Protein AF-A0A6M1ZF54-F1 (afdb_monomer)

Nearest PDB structures (foldseek):
  6al2-assembly2_B  TM=6.534E-01  e=4.448E-23  Escherichia coli
  3wvf-assembly1_A  TM=6.557E-01  e=3.260E-21  Escherichia coli UTI89
  3wvf-assembly2_B  TM=6.591E-01  e=1.312E-19  Escherichia coli UTI89
  8k2y-assembly1_A  TM=3.759E-01  e=4.378E-02  Pseudomonas syringae pv. syringae FF5

pLDDT: mean 79.47, std 16.27, range [23.64, 98.12]

Mean predicted aligned error: 15.21 Å

Sequence (803 aa):
MDKRTLGFIFALIASYFIIHTWFDQPSTTPVTVVDEAKTTFVVDTSLRASHIPTSQERKQFDLVMLYSDVELTDAVTVAIRQDQSFITLAWKDTLPENLFMKGAPGDPKNTLRVNLAIAPEKAGDPVLYTHYPNQKLRLPTIPSTGQYDIALLYFAGNNTDPQIIDGKMVKENEILVGEKPPLNSIIIFEYQNQAWPYAIYNAETDQVSFLDKRDLFADTAVVVFPGGEDKEFFKDEEFYVLENAYQQLVFSTIDGSLAEINLPFESESNQLSVVRPIGFSQLIKTDSPQNATFPQHPYREIEEDGKLSDLKQPMFGGYYPLLRRDIIGTGGRVSTHIPPHYYGLNIIWGPNSPDTFKYKVTNTTKDSITFVSQQKSRRITKTFSFPENVKEAPYVIDLTLTIEGDARGLLLTPGIPEVDLISGSFNPTLKYRSRRGQKSKVEDIKPPKRLVEYTMSIPDWICDGNGFFGIILDPLNQNPPGFSVHPVSGELAPTRLTVVDAEYDRFPAEKYPGYEMHLALNPTPGTYQFRVFAGPFDRTILKTVDATYSDPQTGYNPDYLACQTSHGWLSFISEPFSRFLYLLLSFFHTVTHSWGLSIILLTIALRLMLYPLNNWSIKSTLKMQSIAPKVSAIQEKYKKDPKRSQMEVMNFYRENGVNPFGGCLPLLIQLPFLIGMYDLLKSSFELRGASFIPGWITNLTAPDILFSWKYPFPFFGNSFHLLPILLGIVMYIQQKYSAAKTTGRTPTDQQ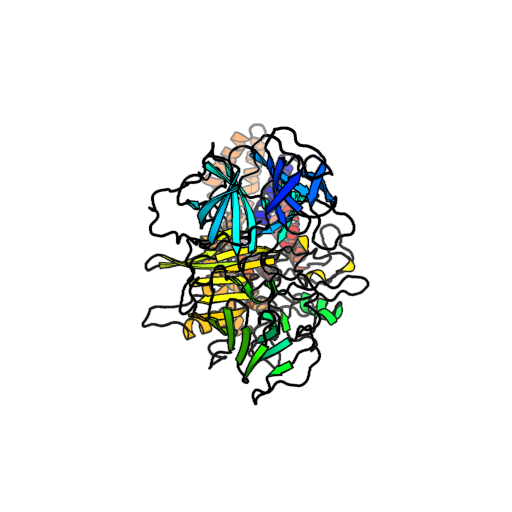KQQKMMGNIMAIVFAVLFYHFPSGLNIYWLSSMLLGILQQWYTGKRLKAQKQ

Radius of gyration: 34.1 Å; Cα contacts (8 Å, |Δi|>4): 1559; chains: 1; bounding box: 88×58×120 Å

Solvent-accessible surface area (backbone atoms only — not comparable to full-atom values): 43640 Å² total; per-residue (Å²): 132,56,74,68,57,52,52,48,51,48,51,46,51,49,47,47,48,50,50,51,52,54,77,70,48,79,45,80,72,89,69,84,71,81,68,92,74,79,84,81,50,55,76,52,68,83,63,64,76,86,79,60,83,82,69,93,76,82,84,63,78,57,67,42,64,32,11,72,36,84,84,68,78,49,76,56,33,50,23,46,55,53,96,65,33,32,41,34,64,29,90,42,55,72,75,73,62,54,37,22,32,76,43,64,98,87,52,95,50,72,53,41,66,30,34,58,75,40,81,43,87,36,57,60,30,72,27,34,32,24,63,50,102,82,67,60,43,76,30,60,68,73,58,66,58,53,80,42,56,31,37,35,41,28,61,51,88,78,37,68,48,78,44,78,43,59,33,35,34,59,34,86,68,33,46,38,36,72,62,84,64,92,49,47,21,44,32,27,40,60,56,96,89,40,72,36,68,41,30,36,38,38,51,90,77,52,40,77,45,49,50,81,80,32,79,91,32,58,89,46,46,41,83,39,60,93,83,59,79,91,71,84,69,78,82,78,64,48,36,38,40,51,68,58,80,50,37,37,38,32,33,30,28,56,53,50,13,29,51,39,41,31,32,38,38,50,41,95,92,35,77,81,22,86,42,56,72,39,74,66,58,55,46,32,47,71,80,36,47,80,70,28,32,47,56,78,55,60,28,25,40,49,36,86,88,23,46,72,49,71,82,40,74,50,37,80,52,64,58,46,63,51,35,44,50,64,43,73,44,63,97,86,47,75,58,47,69,53,61,71,80,52,20,19,62,19,75,38,58,45,101,79,49,85,69,75,47,72,27,43,81,77,49,53,38,55,54,34,44,28,25,42,29,81,54,99,65,28,36,43,36,42,35,42,29,54,55,98,52,46,86,52,34,67,38,40,36,38,38,40,36,38,37,47,53,74,28,65,42,32,26,40,24,68,22,30,46,28,80,43,65,52,34,79,38,84,46,75,36,37,37,36,28,36,66,63,88,94,46,73,46,79,44,79,51,75,91,54,95,48,76,45,76,39,66,89,40,52,42,56,28,44,33,41,24,24,48,42,37,36,35,35,48,30,49,72,78,60,69,31,65,16,37,35,40,38,56,37,56,4,76,62,49,37,41,76,60,39,65,43,63,38,96,72,52,71,39,49,35,78,83,46,56,31,55,30,46,32,38,37,48,57,57,61,52,46,78,45,41,31,45,31,41,58,39,66,45,30,73,67,59,32,48,41,37,27,56,67,61,38,36,84,89,82,67,45,58,75,59,59,57,66,71,33,63,75,67,42,85,57,27,89,56,26,48,64,38,16,55,53,50,47,56,51,30,54,58,36,24,76,74,63,78,28,66,52,61,11,42,48,53,43,37,51,52,51,50,59,73,44,34,70,59,49,50,49,28,51,50,47,43,54,52,51,62,72,48,42,66,61,50,49,52,49,44,62,76,27,68,92,38,65,70,60,27,53,51,52,49,51,50,54,29,56,78,68,72,48,64,86,63,35,67,54,46,62,59,63,66,44,44,54,55,52,47,3,48,50,49,35,46,60,30,38,32,82,41,49,35,34,52,66,43,92,84,35,32,51,29,32,25,23,42,39,44,61,51,72,54,91,70,71,40,87,98,53,46,42,45,44,50,57,62,23,52,54,40,20,51,52,45,43,49,50,51,51,58,64,55,66,71,65,76,95,62,87,77,48,73,68,54,50,49,52,51,52,48,47,52,50,48,20,53,53,50,20,60,62,46,51,54,35,24,32,47,55,46,50,35,51,42,50,42,50,55,51,48,50,51,48,54,50,53,55,52,51,53,57,50,65,72,74,106

Foldseek 3Di:
DDPVVVVVVVVLVVVLVVVVCQVFDFADDDDPPVPPPDDQFDADLPDAPPPFPPPPDDDDQCKWFKAPDQVRPHTQAIFGDDPQKTKDFAQFQFDDQKIKTADDPPDPRRIAIWGWQFHDNGGGDMTMTGSDNQAAAEEEDAPQADKFKKKWWDAPDSNHRIDIWTWIDHGPRYIYTNDQDCAKTFIWTADPSDTGGFWIQGSVRRGIGGPCPDPRRVNRHDHAHVPDDDDDPPPPKAWEWADDLAWIFIFILWQRFTQWIWGFACDPVRPPGLHHDDPVLVLCCVQPFLVQWPPNAFHWYQDQAFDTHDTDDTHTHGTDTFAQAWADDDDPDDTAGAQCCQGAFGKALDPPHSDIFGWDWDGGHSFKTWTWTDDPFKIKIWMKGDDPDCSLQPQKIKIKIFIDGWQPSIWTKRGWTAADQFLNDFDKWKWFWADDPPDIDIDTDDQDPAKDKQQQTQTQWIWTHRLFWIKIKGWDPDGAGMKMKGWAQLVNRPHPVCSRLVVVSLPPSRRHITMMMIGRDDRDGGMIMIMMRGTTLAQVNLVSNQVSPQDPVVRDTPPCNVSLARDHPCCVLQVVLLVVLVVQLVVLCVVPVASLVSLLVSLVVVCVVCVVLLLQLLVLLVLCLVCVVVLLVLCVVQVVPVVVSVVVSVVVCVVSVHDPCSNCVVVVVCVSNLSNQQSNLSRHSSQAQRAHDPQWGRGQSYATFNDFASDQDPLQGGGDGVLLVLQLVLLLVLLVLSLVPNDDDDQRPVSVVVNVVSNVVSVSSSSSCRSGGNSSSSNSSSNSVVSSVSSVVSVVVVVVVVD

Secondary structure (DSSP, 8-state):
--HHHHHHHHHHHHHHHHHHHHHHS----------SS---------S-TTSS---S------EEEEESSTTS-SEEEEEEEETTEEEEE-SSSS--SEEEEEPPTT-SSSEEEEEEEE--SSTTSEEEEESSTTPPEEEEP--SEEEEEEEEEEEETTTTEEEEEEEEEEETTEEEESS--SS-EEEEEEETTEEEEEEEEETTTTEEEESTTSGGGTTTEEEE-TT---S-GGGG--EEEEE-SS-EEEEETBTTEEEEEEEEPP-SS--S--PPP-HHHHHHHHH-GGGGEESSS-EEEB-TTSPBPP-BPPEES-EEESB---B---TTPPPBPPPGGGSBTEEESSTT-----B-EEEEEETTEEEEEEE-SSEEEEEEEE--TTTTTSTTEEEEEEEEEE--TT-EEE---BPP-EETTEE--EEEEEEEETTEEEEEEPP--SS-EE-TT--EEEEEEE-SSEEEEEEESS---S-EEEEEE-TTTS--GGGGTTGGGTSS-GGGS-EEEEEEEPPSS-EEEEEEEEEEE--HHHHHHHHHHT-BTTTTB---GGGGS----TTHHHHHHHHHHHHHHHHHHHHHHS-HHHHHHHHHHHHHHHTHHHHHHHHHHHHHHHHHHHHHHHHHHHTTT-HHHHHHHHHHHHHHTT--GGGGTHHHHHHHHHHHHHHHHHHH-GGGTT--SBTTTBS-TTS---SEEEEEEETTTEEEE-SHHHHHHHHHHHHHHHHHTTS-SSPPPHHHHHHHHHHHHHHHHHHHHGGGS-HHHHHHHHHHHHHHHHHHHHHHHHHHHTT-

Structure (mmCIF, N/CA/C/O backbone):
data_AF-A0A6M1ZF54-F1
#
_entry.id   AF-A0A6M1ZF54-F1
#
loop_
_atom_site.group_PDB
_atom_site.id
_atom_site.type_symbol
_atom_site.label_atom_id
_atom_site.label_alt_id
_atom_site.label_comp_id
_atom_site.label_asym_id
_atom_site.label_entity_id
_atom_site.label_seq_id
_atom_site.pdbx_PDB_ins_code
_atom_site.Cartn_x
_atom_site.Cartn_y
_atom_site.Cartn_z
_atom_site.occupancy
_atom_site.B_iso_or_equiv
_atom_site.auth_seq_id
_atom_site.auth_comp_id
_atom_site.auth_asym_id
_atom_site.auth_atom_id
_atom_site.pdbx_PDB_model_num
ATOM 1 N N . MET A 1 1 ? -44.559 -2.831 15.134 1.00 44.06 1 MET A N 1
ATOM 2 C CA . MET A 1 1 ? -43.424 -1.890 15.262 1.00 44.06 1 MET A CA 1
ATOM 3 C C . MET A 1 1 ? -43.938 -0.504 14.880 1.00 44.06 1 MET A C 1
ATOM 5 O O . MET A 1 1 ? -44.566 -0.406 13.836 1.00 44.06 1 MET A O 1
ATOM 9 N N . ASP A 1 2 ? -43.805 0.522 15.731 1.00 63.56 2 ASP A N 1
ATOM 10 C CA . ASP A 1 2 ? -44.319 1.882 15.441 1.00 63.56 2 ASP A CA 1
ATOM 11 C C . ASP A 1 2 ? -43.574 2.491 14.228 1.00 63.56 2 ASP A C 1
ATOM 13 O O . ASP A 1 2 ? -42.374 2.259 14.062 1.00 63.56 2 ASP A O 1
ATOM 17 N N . LYS A 1 3 ? -44.258 3.292 13.394 1.00 50.09 3 LYS A N 1
ATOM 18 C CA . LYS A 1 3 ? -43.686 4.048 12.261 1.00 50.09 3 LYS A CA 1
ATOM 19 C C . LYS A 1 3 ? -42.454 4.863 12.674 1.00 50.09 3 LYS A C 1
ATOM 21 O O . LYS A 1 3 ? -41.529 5.009 11.883 1.00 50.09 3 LYS A O 1
ATOM 26 N N . ARG A 1 4 ? -42.397 5.340 13.924 1.00 44.84 4 ARG A N 1
ATOM 27 C CA . ARG A 1 4 ? -41.227 6.044 14.487 1.00 44.84 4 ARG A CA 1
ATOM 28 C C . ARG A 1 4 ? -40.021 5.131 14.705 1.00 44.84 4 ARG A C 1
ATOM 30 O O . ARG A 1 4 ? -38.892 5.537 14.455 1.00 44.84 4 ARG A O 1
ATOM 37 N N . THR A 1 5 ? -40.251 3.897 15.148 1.00 41.44 5 THR A N 1
ATOM 38 C CA . THR A 1 5 ? -39.205 2.873 15.281 1.00 41.44 5 THR A CA 1
ATOM 39 C C . THR A 1 5 ? -38.700 2.443 13.908 1.00 41.44 5 THR A C 1
ATOM 41 O O . THR A 1 5 ? -37.498 2.298 13.726 1.00 41.44 5 THR A O 1
ATOM 44 N N . LEU A 1 6 ? -39.600 2.317 12.930 1.00 46.91 6 LEU A N 1
ATOM 45 C CA . LEU A 1 6 ? -39.252 1.985 11.549 1.00 46.91 6 LEU A CA 1
ATOM 46 C C . LEU A 1 6 ? -38.428 3.098 10.886 1.00 46.91 6 LEU A C 1
ATOM 48 O O . LEU A 1 6 ? -37.394 2.810 10.300 1.00 46.91 6 LEU A O 1
ATOM 52 N N . GLY A 1 7 ? -38.821 4.365 11.058 1.00 51.91 7 GLY A N 1
ATOM 53 C CA . GLY A 1 7 ? -38.064 5.519 10.562 1.00 51.91 7 GLY A CA 1
ATOM 54 C C . GLY A 1 7 ? -36.693 5.677 11.222 1.00 51.91 7 GLY A C 1
ATOM 55 O O . GLY A 1 7 ? -35.736 6.051 10.557 1.00 51.91 7 GLY A O 1
ATOM 56 N N . PHE A 1 8 ? -36.560 5.333 12.506 1.00 51.91 8 PHE A N 1
ATOM 57 C CA . PHE A 1 8 ? -35.260 5.317 13.177 1.00 51.91 8 PHE A CA 1
ATOM 58 C C . PHE A 1 8 ? -34.375 4.149 12.726 1.00 51.91 8 PHE A C 1
ATOM 60 O O . PHE A 1 8 ? -33.182 4.343 12.531 1.00 51.91 8 PHE A O 1
ATOM 67 N N . ILE A 1 9 ? -34.941 2.956 12.513 1.00 48.47 9 ILE A N 1
ATOM 68 C CA . ILE A 1 9 ? -34.212 1.831 11.911 1.00 48.47 9 ILE A CA 1
ATOM 69 C C . ILE A 1 9 ? -33.765 2.200 10.494 1.00 48.47 9 ILE A C 1
ATOM 71 O O . ILE A 1 9 ? -32.627 1.938 10.134 1.00 48.47 9 ILE A O 1
ATOM 75 N N . PHE A 1 10 ? -34.600 2.893 9.720 1.00 62.72 10 PHE A N 1
ATOM 76 C CA . PHE A 1 10 ? -34.217 3.404 8.406 1.00 62.72 10 PHE A CA 1
ATOM 77 C C . PHE A 1 10 ? -33.108 4.459 8.500 1.00 62.72 10 PHE A C 1
ATOM 79 O O . PHE A 1 10 ? -32.155 4.406 7.737 1.00 62.72 10 PHE A O 1
ATOM 86 N N . ALA A 1 11 ? -33.177 5.372 9.473 1.00 56.62 11 ALA A N 1
ATOM 87 C CA . ALA A 1 11 ? -32.127 6.355 9.735 1.00 56.62 11 ALA A CA 1
ATOM 88 C C . ALA A 1 11 ? -30.826 5.714 10.238 1.00 56.62 11 ALA A C 1
ATOM 90 O O . ALA A 1 11 ? -29.757 6.239 9.952 1.00 56.62 11 ALA A O 1
ATOM 91 N N . LEU A 1 12 ? -30.892 4.583 10.943 1.00 52.72 12 LEU A N 1
ATOM 92 C CA . LEU A 1 12 ? -29.733 3.777 11.331 1.00 52.72 12 LEU A CA 1
ATOM 93 C C . LEU A 1 12 ? -29.143 3.015 10.165 1.00 52.72 12 LEU A C 1
ATOM 95 O O . LEU A 1 12 ? -27.932 2.953 10.069 1.00 52.72 12 LEU A O 1
ATOM 99 N N . ILE A 1 13 ? -29.978 2.420 9.316 1.00 51.66 13 ILE A N 1
ATOM 100 C CA . ILE A 1 13 ? -29.532 1.741 8.102 1.00 51.66 13 ILE A CA 1
ATOM 101 C C . ILE A 1 13 ? -28.909 2.777 7.172 1.00 51.66 13 ILE A C 1
ATOM 103 O O . ILE A 1 13 ? -27.838 2.527 6.649 1.00 51.66 13 ILE A O 1
ATOM 107 N N . ALA A 1 14 ? -29.501 3.967 7.052 1.00 49.72 14 ALA A N 1
ATOM 108 C CA . ALA A 1 14 ? -28.924 5.091 6.326 1.00 49.72 14 ALA A CA 1
ATOM 109 C C . ALA A 1 14 ? -27.640 5.598 6.993 1.00 49.72 14 ALA A C 1
ATOM 111 O O . ALA A 1 14 ? -26.671 5.836 6.295 1.00 49.72 14 ALA A O 1
ATOM 112 N N . SER A 1 15 ? -27.582 5.710 8.324 1.00 50.34 15 SER A N 1
ATOM 113 C CA . SER A 1 15 ? -26.349 6.060 9.050 1.00 50.34 15 SER A CA 1
ATOM 114 C C . SER A 1 15 ? -25.272 4.990 8.890 1.00 50.34 15 SER A C 1
ATOM 116 O O . SER A 1 15 ? -24.117 5.337 8.729 1.00 50.34 15 SER A O 1
ATOM 118 N N . TYR A 1 16 ? -25.632 3.707 8.899 1.00 51.19 16 TYR A N 1
ATOM 119 C CA . TYR A 1 16 ? -24.742 2.585 8.615 1.00 51.19 16 TYR A CA 1
ATOM 120 C C . TYR A 1 16 ? -24.246 2.666 7.178 1.00 51.19 16 TYR A C 1
ATOM 122 O O . TYR A 1 16 ? -23.049 2.587 6.965 1.00 51.19 16 TYR A O 1
ATOM 130 N N . PHE A 1 17 ? -25.132 2.925 6.215 1.00 48.44 17 PHE A N 1
ATOM 131 C CA . PHE A 1 17 ? -24.762 3.124 4.820 1.00 48.44 17 PHE A CA 1
ATOM 132 C C . PHE A 1 17 ? -23.837 4.327 4.672 1.00 48.44 17 PHE A C 1
ATOM 134 O O . PHE A 1 17 ? -22.820 4.216 4.013 1.00 48.44 17 PHE A O 1
ATOM 141 N N . ILE A 1 18 ? -24.128 5.448 5.335 1.00 50.25 18 ILE A N 1
ATOM 142 C CA . ILE A 1 18 ? -23.299 6.655 5.332 1.00 50.25 18 ILE A CA 1
ATOM 143 C C . ILE A 1 18 ? -21.955 6.383 5.999 1.00 50.25 18 ILE A C 1
ATOM 145 O O . ILE A 1 18 ? -20.953 6.787 5.452 1.00 50.25 18 ILE A O 1
ATOM 149 N N . ILE A 1 19 ? -21.899 5.695 7.139 1.00 48.03 19 ILE A N 1
ATOM 150 C CA . ILE A 1 19 ? -20.656 5.402 7.867 1.00 48.03 19 ILE A CA 1
ATOM 151 C C . ILE A 1 19 ? -19.810 4.369 7.112 1.00 48.03 19 ILE A C 1
ATOM 153 O O . ILE A 1 19 ? -18.605 4.542 7.002 1.00 48.03 19 ILE A O 1
ATOM 157 N N . HIS A 1 20 ? -20.428 3.326 6.562 1.00 46.88 20 HIS A N 1
ATOM 158 C CA . HIS A 1 20 ? -19.768 2.292 5.767 1.00 46.88 20 HIS A CA 1
ATOM 159 C C . HIS A 1 20 ? -19.269 2.853 4.437 1.00 46.88 20 HIS A C 1
ATOM 161 O O . HIS A 1 20 ? -18.103 2.685 4.108 1.00 46.88 20 HIS A O 1
ATOM 167 N N . THR A 1 21 ? -20.106 3.595 3.704 1.00 45.47 21 THR A N 1
ATOM 168 C CA . THR A 1 21 ? -19.644 4.320 2.511 1.00 45.47 21 THR A CA 1
ATOM 169 C C . THR A 1 21 ? -18.599 5.360 2.889 1.00 45.47 21 THR A C 1
ATOM 171 O O . THR A 1 21 ? -17.611 5.488 2.193 1.00 45.47 21 THR A O 1
ATOM 174 N N . TRP A 1 22 ? -18.724 6.049 4.020 1.00 48.09 22 TRP A N 1
ATOM 175 C CA . TRP A 1 22 ? -17.726 7.018 4.466 1.00 48.09 22 TRP A CA 1
ATOM 176 C C . TRP A 1 22 ? -16.363 6.391 4.776 1.00 48.09 22 TRP A C 1
ATOM 178 O O . TRP A 1 22 ? -15.343 6.963 4.403 1.00 48.09 22 TRP A O 1
ATOM 188 N N . PHE A 1 23 ? -16.332 5.230 5.431 1.00 43.28 23 PHE A N 1
ATOM 189 C CA . PHE A 1 23 ? -15.088 4.542 5.775 1.00 43.28 23 PHE A CA 1
ATOM 190 C C . PHE A 1 23 ? -14.451 3.775 4.605 1.00 43.28 23 PHE A C 1
ATOM 192 O O . PHE A 1 23 ? -13.241 3.537 4.657 1.00 43.28 23 PHE A O 1
ATOM 199 N N . ASP A 1 24 ? -15.228 3.440 3.569 1.00 41.44 24 ASP A N 1
ATOM 200 C CA . ASP A 1 24 ? -14.759 2.790 2.333 1.00 41.44 24 ASP A CA 1
ATOM 201 C C . ASP A 1 24 ? -14.502 3.767 1.165 1.00 41.44 24 ASP A C 1
ATOM 203 O O . ASP A 1 24 ? -14.017 3.349 0.115 1.00 41.44 24 ASP A O 1
ATOM 207 N N . GLN A 1 25 ? -14.818 5.063 1.290 1.00 36.50 25 GLN A N 1
ATOM 208 C CA . GLN A 1 25 ? -14.613 6.039 0.208 1.00 36.50 25 GLN A CA 1
ATOM 209 C C . GLN A 1 25 ? -13.257 6.760 0.346 1.00 36.50 25 GLN A C 1
ATOM 211 O O . GLN A 1 25 ? -13.046 7.475 1.331 1.00 36.50 25 GLN A O 1
ATOM 216 N N . PRO A 1 26 ? -12.352 6.674 -0.650 1.00 33.69 26 PRO A N 1
ATOM 217 C CA . PRO A 1 26 ? -11.194 7.567 -0.730 1.00 33.69 26 PRO A CA 1
ATOM 218 C C . PRO A 1 26 ? -11.635 9.034 -0.943 1.00 33.69 26 PRO A C 1
ATOM 220 O O . PRO A 1 26 ? -12.638 9.301 -1.613 1.00 33.69 26 PRO A O 1
ATOM 223 N N . SER A 1 27 ? -10.913 9.996 -0.342 1.00 34.47 27 SER A N 1
ATOM 224 C CA . SER A 1 27 ? -11.287 11.426 -0.253 1.00 34.47 27 SER A CA 1
ATOM 225 C C . SER A 1 27 ? -11.802 12.038 -1.546 1.00 34.47 27 SER A C 1
ATOM 227 O O . SER A 1 27 ? -11.165 11.987 -2.587 1.00 34.47 27 SER A O 1
ATOM 229 N N . THR A 1 28 ? -12.925 12.747 -1.467 1.00 28.19 28 THR A N 1
ATOM 230 C CA . THR A 1 28 ? -13.451 13.562 -2.562 1.00 28.19 28 THR A CA 1
ATOM 231 C C . THR A 1 28 ? -12.958 15.004 -2.480 1.00 28.19 28 THR A C 1
ATOM 233 O O . THR A 1 28 ? -13.581 15.834 -1.823 1.00 28.19 28 THR A O 1
ATOM 236 N N . THR A 1 29 ? -11.896 15.331 -3.209 1.00 27.56 29 THR A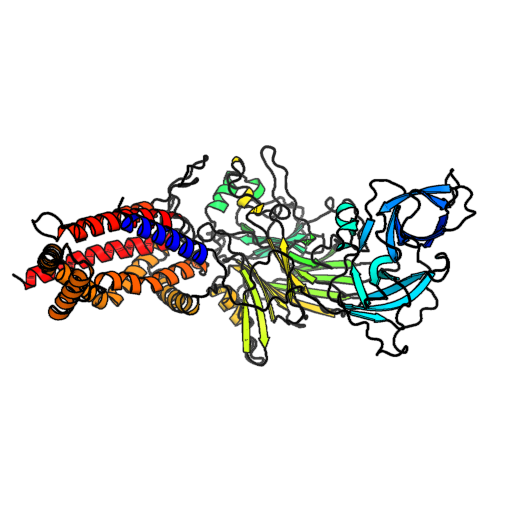 N 1
ATOM 237 C CA . THR A 1 29 ? -11.709 16.676 -3.772 1.00 27.56 29 THR A CA 1
ATOM 238 C C . THR A 1 29 ? -12.139 16.657 -5.242 1.00 27.56 29 THR A C 1
ATOM 240 O O . THR A 1 29 ? -11.835 15.696 -5.956 1.00 27.56 29 THR A O 1
ATOM 243 N N . PRO A 1 30 ? -12.897 17.660 -5.718 1.00 25.09 30 PRO A N 1
ATOM 244 C CA . PRO A 1 30 ? -13.185 17.795 -7.134 1.00 25.09 30 PRO A CA 1
ATOM 245 C C . PRO A 1 30 ? -11.912 18.296 -7.815 1.00 25.09 30 PRO A C 1
ATOM 247 O O . PRO A 1 30 ? -11.601 19.484 -7.784 1.00 25.09 30 PRO A O 1
ATOM 250 N N . VAL A 1 31 ? -11.146 17.380 -8.398 1.00 28.38 31 VAL A N 1
ATOM 251 C CA . VAL A 1 31 ? -10.272 17.744 -9.511 1.00 28.38 31 VAL A CA 1
ATOM 252 C C . VAL A 1 31 ? -11.198 17.863 -10.709 1.00 28.38 31 VAL A C 1
ATOM 254 O O . VAL A 1 31 ? -12.017 16.974 -10.941 1.00 28.38 31 VAL A O 1
ATOM 257 N N . THR A 1 32 ? -11.125 18.984 -11.420 1.00 25.38 32 THR A N 1
ATOM 258 C CA . THR A 1 32 ? -11.730 19.137 -12.743 1.00 25.38 32 THR A CA 1
ATOM 259 C C . THR A 1 32 ? -11.198 18.024 -13.632 1.00 25.38 32 THR A C 1
ATOM 261 O O . THR A 1 32 ? -10.110 18.129 -14.192 1.00 25.38 32 THR A O 1
ATOM 264 N N . VAL A 1 33 ? -11.961 16.936 -13.702 1.00 25.88 33 VAL A N 1
ATOM 265 C CA . VAL A 1 33 ? -11.926 15.998 -14.811 1.00 25.88 33 VAL A CA 1
ATOM 266 C C . VAL A 1 33 ? -12.253 16.857 -16.019 1.00 25.88 33 VAL A C 1
ATOM 268 O O . VAL A 1 33 ? -13.302 17.501 -16.055 1.00 25.88 33 VAL A O 1
ATOM 271 N N . VAL A 1 34 ? -11.309 16.969 -16.945 1.00 27.14 34 VAL A N 1
ATOM 272 C CA . VAL A 1 34 ? -11.637 17.466 -18.274 1.00 27.14 34 VAL A CA 1
ATOM 273 C C . VAL A 1 34 ? -12.595 16.423 -18.832 1.00 27.14 34 VAL A C 1
ATOM 275 O O . VAL A 1 34 ? -12.172 15.333 -19.203 1.00 27.14 34 VAL A O 1
ATOM 278 N N . ASP A 1 35 ? -13.894 16.713 -18.751 1.00 23.64 35 ASP A N 1
ATOM 279 C CA . ASP A 1 35 ? -14.917 15.950 -19.451 1.00 23.64 35 ASP A CA 1
ATOM 280 C C . ASP A 1 35 ? -14.476 15.837 -20.915 1.00 23.64 35 ASP A C 1
ATOM 282 O O . ASP A 1 35 ? -14.160 16.848 -21.546 1.00 23.64 35 ASP A O 1
ATOM 286 N N . GLU A 1 36 ? -14.498 14.625 -21.470 1.00 32.12 36 GLU A N 1
ATOM 287 C CA . GLU A 1 36 ? -14.297 14.310 -22.898 1.00 32.12 36 GLU A CA 1
ATOM 288 C C . GLU A 1 36 ? -15.385 14.930 -23.812 1.00 32.12 36 GLU A C 1
ATOM 290 O O . GLU A 1 36 ? -15.684 14.446 -24.902 1.00 32.12 36 GLU A O 1
ATOM 295 N N . ALA A 1 37 ? -16.018 16.025 -23.396 1.00 28.92 37 ALA A N 1
ATOM 296 C CA . ALA A 1 37 ? -17.018 16.732 -24.167 1.00 28.92 37 ALA A CA 1
ATOM 297 C C . ALA A 1 37 ? -16.360 17.852 -24.990 1.00 28.92 37 ALA A C 1
ATOM 299 O O . ALA A 1 37 ? -16.200 18.979 -24.524 1.00 28.92 37 ALA A O 1
ATOM 300 N N . LYS A 1 38 ? -16.095 17.535 -26.266 1.00 32.97 38 LYS A N 1
ATOM 301 C CA . LYS A 1 38 ? -15.802 18.461 -27.381 1.00 32.97 38 LYS A CA 1
ATOM 302 C C . LYS A 1 38 ? -14.426 19.140 -27.345 1.00 32.97 38 LYS A C 1
ATOM 304 O O . LYS A 1 38 ? -14.320 20.355 -27.198 1.00 32.97 38 LYS A O 1
ATOM 309 N N . THR A 1 39 ? -13.370 18.376 -27.597 1.00 31.12 39 THR A N 1
ATOM 310 C CA . THR A 1 39 ? -12.075 18.922 -28.027 1.00 31.12 39 THR A CA 1
ATOM 311 C C . THR A 1 39 ? -12.135 19.275 -29.514 1.00 31.12 39 THR A C 1
ATOM 313 O O . THR A 1 39 ? -12.224 18.404 -30.374 1.00 31.12 39 THR A O 1
ATOM 316 N N . THR A 1 40 ? -12.128 20.568 -29.830 1.00 30.83 40 THR A N 1
ATOM 317 C CA . THR A 1 40 ? -11.998 21.075 -31.201 1.00 30.83 40 THR A CA 1
ATOM 318 C C . THR A 1 40 ? -10.572 20.809 -31.696 1.00 30.83 40 THR A C 1
ATOM 320 O O . THR A 1 40 ? -9.619 21.295 -31.088 1.00 30.83 40 THR A O 1
ATOM 323 N N . PHE A 1 41 ? -10.422 20.031 -32.769 1.00 44.72 41 PHE A N 1
ATOM 324 C CA . PHE A 1 41 ? -9.139 19.763 -33.426 1.00 44.72 41 PHE A CA 1
ATOM 325 C C . PHE A 1 41 ? -8.694 21.011 -34.201 1.00 44.72 41 PHE A C 1
ATOM 327 O O . PHE A 1 41 ? -9.506 21.635 -34.883 1.00 44.72 41 PHE A O 1
ATOM 334 N N . VAL A 1 42 ? -7.424 21.403 -34.081 1.00 44.31 42 VAL A N 1
ATOM 335 C CA . VAL A 1 42 ? -6.864 22.552 -34.807 1.00 44.31 42 VAL A CA 1
ATOM 336 C C . VAL A 1 42 ? -5.790 22.033 -35.753 1.00 44.31 42 VAL A C 1
ATOM 338 O O . VAL A 1 42 ? -4.730 21.600 -35.311 1.00 44.31 42 VAL A O 1
ATOM 341 N N . VAL A 1 43 ? -6.071 22.070 -37.057 1.00 46.00 43 VAL A N 1
ATOM 342 C CA . VAL A 1 43 ? -5.034 21.969 -38.090 1.00 46.00 43 VAL A CA 1
ATOM 343 C C . VAL A 1 43 ? -4.381 23.344 -38.181 1.00 46.00 43 VAL A C 1
ATOM 345 O O . VAL A 1 43 ? -4.962 24.273 -38.742 1.00 46.00 43 VAL A O 1
ATOM 348 N N . ASP A 1 44 ? -3.210 23.504 -37.569 1.00 47.25 44 ASP A N 1
ATOM 349 C CA . ASP A 1 44 ? -2.479 24.769 -37.610 1.00 47.25 44 ASP A CA 1
ATOM 350 C C . ASP A 1 44 ? -1.543 24.811 -38.829 1.00 47.25 44 ASP A C 1
ATOM 352 O O . ASP A 1 44 ? -0.558 24.077 -38.913 1.00 47.25 44 ASP A O 1
ATOM 356 N N . THR A 1 45 ? -1.852 25.690 -39.786 1.00 50.25 45 THR A N 1
ATOM 357 C CA . THR A 1 45 ? -1.049 25.938 -40.996 1.00 50.25 45 THR A CA 1
ATOM 358 C C . THR A 1 45 ? -0.003 27.049 -40.805 1.00 50.25 45 THR A C 1
ATOM 360 O O . THR A 1 45 ? 0.567 27.541 -41.781 1.00 50.25 45 THR A O 1
ATOM 363 N N . SER A 1 46 ? 0.223 27.529 -39.576 1.00 43.72 46 SER A N 1
ATOM 364 C CA . SER A 1 46 ? 1.079 28.693 -39.291 1.00 43.72 46 SER A CA 1
ATOM 365 C C . SER A 1 46 ? 2.586 28.432 -39.438 1.00 43.72 46 SER A C 1
ATOM 367 O O . SER A 1 46 ? 3.363 29.377 -39.617 1.00 43.72 46 SER A O 1
ATOM 369 N N . LEU A 1 47 ? 3.020 27.168 -39.452 1.00 40.78 47 LEU A N 1
ATOM 370 C CA . LEU A 1 47 ? 4.407 26.782 -39.718 1.00 40.78 47 LEU A CA 1
ATOM 371 C C . LEU A 1 47 ? 4.655 26.693 -41.230 1.00 40.78 47 LEU A C 1
ATOM 373 O O . LEU A 1 47 ? 4.421 25.672 -41.868 1.00 40.78 47 LEU A O 1
ATOM 377 N N . ARG A 1 48 ? 5.166 27.786 -41.815 1.00 37.94 48 ARG A N 1
ATOM 378 C CA . ARG A 1 48 ? 5.678 27.797 -43.198 1.00 37.94 48 ARG A CA 1
ATOM 379 C C . ARG A 1 48 ? 6.679 26.653 -43.414 1.00 37.94 48 ARG A C 1
ATOM 381 O O . ARG A 1 48 ? 7.482 26.370 -42.531 1.00 37.94 48 ARG A O 1
ATOM 388 N N . ALA A 1 49 ? 6.664 26.102 -44.631 1.00 39.50 49 ALA A N 1
ATOM 389 C CA . ALA A 1 49 ? 7.401 24.959 -45.195 1.00 39.50 49 ALA A CA 1
ATOM 390 C C . ALA A 1 49 ? 8.925 24.816 -44.920 1.00 39.50 49 ALA A C 1
ATOM 392 O O . ALA A 1 49 ? 9.569 23.949 -45.498 1.00 39.50 49 ALA A O 1
ATOM 393 N N . SER A 1 50 ? 9.542 25.628 -44.059 1.00 37.81 50 SER A N 1
ATOM 394 C CA . SER A 1 50 ? 10.978 25.607 -43.763 1.00 37.81 50 SER A CA 1
ATOM 395 C C . SER A 1 50 ? 11.421 24.565 -42.725 1.00 37.81 50 SER A C 1
ATOM 397 O O . SER A 1 50 ? 12.622 24.432 -42.511 1.00 37.81 50 SER A O 1
ATOM 399 N N . HIS A 1 51 ? 10.499 23.838 -42.077 1.00 36.78 51 HIS A N 1
ATOM 400 C CA . HIS A 1 51 ? 10.814 22.856 -41.017 1.00 36.78 51 HIS A CA 1
ATOM 401 C C . HIS A 1 51 ? 10.344 21.419 -41.306 1.00 36.78 51 HIS A C 1
ATOM 403 O O . HIS A 1 51 ? 10.525 20.538 -40.465 1.00 36.78 51 HIS A O 1
ATOM 409 N N . ILE A 1 52 ? 9.767 21.163 -42.483 1.00 41.81 52 ILE A N 1
ATOM 410 C CA . ILE A 1 52 ? 9.400 19.812 -42.923 1.00 41.81 52 ILE A CA 1
ATOM 411 C C . ILE A 1 52 ? 10.455 19.391 -43.953 1.00 41.81 52 ILE A C 1
ATOM 413 O O . ILE A 1 52 ? 10.446 19.928 -45.063 1.00 41.81 52 ILE A O 1
ATOM 417 N N . PRO A 1 53 ? 11.418 18.513 -43.615 1.00 37.06 53 PRO A N 1
ATOM 418 C CA . PRO A 1 53 ? 12.372 18.036 -44.602 1.00 37.06 53 PRO A CA 1
ATOM 419 C C . PRO A 1 53 ? 11.606 17.285 -45.691 1.00 37.06 53 PRO A C 1
ATOM 421 O O . PRO A 1 53 ? 10.994 16.252 -45.436 1.00 37.06 53 PRO A O 1
ATOM 424 N N . THR A 1 54 ? 11.631 17.823 -46.908 1.00 40.06 54 THR A N 1
ATOM 425 C CA . THR A 1 54 ? 11.065 17.183 -48.095 1.00 40.06 54 THR A CA 1
ATOM 426 C C . THR A 1 54 ? 11.930 15.967 -48.426 1.00 40.06 54 THR A C 1
ATOM 428 O O . THR A 1 54 ? 12.949 16.079 -49.108 1.00 40.06 54 THR A O 1
ATOM 431 N N . SER A 1 55 ? 11.597 14.797 -47.882 1.00 38.75 55 SER A N 1
ATOM 432 C CA . SER A 1 55 ? 12.345 13.572 -48.157 1.00 38.75 55 SER A CA 1
ATOM 433 C C . SER A 1 55 ? 11.990 13.068 -49.559 1.00 38.75 55 SER A C 1
ATOM 435 O O . SER A 1 55 ? 10.985 12.387 -49.744 1.00 38.75 55 SER A O 1
ATOM 437 N N . GLN A 1 56 ? 12.831 13.378 -50.550 1.00 34.59 56 GLN A N 1
ATOM 438 C CA . GLN A 1 56 ? 12.746 12.861 -51.927 1.00 34.59 56 GLN A CA 1
ATOM 439 C C . GLN A 1 56 ? 12.993 11.338 -52.059 1.00 34.59 56 GLN A C 1
ATOM 441 O O . GLN A 1 56 ? 13.019 10.818 -53.171 1.00 34.59 56 GLN A O 1
ATOM 446 N N . GLU A 1 57 ? 13.112 10.592 -50.958 1.00 39.00 57 GLU A N 1
ATOM 447 C CA . GLU A 1 57 ? 13.249 9.130 -50.959 1.00 39.00 57 GLU A CA 1
ATOM 448 C C . GLU A 1 57 ? 12.250 8.459 -50.000 1.00 39.00 57 GLU A C 1
ATOM 450 O O . GLU A 1 57 ? 12.635 7.817 -49.028 1.00 39.00 57 GLU A O 1
ATOM 455 N N . ARG A 1 58 ? 10.942 8.556 -50.270 1.00 45.94 58 ARG A N 1
ATOM 456 C CA . ARG A 1 58 ? 9.973 7.601 -49.700 1.00 45.94 58 ARG A CA 1
ATOM 457 C C . ARG A 1 58 ? 9.736 6.454 -50.672 1.00 45.94 58 ARG A C 1
ATOM 459 O O . ARG A 1 58 ? 8.908 6.534 -51.573 1.00 45.94 58 ARG A O 1
ATOM 466 N N . LYS A 1 59 ? 10.465 5.358 -50.477 1.00 47.66 59 LYS A N 1
ATOM 467 C CA . LYS A 1 59 ? 10.108 4.033 -50.999 1.00 47.66 59 LYS A CA 1
ATOM 468 C C . LYS A 1 59 ? 9.759 3.139 -49.812 1.00 47.66 59 LYS A C 1
ATOM 470 O O . LYS A 1 59 ? 10.699 2.603 -49.247 1.00 47.66 59 LYS A O 1
ATOM 475 N N . GLN A 1 60 ? 8.472 2.980 -49.461 1.00 55.59 60 GLN A N 1
ATOM 476 C CA . GLN A 1 60 ? 7.912 1.779 -48.783 1.00 55.59 60 GLN A CA 1
ATOM 477 C C . GLN A 1 60 ? 6.449 1.914 -48.289 1.00 55.59 60 GLN A C 1
ATOM 479 O O . GLN A 1 60 ? 6.093 1.356 -47.257 1.00 55.59 60 GLN A O 1
ATOM 484 N N . PHE A 1 61 ? 5.543 2.580 -49.013 1.00 65.56 61 PHE A N 1
ATOM 485 C CA . PHE A 1 61 ? 4.122 2.253 -48.816 1.00 65.56 61 PHE A CA 1
ATOM 486 C C . PHE A 1 61 ? 3.827 0.992 -49.621 1.00 65.56 61 PHE A C 1
ATOM 488 O O . PHE A 1 61 ? 4.038 0.975 -50.835 1.00 65.56 61 PHE A O 1
ATOM 495 N N . ASP A 1 62 ? 3.375 -0.071 -48.958 1.00 71.94 62 ASP A N 1
ATOM 496 C CA . ASP A 1 62 ? 2.966 -1.307 -49.627 1.00 71.94 62 ASP A CA 1
ATOM 497 C C . ASP A 1 62 ? 1.571 -1.123 -50.239 1.00 71.94 62 ASP A C 1
ATOM 499 O O . ASP A 1 62 ? 0.561 -1.640 -49.762 1.00 71.94 62 ASP A O 1
ATOM 503 N N . LEU A 1 63 ? 1.515 -0.258 -51.250 1.00 80.19 63 LEU A N 1
ATOM 504 C CA . LEU A 1 63 ? 0.301 0.092 -51.965 1.00 80.19 63 LEU A CA 1
ATOM 505 C C . LEU A 1 63 ? -0.003 -0.992 -52.991 1.00 80.19 63 LEU A C 1
ATOM 507 O O . LEU A 1 63 ? 0.824 -1.332 -53.839 1.00 80.19 63 LEU A O 1
ATOM 511 N N . VAL A 1 64 ? -1.220 -1.512 -52.926 1.00 84.50 64 VAL A N 1
ATOM 512 C CA . VAL A 1 64 ? -1.707 -2.562 -53.811 1.00 84.50 64 VAL A CA 1
ATOM 513 C C . VAL A 1 64 ? -2.911 -2.039 -54.574 1.00 84.50 64 VAL A C 1
ATOM 515 O O . VAL A 1 64 ? -3.849 -1.497 -53.994 1.00 84.50 64 VAL A O 1
ATOM 518 N N . MET A 1 65 ? -2.884 -2.218 -55.892 1.00 86.12 65 MET A N 1
ATOM 519 C CA . MET A 1 65 ? -4.017 -1.910 -56.756 1.00 86.12 65 MET A CA 1
ATOM 520 C C . MET A 1 65 ? -5.044 -3.044 -56.694 1.00 86.12 65 MET A C 1
ATOM 522 O O . MET A 1 65 ? -4.681 -4.216 -56.837 1.00 86.12 65 MET A O 1
ATOM 526 N N . LEU A 1 66 ? -6.309 -2.685 -56.482 1.00 88.12 66 LEU A N 1
ATOM 527 C CA . LEU A 1 66 ? -7.444 -3.601 -56.441 1.00 88.12 66 LEU A CA 1
ATOM 528 C C . LEU A 1 66 ? -8.304 -3.434 -57.699 1.00 88.12 66 LEU A C 1
ATOM 530 O O . LEU A 1 66 ? -8.581 -2.313 -58.131 1.00 88.12 66 LEU A O 1
ATOM 534 N N . TYR A 1 67 ? -8.742 -4.560 -58.253 1.00 89.69 67 TYR A N 1
ATOM 535 C CA . TYR A 1 67 ? -9.454 -4.672 -59.524 1.00 89.69 67 TYR A CA 1
ATOM 536 C C . TYR A 1 67 ? -10.850 -5.264 -59.318 1.00 89.69 67 TYR A C 1
ATOM 538 O O . TYR A 1 67 ? -11.056 -6.072 -58.406 1.00 89.69 67 TYR A O 1
ATOM 546 N N . S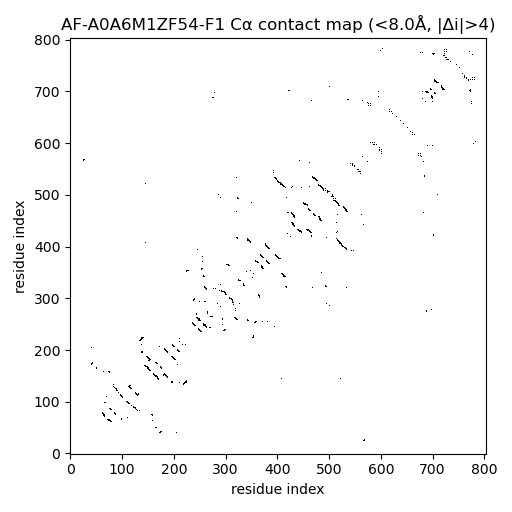ER A 1 68 ? -11.810 -4.872 -60.156 1.00 87.44 68 SER A N 1
ATOM 547 C CA . SER A 1 68 ? -13.174 -5.420 -60.129 1.00 87.44 68 SER A CA 1
ATOM 548 C C . SER A 1 68 ? -13.252 -6.812 -60.770 1.00 87.44 68 SER A C 1
ATOM 550 O O . SER A 1 68 ? -14.167 -7.584 -60.476 1.00 87.44 68 SER A O 1
ATOM 552 N N . ASP A 1 69 ? -12.273 -7.151 -61.611 1.00 85.06 69 ASP A N 1
ATOM 553 C CA . ASP A 1 69 ? -12.235 -8.341 -62.448 1.00 85.06 69 ASP A CA 1
ATOM 554 C C . ASP A 1 69 ? -11.030 -9.251 -62.157 1.00 85.06 69 ASP A C 1
ATOM 556 O O . ASP A 1 69 ? -9.963 -8.826 -61.713 1.00 85.06 69 ASP A O 1
ATOM 560 N N . VAL A 1 70 ? -11.192 -10.545 -62.449 1.00 83.19 70 VAL A N 1
ATOM 561 C CA . VAL A 1 70 ? -10.147 -11.566 -62.243 1.00 83.19 70 VAL A CA 1
ATOM 562 C C . VAL A 1 70 ? -8.978 -11.398 -63.226 1.00 83.19 70 VAL A C 1
ATOM 564 O O . VAL A 1 70 ? -7.864 -11.845 -62.939 1.00 83.19 70 VAL A O 1
ATOM 567 N N . GLU A 1 71 ? -9.228 -10.763 -64.376 1.00 81.94 71 GLU A N 1
ATOM 568 C CA . GLU A 1 71 ? -8.249 -10.531 -65.445 1.00 81.94 71 GLU A CA 1
ATOM 569 C C . GLU A 1 71 ? -7.330 -9.328 -65.155 1.00 81.94 71 GLU A C 1
ATOM 571 O O . GLU A 1 71 ? -6.341 -9.138 -65.863 1.00 81.94 71 GLU A O 1
ATOM 576 N N . LEU A 1 72 ? -7.588 -8.592 -64.062 1.00 83.06 72 LEU A N 1
ATOM 577 C CA . LEU A 1 72 ? -6.821 -7.434 -63.594 1.00 83.06 72 LEU A CA 1
ATOM 578 C C . LEU A 1 72 ? -6.770 -6.300 -64.632 1.00 83.06 72 LEU A C 1
ATOM 580 O O . LEU A 1 72 ? -5.720 -5.691 -64.853 1.00 83.06 72 LEU A O 1
ATOM 584 N N . THR A 1 73 ? -7.898 -6.031 -65.290 1.00 80.56 73 THR A N 1
ATOM 585 C CA . THR A 1 73 ? -8.010 -5.029 -66.361 1.00 80.56 73 THR A CA 1
ATOM 586 C C . THR A 1 73 ? -8.717 -3.748 -65.923 1.00 80.56 73 THR A C 1
ATOM 588 O O . THR A 1 73 ? -8.373 -2.671 -66.411 1.00 80.56 73 THR A O 1
ATOM 591 N N . ASP A 1 74 ? -9.646 -3.836 -64.971 1.00 85.25 74 ASP A N 1
ATOM 592 C CA . ASP A 1 74 ? -10.455 -2.727 -64.470 1.00 85.25 74 ASP A CA 1
ATOM 593 C C . ASP A 1 74 ? -10.042 -2.365 -63.036 1.00 85.25 74 ASP A C 1
ATOM 595 O O . ASP A 1 74 ? -10.535 -2.914 -62.046 1.00 85.25 74 ASP A O 1
ATOM 599 N N . ALA A 1 75 ? -9.063 -1.463 -62.931 1.00 84.44 75 ALA A N 1
ATOM 600 C CA . ALA A 1 75 ? -8.542 -0.974 -61.658 1.00 84.44 75 ALA A CA 1
ATOM 601 C C . ALA A 1 75 ? -9.541 -0.027 -60.982 1.00 84.44 75 ALA A C 1
ATOM 603 O O . ALA A 1 75 ? -9.961 0.973 -61.563 1.00 84.44 75 ALA A O 1
ATOM 604 N N . VAL A 1 76 ? -9.877 -0.315 -59.724 1.00 85.81 76 VAL A N 1
ATOM 605 C CA . VAL A 1 76 ? -10.946 0.381 -58.995 1.00 85.81 76 VAL A CA 1
ATOM 606 C C . VAL A 1 76 ? -10.402 1.309 -57.917 1.00 85.81 76 VAL A C 1
ATOM 608 O O . VAL A 1 76 ? -10.909 2.413 -57.735 1.00 85.81 76 VAL A O 1
ATOM 611 N N . THR A 1 77 ? -9.403 0.849 -57.165 1.00 87.69 77 THR A N 1
ATOM 612 C CA . THR A 1 77 ? -8.833 1.610 -56.050 1.00 87.69 77 THR A CA 1
ATOM 613 C C . THR A 1 77 ? -7.415 1.149 -55.734 1.00 87.69 77 THR A C 1
ATOM 615 O O . THR A 1 77 ? -6.975 0.076 -56.161 1.00 87.69 77 THR A O 1
ATOM 618 N N . VAL A 1 78 ? -6.712 1.940 -54.933 1.00 86.06 78 VAL A N 1
ATOM 619 C CA . VAL A 1 78 ? -5.461 1.556 -54.285 1.00 86.06 78 VAL A CA 1
ATOM 620 C C . VAL A 1 78 ? -5.710 1.386 -52.786 1.00 86.06 78 VAL A C 1
ATOM 622 O O . VAL A 1 78 ? -6.398 2.185 -52.151 1.00 86.06 78 VAL A O 1
ATOM 625 N N . ALA A 1 79 ? -5.150 0.329 -52.211 1.00 86.00 79 ALA A N 1
ATOM 626 C CA . ALA A 1 79 ? -5.234 0.033 -50.790 1.00 86.00 79 ALA A CA 1
ATOM 627 C C . ALA A 1 79 ? -3.841 -0.106 -50.175 1.00 86.00 79 ALA A C 1
ATOM 629 O O . ALA A 1 79 ? -2.896 -0.556 -50.824 1.00 86.00 79 ALA A O 1
ATOM 630 N N . ILE A 1 80 ? -3.725 0.255 -48.901 1.00 84.38 80 ILE A N 1
ATOM 631 C CA . ILE A 1 80 ? -2.543 -0.011 -48.085 1.00 84.38 80 ILE A CA 1
ATOM 632 C C . ILE A 1 80 ? -2.623 -1.472 -47.640 1.00 84.38 80 ILE A C 1
ATOM 634 O O . ILE A 1 80 ? -3.573 -1.854 -46.951 1.00 84.38 80 ILE A O 1
ATOM 638 N N . ARG A 1 81 ? -1.642 -2.292 -48.028 1.00 81.50 81 ARG A N 1
ATOM 639 C CA . ARG A 1 81 ? -1.537 -3.681 -47.572 1.00 81.50 81 ARG A CA 1
ATOM 640 C C . ARG A 1 81 ? -0.875 -3.740 -46.196 1.00 81.50 81 ARG A C 1
ATOM 642 O O . ARG A 1 81 ? 0.220 -3.222 -45.999 1.00 81.50 81 ARG A O 1
ATOM 649 N N . GLN A 1 82 ? -1.522 -4.440 -45.270 1.00 74.94 82 GLN A N 1
ATOM 650 C CA . GLN A 1 82 ? -0.961 -4.873 -43.994 1.00 74.94 82 GLN A CA 1
ATOM 651 C C . GLN A 1 82 ? -1.216 -6.369 -43.817 1.00 74.94 82 GLN A C 1
ATOM 653 O O . GLN A 1 82 ? -2.353 -6.793 -43.617 1.00 74.94 82 GLN A O 1
ATOM 658 N N . ASP A 1 83 ? -0.160 -7.177 -43.901 1.00 73.88 83 ASP A N 1
ATOM 659 C CA . ASP A 1 83 ? -0.248 -8.639 -43.920 1.00 73.88 83 ASP A CA 1
ATOM 660 C C . ASP A 1 83 ? -1.232 -9.144 -45.004 1.00 73.88 83 ASP A C 1
ATOM 662 O O . ASP A 1 83 ? -0.921 -9.115 -46.195 1.00 73.88 83 ASP A O 1
ATOM 666 N N . GLN A 1 84 ? -2.424 -9.601 -44.603 1.00 79.25 84 GLN A N 1
ATOM 667 C CA . GLN A 1 84 ? -3.498 -10.122 -45.472 1.00 79.25 84 GLN A CA 1
ATOM 668 C C . GLN A 1 84 ? -4.749 -9.219 -45.486 1.00 79.25 84 GLN A C 1
ATOM 670 O O . GLN A 1 84 ? -5.827 -9.637 -45.928 1.00 79.25 84 GLN A O 1
ATOM 675 N N . SER A 1 85 ? -4.599 -8.000 -44.972 1.00 83.62 85 SER A N 1
ATOM 676 C CA . SER A 1 85 ? -5.628 -6.976 -44.822 1.00 83.62 85 SER A CA 1
ATOM 677 C C . SER A 1 85 ? -5.291 -5.762 -45.687 1.00 83.62 85 SER A C 1
ATOM 679 O O . SER A 1 85 ? -4.126 -5.397 -45.842 1.00 83.62 85 SER A O 1
ATOM 681 N N . PHE A 1 86 ? -6.313 -5.130 -46.255 1.00 87.12 86 PHE A N 1
ATOM 682 C CA . PHE A 1 86 ? -6.174 -4.049 -47.226 1.00 87.12 86 PHE A CA 1
ATOM 683 C C . PHE A 1 86 ? -7.098 -2.900 -46.834 1.00 87.12 86 PHE A C 1
ATOM 685 O O . PHE A 1 86 ? -8.321 -3.048 -46.890 1.00 87.12 86 PHE A O 1
ATOM 692 N N . ILE A 1 87 ? -6.518 -1.769 -46.429 1.00 87.69 87 ILE A N 1
ATOM 693 C CA . ILE A 1 87 ? -7.278 -0.579 -46.024 1.00 87.69 87 ILE A CA 1
ATOM 694 C C . ILE A 1 87 ? -7.286 0.447 -47.150 1.00 87.69 87 ILE A C 1
ATOM 696 O O . ILE A 1 87 ? -6.245 0.761 -47.727 1.00 87.69 87 ILE A O 1
ATOM 700 N N . THR A 1 88 ? -8.454 1.012 -47.429 1.00 89.12 88 THR A N 1
ATOM 701 C CA . THR A 1 88 ? -8.625 2.133 -48.360 1.00 89.12 88 THR A CA 1
ATOM 702 C C . THR A 1 88 ? -9.773 3.042 -47.904 1.00 89.12 88 THR A C 1
ATOM 704 O O . THR A 1 88 ? -10.376 2.807 -46.855 1.00 89.12 88 THR A O 1
ATOM 707 N N . LEU A 1 89 ? -10.065 4.091 -48.673 1.00 87.88 89 LEU A N 1
ATOM 708 C CA . LEU A 1 89 ? -11.234 4.949 -48.486 1.00 87.88 89 LEU A CA 1
ATOM 709 C C . LEU A 1 89 ? -12.328 4.571 -49.488 1.00 87.88 89 LEU A C 1
ATOM 711 O O . LEU A 1 89 ? -12.048 4.248 -50.643 1.00 87.88 89 LEU A O 1
ATOM 715 N N . ALA A 1 90 ? -13.584 4.625 -49.057 1.00 86.69 90 ALA A N 1
ATOM 716 C CA . ALA A 1 90 ? -14.725 4.342 -49.913 1.00 86.69 90 ALA A CA 1
ATOM 717 C C . ALA A 1 90 ? -14.846 5.365 -51.048 1.00 86.69 90 ALA A C 1
ATOM 719 O O . ALA A 1 90 ? -14.964 6.563 -50.803 1.00 86.69 90 ALA A O 1
ATOM 720 N N . TRP A 1 91 ? -14.897 4.896 -52.293 1.00 86.06 91 TRP A N 1
ATOM 721 C CA . TRP A 1 91 ? -15.122 5.755 -53.464 1.00 86.06 91 TRP A CA 1
ATOM 722 C C . TRP A 1 91 ? -16.600 5.918 -53.839 1.00 86.06 91 TRP A C 1
ATOM 724 O O . TRP A 1 91 ? -16.939 6.754 -54.675 1.00 86.06 91 TRP A O 1
ATOM 734 N N . LYS A 1 92 ? -17.478 5.097 -53.256 1.00 83.88 92 LYS A N 1
ATOM 735 C CA . LYS A 1 92 ? -18.936 5.097 -53.432 1.00 83.88 92 LYS A CA 1
ATOM 736 C C . LYS A 1 92 ? -19.592 4.642 -52.128 1.00 83.88 92 LYS A C 1
ATOM 738 O O . LYS A 1 92 ? -18.965 3.924 -51.355 1.00 83.88 92 LYS A O 1
ATOM 743 N N . ASP A 1 93 ? -20.864 4.986 -51.944 1.00 84.06 93 ASP A N 1
ATOM 744 C CA . ASP A 1 93 ? -21.656 4.566 -50.773 1.00 84.06 93 ASP A CA 1
ATOM 745 C C . ASP A 1 93 ? -21.883 3.047 -50.722 1.00 84.06 93 ASP A C 1
ATOM 747 O O . ASP A 1 93 ? -22.123 2.477 -49.667 1.00 84.06 93 ASP A O 1
ATOM 751 N N . THR A 1 94 ? -21.798 2.374 -51.872 1.00 84.12 94 THR A N 1
ATOM 752 C CA . THR A 1 94 ? -21.878 0.914 -51.973 1.00 84.12 94 THR A CA 1
ATOM 753 C C . THR A 1 94 ? -20.678 0.387 -52.743 1.00 84.12 94 THR A C 1
ATOM 755 O O . THR A 1 94 ? -20.335 0.900 -53.814 1.00 84.12 94 THR A O 1
ATOM 758 N N . LEU A 1 95 ? -20.024 -0.632 -52.184 1.00 88.06 95 LEU A N 1
ATOM 759 C CA . LEU A 1 95 ? -18.795 -1.207 -52.722 1.00 88.06 95 LEU A CA 1
ATOM 760 C C . LEU A 1 95 ? -18.978 -2.684 -53.093 1.00 88.06 95 LEU A C 1
ATOM 762 O O . LEU A 1 95 ? -19.837 -3.355 -52.517 1.00 88.06 95 LEU A O 1
ATOM 766 N N . PRO A 1 96 ? -18.186 -3.209 -54.045 1.00 87.88 96 PRO A N 1
ATOM 767 C CA . PRO A 1 96 ? -18.209 -4.627 -54.383 1.00 87.88 96 PRO A CA 1
ATOM 768 C C . PRO A 1 96 ? -17.818 -5.500 -53.186 1.00 87.88 96 PRO A C 1
ATOM 770 O O . PRO A 1 96 ? -16.831 -5.227 -52.513 1.00 87.88 96 PRO A O 1
ATOM 773 N N . GLU A 1 97 ? -18.534 -6.604 -52.962 1.00 87.06 97 GLU A N 1
ATOM 774 C CA . GLU A 1 97 ? -18.169 -7.566 -51.907 1.00 87.06 97 GLU A CA 1
ATOM 775 C C . GLU A 1 97 ? -16.813 -8.234 -52.161 1.00 87.06 97 GLU A C 1
ATOM 777 O O . GLU A 1 97 ? -16.172 -8.712 -51.231 1.00 87.06 97 GLU A O 1
ATOM 782 N N . ASN A 1 98 ? -16.387 -8.297 -53.425 1.00 89.25 98 ASN A N 1
ATOM 783 C CA . ASN A 1 98 ? -15.197 -9.018 -53.852 1.00 89.25 98 ASN A CA 1
ATOM 784 C C . ASN A 1 98 ? -14.394 -8.167 -54.822 1.00 89.25 98 ASN A C 1
ATOM 786 O O . ASN A 1 98 ? -14.942 -7.674 -55.807 1.00 89.25 98 ASN A O 1
ATOM 790 N N . LEU A 1 99 ? -13.098 -8.060 -54.559 1.00 90.81 99 LEU A N 1
ATOM 791 C CA . LEU A 1 99 ? -12.119 -7.465 -55.458 1.00 90.81 99 LEU A CA 1
ATOM 792 C C . LEU A 1 99 ? -10.965 -8.439 -55.679 1.00 90.81 99 LEU A C 1
ATOM 794 O O . LEU A 1 99 ? -10.834 -9.461 -54.995 1.00 90.81 99 LEU A O 1
ATOM 798 N N . PHE A 1 100 ? -10.118 -8.114 -56.643 1.00 88.50 100 PHE A N 1
ATOM 799 C CA . PHE A 1 100 ? -8.996 -8.943 -57.047 1.00 88.50 100 PHE A CA 1
ATOM 800 C C . PHE A 1 100 ? -7.694 -8.156 -57.011 1.00 88.50 100 PHE A C 1
ATOM 802 O O . PHE A 1 100 ? -7.664 -6.956 -57.270 1.00 88.50 100 PHE A O 1
ATOM 809 N N . MET A 1 101 ? -6.601 -8.835 -56.686 1.00 87.62 101 MET A N 1
ATOM 810 C CA . MET A 1 101 ? -5.258 -8.268 -56.727 1.00 87.62 101 MET A CA 1
ATOM 811 C C . MET A 1 101 ? -4.279 -9.240 -57.373 1.00 87.62 101 MET A C 1
ATOM 813 O O . MET A 1 101 ? -4.496 -10.455 -57.401 1.00 87.62 101 MET A O 1
ATOM 817 N N . LYS A 1 102 ? -3.158 -8.702 -57.850 1.00 81.88 102 LYS A N 1
ATOM 818 C CA . LYS A 1 102 ? -2.063 -9.507 -58.387 1.00 81.88 102 LYS A CA 1
ATOM 819 C C . LYS A 1 102 ? -1.361 -10.281 -57.265 1.00 81.88 102 LYS A C 1
ATOM 821 O O . LYS A 1 102 ? -0.994 -9.690 -56.249 1.00 81.88 102 LYS A O 1
ATOM 826 N N . GLY A 1 103 ? -1.165 -11.586 -57.457 1.00 68.44 103 GLY A N 1
ATOM 827 C CA . GLY A 1 103 ? -0.420 -12.440 -56.523 1.00 68.44 103 GLY A CA 1
ATOM 828 C C . GLY A 1 103 ? 1.071 -12.079 -56.432 1.00 68.44 103 GLY A C 1
ATOM 829 O O . GLY A 1 103 ? 1.624 -11.420 -57.318 1.00 68.44 103 GLY A O 1
ATOM 830 N N . ALA A 1 104 ? 1.735 -12.510 -55.355 1.00 62.81 104 ALA A N 1
ATOM 831 C CA . ALA A 1 104 ? 3.180 -12.334 -55.195 1.00 62.81 104 ALA A CA 1
ATOM 832 C C . ALA A 1 104 ? 3.967 -13.187 -56.221 1.00 62.81 104 ALA A C 1
ATOM 834 O O . ALA A 1 104 ? 3.464 -14.220 -56.673 1.00 62.81 104 ALA A O 1
ATOM 835 N N . PRO A 1 105 ? 5.204 -12.804 -56.601 1.00 47.22 105 PRO A N 1
ATOM 836 C CA . PRO A 1 105 ? 6.002 -13.580 -57.551 1.00 47.22 105 PRO A CA 1
ATOM 837 C C . PRO A 1 105 ? 6.244 -15.011 -57.036 1.00 47.22 105 PRO A C 1
ATOM 839 O O . PRO A 1 105 ? 6.937 -15.191 -56.038 1.00 47.22 105 PRO A O 1
ATOM 842 N N . GLY A 1 106 ? 5.682 -16.021 -57.714 1.00 49.03 106 GLY A N 1
ATOM 843 C CA . GLY A 1 106 ? 5.832 -17.444 -57.364 1.00 49.03 106 GLY A CA 1
ATOM 844 C C . GLY A 1 106 ? 4.564 -18.158 -56.868 1.00 49.03 106 GLY A C 1
ATOM 845 O O . GLY A 1 106 ? 4.623 -19.360 -56.620 1.00 49.03 106 GLY A O 1
ATOM 846 N N . ASP A 1 107 ? 3.426 -17.468 -56.753 1.00 53.66 107 ASP A N 1
ATOM 847 C CA . ASP A 1 107 ? 2.136 -18.085 -56.406 1.00 53.66 107 ASP A CA 1
ATOM 848 C C . ASP A 1 107 ? 1.502 -18.792 -57.636 1.00 53.66 107 ASP A C 1
ATOM 850 O O . ASP A 1 107 ? 1.405 -18.177 -58.703 1.00 53.66 107 ASP A O 1
ATOM 854 N N . PRO A 1 108 ? 1.066 -20.070 -57.551 1.00 48.22 108 PRO A N 1
ATOM 855 C CA . PRO A 1 108 ? 0.434 -20.793 -58.665 1.00 48.22 108 PRO A CA 1
ATOM 856 C C . PRO A 1 108 ? -0.877 -20.171 -59.175 1.00 48.22 108 PRO A C 1
ATOM 858 O O . PRO A 1 108 ? -1.333 -20.534 -60.263 1.00 48.22 108 PRO A O 1
ATOM 861 N N . LYS A 1 109 ? -1.496 -19.245 -58.429 1.00 56.81 109 LYS A N 1
ATOM 862 C CA . LYS A 1 109 ? -2.627 -18.432 -58.899 1.00 56.81 109 LYS A CA 1
ATOM 863 C C . LYS A 1 109 ? -2.169 -16.991 -59.138 1.00 56.81 109 LYS A C 1
ATOM 865 O O . LYS A 1 109 ? -1.826 -16.277 -58.206 1.00 56.81 109 LYS A O 1
ATOM 870 N N . ASN A 1 110 ? -2.240 -16.539 -60.393 1.00 65.19 110 ASN A N 1
ATOM 871 C CA . ASN A 1 110 ? -1.840 -15.180 -60.797 1.00 65.19 110 ASN A CA 1
ATOM 872 C C . ASN A 1 110 ? -2.703 -14.057 -60.170 1.00 65.19 110 ASN A C 1
ATOM 874 O O . ASN A 1 110 ? -2.290 -12.896 -60.160 1.00 65.19 110 ASN A O 1
ATOM 878 N N . THR A 1 111 ? -3.873 -14.412 -59.625 1.00 78.44 111 THR A N 1
ATOM 879 C CA . THR A 1 111 ? -4.869 -13.486 -59.076 1.00 78.44 111 THR A CA 1
ATOM 880 C C . THR A 1 111 ? -5.388 -13.986 -57.724 1.00 78.44 111 THR A C 1
ATOM 882 O O . THR A 1 111 ? -5.808 -15.140 -57.603 1.00 78.44 111 THR A O 1
ATOM 885 N N . LEU A 1 112 ? -5.405 -13.107 -56.718 1.00 82.19 112 LEU A N 1
ATOM 886 C CA . LEU A 1 112 ? -5.956 -13.354 -55.382 1.00 82.19 112 LEU A CA 1
ATOM 887 C C . LEU A 1 112 ? -7.262 -12.575 -55.198 1.00 82.19 112 LEU A C 1
ATOM 889 O O . LEU A 1 112 ? -7.346 -11.406 -55.567 1.00 82.19 112 LEU A O 1
ATOM 893 N N . ARG A 1 113 ? -8.274 -13.220 -54.608 1.00 85.12 113 ARG A N 1
ATOM 894 C CA . ARG A 1 113 ? -9.554 -12.589 -54.248 1.00 85.12 113 ARG A CA 1
ATOM 895 C C . ARG A 1 113 ? -9.471 -12.008 -52.843 1.00 85.12 113 ARG A C 1
ATOM 897 O O . ARG A 1 113 ? -9.085 -12.719 -51.919 1.00 85.12 113 ARG A O 1
ATOM 904 N N . VAL A 1 114 ? -9.897 -10.768 -52.672 1.00 88.38 114 VAL A N 1
ATOM 905 C CA . VAL A 1 114 ? -10.079 -10.118 -51.372 1.00 88.38 114 VAL A CA 1
ATOM 906 C C . VAL A 1 114 ? -11.563 -9.827 -51.178 1.00 88.38 114 VAL A C 1
ATOM 908 O O . VAL A 1 114 ? -12.253 -9.440 -52.121 1.00 88.38 114 VAL A O 1
ATOM 911 N N . ASN A 1 115 ? -12.071 -10.065 -49.975 1.00 87.94 115 ASN A N 1
ATOM 912 C CA . ASN A 1 115 ? -13.485 -9.917 -49.646 1.00 87.94 115 ASN A CA 1
ATOM 913 C C . ASN A 1 115 ? -13.670 -8.708 -48.732 1.00 87.94 115 ASN A C 1
ATOM 915 O O . ASN A 1 115 ? -12.807 -8.419 -47.903 1.00 87.94 115 ASN A O 1
ATOM 919 N N . LEU A 1 116 ? -14.787 -8.010 -48.884 1.00 87.62 116 LEU A N 1
ATOM 920 C CA . LEU A 1 116 ? -15.155 -6.883 -48.042 1.00 87.62 116 LEU A CA 1
ATOM 921 C C . LEU A 1 116 ? -15.396 -7.381 -46.611 1.00 87.62 116 LEU A C 1
ATOM 923 O O . LEU A 1 116 ? -16.300 -8.179 -46.372 1.00 87.62 116 LEU A O 1
ATOM 927 N N . ALA A 1 117 ? -14.572 -6.924 -45.672 1.00 82.88 117 ALA A N 1
ATOM 928 C CA . ALA A 1 117 ? -14.691 -7.252 -44.254 1.00 82.88 117 ALA A CA 1
ATOM 929 C C . ALA A 1 117 ? -15.431 -6.156 -43.479 1.00 82.88 117 ALA A C 1
ATOM 931 O O . ALA A 1 117 ? -16.183 -6.458 -42.558 1.00 82.88 117 ALA A O 1
ATOM 932 N N . ILE A 1 118 ? -15.244 -4.891 -43.871 1.00 81.88 118 ILE A N 1
ATOM 933 C CA . ILE A 1 118 ? -15.934 -3.736 -43.287 1.00 81.88 118 ILE A CA 1
ATOM 934 C C . ILE A 1 118 ? -16.481 -2.875 -44.420 1.00 81.88 118 ILE A C 1
ATOM 936 O O . ILE A 1 118 ? -15.710 -2.334 -45.214 1.00 81.88 118 ILE A O 1
ATOM 940 N N . ALA A 1 119 ? -17.807 -2.758 -44.484 1.00 81.31 119 ALA A N 1
ATOM 941 C CA . ALA A 1 119 ? -18.504 -1.921 -45.454 1.00 81.31 119 ALA A CA 1
ATOM 942 C C . ALA A 1 119 ? -18.560 -0.451 -44.989 1.00 81.31 119 ALA A C 1
ATOM 944 O O . ALA A 1 119 ? -18.687 -0.207 -43.788 1.00 81.31 119 ALA A O 1
ATOM 945 N N . PRO A 1 120 ? -18.485 0.525 -45.912 1.00 83.12 120 PRO A N 1
ATOM 946 C CA . PRO A 1 120 ? -18.643 1.937 -45.571 1.00 83.12 120 PRO A CA 1
ATOM 947 C C . PRO A 1 120 ? -20.113 2.308 -45.346 1.00 83.12 120 PRO A C 1
ATOM 949 O O . PRO A 1 120 ? -21.004 1.694 -45.933 1.00 83.12 120 PRO A O 1
ATOM 952 N N . GLU A 1 121 ? -20.367 3.354 -44.556 1.00 82.06 121 GLU A N 1
ATOM 953 C CA . GLU A 1 121 ? -21.699 3.971 -44.473 1.00 82.06 121 GLU A CA 1
ATOM 954 C C . GLU A 1 121 ? -21.894 5.019 -45.576 1.00 82.06 121 GLU A C 1
ATOM 956 O O . GLU A 1 121 ? -23.003 5.200 -46.083 1.00 82.06 121 GLU A O 1
ATOM 961 N N . LYS A 1 122 ? -20.812 5.700 -45.967 1.00 83.06 122 LYS A N 1
ATOM 962 C CA . LYS A 1 122 ? -20.778 6.698 -47.042 1.00 83.06 122 LYS A CA 1
ATOM 963 C C . LYS A 1 122 ? -19.423 6.738 -47.748 1.00 83.06 122 LYS A C 1
ATOM 965 O O . LYS A 1 122 ? -18.406 6.273 -47.228 1.00 83.06 122 LYS A O 1
ATOM 970 N N . ALA A 1 123 ? -19.385 7.349 -48.930 1.00 81.69 123 ALA A N 1
ATOM 971 C CA . ALA A 1 123 ? -18.128 7.669 -49.599 1.00 81.69 123 ALA A CA 1
ATOM 972 C C . ALA A 1 123 ? -17.185 8.480 -48.678 1.00 81.69 123 ALA A C 1
ATOM 974 O O . ALA A 1 123 ? -17.606 9.391 -47.964 1.00 81.69 123 ALA A O 1
ATOM 975 N N . GLY A 1 124 ? -15.896 8.141 -48.697 1.00 77.38 124 GLY A N 1
ATOM 976 C CA . GLY A 1 124 ? -14.860 8.732 -47.852 1.00 77.38 124 GLY A CA 1
ATOM 977 C C . GLY A 1 124 ? -14.677 8.078 -46.478 1.00 77.38 124 GLY A C 1
ATOM 978 O O . GLY A 1 124 ? -13.786 8.510 -45.745 1.00 77.38 124 GLY A O 1
ATOM 979 N N . ASP A 1 125 ? -15.471 7.062 -46.125 1.00 82.50 125 ASP A N 1
ATOM 980 C CA . ASP A 1 125 ? -15.259 6.251 -44.919 1.00 82.50 125 ASP A CA 1
ATOM 981 C C . ASP A 1 125 ? -14.124 5.227 -45.102 1.00 82.50 125 ASP A C 1
ATOM 983 O O . ASP A 1 125 ? -13.846 4.807 -46.230 1.00 82.50 125 ASP A O 1
ATOM 987 N N . PRO A 1 126 ? -13.457 4.798 -44.012 1.00 84.94 126 PRO A N 1
ATOM 988 C CA . PRO A 1 126 ? -12.466 3.731 -44.070 1.00 84.94 126 PRO A CA 1
ATOM 989 C C . PRO A 1 126 ? -13.118 2.390 -44.413 1.00 84.94 126 PRO A C 1
ATOM 991 O O . PRO A 1 126 ? -14.150 2.020 -43.857 1.00 84.94 126 PRO A O 1
ATOM 994 N N . VAL A 1 127 ? -12.471 1.640 -45.300 1.00 86.62 127 VAL A N 1
ATOM 995 C CA . VAL A 1 127 ? -12.937 0.346 -45.803 1.00 86.62 127 VAL A CA 1
ATOM 996 C C . VAL A 1 127 ? -11.841 -0.686 -45.624 1.00 86.62 127 VAL A C 1
ATOM 998 O O . VAL A 1 127 ? -10.674 -0.412 -45.914 1.00 86.62 127 VAL A O 1
ATOM 1001 N N . LEU A 1 128 ? -12.231 -1.884 -45.190 1.00 86.94 128 LEU A N 1
ATOM 1002 C CA . LEU A 1 128 ? -11.327 -3.014 -45.015 1.00 86.94 128 LEU A CA 1
ATOM 1003 C C . LEU A 1 128 ? -11.728 -4.163 -45.939 1.00 86.94 128 LEU A C 1
ATOM 1005 O O . LEU A 1 128 ? -12.837 -4.690 -45.838 1.00 86.94 128 LEU A O 1
ATOM 1009 N N . TYR A 1 129 ? -10.791 -4.596 -46.778 1.00 88.12 129 TYR A N 1
ATOM 1010 C CA . TYR A 1 129 ? -10.855 -5.877 -47.476 1.00 88.12 129 TYR A CA 1
ATOM 1011 C C . TYR A 1 129 ? -9.867 -6.860 -46.846 1.00 88.12 129 TYR A C 1
ATOM 1013 O O . TYR A 1 129 ? -8.774 -6.471 -46.434 1.00 88.12 129 TYR A O 1
ATOM 1021 N N . THR A 1 130 ? -10.214 -8.143 -46.794 1.00 84.25 130 THR A N 1
ATOM 1022 C CA . THR A 1 130 ? -9.329 -9.200 -46.289 1.00 84.25 130 THR A CA 1
ATOM 1023 C C . THR A 1 130 ? -9.321 -10.407 -47.216 1.00 84.25 130 THR A C 1
ATOM 1025 O O . THR A 1 130 ? -10.309 -10.737 -47.877 1.00 84.25 130 THR A O 1
ATOM 1028 N N . HIS A 1 131 ? -8.189 -11.106 -47.268 1.00 80.19 131 HIS A N 1
ATOM 1029 C CA . HIS A 1 131 ? -8.130 -12.391 -47.963 1.00 80.19 131 HIS A CA 1
ATOM 1030 C C . HIS A 1 131 ? -8.813 -13.514 -47.152 1.00 80.19 131 HIS A C 1
ATOM 1032 O O . HIS A 1 131 ? -9.433 -14.404 -47.733 1.00 80.19 131 HIS A O 1
ATOM 1038 N N . TYR A 1 132 ? -8.771 -13.434 -45.812 1.00 74.44 132 TYR A N 1
ATOM 1039 C CA . TYR A 1 132 ? -9.355 -14.422 -44.897 1.00 74.44 132 TYR A CA 1
ATOM 1040 C C . TYR A 1 132 ? -10.440 -13.811 -43.987 1.00 74.44 132 TYR A C 1
ATOM 1042 O O . TYR A 1 132 ? -10.200 -12.766 -43.377 1.00 74.44 132 TYR A O 1
ATOM 1050 N N . PRO A 1 133 ? -11.594 -14.485 -43.804 1.00 57.88 133 PRO A N 1
ATOM 1051 C CA . PRO A 1 133 ? -12.763 -13.935 -43.103 1.00 57.88 133 PRO A CA 1
ATOM 1052 C C . PRO A 1 133 ? -12.585 -13.695 -41.591 1.00 57.88 133 PRO A C 1
ATOM 1054 O O . PRO A 1 133 ? -13.440 -13.062 -40.990 1.00 57.88 133 PRO A O 1
ATOM 1057 N N . ASN A 1 134 ? -11.475 -14.136 -40.984 1.00 61.78 134 ASN A N 1
ATOM 1058 C CA . ASN A 1 134 ? -11.175 -13.946 -39.554 1.00 61.78 134 ASN A CA 1
ATOM 1059 C C . ASN A 1 134 ? -9.835 -13.226 -39.305 1.00 61.78 134 ASN A C 1
ATOM 1061 O O . ASN A 1 134 ? -9.315 -13.251 -38.187 1.00 61.78 134 ASN A O 1
ATOM 1065 N N . GLN A 1 135 ? -9.230 -12.636 -40.340 1.00 66.44 135 GLN A N 1
ATOM 1066 C CA . GLN A 1 135 ? -7.976 -11.908 -40.175 1.00 66.44 135 GLN A CA 1
ATOM 1067 C C . GLN A 1 135 ? -8.248 -10.593 -39.444 1.00 66.44 135 GLN A C 1
ATOM 1069 O O . GLN A 1 135 ? -8.967 -9.738 -39.958 1.00 66.44 135 GLN A O 1
ATOM 1074 N N . LYS A 1 136 ? -7.650 -10.418 -38.263 1.00 66.81 136 LYS A N 1
ATOM 1075 C CA . LYS A 1 136 ? -7.747 -9.150 -37.543 1.00 66.81 136 LYS A CA 1
ATOM 1076 C C . LYS A 1 136 ? -6.769 -8.123 -38.109 1.00 66.81 136 LYS A C 1
ATOM 1078 O O . LYS A 1 136 ? -5.617 -8.446 -38.405 1.00 66.81 136 LYS A O 1
ATOM 1083 N N . LEU A 1 137 ? -7.232 -6.888 -38.252 1.00 71.06 137 LEU A N 1
ATOM 1084 C CA . LEU A 1 137 ? -6.424 -5.745 -38.640 1.00 71.06 137 LEU A CA 1
ATOM 1085 C C . LEU A 1 137 ? -5.497 -5.340 -37.491 1.00 71.06 137 LEU A C 1
ATOM 1087 O O . LEU A 1 137 ? -5.937 -5.229 -36.354 1.00 71.06 137 LEU A O 1
ATOM 1091 N N . ARG A 1 138 ? -4.219 -5.099 -37.775 1.00 66.94 138 ARG A N 1
ATOM 1092 C CA . ARG A 1 138 ? -3.252 -4.676 -36.757 1.00 66.94 138 ARG A CA 1
ATOM 1093 C C . ARG A 1 138 ? -3.139 -3.155 -36.754 1.00 66.94 138 ARG A C 1
ATOM 1095 O O . ARG A 1 138 ? -2.623 -2.582 -37.711 1.00 66.94 138 ARG A O 1
ATOM 1102 N N . LEU A 1 139 ? -3.622 -2.516 -35.694 1.00 68.19 139 LEU A N 1
ATOM 1103 C CA . LEU A 1 139 ? -3.595 -1.060 -35.541 1.00 68.19 139 LEU A CA 1
ATOM 1104 C C . LEU A 1 139 ? -2.494 -0.646 -34.560 1.00 68.19 139 LEU A C 1
ATOM 1106 O O . LEU A 1 139 ? -2.390 -1.262 -33.501 1.00 68.19 139 LEU A O 1
ATOM 1110 N N . PRO A 1 140 ? -1.680 0.377 -34.873 1.00 60.28 140 PRO A N 1
ATOM 1111 C CA . PRO A 1 140 ? -0.658 0.851 -33.956 1.00 60.28 140 PRO A CA 1
ATOM 1112 C C . PRO A 1 140 ? -1.303 1.559 -32.758 1.00 60.28 140 PRO A C 1
ATOM 1114 O O . PRO A 1 140 ? -2.247 2.330 -32.920 1.00 60.28 140 PRO A O 1
ATOM 1117 N N . THR A 1 141 ? -0.748 1.363 -31.566 1.00 54.75 141 THR A N 1
ATOM 1118 C CA . THR A 1 141 ? -0.979 2.259 -30.421 1.00 54.75 141 THR A CA 1
ATOM 1119 C C . THR A 1 141 ? 0.221 3.174 -30.277 1.00 54.75 141 THR A C 1
ATOM 1121 O O . THR A 1 141 ? 1.356 2.724 -30.114 1.00 54.75 141 THR A O 1
ATOM 1124 N N . ILE A 1 142 ? -0.037 4.472 -30.354 1.00 56.78 142 ILE A N 1
ATOM 1125 C CA . ILE A 1 142 ? 0.977 5.511 -30.230 1.00 56.78 142 ILE A CA 1
ATOM 1126 C C . ILE A 1 142 ? 0.788 6.148 -28.853 1.00 56.78 142 ILE A C 1
ATOM 1128 O O . ILE A 1 142 ? -0.353 6.448 -28.494 1.00 56.78 142 ILE A O 1
ATOM 1132 N N . PRO A 1 143 ? 1.857 6.352 -28.065 1.00 48.09 143 PRO A N 1
ATOM 1133 C CA . PRO A 1 143 ? 1.748 7.077 -26.809 1.00 48.09 143 PRO A CA 1
ATOM 1134 C C . PRO A 1 143 ? 1.156 8.467 -27.053 1.00 48.09 143 PRO A C 1
ATOM 1136 O O . PRO A 1 143 ? 1.512 9.156 -28.008 1.00 48.09 143 PRO A O 1
ATOM 1139 N N . SER A 1 144 ? 0.271 8.907 -26.164 1.00 47.16 144 SER A N 1
ATOM 1140 C CA . SER A 1 144 ? -0.384 10.218 -26.257 1.00 47.16 144 SER A CA 1
ATOM 1141 C C . SER A 1 144 ? 0.583 11.402 -26.105 1.00 47.16 144 SER A C 1
ATOM 1143 O O . SER A 1 144 ? 0.224 12.556 -26.364 1.00 47.16 144 SER A O 1
ATOM 1145 N N . THR A 1 145 ? 1.821 11.117 -25.687 1.00 41.09 145 THR A N 1
ATOM 1146 C CA . THR A 1 145 ? 2.879 12.074 -25.378 1.00 41.09 145 THR A CA 1
ATOM 1147 C C . THR A 1 145 ? 4.104 11.843 -26.267 1.00 41.09 145 THR A C 1
ATOM 1149 O O . THR A 1 145 ? 4.772 10.816 -26.192 1.00 41.09 145 THR A O 1
ATOM 1152 N N . GLY A 1 146 ? 4.433 12.826 -27.109 1.00 47.56 146 GLY A N 1
ATOM 1153 C CA . GLY A 1 146 ? 5.584 12.761 -28.013 1.00 47.56 146 GLY A CA 1
ATOM 1154 C C . GLY A 1 146 ? 5.345 13.508 -29.324 1.00 47.56 146 GLY A C 1
ATOM 1155 O O . GLY A 1 146 ? 4.222 13.890 -29.631 1.00 47.56 146 GLY A O 1
ATOM 1156 N N . GLN A 1 147 ? 6.415 13.736 -30.092 1.00 57.38 147 GLN A N 1
ATOM 1157 C CA . GLN A 1 147 ? 6.323 14.235 -31.467 1.00 57.38 147 GLN A CA 1
ATOM 1158 C C . GLN A 1 147 ? 6.636 13.108 -32.449 1.00 57.38 147 GLN A C 1
ATOM 1160 O O . GLN A 1 147 ? 7.712 12.501 -32.381 1.00 57.38 147 GLN A O 1
ATOM 1165 N N . TYR A 1 148 ? 5.707 12.871 -33.368 1.00 67.00 148 TYR A N 1
ATOM 1166 C CA . TYR A 1 148 ? 5.709 11.748 -34.297 1.00 67.00 148 TYR A CA 1
ATOM 1167 C C . TYR A 1 148 ? 5.599 12.242 -35.737 1.00 67.00 148 TYR A C 1
ATOM 1169 O O . TYR A 1 148 ? 4.780 13.114 -36.026 1.00 67.00 148 TYR A O 1
ATOM 1177 N N . ASP A 1 149 ? 6.402 11.682 -36.637 1.00 73.50 149 ASP A N 1
ATOM 1178 C CA . ASP A 1 149 ? 6.284 11.958 -38.067 1.00 73.50 149 ASP A CA 1
ATOM 1179 C C . ASP A 1 149 ? 5.104 11.152 -38.637 1.00 73.50 149 ASP A C 1
ATOM 1181 O O . ASP A 1 149 ? 4.937 9.964 -38.340 1.00 73.50 149 ASP A O 1
ATOM 1185 N N . ILE A 1 150 ? 4.246 11.821 -39.407 1.00 78.19 150 ILE A N 1
ATOM 1186 C CA . ILE A 1 150 ? 3.043 11.228 -39.996 1.00 78.19 150 ILE A CA 1
ATOM 1187 C C . ILE A 1 150 ? 2.898 11.624 -41.464 1.00 78.19 150 ILE A C 1
ATOM 1189 O O . ILE A 1 150 ? 3.387 12.664 -41.909 1.00 78.19 150 ILE A O 1
ATOM 1193 N N . ALA A 1 151 ? 2.173 10.803 -42.214 1.00 82.50 151 ALA A N 1
ATOM 1194 C CA . ALA A 1 151 ? 1.821 11.054 -43.602 1.00 82.50 151 ALA A CA 1
ATOM 1195 C C . ALA A 1 151 ? 0.302 10.994 -43.767 1.00 82.50 151 ALA A C 1
ATOM 1197 O O . ALA A 1 151 ? -0.346 10.086 -43.255 1.00 82.50 151 ALA A O 1
ATOM 1198 N N . LEU A 1 152 ? -0.282 11.950 -44.479 1.00 83.50 152 LEU A N 1
ATOM 1199 C CA . LEU A 1 152 ? -1.700 11.958 -44.812 1.00 83.50 152 LEU A CA 1
ATOM 1200 C C . LEU A 1 152 ? -1.847 11.499 -46.260 1.00 83.50 152 LEU A C 1
ATOM 1202 O O . LEU A 1 152 ? -1.485 12.226 -47.185 1.00 83.50 152 LEU A O 1
ATOM 1206 N N . LEU A 1 153 ? -2.372 10.290 -46.446 1.00 85.62 153 LEU A N 1
ATOM 1207 C CA . LEU A 1 153 ? -2.631 9.689 -47.750 1.00 85.62 153 LEU A CA 1
ATOM 1208 C C . LEU A 1 153 ? -4.077 9.963 -48.166 1.00 85.62 153 LEU A C 1
ATOM 1210 O O . LEU A 1 153 ? -5.007 9.515 -47.499 1.00 85.62 153 LEU A O 1
ATOM 1214 N N . TYR A 1 154 ? -4.279 10.655 -49.279 1.00 85.50 154 TYR A N 1
ATOM 1215 C CA . TYR A 1 154 ? -5.596 10.833 -49.894 1.00 85.50 154 TYR A CA 1
ATOM 1216 C C . TYR A 1 154 ? -5.557 10.406 -51.358 1.00 85.50 154 TYR A C 1
ATOM 1218 O O . TYR A 1 154 ? -4.492 10.330 -51.964 1.00 85.50 154 TYR A O 1
ATOM 1226 N N . PHE A 1 155 ? -6.716 10.123 -51.942 1.00 79.62 155 PHE A N 1
ATOM 1227 C CA . PHE A 1 155 ? -6.807 9.695 -53.336 1.00 79.62 155 PHE A CA 1
ATOM 1228 C C . PHE A 1 155 ? -7.472 10.791 -54.165 1.00 79.62 155 PHE A C 1
ATOM 1230 O O . PHE A 1 155 ? -8.586 11.212 -53.860 1.00 79.62 155 PHE A O 1
ATOM 1237 N N . ALA A 1 156 ? -6.783 11.275 -55.199 1.00 66.75 156 ALA A N 1
ATOM 1238 C CA . ALA A 1 156 ? -7.313 12.284 -56.112 1.00 66.75 156 ALA A CA 1
ATOM 1239 C C . ALA A 1 156 ? -7.894 11.623 -57.379 1.00 66.75 156 ALA A C 1
ATOM 1241 O O . ALA A 1 156 ? -7.390 10.608 -57.857 1.00 66.75 156 ALA A O 1
ATOM 1242 N N . GLY A 1 157 ? -8.955 12.197 -57.958 1.00 68.81 157 GLY A N 1
ATOM 1243 C CA . GLY A 1 157 ? -9.521 11.718 -59.229 1.00 68.81 157 GLY A CA 1
ATOM 1244 C C . GLY A 1 157 ? -10.214 10.347 -59.136 1.00 68.81 157 GLY A C 1
ATOM 1245 O O . GLY A 1 157 ? -11.083 10.150 -58.294 1.00 68.81 157 GLY A O 1
ATOM 1246 N N . ASN A 1 158 ? -9.853 9.398 -60.014 1.00 65.00 158 ASN A N 1
ATOM 1247 C CA . ASN A 1 158 ? -10.483 8.067 -60.144 1.00 65.00 158 ASN A CA 1
ATOM 1248 C C . ASN A 1 158 ? -10.116 7.062 -59.019 1.00 65.00 158 ASN A C 1
ATOM 1250 O O . ASN A 1 158 ? -10.283 5.863 -59.205 1.00 65.00 158 ASN A O 1
ATOM 1254 N N . ASN A 1 159 ? -9.615 7.515 -57.863 1.00 72.44 159 ASN A N 1
ATOM 1255 C CA . ASN A 1 159 ? -9.194 6.687 -56.712 1.00 72.44 159 ASN A CA 1
ATOM 1256 C C . ASN A 1 159 ? -8.023 5.716 -56.955 1.00 72.44 159 ASN A C 1
ATOM 1258 O O . ASN A 1 159 ? -7.726 4.867 -56.117 1.00 72.44 159 ASN A O 1
ATOM 1262 N N . THR A 1 160 ? -7.321 5.860 -58.077 1.00 74.88 160 THR A N 1
ATOM 1263 C CA . THR A 1 160 ? -6.151 5.041 -58.433 1.00 74.88 160 THR A CA 1
ATOM 1264 C C . THR A 1 160 ? -4.821 5.786 -58.305 1.00 74.88 160 THR A C 1
ATOM 1266 O O . THR A 1 160 ? -3.775 5.167 -58.480 1.00 74.88 160 THR A O 1
ATOM 1269 N N . ASP A 1 161 ? -4.849 7.093 -58.014 1.00 77.38 161 ASP A N 1
ATOM 1270 C CA . ASP A 1 161 ? -3.661 7.947 -57.886 1.00 77.38 161 ASP A CA 1
ATOM 1271 C C . ASP A 1 161 ? -3.546 8.526 -56.457 1.00 77.38 161 ASP A C 1
ATOM 1273 O O . ASP A 1 161 ? -4.238 9.496 -56.117 1.00 77.38 161 ASP A O 1
ATOM 1277 N N . PRO A 1 162 ? -2.748 7.894 -55.573 1.00 79.50 162 PRO A N 1
ATOM 1278 C CA . PRO A 1 162 ? -2.553 8.351 -54.203 1.00 79.50 162 PRO A CA 1
ATOM 1279 C C . PRO A 1 162 ? -1.658 9.592 -54.128 1.00 79.50 162 PRO A C 1
ATOM 1281 O O . PRO A 1 162 ? -0.564 9.626 -54.685 1.00 79.50 162 PRO A O 1
ATOM 1284 N N . GLN A 1 163 ? -2.086 10.576 -53.346 1.00 81.19 163 GLN A N 1
ATOM 1285 C CA . GLN A 1 163 ? -1.347 11.790 -53.017 1.00 81.19 163 GLN A CA 1
ATOM 1286 C C . GLN A 1 163 ? -1.008 11.799 -51.522 1.00 81.19 163 GLN A C 1
ATOM 1288 O O . GLN A 1 163 ? -1.794 11.337 -50.691 1.00 81.19 163 GLN A O 1
ATOM 1293 N N . ILE A 1 164 ? 0.172 12.315 -51.174 1.00 79.25 164 ILE A N 1
ATOM 1294 C CA . ILE A 1 164 ? 0.711 12.264 -49.809 1.00 79.25 164 ILE A CA 1
ATOM 1295 C C . ILE A 1 164 ? 1.058 13.671 -49.342 1.00 79.25 164 ILE A C 1
ATOM 1297 O O . ILE A 1 164 ? 1.742 14.412 -50.047 1.00 79.25 164 ILE A O 1
ATOM 1301 N N . ILE A 1 165 ? 0.601 14.019 -48.142 1.00 81.88 165 ILE A N 1
ATOM 1302 C CA . ILE A 1 165 ? 0.964 15.253 -47.445 1.00 81.88 165 ILE A CA 1
ATOM 1303 C C . ILE A 1 165 ? 1.728 14.899 -46.176 1.00 81.88 165 ILE A C 1
ATOM 1305 O O . ILE A 1 165 ? 1.266 14.104 -45.359 1.00 81.88 165 ILE A O 1
ATOM 1309 N N . ASP A 1 166 ? 2.878 15.534 -45.996 1.00 76.62 166 ASP A N 1
ATOM 1310 C CA . ASP A 1 166 ? 3.709 15.342 -44.815 1.00 76.62 166 ASP A CA 1
ATOM 1311 C C . ASP A 1 166 ? 3.200 16.148 -43.625 1.00 76.62 166 ASP A C 1
ATOM 1313 O O . ASP A 1 166 ? 2.797 17.312 -43.753 1.00 76.62 166 ASP A O 1
ATOM 1317 N N . GLY A 1 167 ? 3.271 15.531 -42.448 1.00 75.50 167 GLY A N 1
ATOM 1318 C CA . GLY A 1 167 ? 2.899 16.172 -41.204 1.00 75.50 167 GLY A CA 1
ATOM 1319 C C . GLY A 1 167 ? 3.641 15.643 -39.986 1.00 75.50 167 GLY A C 1
ATOM 1320 O O . GLY A 1 167 ? 4.433 14.703 -40.038 1.00 75.50 167 GLY A O 1
ATOM 1321 N N . LYS A 1 168 ? 3.362 16.279 -38.854 1.00 71.81 168 LYS A N 1
ATOM 1322 C CA . LYS A 1 168 ? 3.800 15.868 -37.527 1.00 71.81 168 LYS A CA 1
ATOM 1323 C C . LYS A 1 168 ? 2.616 15.838 -36.584 1.00 71.81 168 LYS A C 1
ATOM 1325 O O . LYS A 1 168 ? 1.824 16.775 -36.548 1.00 71.81 168 LYS A O 1
ATOM 1330 N N . MET A 1 169 ? 2.527 14.788 -35.787 1.00 70.00 169 MET A N 1
ATOM 1331 C CA . MET A 1 169 ? 1.598 14.703 -34.671 1.00 70.00 169 MET A CA 1
ATOM 1332 C C . MET A 1 169 ? 2.338 15.119 -33.402 1.00 70.00 169 MET A C 1
ATOM 1334 O O . MET A 1 169 ? 3.369 14.535 -33.069 1.00 70.00 169 MET A O 1
ATOM 1338 N N . VAL A 1 170 ? 1.856 16.162 -32.727 1.00 60.25 170 VAL A N 1
ATOM 1339 C CA . VAL A 1 170 ? 2.493 16.726 -31.517 1.00 60.25 170 VAL A CA 1
ATOM 1340 C C . VAL A 1 170 ? 1.773 16.282 -30.240 1.00 60.25 170 VAL A C 1
ATOM 1342 O O . VAL A 1 170 ? 2.378 16.230 -29.170 1.00 60.25 170 VAL A O 1
ATOM 1345 N N . LYS A 1 171 ? 0.481 15.963 -30.363 1.00 56.75 171 LYS A N 1
ATOM 1346 C CA . LYS A 1 171 ? -0.411 15.361 -29.360 1.00 56.75 171 LYS A CA 1
ATOM 1347 C C . LYS A 1 171 ? -1.450 14.520 -30.102 1.00 56.75 171 LYS A C 1
ATOM 1349 O O . LYS A 1 171 ? -1.675 14.790 -31.280 1.00 56.75 171 LYS A O 1
ATOM 1354 N N . GLU A 1 172 ? -2.153 13.609 -29.418 1.00 52.41 172 GLU A N 1
ATOM 1355 C CA . GLU A 1 172 ? -3.267 12.840 -30.023 1.00 52.41 172 GLU A CA 1
ATOM 1356 C C . GLU A 1 172 ? -4.226 13.735 -30.841 1.00 52.41 172 GLU A C 1
ATOM 1358 O O . GLU A 1 172 ? -4.653 13.357 -31.926 1.00 52.41 172 GLU A O 1
ATOM 1363 N N . ASN A 1 173 ? -4.501 14.964 -30.386 1.00 57.75 173 ASN A N 1
ATOM 1364 C CA . ASN A 1 173 ? -5.483 15.853 -31.023 1.00 57.75 173 ASN A CA 1
ATOM 1365 C C . ASN A 1 173 ? -4.876 17.024 -31.824 1.00 57.75 173 ASN A C 1
ATOM 1367 O O . ASN A 1 173 ? -5.605 17.950 -32.183 1.00 57.75 173 ASN A O 1
ATOM 1371 N N . GLU A 1 174 ? -3.564 17.026 -32.082 1.00 65.25 174 GLU A N 1
ATOM 1372 C CA . GLU A 1 174 ? -2.864 18.142 -32.736 1.00 65.25 174 GLU A CA 1
ATOM 1373 C C . GLU A 1 174 ? -1.934 17.635 -33.848 1.00 65.25 174 GLU A C 1
ATOM 1375 O O . GLU A 1 174 ? -0.886 17.031 -33.587 1.00 65.25 174 GLU A O 1
ATOM 1380 N N . ILE A 1 175 ? -2.337 17.895 -35.096 1.00 69.31 175 ILE A N 1
ATOM 1381 C CA . ILE A 1 175 ? -1.607 17.533 -36.314 1.00 69.31 175 ILE A CA 1
ATOM 1382 C C . ILE A 1 175 ? -1.156 18.808 -37.026 1.00 69.31 175 ILE A C 1
ATOM 1384 O O . ILE A 1 175 ? -1.963 19.668 -37.374 1.00 69.31 175 ILE A O 1
ATOM 1388 N N . LEU A 1 176 ? 0.144 18.890 -37.281 1.00 68.44 176 LEU A N 1
ATOM 1389 C CA . LEU A 1 176 ? 0.786 19.939 -38.058 1.00 68.44 176 LEU A CA 1
ATOM 1390 C C . LEU A 1 176 ? 1.073 19.397 -39.455 1.00 68.44 176 LEU A C 1
ATOM 1392 O O . LEU A 1 176 ? 1.799 18.418 -39.585 1.00 68.44 176 LEU A O 1
ATOM 1396 N N . VAL A 1 177 ? 0.536 20.020 -40.498 1.00 70.81 177 VAL A N 1
ATOM 1397 C CA . VAL A 1 177 ? 0.760 19.618 -41.899 1.00 70.81 177 VAL A CA 1
ATOM 1398 C C . VAL A 1 177 ? 1.215 20.805 -42.730 1.00 70.81 177 VAL A C 1
ATOM 1400 O O . VAL A 1 177 ? 0.851 21.944 -42.444 1.00 70.81 177 VAL A O 1
ATOM 1403 N N . GLY A 1 178 ? 2.013 20.537 -43.767 1.00 61.62 178 GLY A N 1
ATOM 1404 C CA . GLY A 1 178 ? 2.499 21.586 -44.671 1.00 61.62 178 GLY A CA 1
ATOM 1405 C C . GLY A 1 178 ? 1.388 22.252 -45.493 1.00 61.62 178 GLY A C 1
ATOM 1406 O O . GLY A 1 178 ? 1.472 23.442 -45.787 1.00 61.62 178 GLY A O 1
ATOM 1407 N N . GLU A 1 179 ? 0.338 21.499 -45.829 1.00 73.06 179 GLU A N 1
ATOM 1408 C CA . GLU A 1 179 ? -0.853 21.966 -46.540 1.00 73.06 179 GLU A CA 1
ATOM 1409 C C . GLU A 1 179 ? -2.081 21.169 -46.070 1.00 73.06 179 GLU A C 1
ATOM 1411 O O . GLU A 1 179 ? -1.964 20.000 -45.703 1.00 73.06 179 GLU A O 1
ATOM 1416 N N . LYS A 1 180 ? -3.266 21.791 -46.051 1.00 78.69 180 LYS A N 1
ATOM 1417 C CA . LYS A 1 180 ? -4.506 21.104 -45.668 1.00 78.69 180 LYS A CA 1
ATOM 1418 C C . LYS A 1 180 ? -4.927 20.121 -46.780 1.00 78.69 180 LYS A C 1
ATOM 1420 O O . LYS A 1 180 ? -5.065 20.558 -47.923 1.00 78.69 180 LYS A O 1
ATOM 1425 N N . PRO A 1 181 ? -5.196 18.834 -46.476 1.00 79.44 181 PRO A N 1
ATOM 1426 C CA . PRO A 1 181 ? -5.698 17.891 -47.471 1.00 79.44 181 PRO A CA 1
ATOM 1427 C C . PRO A 1 181 ? -7.059 18.336 -48.033 1.00 79.44 181 PRO A C 1
ATOM 1429 O O . PRO A 1 181 ? -7.947 18.693 -47.256 1.00 79.44 181 PRO A O 1
ATOM 1432 N N . PRO A 1 182 ? -7.264 18.288 -49.362 1.00 80.75 182 PRO A N 1
ATOM 1433 C CA . PRO A 1 182 ? -8.521 18.710 -49.983 1.00 80.75 182 PRO A CA 1
ATOM 1434 C C . PRO A 1 182 ? -9.654 17.681 -49.829 1.00 80.75 182 PRO A C 1
ATOM 1436 O O . PRO A 1 182 ? -10.816 18.015 -50.039 1.00 80.75 182 PRO A O 1
ATOM 1439 N N . LEU A 1 183 ? -9.319 16.431 -49.495 1.00 84.94 183 LEU A N 1
ATOM 1440 C CA . LEU A 1 183 ? -10.232 15.297 -49.348 1.00 84.94 183 LEU A CA 1
ATOM 1441 C C . LEU A 1 183 ? -9.920 14.540 -48.054 1.00 84.94 183 LEU A C 1
ATOM 1443 O O . LEU A 1 183 ? -8.856 14.732 -47.459 1.00 84.94 183 LEU A O 1
ATOM 1447 N N . ASN A 1 184 ? -10.837 13.660 -47.639 1.00 87.50 184 ASN A N 1
ATOM 1448 C CA . ASN A 1 184 ? -10.586 12.751 -46.524 1.00 87.50 184 ASN A CA 1
ATOM 1449 C C . ASN A 1 184 ? -9.296 11.966 -46.767 1.00 87.50 184 ASN A C 1
ATOM 1451 O O . ASN A 1 184 ? -9.032 11.514 -47.884 1.00 87.50 184 ASN A O 1
ATOM 1455 N N . SER A 1 185 ? -8.502 11.805 -45.715 1.00 87.12 185 SER A N 1
ATOM 1456 C CA . SER A 1 185 ? -7.191 11.177 -45.813 1.00 87.12 185 SER A CA 1
ATOM 1457 C C . SER A 1 185 ? -6.968 10.171 -44.694 1.00 87.12 185 SER A C 1
ATOM 1459 O O . SER A 1 185 ? -7.473 10.311 -43.578 1.00 87.12 185 SER A O 1
ATOM 1461 N N . ILE A 1 186 ? -6.214 9.124 -45.010 1.00 87.50 186 ILE A N 1
ATOM 1462 C CA . ILE A 1 186 ? -5.725 8.157 -44.037 1.00 87.50 186 ILE A CA 1
ATOM 1463 C C . ILE A 1 186 ? -4.445 8.736 -43.443 1.00 87.50 186 ILE A C 1
ATOM 1465 O O . ILE A 1 186 ? -3.472 8.973 -44.158 1.00 87.50 186 ILE A O 1
ATOM 1469 N N . ILE A 1 187 ? -4.445 8.960 -42.133 1.00 86.06 187 ILE A N 1
ATOM 1470 C CA . ILE A 1 187 ? -3.249 9.308 -41.373 1.00 86.06 187 ILE A CA 1
ATOM 1471 C C . ILE A 1 187 ? -2.464 8.025 -41.133 1.00 86.06 187 ILE A C 1
ATOM 1473 O O . ILE A 1 187 ? -2.942 7.077 -40.502 1.00 86.06 187 ILE A O 1
ATOM 1477 N N . ILE A 1 188 ? -1.243 8.030 -41.640 1.00 82.75 188 ILE A N 1
ATOM 1478 C CA . ILE A 1 188 ? -0.271 6.959 -41.543 1.00 82.75 188 ILE A CA 1
ATOM 1479 C C . ILE A 1 188 ? 0.812 7.398 -40.563 1.00 82.75 188 ILE A C 1
ATOM 1481 O O . ILE A 1 188 ? 1.408 8.464 -40.708 1.00 82.75 188 ILE A O 1
ATOM 1485 N N . PHE A 1 189 ? 1.061 6.558 -39.571 1.00 76.00 189 PHE A N 1
ATOM 1486 C CA . PHE A 1 189 ? 2.172 6.683 -38.647 1.00 76.00 189 PHE A CA 1
ATOM 1487 C C . PHE A 1 189 ? 3.397 5.947 -39.190 1.00 76.00 189 PHE A C 1
ATOM 1489 O O . PHE A 1 189 ? 3.297 4.790 -39.610 1.00 76.00 189 PHE A O 1
ATOM 1496 N N . GLU A 1 190 ? 4.550 6.614 -39.176 1.00 68.44 190 GLU A N 1
ATOM 1497 C CA . GLU A 1 190 ? 5.817 6.050 -39.639 1.00 68.44 190 GLU A CA 1
ATOM 1498 C C . GLU A 1 190 ? 6.729 5.736 -38.441 1.00 68.44 190 GLU A C 1
ATOM 1500 O O . GLU A 1 190 ? 7.104 6.617 -37.667 1.00 68.44 190 GLU A O 1
ATOM 1505 N N . TYR A 1 191 ? 7.116 4.466 -38.287 1.00 59.84 191 TYR A N 1
ATOM 1506 C CA . TYR A 1 191 ? 8.050 4.024 -37.246 1.00 59.84 191 TYR A CA 1
ATOM 1507 C C . TYR A 1 191 ? 8.966 2.915 -37.771 1.00 59.84 191 TYR A C 1
ATOM 1509 O O . TYR A 1 191 ? 8.496 1.957 -38.378 1.00 59.84 191 TYR A O 1
ATOM 1517 N N . GLN A 1 192 ? 10.283 3.050 -37.563 1.00 55.00 192 GLN A N 1
ATOM 1518 C CA . GLN A 1 192 ? 11.310 2.101 -38.037 1.00 55.00 192 GLN A CA 1
ATOM 1519 C C . GLN A 1 192 ? 11.171 1.701 -39.529 1.00 55.00 192 GLN A C 1
ATOM 1521 O O . GLN 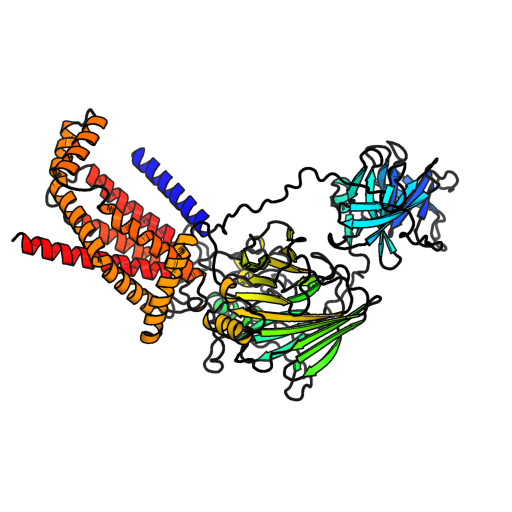A 1 192 ? 11.301 0.527 -39.869 1.00 55.00 192 GLN A O 1
ATOM 1526 N N . ASN A 1 193 ? 10.918 2.664 -40.427 1.00 53.06 193 ASN A N 1
ATOM 1527 C CA . ASN A 1 193 ? 10.656 2.438 -41.864 1.00 53.06 193 ASN A CA 1
ATOM 1528 C C . ASN A 1 193 ? 9.401 1.595 -42.183 1.00 53.06 193 ASN A C 1
ATOM 1530 O O . ASN A 1 193 ? 9.257 1.106 -43.303 1.00 53.06 193 ASN A O 1
ATOM 1534 N N . GLN A 1 194 ? 8.472 1.441 -41.239 1.00 58.06 194 GLN A N 1
ATOM 1535 C CA . GLN A 1 194 ? 7.190 0.782 -41.465 1.00 58.06 194 GLN A CA 1
ATOM 1536 C C . GLN A 1 194 ? 6.037 1.786 -41.343 1.00 58.06 194 GLN A C 1
ATOM 1538 O O . GLN A 1 194 ? 5.995 2.598 -40.418 1.00 58.06 194 GLN A O 1
ATOM 1543 N N . ALA A 1 195 ? 5.108 1.714 -42.295 1.00 70.31 195 ALA A N 1
ATOM 1544 C CA . ALA A 1 195 ? 3.934 2.573 -42.388 1.00 70.31 195 ALA A CA 1
ATOM 1545 C C . ALA A 1 195 ? 2.704 1.875 -41.792 1.00 70.31 195 ALA A C 1
ATOM 1547 O O . ALA A 1 195 ? 2.358 0.763 -42.198 1.00 70.31 195 ALA A O 1
ATOM 1548 N N . TRP A 1 196 ? 2.029 2.539 -40.855 1.00 73.25 196 TRP A N 1
ATOM 1549 C CA . TRP A 1 196 ? 0.864 2.002 -40.156 1.00 73.25 196 TRP A CA 1
ATOM 1550 C C . TRP A 1 196 ? -0.334 2.955 -40.267 1.00 73.25 196 TRP A C 1
ATOM 1552 O O . TRP A 1 196 ? -0.226 4.105 -39.847 1.00 73.25 196 TRP A O 1
ATOM 1562 N N . PRO A 1 197 ? -1.488 2.520 -40.797 1.00 80.81 197 PRO A N 1
ATOM 1563 C CA . PRO A 1 197 ? -2.706 3.313 -40.785 1.00 80.81 197 PRO A CA 1
ATOM 1564 C C . PRO A 1 197 ? -3.183 3.462 -39.339 1.00 80.81 197 PRO A C 1
ATOM 1566 O O . PRO A 1 197 ? -3.308 2.478 -38.610 1.00 80.81 197 PRO A O 1
ATOM 1569 N N . TYR A 1 198 ? -3.428 4.699 -38.921 1.00 77.44 198 TYR A N 1
ATOM 1570 C CA . TYR A 1 198 ? -3.695 5.024 -37.521 1.00 77.44 198 TYR A CA 1
ATOM 1571 C C . TYR A 1 198 ? -5.030 5.746 -37.331 1.00 77.44 198 TYR A C 1
ATOM 1573 O O . TYR A 1 198 ? -5.830 5.379 -36.471 1.00 77.44 198 TYR A O 1
ATOM 1581 N N . ALA A 1 199 ? -5.311 6.749 -38.161 1.00 81.38 199 ALA A N 1
ATOM 1582 C CA . ALA A 1 199 ? -6.518 7.558 -38.044 1.00 81.38 199 ALA A CA 1
ATOM 1583 C C . ALA A 1 199 ? -7.030 8.015 -39.413 1.00 81.38 199 ALA A C 1
ATOM 1585 O O . ALA A 1 199 ? -6.332 7.916 -40.417 1.00 81.38 199 ALA A O 1
ATOM 1586 N N . ILE A 1 200 ? -8.254 8.534 -39.450 1.00 85.50 200 ILE A N 1
ATOM 1587 C CA . ILE A 1 200 ? -8.858 9.176 -40.618 1.00 85.50 200 ILE A CA 1
ATOM 1588 C C . ILE A 1 200 ? -9.039 10.657 -40.326 1.00 85.50 200 ILE A C 1
ATOM 1590 O O . ILE A 1 200 ? -9.651 11.022 -39.319 1.00 85.50 200 ILE A O 1
ATOM 1594 N N . TYR A 1 201 ? -8.546 11.492 -41.230 1.00 85.12 201 TYR A N 1
ATOM 1595 C CA . TYR A 1 201 ? -8.804 12.921 -41.256 1.00 85.12 201 TYR A CA 1
ATOM 1596 C C . TYR A 1 201 ? -10.004 13.220 -42.160 1.00 85.12 201 TYR A C 1
ATOM 1598 O O . TYR A 1 201 ? -10.057 12.781 -43.311 1.00 85.12 201 TYR A O 1
ATOM 1606 N N . ASN A 1 202 ? -10.967 13.971 -41.629 1.00 84.00 202 ASN A N 1
ATOM 1607 C CA . ASN A 1 202 ? -12.133 14.454 -42.354 1.00 84.00 202 ASN A CA 1
ATOM 1608 C C . ASN A 1 202 ? -11.902 15.904 -42.805 1.00 84.00 202 ASN A C 1
ATOM 1610 O O . ASN A 1 202 ? -11.784 16.801 -41.967 1.00 84.00 202 ASN A O 1
ATOM 1614 N N . ALA A 1 203 ? -11.875 16.126 -44.121 1.00 81.75 203 ALA A N 1
ATOM 1615 C CA . ALA A 1 203 ? -11.576 17.435 -44.705 1.00 81.75 203 ALA A CA 1
ATOM 1616 C C . ALA A 1 203 ? -12.721 18.458 -44.563 1.00 81.75 203 ALA A C 1
ATOM 1618 O O . ALA A 1 203 ? -12.464 19.665 -44.546 1.00 81.75 203 ALA A O 1
ATOM 1619 N N . GLU A 1 204 ? -13.972 17.996 -44.436 1.00 80.19 204 GLU A N 1
ATOM 1620 C CA . GLU A 1 204 ? -15.149 18.858 -44.248 1.00 80.19 204 GLU A CA 1
ATOM 1621 C C . GLU A 1 204 ? -15.225 19.407 -42.822 1.00 80.19 204 GLU A C 1
ATOM 1623 O O . GLU A 1 204 ? -15.560 20.574 -42.620 1.00 80.19 204 GLU A O 1
ATOM 1628 N N . THR A 1 205 ? -14.928 18.564 -41.830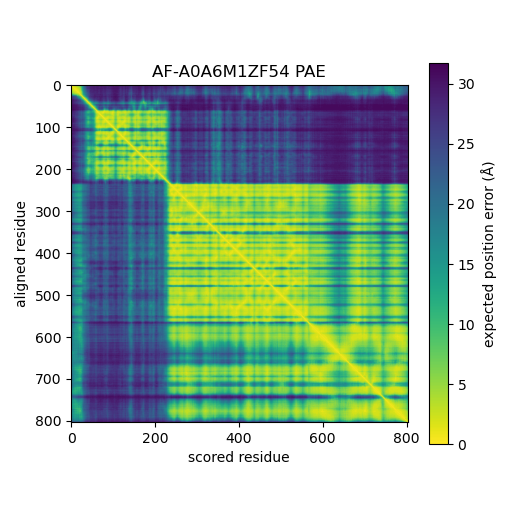 1.00 77.81 205 THR A N 1
ATOM 1629 C CA . THR A 1 205 ? -15.078 18.912 -40.410 1.00 77.81 205 THR A CA 1
ATOM 1630 C C . THR A 1 205 ? -13.772 19.309 -39.733 1.00 77.81 205 THR A C 1
ATOM 1632 O O . THR A 1 205 ? -13.816 19.742 -38.585 1.00 77.81 205 THR A O 1
ATOM 1635 N N . ASP A 1 206 ? -12.626 19.127 -40.394 1.00 74.00 206 ASP A N 1
ATOM 1636 C CA . ASP A 1 206 ? -11.288 19.283 -39.807 1.00 74.00 206 ASP A CA 1
ATOM 1637 C C . ASP A 1 206 ? -11.069 18.417 -38.558 1.00 74.00 206 ASP A C 1
ATOM 1639 O O . ASP A 1 206 ? -10.410 18.820 -37.603 1.00 74.00 206 ASP A O 1
ATOM 1643 N N . GLN A 1 207 ? -11.639 17.208 -38.547 1.00 76.00 207 GLN A N 1
ATOM 1644 C CA . GLN A 1 207 ? -11.555 16.301 -37.398 1.00 76.00 207 GLN A CA 1
ATOM 1645 C C . GLN A 1 207 ? -10.763 15.046 -37.724 1.00 76.00 207 GLN A C 1
ATOM 1647 O O . GLN A 1 207 ? -10.819 14.526 -38.838 1.00 76.00 207 GLN A O 1
ATOM 1652 N N . VAL A 1 208 ? -10.065 14.539 -36.711 1.00 75.38 208 VAL A N 1
ATOM 1653 C CA . VAL A 1 208 ? -9.338 13.273 -36.759 1.00 75.38 208 VAL A CA 1
ATOM 1654 C C . VAL A 1 208 ? -10.126 12.232 -35.979 1.00 75.38 208 VAL A C 1
ATOM 1656 O O . VAL A 1 208 ? -10.601 12.487 -34.875 1.00 75.38 208 VAL A O 1
ATOM 1659 N N . SER A 1 209 ? -10.269 11.048 -36.557 1.00 76.31 209 SER A N 1
ATOM 1660 C CA . SER A 1 209 ? -10.937 9.913 -35.926 1.00 76.31 209 SER A CA 1
ATOM 1661 C C . SER A 1 209 ? -10.032 8.691 -35.975 1.00 76.31 209 SER A C 1
ATOM 1663 O O . SER A 1 209 ? -9.670 8.233 -37.057 1.00 76.31 209 SER A O 1
ATOM 1665 N N . PHE A 1 210 ? -9.638 8.181 -34.810 1.00 75.00 210 PHE A N 1
ATOM 1666 C CA . PHE A 1 210 ? -8.726 7.043 -34.717 1.00 75.00 210 PHE A CA 1
ATOM 1667 C C . PHE A 1 210 ? -9.415 5.741 -35.114 1.00 75.00 210 PHE A C 1
ATOM 1669 O O . PHE A 1 210 ? -10.596 5.543 -34.819 1.00 75.00 210 PHE A O 1
ATOM 1676 N N . LEU A 1 211 ? -8.684 4.864 -35.801 1.00 73.38 211 LEU A N 1
ATOM 1677 C CA . LEU A 1 211 ? -9.230 3.595 -36.276 1.00 73.38 211 LEU A CA 1
ATOM 1678 C C . LEU A 1 211 ? -9.527 2.629 -35.118 1.00 73.38 211 LEU A C 1
ATOM 1680 O O . LEU A 1 211 ? -10.501 1.893 -35.196 1.00 73.38 211 LEU A O 1
ATOM 1684 N N . ASP A 1 212 ? -8.744 2.664 -34.037 1.00 61.88 212 ASP A N 1
ATOM 1685 C CA . ASP A 1 212 ? -8.881 1.800 -32.852 1.00 61.88 212 ASP A CA 1
ATOM 1686 C C . ASP A 1 212 ? -10.045 2.203 -31.931 1.00 61.88 212 ASP A C 1
ATOM 1688 O O . ASP A 1 212 ? -10.620 1.361 -31.247 1.00 61.88 212 ASP A O 1
ATOM 1692 N N . LYS A 1 213 ? -10.422 3.487 -31.937 1.00 60.94 213 LYS A N 1
ATOM 1693 C CA . LYS A 1 213 ? -11.520 4.051 -31.131 1.00 60.94 213 LYS A CA 1
ATOM 1694 C C . LYS A 1 213 ? -12.871 4.061 -31.863 1.00 60.94 213 LYS A C 1
ATOM 1696 O O . LYS A 1 213 ? -13.845 4.591 -31.333 1.00 60.94 213 LYS A O 1
ATOM 1701 N N . ARG A 1 214 ? -12.952 3.516 -33.083 1.00 64.00 214 ARG A N 1
ATOM 1702 C CA . ARG A 1 214 ? -14.212 3.383 -33.833 1.00 64.00 214 ARG A CA 1
ATOM 1703 C C . ARG A 1 214 ? -14.876 2.045 -33.524 1.00 64.00 214 ARG A C 1
ATOM 1705 O O . ARG A 1 214 ? -14.272 1.000 -33.748 1.00 64.00 214 ARG A O 1
ATOM 1712 N N . ASP A 1 215 ? -16.158 2.087 -33.156 1.00 60.50 215 ASP A N 1
ATOM 1713 C CA . ASP A 1 215 ? -16.996 0.890 -32.957 1.00 60.50 215 ASP A CA 1
ATOM 1714 C C . ASP A 1 215 ? -16.915 -0.079 -34.150 1.00 60.50 215 ASP A C 1
ATOM 1716 O O . ASP A 1 215 ? -16.893 -1.294 -33.977 1.00 60.50 215 ASP A O 1
ATOM 1720 N N . LEU A 1 216 ? -16.777 0.473 -35.361 1.00 63.25 216 LEU A N 1
ATOM 1721 C CA . LEU A 1 216 ? -16.646 -0.261 -36.620 1.00 63.25 216 LEU A CA 1
ATOM 1722 C C . LEU A 1 216 ? -15.468 -1.260 -36.647 1.00 63.25 216 LEU A C 1
ATOM 1724 O O . LEU A 1 216 ? -15.541 -2.256 -37.359 1.00 63.25 216 LEU A O 1
ATOM 1728 N N . PHE A 1 217 ? -14.390 -1.003 -35.898 1.00 65.31 217 PHE A N 1
ATOM 1729 C CA . PHE A 1 217 ? -13.180 -1.836 -35.875 1.00 65.31 217 PHE A CA 1
ATOM 1730 C C . PHE A 1 217 ? -13.008 -2.641 -34.578 1.00 65.31 217 PHE A C 1
ATOM 1732 O O . PHE A 1 217 ? -12.064 -3.430 -34.492 1.00 65.31 217 PHE A O 1
ATOM 1739 N N . ALA A 1 218 ? -13.902 -2.487 -33.594 1.00 59.34 218 ALA A N 1
ATOM 1740 C CA . ALA A 1 218 ? -13.730 -3.016 -32.238 1.00 59.34 218 ALA A CA 1
ATOM 1741 C C . ALA A 1 218 ? -13.521 -4.545 -32.185 1.00 59.34 218 ALA A C 1
ATOM 1743 O O . ALA A 1 218 ? -12.679 -5.026 -31.429 1.00 59.34 218 ALA A O 1
ATOM 1744 N N . ASP A 1 219 ? -14.224 -5.304 -33.032 1.00 57.94 219 ASP A N 1
ATOM 1745 C CA . ASP A 1 219 ? -14.144 -6.774 -33.061 1.00 57.94 219 ASP A CA 1
ATOM 1746 C C . ASP A 1 219 ? -13.141 -7.317 -34.097 1.00 57.94 219 ASP A C 1
ATOM 1748 O O . ASP A 1 219 ? -12.708 -8.475 -34.035 1.00 57.94 219 ASP A O 1
ATOM 1752 N N . THR A 1 220 ? -12.744 -6.475 -35.054 1.00 58.22 220 THR A N 1
ATOM 1753 C CA . THR A 1 220 ? -11.922 -6.845 -36.215 1.00 58.22 220 THR A CA 1
ATOM 1754 C C . THR A 1 220 ? -10.489 -6.338 -36.135 1.00 58.22 220 THR A C 1
ATOM 1756 O O . THR A 1 220 ? -9.692 -6.700 -36.994 1.00 58.22 220 THR A O 1
ATOM 1759 N N . ALA A 1 221 ? -10.135 -5.522 -35.141 1.00 57.81 221 ALA A N 1
ATOM 1760 C CA . ALA A 1 221 ? -8.782 -5.018 -34.947 1.00 57.81 221 ALA A CA 1
ATOM 1761 C C . ALA A 1 221 ? -8.097 -5.624 -33.709 1.00 57.81 221 ALA A C 1
ATOM 1763 O O . ALA A 1 221 ? -8.730 -5.990 -32.722 1.00 57.81 221 ALA A O 1
ATOM 1764 N N . VAL A 1 222 ? -6.773 -5.741 -33.771 1.00 54.16 222 VAL A N 1
ATOM 1765 C CA . VAL A 1 222 ? -5.887 -5.943 -32.623 1.00 54.16 222 VAL A CA 1
ATOM 1766 C C . VAL A 1 222 ? -4.971 -4.738 -32.571 1.00 54.16 222 VAL A C 1
ATOM 1768 O O . VAL A 1 222 ? -4.354 -4.377 -33.573 1.00 54.16 222 VAL A O 1
ATOM 1771 N N . VAL A 1 223 ? -4.887 -4.122 -31.402 1.00 53.62 223 VAL A N 1
ATOM 1772 C CA . VAL A 1 223 ? -3.933 -3.050 -31.150 1.00 53.62 223 VAL A CA 1
ATOM 1773 C C . VAL A 1 223 ? -2.555 -3.689 -30.954 1.00 53.62 223 VAL A C 1
ATOM 1775 O O . VAL A 1 223 ? -2.380 -4.530 -30.075 1.00 53.62 223 VAL A O 1
ATOM 1778 N N . VAL A 1 224 ? -1.600 -3.347 -31.814 1.00 49.00 224 VAL A N 1
ATOM 1779 C CA . VAL A 1 224 ? -0.247 -3.919 -31.865 1.00 49.00 224 VAL A CA 1
ATOM 1780 C C . VAL A 1 224 ? 0.766 -2.783 -31.803 1.00 49.00 224 VAL A C 1
ATOM 1782 O O . VAL A 1 224 ? 0.526 -1.708 -32.341 1.00 49.00 224 VAL A O 1
ATOM 1785 N N . PHE A 1 225 ? 1.912 -2.996 -31.166 1.00 48.78 225 PHE A N 1
ATOM 1786 C CA . PHE A 1 225 ? 3.000 -2.023 -31.204 1.00 48.78 225 PHE A CA 1
ATOM 1787 C C . PHE A 1 225 ? 3.884 -2.267 -32.435 1.00 48.78 225 PHE A C 1
ATOM 1789 O O . PHE A 1 225 ? 4.231 -3.415 -32.729 1.00 48.78 225 PHE A O 1
ATOM 1796 N N . PRO A 1 226 ? 4.243 -1.220 -33.194 1.00 40.53 226 PRO A N 1
ATOM 1797 C CA . PRO A 1 226 ? 5.087 -1.373 -34.368 1.00 40.53 226 PRO A CA 1
ATOM 1798 C C . PRO A 1 226 ? 6.519 -1.733 -33.943 1.00 40.53 226 PRO A C 1
ATOM 1800 O O . PRO A 1 226 ? 7.313 -0.861 -33.613 1.00 40.53 226 PRO A O 1
ATOM 1803 N N . GLY A 1 227 ? 6.848 -3.028 -33.940 1.00 42.34 227 GLY A N 1
ATOM 1804 C CA . GLY A 1 227 ? 8.175 -3.530 -33.560 1.00 42.34 227 GLY A CA 1
ATOM 1805 C C . GLY A 1 227 ? 8.188 -4.856 -32.792 1.00 42.34 227 GLY A C 1
ATOM 1806 O O . GLY A 1 227 ? 9.248 -5.480 -32.728 1.00 42.34 227 GLY A O 1
ATOM 1807 N N . GLY A 1 228 ? 7.045 -5.305 -32.266 1.00 39.53 228 GLY A N 1
ATOM 1808 C CA . GLY A 1 228 ? 6.939 -6.549 -31.504 1.00 39.53 228 GLY A CA 1
ATOM 1809 C C . GLY A 1 228 ? 6.889 -7.799 -32.382 1.00 39.53 228 GLY A C 1
ATOM 1810 O O . GLY A 1 228 ? 5.979 -7.967 -33.196 1.00 39.53 228 GLY A O 1
ATOM 1811 N N . GLU A 1 229 ? 7.852 -8.707 -32.212 1.00 35.56 229 GLU A N 1
ATOM 1812 C CA . GLU A 1 229 ? 7.692 -10.094 -32.650 1.00 35.56 229 GLU A CA 1
ATOM 1813 C C . GLU A 1 229 ? 6.911 -10.860 -31.573 1.00 35.56 229 GLU A C 1
ATOM 1815 O O . GLU A 1 229 ? 7.424 -11.141 -30.494 1.00 35.56 229 GLU A O 1
ATOM 1820 N N . ASP A 1 230 ? 5.666 -11.231 -31.871 1.00 38.09 230 ASP A N 1
ATOM 1821 C CA . ASP A 1 230 ? 4.931 -12.226 -31.088 1.00 38.09 230 ASP A CA 1
ATOM 1822 C C . ASP A 1 230 ? 5.626 -13.590 -31.250 1.00 38.09 230 ASP A C 1
ATOM 1824 O O . ASP A 1 230 ? 5.448 -14.209 -32.305 1.00 38.09 230 ASP A O 1
ATOM 1828 N N . LYS A 1 231 ? 6.403 -14.067 -30.255 1.00 36.91 231 LYS A N 1
ATOM 1829 C CA . LYS A 1 231 ? 6.639 -15.510 -29.969 1.00 36.91 231 LYS A CA 1
ATOM 1830 C C . LYS A 1 231 ? 7.569 -15.807 -28.774 1.00 36.91 231 LYS A C 1
ATOM 1832 O O . LYS A 1 231 ? 8.697 -15.350 -28.723 1.00 36.91 231 LYS A O 1
ATOM 1837 N N . GLU A 1 232 ? 7.109 -16.708 -27.895 1.00 40.66 232 GLU A N 1
ATOM 1838 C CA . GLU A 1 232 ? 7.902 -17.654 -27.068 1.00 40.66 232 GLU A CA 1
ATOM 1839 C C . GLU A 1 232 ? 9.023 -17.123 -26.129 1.00 40.66 232 GLU A C 1
ATOM 1841 O O . GLU A 1 232 ? 9.990 -17.835 -25.865 1.00 40.66 232 GLU A O 1
ATOM 1846 N N . PHE A 1 233 ? 8.902 -15.931 -25.533 1.00 43.97 233 PHE A N 1
ATOM 1847 C CA . PHE A 1 233 ? 9.994 -15.348 -24.722 1.00 43.97 233 PHE A CA 1
ATOM 1848 C C . PHE A 1 233 ? 10.173 -15.886 -23.286 1.00 43.97 233 PHE A C 1
ATOM 1850 O O . PHE A 1 233 ? 11.245 -15.712 -22.710 1.00 43.97 233 PHE A O 1
ATOM 1857 N N . PHE A 1 234 ? 9.195 -16.594 -22.712 1.00 47.59 234 PHE A N 1
ATOM 1858 C CA . PHE A 1 234 ? 9.255 -17.036 -21.303 1.00 47.59 234 PHE A CA 1
ATOM 1859 C C . PHE A 1 234 ? 10.238 -18.181 -21.017 1.00 47.59 234 PHE A C 1
ATOM 1861 O O . PHE A 1 234 ? 10.495 -18.504 -19.861 1.00 47.59 234 PHE A O 1
ATOM 1868 N N . LYS A 1 235 ? 10.772 -18.854 -22.043 1.00 51.75 235 LYS A N 1
ATOM 1869 C CA . LYS A 1 235 ? 11.542 -20.093 -21.833 1.00 51.75 235 LYS A CA 1
ATOM 1870 C C . LYS A 1 235 ? 12.985 -19.864 -21.364 1.00 51.75 235 LYS A C 1
ATOM 1872 O O . LYS A 1 235 ? 13.568 -20.780 -20.793 1.00 51.75 235 LYS A O 1
ATOM 1877 N N . ASP A 1 236 ? 13.517 -18.656 -21.568 1.00 67.75 236 ASP A N 1
ATOM 1878 C CA . ASP A 1 236 ? 14.916 -18.298 -21.287 1.00 67.75 236 ASP A CA 1
ATOM 1879 C C . ASP A 1 236 ? 15.055 -17.105 -20.316 1.00 67.75 236 ASP A C 1
ATOM 1881 O O . ASP A 1 236 ? 16.061 -16.380 -20.363 1.00 67.75 236 ASP A O 1
ATOM 1885 N N . GLU A 1 237 ? 14.028 -16.849 -19.504 1.00 85.19 237 GLU A N 1
ATOM 1886 C CA . GLU A 1 237 ? 14.078 -15.867 -18.421 1.00 85.19 237 GLU A CA 1
ATOM 1887 C C . GLU A 1 237 ? 14.978 -16.389 -17.294 1.00 85.19 237 GLU A C 1
ATOM 1889 O O . GLU A 1 237 ? 14.853 -17.530 -16.850 1.00 85.19 237 GLU A O 1
ATOM 1894 N N . GLU A 1 238 ? 15.915 -15.558 -16.844 1.00 91.56 238 GLU A N 1
ATOM 1895 C CA . GLU A 1 238 ? 16.818 -15.887 -15.740 1.00 91.56 238 GLU A CA 1
ATOM 1896 C C . GLU A 1 238 ? 16.635 -14.871 -14.619 1.00 91.56 238 GLU A C 1
ATOM 1898 O O . GLU A 1 238 ? 16.451 -13.680 -14.887 1.00 91.56 238 GLU A O 1
ATOM 1903 N N . PHE A 1 239 ? 16.740 -15.347 -13.377 1.00 94.06 239 PHE A N 1
ATOM 1904 C CA . PHE A 1 239 ? 16.557 -14.523 -12.191 1.00 94.06 239 PHE A CA 1
ATOM 1905 C C . PHE A 1 239 ? 17.863 -14.328 -11.424 1.00 94.06 239 PHE A C 1
ATOM 1907 O O . PHE A 1 239 ? 18.602 -15.285 -11.167 1.00 94.06 239 PHE A O 1
ATOM 1914 N N . TYR A 1 240 ? 18.123 -13.088 -11.018 1.00 96.25 240 TYR A N 1
ATOM 1915 C CA . TYR A 1 240 ? 19.274 -12.710 -10.202 1.00 96.25 240 TYR A CA 1
ATOM 1916 C C . TYR A 1 240 ? 18.823 -12.071 -8.901 1.00 96.25 240 TYR A C 1
ATOM 1918 O O . TYR A 1 240 ? 17.866 -11.302 -8.892 1.00 96.25 240 TYR A O 1
ATOM 1926 N N . VAL A 1 241 ? 19.529 -12.356 -7.814 1.00 96.25 241 VAL A N 1
ATOM 1927 C CA . VAL A 1 241 ? 19.206 -11.822 -6.492 1.00 96.25 241 VAL A CA 1
ATOM 1928 C C . VAL A 1 241 ? 20.312 -10.917 -5.979 1.00 96.25 241 VAL A C 1
ATOM 1930 O O . VAL A 1 241 ? 21.485 -11.294 -5.969 1.00 96.25 241 VAL A O 1
ATOM 1933 N N . LEU A 1 242 ? 19.893 -9.743 -5.510 1.00 95.00 242 LEU A N 1
ATOM 1934 C CA . LEU A 1 242 ? 20.683 -8.833 -4.691 1.00 95.00 242 LEU A CA 1
ATOM 1935 C C . LEU A 1 242 ? 19.954 -8.646 -3.356 1.00 95.00 242 LEU A C 1
ATOM 1937 O O . LEU A 1 242 ? 18.786 -8.257 -3.337 1.00 95.00 242 LEU A O 1
ATOM 1941 N N . GLU A 1 243 ? 20.617 -8.925 -2.238 1.00 93.50 243 GLU A N 1
ATOM 1942 C CA . GLU A 1 243 ? 19.964 -8.963 -0.928 1.00 93.50 243 GLU A CA 1
ATOM 1943 C C . GLU A 1 243 ? 20.770 -8.229 0.145 1.00 93.50 243 GLU A C 1
ATOM 1945 O O . GLU A 1 243 ? 21.997 -8.278 0.188 1.00 93.50 243 GLU A O 1
ATOM 1950 N N . ASN A 1 244 ? 20.057 -7.550 1.040 1.00 93.38 244 ASN A N 1
ATOM 1951 C CA . ASN A 1 244 ? 20.592 -7.004 2.279 1.00 93.38 244 ASN A CA 1
ATOM 1952 C C . ASN A 1 244 ? 19.623 -7.287 3.443 1.00 93.38 244 ASN A C 1
ATOM 1954 O O . ASN A 1 244 ? 18.597 -7.941 3.281 1.00 93.38 244 ASN A O 1
ATOM 1958 N N . ALA A 1 245 ? 19.917 -6.768 4.638 1.00 92.25 245 ALA A N 1
ATOM 1959 C CA . ALA A 1 245 ? 19.100 -7.031 5.827 1.00 92.25 245 ALA A CA 1
ATOM 1960 C C . ALA A 1 245 ? 17.647 -6.504 5.761 1.00 92.25 245 ALA A C 1
ATOM 1962 O O . ALA A 1 245 ? 16.817 -6.926 6.569 1.00 92.25 245 ALA A O 1
ATOM 1963 N N . TYR A 1 246 ? 17.334 -5.585 4.845 1.00 95.44 246 TYR A N 1
ATOM 1964 C CA . TYR A 1 246 ? 16.022 -4.945 4.713 1.00 95.44 246 TYR A CA 1
ATOM 1965 C C . TYR A 1 246 ? 15.224 -5.425 3.502 1.00 95.44 246 TYR A C 1
ATOM 1967 O O . TYR A 1 246 ? 14.006 -5.298 3.518 1.00 95.44 246 TYR A O 1
ATOM 1975 N N . GLN A 1 247 ? 15.865 -5.935 2.450 1.00 95.50 247 GLN A N 1
ATOM 1976 C CA . GLN A 1 247 ? 15.173 -6.338 1.226 1.00 95.50 247 GLN A CA 1
ATOM 1977 C C . GLN A 1 247 ? 15.989 -7.326 0.391 1.00 95.50 247 GLN A C 1
ATOM 1979 O O . GLN A 1 247 ? 17.212 -7.219 0.293 1.00 95.50 247 GLN A O 1
ATOM 1984 N N . GLN A 1 248 ? 15.274 -8.238 -0.259 1.00 96.50 248 GLN A N 1
ATOM 1985 C CA . GLN A 1 248 ? 15.757 -9.113 -1.315 1.00 96.50 248 GLN A CA 1
ATOM 1986 C C . GLN A 1 248 ? 15.133 -8.654 -2.638 1.00 96.50 248 GLN A C 1
ATOM 1988 O O . GLN A 1 248 ? 13.911 -8.648 -2.796 1.00 96.50 248 GLN A O 1
ATOM 1993 N N . LEU A 1 249 ? 15.980 -8.248 -3.578 1.00 97.56 249 LEU A N 1
ATOM 1994 C CA . LEU A 1 249 ? 15.601 -7.782 -4.906 1.00 97.56 249 LEU A CA 1
ATOM 1995 C C . LEU A 1 249 ? 15.807 -8.908 -5.911 1.00 97.56 249 LEU A C 1
ATOM 1997 O O . LEU A 1 249 ? 16.916 -9.432 -6.020 1.00 97.56 249 LEU A O 1
ATOM 2001 N N . VAL A 1 250 ? 14.753 -9.268 -6.639 1.00 97.31 250 VAL A N 1
ATOM 2002 C CA . VAL A 1 250 ? 14.781 -10.346 -7.631 1.00 97.31 250 VAL A CA 1
ATOM 2003 C C . VAL A 1 250 ? 14.632 -9.737 -9.015 1.00 97.31 250 VAL A C 1
ATOM 2005 O O . VAL A 1 250 ? 13.564 -9.254 -9.390 1.00 97.31 250 VAL A O 1
ATOM 2008 N N . PHE A 1 251 ? 15.718 -9.756 -9.775 1.00 96.75 251 PHE A N 1
ATOM 2009 C CA . PHE A 1 251 ? 15.787 -9.197 -11.115 1.00 96.75 251 PHE A CA 1
ATOM 2010 C C . PHE A 1 251 ? 15.523 -10.258 -12.172 1.00 96.75 251 PHE A C 1
ATOM 2012 O O . PHE A 1 251 ? 16.059 -11.357 -12.073 1.00 96.75 251 PHE A O 1
ATOM 2019 N N . SER A 1 252 ? 14.786 -9.892 -13.213 1.00 94.12 252 SER A N 1
ATOM 2020 C CA . SER A 1 252 ? 14.600 -10.678 -14.427 1.00 94.12 252 SER A CA 1
ATOM 2021 C C . SER A 1 252 ? 15.517 -10.186 -15.550 1.00 94.12 252 SER A C 1
ATOM 2023 O O . SER A 1 252 ? 15.753 -8.984 -15.709 1.00 94.12 252 SER A O 1
ATOM 2025 N N . THR A 1 253 ? 16.017 -11.107 -16.381 1.00 91.75 253 THR A N 1
ATOM 2026 C CA . THR A 1 253 ? 16.669 -10.756 -17.657 1.00 91.75 253 THR A CA 1
ATOM 2027 C C . THR A 1 253 ? 15.709 -10.175 -18.685 1.00 91.75 253 THR A C 1
ATOM 2029 O O . THR A 1 253 ? 16.170 -9.552 -19.647 1.00 91.75 253 THR A O 1
ATOM 2032 N N . ILE A 1 254 ? 14.399 -10.340 -18.501 1.00 87.62 254 ILE A N 1
ATOM 2033 C CA . ILE A 1 254 ? 13.390 -9.659 -19.302 1.00 87.62 254 ILE A CA 1
ATOM 2034 C C . ILE A 1 254 ? 13.278 -8.218 -18.805 1.00 87.62 254 ILE A C 1
ATOM 2036 O O . ILE A 1 254 ? 13.054 -7.925 -17.631 1.00 87.62 254 ILE A O 1
ATOM 2040 N N . ASP A 1 255 ? 13.554 -7.307 -19.724 1.00 87.12 255 ASP A N 1
ATOM 2041 C CA . ASP A 1 255 ? 13.663 -5.870 -19.530 1.00 87.12 255 ASP A CA 1
ATOM 2042 C C . ASP A 1 255 ? 14.654 -5.381 -18.458 1.00 87.12 255 ASP A C 1
ATOM 2044 O O . ASP A 1 255 ? 14.730 -4.177 -18.193 1.00 87.12 255 ASP A O 1
ATOM 2048 N N . GLY A 1 256 ? 15.445 -6.266 -17.839 1.00 90.88 256 GLY A N 1
ATOM 2049 C CA . GLY A 1 256 ? 16.322 -5.893 -16.724 1.00 90.88 256 GLY A CA 1
ATOM 2050 C C . GLY A 1 256 ? 15.519 -5.238 -15.597 1.00 90.88 256 GLY A C 1
ATOM 2051 O O . GLY A 1 256 ? 15.841 -4.125 -15.176 1.00 90.88 256 GLY A O 1
ATOM 2052 N N . SER A 1 257 ? 14.408 -5.868 -15.219 1.00 94.38 257 SER A N 1
ATOM 2053 C CA . SER A 1 257 ? 13.375 -5.341 -14.318 1.00 94.38 257 SER A CA 1
ATOM 2054 C C . SER A 1 257 ? 13.268 -6.176 -13.033 1.00 94.38 257 SER A C 1
ATOM 2056 O O . SER A 1 257 ? 13.876 -7.240 -12.928 1.00 94.38 257 SER A O 1
ATOM 2058 N N . LEU A 1 258 ? 12.544 -5.686 -12.025 1.00 96.44 258 LEU A N 1
ATOM 2059 C CA . LEU A 1 258 ? 12.324 -6.362 -10.743 1.00 96.44 258 LEU A CA 1
ATOM 2060 C C . LEU A 1 258 ? 11.054 -7.212 -10.786 1.00 96.44 258 LEU A C 1
ATOM 2062 O O . LEU A 1 258 ? 9.946 -6.690 -10.661 1.00 96.44 258 LEU A O 1
ATOM 2066 N N . ALA A 1 259 ? 11.222 -8.526 -10.901 1.00 94.88 259 ALA A N 1
ATOM 2067 C CA . ALA A 1 259 ? 10.118 -9.477 -10.824 1.00 94.88 259 ALA A CA 1
ATOM 2068 C C . ALA A 1 259 ? 9.551 -9.577 -9.398 1.00 94.88 259 ALA A C 1
ATOM 2070 O O . ALA A 1 259 ? 8.346 -9.717 -9.211 1.00 94.88 259 ALA A O 1
ATOM 2071 N N . GLU A 1 260 ? 10.409 -9.472 -8.375 1.00 96.69 260 GLU A N 1
ATOM 2072 C CA . GLU A 1 260 ? 9.984 -9.478 -6.973 1.00 96.69 260 GLU A CA 1
ATOM 2073 C C . GLU A 1 260 ? 10.800 -8.488 -6.132 1.00 96.69 260 GLU A C 1
ATOM 2075 O O . GLU A 1 260 ? 12.004 -8.300 -6.324 1.00 96.69 260 GLU A O 1
ATOM 2080 N N . ILE A 1 261 ? 10.133 -7.900 -5.137 1.00 97.69 261 ILE A N 1
ATOM 2081 C CA . ILE A 1 261 ? 10.766 -7.182 -4.028 1.00 97.69 261 ILE A CA 1
ATOM 2082 C C . ILE A 1 261 ? 10.269 -7.844 -2.749 1.00 97.69 261 ILE A C 1
ATOM 2084 O O . ILE A 1 261 ? 9.093 -7.735 -2.397 1.00 97.69 261 ILE A O 1
ATOM 2088 N N . ASN A 1 262 ? 11.157 -8.557 -2.070 1.00 97.56 262 ASN A N 1
ATOM 2089 C CA . ASN A 1 262 ? 10.831 -9.401 -0.931 1.00 97.56 262 ASN A CA 1
ATOM 2090 C C . ASN A 1 262 ? 11.375 -8.765 0.351 1.00 97.56 262 ASN A C 1
ATOM 2092 O O . ASN A 1 262 ? 12.580 -8.595 0.522 1.00 97.56 262 ASN A O 1
ATOM 2096 N N . LEU A 1 263 ? 10.480 -8.410 1.271 1.00 97.06 263 LEU A N 1
ATOM 2097 C CA . LEU A 1 263 ? 10.824 -7.768 2.538 1.00 97.06 263 LEU A CA 1
ATOM 2098 C C . LEU A 1 263 ? 10.946 -8.839 3.635 1.00 97.06 263 LEU A C 1
ATOM 2100 O O . LEU A 1 263 ? 9.930 -9.459 3.966 1.00 97.06 263 LEU A O 1
ATOM 2104 N N . PRO A 1 264 ? 12.142 -9.093 4.197 1.00 95.69 264 PRO A N 1
ATOM 2105 C CA . PRO A 1 264 ? 12.347 -10.120 5.209 1.00 95.69 264 PRO A CA 1
ATOM 2106 C C . PRO A 1 264 ? 11.514 -9.812 6.450 1.00 95.69 264 PRO A C 1
ATOM 2108 O O . PRO A 1 264 ? 11.326 -8.652 6.804 1.00 95.69 264 PRO A O 1
ATOM 2111 N N . PHE A 1 265 ? 11.016 -10.833 7.136 1.00 94.19 265 PHE A N 1
ATOM 2112 C CA . PHE A 1 265 ? 10.294 -10.656 8.389 1.00 94.19 265 PHE A CA 1
ATOM 2113 C C . PHE A 1 265 ? 11.240 -10.379 9.565 1.00 94.19 265 PHE A C 1
ATOM 2115 O O . PHE A 1 265 ? 12.345 -10.921 9.643 1.00 94.19 265 PHE A O 1
ATOM 2122 N N . GLU A 1 266 ? 10.755 -9.584 10.517 1.00 91.38 266 GLU A N 1
ATOM 2123 C CA . GLU A 1 266 ? 11.345 -9.427 11.846 1.00 91.38 266 GLU A CA 1
ATOM 2124 C C . GLU A 1 266 ? 11.505 -10.814 12.497 1.00 91.38 266 GLU A C 1
ATOM 2126 O O . GLU A 1 266 ? 10.549 -11.592 12.594 1.00 91.38 266 GLU A O 1
ATOM 2131 N N . SER A 1 267 ? 12.728 -11.149 12.910 1.00 88.44 267 SER A N 1
ATOM 2132 C CA . SER A 1 267 ? 13.073 -12.443 13.511 1.00 88.44 267 SER A CA 1
ATOM 2133 C C . SER A 1 267 ? 14.229 -12.307 14.502 1.00 88.44 267 SER A C 1
ATOM 2135 O O . SER A 1 267 ? 14.921 -11.292 14.525 1.00 88.44 267 SER A O 1
ATOM 2137 N N . GLU A 1 268 ? 14.486 -13.347 15.302 1.00 85.56 268 GLU A N 1
ATOM 2138 C CA . GLU A 1 268 ? 15.640 -13.361 16.217 1.00 85.56 268 GLU A CA 1
ATOM 2139 C C . GLU A 1 268 ? 16.973 -13.157 15.477 1.00 85.56 268 GLU A C 1
ATOM 2141 O O . GLU A 1 268 ? 17.867 -12.488 15.991 1.00 85.56 268 GLU A O 1
ATOM 2146 N N . SER A 1 269 ? 17.080 -13.685 14.253 1.00 85.69 269 SER A N 1
ATOM 2147 C CA . SER A 1 269 ? 18.247 -13.543 13.377 1.00 85.69 269 SER A CA 1
ATOM 2148 C C . SER A 1 269 ? 18.310 -12.210 12.625 1.00 85.69 269 SER A C 1
ATOM 2150 O O . SER A 1 269 ? 19.397 -11.799 12.229 1.00 85.69 269 SER A O 1
ATOM 2152 N N . ASN A 1 270 ? 17.177 -11.533 12.414 1.00 87.00 270 ASN A N 1
ATOM 2153 C CA . ASN A 1 270 ? 17.107 -10.254 11.709 1.00 87.00 270 ASN A CA 1
ATOM 2154 C C . ASN A 1 270 ? 16.205 -9.264 12.460 1.00 87.00 270 ASN A C 1
ATOM 2156 O O . ASN A 1 270 ? 15.003 -9.175 12.208 1.00 87.00 270 ASN A O 1
ATOM 2160 N N . GLN A 1 271 ? 16.823 -8.503 13.366 1.00 87.06 271 GLN A N 1
ATOM 2161 C CA . GLN A 1 271 ? 16.173 -7.443 14.146 1.00 87.06 271 GLN A CA 1
ATOM 2162 C C . GLN A 1 271 ? 16.133 -6.087 13.418 1.00 87.06 271 GLN A C 1
ATOM 2164 O O . GLN A 1 271 ? 15.615 -5.116 13.962 1.00 87.06 271 GLN A O 1
ATOM 2169 N N . LEU A 1 272 ? 16.721 -5.989 12.217 1.00 89.19 272 LEU A N 1
ATOM 2170 C CA . LEU A 1 272 ? 16.715 -4.758 11.419 1.00 89.19 272 LEU A CA 1
ATOM 2171 C C . LEU A 1 272 ? 15.416 -4.606 10.622 1.00 89.19 272 LEU A C 1
ATOM 2173 O O . LEU A 1 272 ? 14.983 -3.483 10.358 1.00 89.19 272 LEU A O 1
ATOM 2177 N N . SER A 1 273 ? 14.778 -5.720 10.262 1.00 91.75 273 SER A N 1
ATOM 2178 C CA . SER A 1 273 ? 13.447 -5.675 9.672 1.00 91.75 273 SER A CA 1
ATOM 2179 C C . SER A 1 273 ? 12.386 -5.320 10.711 1.00 91.75 273 SER A C 1
ATOM 2181 O O . SER A 1 273 ? 12.371 -5.842 11.821 1.00 91.75 273 SER A O 1
ATOM 2183 N N . VAL A 1 274 ? 11.448 -4.469 10.300 1.00 92.62 274 VAL A N 1
ATOM 2184 C CA . VAL A 1 274 ? 10.245 -4.107 11.065 1.00 92.62 274 VAL A CA 1
ATOM 2185 C C . VAL A 1 274 ? 8.996 -4.833 10.552 1.00 92.62 274 VAL A C 1
ATOM 2187 O O . VAL A 1 274 ? 7.886 -4.614 11.044 1.00 92.62 274 VAL A O 1
ATOM 2190 N N . VAL A 1 275 ? 9.138 -5.658 9.510 1.00 94.12 275 VAL A N 1
ATOM 2191 C CA . VAL A 1 275 ? 8.009 -6.279 8.818 1.00 94.12 275 VAL A CA 1
ATOM 2192 C C . VAL A 1 275 ? 7.547 -7.507 9.582 1.00 94.12 275 VAL A C 1
ATOM 2194 O O . VAL A 1 275 ? 8.281 -8.477 9.736 1.00 94.12 275 VAL A O 1
ATOM 2197 N N . ARG A 1 276 ? 6.289 -7.503 10.025 1.00 91.69 276 ARG A N 1
ATOM 2198 C CA . ARG A 1 276 ? 5.709 -8.632 10.762 1.00 91.69 276 ARG A CA 1
ATOM 2199 C C . ARG A 1 276 ? 4.850 -9.523 9.865 1.00 91.69 276 ARG A C 1
ATOM 2201 O O . ARG A 1 276 ? 4.100 -9.000 9.025 1.00 91.69 276 ARG A O 1
ATOM 2208 N N . PRO A 1 277 ? 4.898 -10.855 10.056 1.00 88.44 277 PRO A N 1
ATOM 2209 C CA . PRO A 1 277 ? 3.978 -11.759 9.388 1.00 88.44 277 PRO A CA 1
ATOM 2210 C C . PRO A 1 277 ? 2.554 -11.534 9.908 1.00 88.44 277 PRO A C 1
ATOM 2212 O O . PRO A 1 277 ? 2.332 -11.309 11.096 1.00 88.44 277 PRO A O 1
ATOM 2215 N N . ILE A 1 278 ? 1.575 -11.632 9.013 1.00 85.44 278 ILE A N 1
ATOM 2216 C CA . ILE A 1 278 ? 0.148 -11.531 9.346 1.00 85.44 278 ILE A CA 1
ATOM 2217 C C . ILE A 1 278 ? -0.543 -12.887 9.169 1.00 85.44 278 ILE A C 1
ATOM 2219 O O . ILE A 1 278 ? 0.023 -13.807 8.576 1.00 85.44 278 ILE A O 1
ATOM 2223 N N . GLY A 1 279 ? -1.787 -13.013 9.646 1.00 79.31 279 GLY A N 1
ATOM 2224 C CA . GLY A 1 279 ? -2.556 -14.264 9.572 1.00 79.31 279 GLY A CA 1
ATOM 2225 C C . GLY A 1 279 ? -2.605 -14.879 8.167 1.00 79.31 279 GLY A C 1
ATOM 2226 O O . GLY A 1 279 ? -2.373 -16.074 8.020 1.00 79.31 279 GLY A O 1
ATOM 2227 N N . PHE A 1 280 ? -2.787 -14.063 7.122 1.00 80.31 280 PHE A N 1
ATOM 2228 C CA . PHE A 1 280 ? -2.773 -14.544 5.734 1.00 80.31 280 PHE A CA 1
ATOM 2229 C C . PHE A 1 280 ? -1.431 -15.141 5.313 1.00 80.31 280 PHE A C 1
ATOM 2231 O O . PHE A 1 280 ? -1.412 -16.142 4.611 1.00 80.31 280 PHE A O 1
ATOM 2238 N N . SER A 1 281 ? -0.307 -14.576 5.760 1.00 83.00 281 SER A N 1
ATOM 2239 C CA . SER A 1 281 ? 1.017 -15.136 5.464 1.00 83.00 281 SER A CA 1
ATOM 2240 C C . SER A 1 281 ? 1.166 -16.547 6.039 1.00 83.00 281 SER A C 1
ATOM 2242 O O . SER A 1 281 ? 1.752 -17.411 5.395 1.00 83.00 281 SER A O 1
ATOM 2244 N N . GLN A 1 282 ? 0.589 -16.803 7.218 1.00 81.12 282 GLN A N 1
ATOM 2245 C CA . GLN A 1 282 ? 0.592 -18.136 7.829 1.00 81.12 282 GLN A CA 1
ATOM 2246 C C . GLN A 1 282 ? -0.363 -19.108 7.123 1.00 81.12 282 GLN A C 1
ATOM 2248 O O . GLN A 1 282 ? -0.015 -20.274 6.942 1.00 81.12 282 GLN A O 1
ATOM 2253 N N . LEU A 1 283 ? -1.533 -18.630 6.681 1.00 82.69 283 LEU A N 1
ATOM 2254 C CA . LEU A 1 283 ? -2.475 -19.433 5.894 1.00 82.69 283 LEU A CA 1
ATOM 2255 C C . LEU A 1 283 ? -1.857 -19.862 4.563 1.00 82.69 283 LEU A C 1
ATOM 2257 O O . LEU A 1 283 ? -1.820 -21.049 4.276 1.00 82.69 283 LEU A O 1
ATOM 2261 N N . ILE A 1 284 ? -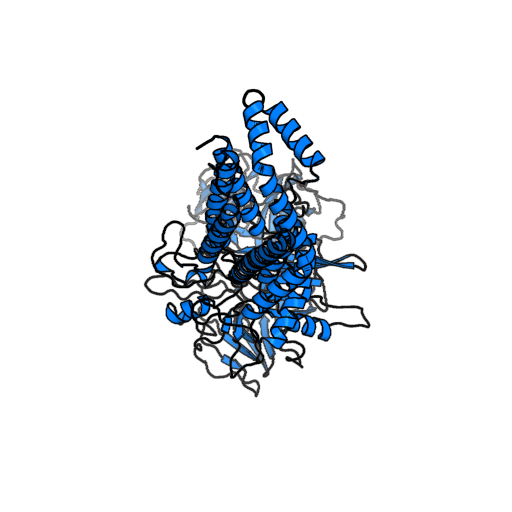1.261 -18.939 3.801 1.00 86.88 284 ILE A N 1
ATOM 2262 C CA . ILE A 1 284 ? -0.590 -19.271 2.531 1.00 86.88 284 ILE A CA 1
ATOM 2263 C C . ILE A 1 284 ? 0.537 -20.280 2.762 1.00 86.88 284 ILE A C 1
ATOM 2265 O O . ILE A 1 284 ? 0.646 -21.256 2.029 1.00 86.88 284 ILE A O 1
ATOM 2269 N N . LYS A 1 285 ? 1.336 -20.095 3.819 1.00 85.94 285 LYS A N 1
ATOM 2270 C CA . LYS A 1 285 ? 2.404 -21.031 4.187 1.00 85.94 285 LYS A CA 1
ATOM 2271 C C . LYS A 1 285 ? 1.888 -22.453 4.452 1.00 85.94 285 LYS A C 1
ATOM 2273 O O . LYS A 1 285 ? 2.606 -23.410 4.182 1.00 85.94 285 LYS A O 1
ATOM 2278 N N . THR A 1 286 ? 0.676 -22.580 4.989 1.00 84.31 286 THR A N 1
ATOM 2279 C CA . THR A 1 286 ? 0.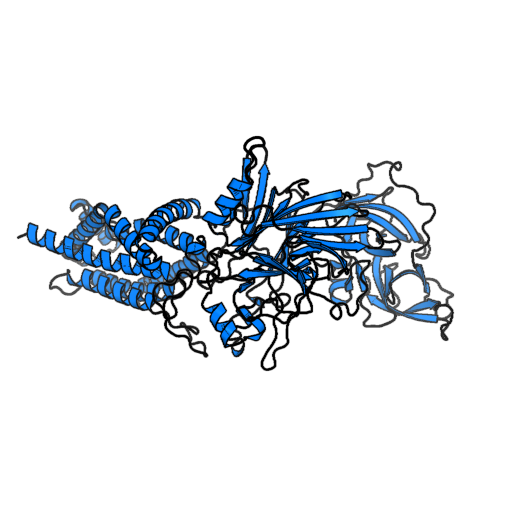067 -23.865 5.366 1.00 84.31 286 THR A CA 1
ATOM 2280 C C . THR A 1 286 ? -0.692 -24.499 4.199 1.00 84.31 286 THR A C 1
ATOM 2282 O O . THR A 1 286 ? -0.497 -25.676 3.907 1.00 84.31 286 THR A O 1
ATOM 2285 N N . ASP A 1 287 ? -1.516 -23.714 3.507 1.00 82.31 287 ASP A N 1
ATOM 2286 C CA . ASP A 1 287 ? -2.485 -24.192 2.515 1.00 82.31 287 ASP A CA 1
ATOM 2287 C C . ASP A 1 287 ? -1.942 -24.150 1.076 1.00 82.31 287 ASP A C 1
ATOM 2289 O O . ASP A 1 287 ? -2.455 -24.827 0.186 1.00 82.31 287 ASP A O 1
ATOM 2293 N N . SER A 1 288 ? -0.924 -23.329 0.809 1.00 85.38 288 SER A N 1
ATOM 2294 C CA . SER A 1 288 ? -0.319 -23.134 -0.517 1.00 85.38 288 SER A CA 1
ATOM 2295 C C . SER A 1 288 ? 1.191 -22.867 -0.415 1.00 85.38 288 SER A C 1
ATOM 2297 O O . SER A 1 288 ? 1.661 -21.802 -0.826 1.00 85.38 288 SER A O 1
ATOM 2299 N N . PRO A 1 289 ? 1.974 -23.819 0.127 1.00 87.25 289 PRO A N 1
ATOM 2300 C CA . PRO A 1 289 ? 3.387 -23.621 0.459 1.00 87.25 289 PRO A CA 1
ATOM 2301 C C . PRO A 1 289 ? 4.263 -23.212 -0.736 1.00 87.25 289 PRO A C 1
ATOM 2303 O O . PRO A 1 289 ? 5.218 -22.462 -0.559 1.00 87.25 289 PRO A O 1
ATOM 2306 N N . GLN A 1 290 ? 3.917 -23.631 -1.953 1.00 86.44 290 GLN A N 1
ATOM 2307 C CA . GLN A 1 290 ? 4.587 -23.222 -3.193 1.00 86.44 290 GLN A CA 1
ATOM 2308 C C . GLN A 1 290 ? 4.459 -21.718 -3.492 1.00 86.44 290 GLN A C 1
ATOM 2310 O O . GLN A 1 290 ? 5.332 -21.144 -4.123 1.00 86.44 290 GLN A O 1
ATOM 2315 N N . ASN A 1 291 ? 3.404 -21.059 -3.002 1.00 88.00 291 ASN A N 1
ATOM 2316 C CA . ASN A 1 291 ? 3.239 -19.602 -3.088 1.00 88.00 291 ASN A CA 1
ATOM 2317 C C . ASN A 1 291 ? 3.844 -18.874 -1.876 1.00 88.00 291 ASN A C 1
ATOM 2319 O O . ASN A 1 291 ? 3.683 -17.660 -1.735 1.00 88.00 291 ASN A O 1
ATOM 2323 N N . ALA A 1 292 ? 4.531 -19.605 -0.994 1.00 90.94 292 ALA A N 1
ATOM 2324 C CA . ALA A 1 292 ? 5.268 -19.083 0.149 1.00 90.94 292 ALA A CA 1
ATOM 2325 C C . ALA A 1 292 ? 6.788 -19.247 -0.015 1.00 90.94 292 ALA A C 1
ATOM 2327 O O . ALA A 1 292 ? 7.505 -19.167 0.981 1.00 90.94 292 ALA A O 1
ATOM 2328 N N . THR A 1 293 ? 7.288 -19.486 -1.232 1.00 91.75 293 THR A N 1
ATOM 2329 C CA . THR A 1 293 ? 8.727 -19.517 -1.523 1.00 91.75 293 THR A CA 1
ATOM 2330 C C . THR A 1 293 ? 9.238 -18.167 -2.030 1.00 91.75 293 THR A C 1
ATOM 2332 O O . THR A 1 293 ? 8.464 -17.406 -2.614 1.00 91.75 293 THR A O 1
ATOM 2335 N N . PHE A 1 294 ? 10.511 -17.861 -1.775 1.00 92.62 294 PHE A N 1
ATOM 2336 C CA . PHE A 1 294 ? 11.184 -16.602 -2.098 1.00 92.62 294 PHE A CA 1
ATOM 2337 C C . PHE A 1 294 ? 12.649 -16.849 -2.507 1.00 92.62 294 PHE A C 1
ATOM 2339 O O . PHE A 1 294 ? 13.381 -17.515 -1.767 1.00 92.62 294 PHE A O 1
ATOM 2346 N N . PRO A 1 295 ? 13.086 -16.332 -3.666 1.00 93.50 295 PRO A N 1
ATOM 2347 C CA . PRO A 1 295 ? 12.251 -15.961 -4.813 1.00 93.50 295 PRO A CA 1
ATOM 2348 C C . PRO A 1 295 ? 11.312 -17.099 -5.233 1.00 93.50 295 PRO A C 1
ATOM 2350 O O . PRO A 1 295 ? 11.467 -18.243 -4.803 1.00 93.50 295 PRO A O 1
ATOM 2353 N N . GLN A 1 296 ? 10.316 -16.808 -6.055 1.00 88.38 296 GLN A N 1
ATOM 2354 C CA . GLN A 1 296 ? 9.378 -17.809 -6.554 1.00 88.38 296 GLN A CA 1
ATOM 2355 C C . GLN A 1 296 ? 10.011 -18.750 -7.583 1.00 88.38 296 GLN A C 1
ATOM 2357 O O . GLN A 1 296 ? 9.629 -19.918 -7.670 1.00 88.38 296 GLN A O 1
ATOM 2362 N N . HIS A 1 297 ? 11.012 -18.253 -8.307 1.00 88.44 297 HIS A N 1
ATOM 2363 C CA . HIS A 1 297 ? 11.718 -18.964 -9.367 1.00 88.44 297 HIS A CA 1
ATOM 2364 C C . HIS A 1 297 ? 13.163 -19.304 -8.972 1.00 88.44 297 HIS A C 1
ATOM 2366 O O . HIS A 1 297 ? 13.738 -18.646 -8.101 1.00 88.44 297 HIS A O 1
ATOM 2372 N N . PRO A 1 298 ? 13.781 -20.328 -9.592 1.00 90.69 298 PRO A N 1
ATOM 2373 C CA . PRO A 1 298 ? 15.211 -20.584 -9.443 1.00 90.69 298 PRO A CA 1
ATOM 2374 C C . PRO A 1 298 ? 16.047 -19.366 -9.849 1.00 90.69 298 PRO A C 1
ATOM 2376 O O . PRO A 1 298 ? 15.757 -18.716 -10.852 1.00 90.69 298 PRO A O 1
ATOM 2379 N N . TYR A 1 299 ? 17.100 -19.077 -9.089 1.00 94.31 299 TYR A N 1
ATOM 2380 C CA . TYR A 1 299 ? 17.832 -17.815 -9.199 1.00 94.31 299 TYR A CA 1
ATOM 2381 C C . TYR A 1 299 ? 19.339 -17.987 -8.999 1.00 94.31 299 TYR A C 1
ATOM 2383 O O . TYR A 1 299 ? 19.803 -18.998 -8.470 1.00 94.31 299 TYR A O 1
ATOM 2391 N N . ARG A 1 300 ? 20.117 -16.984 -9.404 1.00 94.81 300 ARG A N 1
ATOM 2392 C CA . ARG A 1 300 ? 21.546 -16.854 -9.082 1.00 94.81 300 ARG A CA 1
ATOM 2393 C C . ARG A 1 300 ? 21.749 -15.680 -8.137 1.00 94.81 300 ARG A C 1
ATOM 2395 O O . ARG A 1 300 ? 21.168 -14.620 -8.335 1.00 94.81 300 ARG A O 1
ATOM 2402 N N . GLU A 1 301 ? 22.569 -15.856 -7.118 1.00 92.56 301 GLU A N 1
ATOM 2403 C CA . GLU A 1 301 ? 22.908 -14.793 -6.172 1.00 92.56 301 GLU A CA 1
ATOM 2404 C C . GLU A 1 301 ? 24.250 -14.165 -6.549 1.00 92.56 301 GLU A C 1
ATOM 2406 O O . GLU A 1 301 ? 25.089 -14.819 -7.174 1.00 92.56 301 GLU A O 1
ATOM 2411 N N . ILE A 1 302 ? 24.451 -12.903 -6.177 1.00 90.81 302 ILE A N 1
ATOM 2412 C CA . ILE A 1 302 ? 25.754 -12.253 -6.296 1.00 90.81 302 ILE A CA 1
ATOM 2413 C C . ILE A 1 302 ? 26.549 -12.511 -5.013 1.00 90.81 302 ILE A C 1
ATOM 2415 O O . ILE A 1 302 ? 26.162 -12.082 -3.929 1.00 90.81 302 ILE A O 1
ATOM 2419 N N . GLU A 1 303 ? 27.655 -13.238 -5.138 1.00 87.56 303 GLU A N 1
ATOM 2420 C CA . GLU A 1 303 ? 28.552 -13.576 -4.033 1.00 87.56 303 GLU A CA 1
ATOM 2421 C C . GLU A 1 303 ? 29.391 -12.363 -3.589 1.00 87.56 303 GLU A C 1
ATOM 2423 O O . GLU A 1 303 ? 29.475 -11.345 -4.279 1.00 87.56 303 GLU A O 1
ATOM 2428 N N . GLU A 1 304 ? 30.049 -12.457 -2.425 1.00 83.56 304 GLU A N 1
ATOM 2429 C CA . GLU A 1 304 ? 30.829 -11.337 -1.870 1.00 83.56 304 GLU A CA 1
ATOM 2430 C C . GLU A 1 304 ? 31.974 -10.866 -2.778 1.00 83.56 304 GLU A C 1
ATOM 2432 O O . GLU A 1 304 ? 32.358 -9.698 -2.724 1.00 83.56 304 GLU A O 1
ATOM 2437 N N . ASP A 1 305 ? 32.515 -11.752 -3.617 1.00 83.88 305 ASP A N 1
ATOM 2438 C CA . ASP A 1 305 ? 33.557 -11.425 -4.594 1.00 83.88 305 ASP A CA 1
ATOM 2439 C C . ASP A 1 305 ? 32.998 -10.853 -5.914 1.00 83.88 305 ASP A C 1
ATOM 2441 O O . ASP A 1 305 ? 33.760 -10.587 -6.846 1.00 83.88 305 ASP A O 1
ATOM 2445 N N . GLY A 1 306 ? 31.678 -10.649 -5.991 1.00 82.62 306 GLY A N 1
ATOM 2446 C CA . GLY A 1 306 ? 30.956 -10.144 -7.155 1.00 82.62 306 GLY A CA 1
ATOM 2447 C C . GLY A 1 306 ? 30.640 -11.202 -8.211 1.00 82.62 306 GLY A C 1
ATOM 2448 O O . GLY A 1 306 ? 30.050 -10.856 -9.237 1.00 82.62 306 GLY A O 1
ATOM 2449 N N . LYS A 1 307 ? 31.005 -12.477 -8.011 1.00 88.88 307 LYS A N 1
ATOM 2450 C CA . LYS A 1 307 ? 30.652 -13.554 -8.945 1.00 88.88 307 LYS A CA 1
ATOM 2451 C C . LYS A 1 307 ? 29.212 -14.010 -8.762 1.00 88.88 307 LYS A C 1
ATOM 2453 O O . LYS A 1 307 ? 28.623 -13.895 -7.695 1.00 88.88 307 LYS A O 1
ATOM 2458 N N . LEU A 1 308 ? 28.655 -14.559 -9.835 1.00 89.94 308 LEU A N 1
ATOM 2459 C CA . LEU A 1 308 ? 27.340 -15.181 -9.814 1.00 89.94 308 LEU A CA 1
ATOM 2460 C C . LEU A 1 308 ? 27.448 -16.615 -9.302 1.00 89.94 308 LEU A C 1
ATOM 2462 O O . LEU A 1 308 ? 28.254 -17.392 -9.817 1.00 89.94 308 LEU A O 1
ATOM 2466 N N . SER A 1 309 ? 26.593 -16.968 -8.348 1.00 91.00 309 SER A N 1
ATOM 2467 C CA . SER A 1 309 ? 26.506 -18.325 -7.824 1.00 91.00 309 SER A CA 1
ATOM 2468 C C . SER A 1 309 ? 25.982 -19.322 -8.868 1.00 91.00 309 SER A C 1
ATOM 2470 O O . SER A 1 309 ? 25.404 -18.968 -9.910 1.00 91.00 309 SER A O 1
ATOM 2472 N N . ASP A 1 310 ? 26.094 -20.607 -8.534 1.00 91.50 310 ASP A N 1
ATOM 2473 C CA . ASP A 1 310 ? 25.292 -21.650 -9.173 1.00 91.50 310 ASP A CA 1
ATOM 2474 C C . ASP A 1 310 ? 23.790 -21.396 -8.970 1.00 91.50 310 ASP A C 1
ATOM 2476 O O . ASP A 1 310 ? 23.379 -20.643 -8.081 1.00 91.50 310 ASP A O 1
ATOM 2480 N N . LEU A 1 311 ? 22.966 -22.020 -9.817 1.00 92.75 311 LEU A N 1
ATOM 2481 C CA . LEU A 1 311 ? 21.514 -21.871 -9.770 1.00 92.75 311 LEU A CA 1
ATOM 2482 C C . LEU A 1 311 ? 20.961 -22.436 -8.449 1.00 92.75 311 LEU A C 1
ATOM 2484 O O . LEU A 1 311 ? 21.018 -23.644 -8.202 1.00 92.75 311 LEU A O 1
ATOM 2488 N N . LYS A 1 312 ? 20.406 -21.560 -7.613 1.00 92.69 312 LYS A N 1
ATOM 2489 C CA . LYS A 1 312 ? 19.768 -21.877 -6.334 1.00 92.69 312 LYS A CA 1
ATOM 2490 C C . LYS A 1 312 ? 18.272 -22.120 -6.519 1.00 92.69 312 LYS A C 1
ATOM 2492 O O . LYS A 1 312 ? 17.638 -21.595 -7.433 1.00 92.69 312 LYS A O 1
ATOM 2497 N N . GLN A 1 313 ? 17.716 -22.945 -5.638 1.00 91.50 313 GLN A N 1
ATOM 2498 C CA . GLN A 1 313 ? 16.283 -23.234 -5.600 1.00 91.50 313 GLN A CA 1
ATOM 2499 C C . GLN A 1 313 ? 15.549 -22.241 -4.682 1.00 91.50 313 GLN A C 1
ATOM 2501 O O . GLN A 1 313 ? 16.156 -21.764 -3.721 1.00 91.50 313 GLN A O 1
ATOM 2506 N N . PRO A 1 314 ? 14.254 -21.971 -4.935 1.00 88.69 314 PRO A N 1
ATOM 2507 C CA . PRO A 1 314 ? 13.403 -21.153 -4.071 1.00 88.69 314 PRO A CA 1
ATOM 2508 C C . PRO A 1 314 ? 13.505 -21.517 -2.580 1.00 88.69 314 PRO A C 1
ATOM 2510 O O . PRO A 1 314 ? 13.385 -22.690 -2.212 1.00 88.69 314 PRO A O 1
ATOM 2513 N N . MET A 1 315 ? 13.682 -20.522 -1.705 1.00 89.12 315 MET A N 1
ATOM 2514 C CA . MET A 1 315 ? 13.708 -20.726 -0.251 1.00 89.12 315 MET A CA 1
ATOM 2515 C C . MET A 1 315 ? 12.306 -20.609 0.344 1.00 89.12 315 MET A C 1
ATOM 2517 O O . MET A 1 315 ? 11.478 -19.854 -0.144 1.00 89.12 315 MET A O 1
ATOM 2521 N N . PHE A 1 316 ? 12.008 -21.346 1.413 1.00 88.44 316 PHE A N 1
ATOM 2522 C CA . PHE A 1 316 ? 10.662 -21.364 1.989 1.00 88.44 316 PHE A CA 1
ATOM 2523 C C . PHE A 1 316 ? 10.457 -20.313 3.090 1.00 88.44 316 PHE A C 1
ATOM 2525 O O . PHE A 1 316 ? 11.079 -20.371 4.151 1.00 88.44 316 PHE A O 1
ATOM 2532 N N . GLY A 1 317 ? 9.473 -19.436 2.893 1.00 86.94 317 GLY A N 1
ATOM 2533 C CA . GLY A 1 317 ? 9.009 -18.446 3.860 1.00 86.94 317 GLY A CA 1
ATOM 2534 C C . GLY A 1 317 ? 10.015 -17.330 4.141 1.00 86.94 317 GLY A C 1
ATOM 2535 O O . GLY A 1 317 ? 11.006 -17.171 3.446 1.00 86.94 317 GLY A O 1
ATOM 2536 N N . GLY A 1 318 ? 9.733 -16.539 5.180 1.00 88.88 318 GLY A N 1
ATOM 2537 C CA . GLY A 1 318 ? 10.658 -15.517 5.681 1.00 88.88 318 GLY A CA 1
ATOM 2538 C C . GLY A 1 318 ? 10.463 -14.111 5.118 1.00 88.88 318 GLY A C 1
ATOM 2539 O O . GLY A 1 318 ? 11.058 -13.196 5.671 1.00 88.88 318 GLY A O 1
ATOM 2540 N N . TYR A 1 319 ? 9.599 -13.918 4.114 1.00 94.31 319 TYR A N 1
ATOM 2541 C CA . TYR A 1 319 ? 9.424 -12.622 3.453 1.00 94.31 319 TYR A CA 1
ATOM 2542 C C . TYR A 1 319 ? 7.956 -12.236 3.226 1.00 94.31 319 TYR A C 1
ATOM 2544 O O . TYR A 1 319 ? 7.047 -13.073 3.173 1.00 94.31 319 TYR A O 1
ATOM 2552 N N . TYR A 1 320 ? 7.742 -10.934 3.057 1.00 94.56 320 TYR A N 1
ATOM 2553 C CA . TYR A 1 320 ? 6.552 -10.320 2.487 1.00 94.56 320 TYR A CA 1
ATOM 2554 C C . TYR A 1 320 ? 6.860 -9.836 1.059 1.00 94.56 320 TYR A C 1
ATOM 2556 O O . TYR A 1 320 ? 7.769 -9.021 0.908 1.00 94.56 320 TYR A O 1
ATOM 2564 N N . PRO A 1 321 ? 6.116 -10.273 0.028 1.00 95.44 321 PRO A N 1
ATOM 2565 C CA . PRO A 1 321 ? 6.274 -9.737 -1.320 1.00 95.44 321 PRO A CA 1
ATOM 2566 C C . PRO A 1 321 ? 5.609 -8.359 -1.413 1.00 95.44 321 PRO A C 1
ATOM 2568 O O . PRO A 1 321 ? 4.424 -8.217 -1.100 1.00 95.44 321 PRO A O 1
ATOM 2571 N N . LEU A 1 322 ? 6.373 -7.348 -1.821 1.00 96.69 322 LEU A N 1
ATOM 2572 C CA . LEU A 1 322 ? 5.895 -5.978 -2.007 1.00 96.69 322 LEU A CA 1
ATOM 2573 C C . LEU A 1 322 ? 5.198 -5.783 -3.358 1.00 96.69 322 LEU A C 1
ATOM 2575 O O . LEU A 1 322 ? 4.241 -5.016 -3.434 1.00 96.69 322 LEU A O 1
ATOM 2579 N N . LEU A 1 323 ? 5.657 -6.482 -4.396 1.00 96.62 323 LEU A N 1
ATOM 2580 C CA . LEU A 1 323 ? 5.048 -6.500 -5.726 1.00 96.62 323 LEU A CA 1
ATOM 2581 C C . LEU A 1 323 ? 4.114 -7.702 -5.879 1.00 96.62 323 LEU A C 1
ATOM 2583 O O . LEU A 1 323 ? 4.308 -8.739 -5.236 1.00 96.62 323 LEU A O 1
ATOM 2587 N N . ARG A 1 324 ? 3.120 -7.578 -6.763 1.00 94.12 324 ARG A N 1
ATOM 2588 C CA . ARG A 1 324 ? 2.423 -8.753 -7.290 1.00 94.12 324 ARG A CA 1
ATOM 2589 C C . ARG A 1 324 ? 3.436 -9.621 -8.026 1.00 94.12 324 ARG A C 1
ATOM 2591 O O . ARG A 1 324 ? 4.325 -9.112 -8.700 1.00 94.12 324 ARG A O 1
ATOM 2598 N N . ARG A 1 325 ? 3.267 -10.930 -7.889 1.00 90.62 325 ARG A N 1
ATOM 2599 C CA . ARG A 1 325 ? 4.110 -11.954 -8.507 1.00 90.62 325 ARG A CA 1
ATOM 2600 C C . ARG A 1 325 ? 3.253 -13.116 -8.985 1.00 90.62 325 ARG A C 1
ATOM 2602 O O . ARG A 1 325 ? 2.048 -13.144 -8.724 1.00 90.62 325 ARG A O 1
ATOM 2609 N N . ASP A 1 326 ? 3.881 -14.074 -9.646 1.00 82.50 326 ASP A N 1
ATOM 2610 C CA . ASP A 1 326 ? 3.200 -15.256 -10.155 1.00 82.50 326 ASP A CA 1
ATOM 2611 C C . ASP A 1 326 ? 2.391 -15.979 -9.073 1.00 82.50 326 ASP A C 1
ATOM 2613 O O . ASP A 1 326 ? 2.706 -15.979 -7.880 1.00 82.50 326 ASP A O 1
ATOM 2617 N N . ILE A 1 327 ? 1.333 -16.658 -9.499 1.00 82.06 327 ILE A N 1
ATOM 2618 C CA . ILE A 1 327 ? 0.555 -17.536 -8.634 1.00 82.06 327 ILE A CA 1
ATOM 2619 C C . ILE A 1 327 ? 0.654 -18.947 -9.181 1.00 82.06 327 ILE A C 1
ATOM 2621 O O . ILE A 1 327 ? 0.140 -19.259 -10.252 1.00 82.06 327 ILE A O 1
ATOM 2625 N N . ILE A 1 328 ? 1.292 -19.826 -8.415 1.00 79.44 328 ILE A N 1
ATOM 2626 C CA . ILE A 1 328 ? 1.408 -21.242 -8.744 1.00 79.44 328 ILE A CA 1
ATOM 2627 C C . ILE A 1 328 ? 0.118 -21.937 -8.300 1.00 79.44 328 ILE A C 1
ATOM 2629 O O . ILE A 1 328 ? -0.175 -22.040 -7.101 1.00 79.44 328 ILE A O 1
ATOM 2633 N N . GLY A 1 329 ? -0.663 -22.407 -9.271 1.00 68.06 329 GLY A N 1
ATOM 2634 C CA . GLY A 1 329 ? -1.927 -23.094 -9.037 1.00 68.06 329 GLY A CA 1
ATOM 2635 C C . GLY A 1 329 ? -1.736 -24.477 -8.408 1.00 68.06 329 GLY A C 1
ATOM 2636 O O . GLY A 1 329 ? -0.780 -25.194 -8.703 1.00 68.06 329 GLY A O 1
ATOM 2637 N N . THR A 1 330 ? -2.669 -24.879 -7.542 1.00 66.50 330 THR A N 1
ATOM 2638 C CA . THR A 1 330 ? -2.745 -26.234 -6.967 1.00 66.50 330 THR A CA 1
ATOM 2639 C C . THR A 1 330 ? -4.145 -26.819 -7.095 1.00 66.50 330 THR A C 1
ATOM 2641 O O . THR A 1 330 ? -5.133 -26.099 -7.233 1.00 66.50 330 THR A O 1
ATOM 2644 N N . GLY A 1 331 ? -4.241 -28.154 -7.064 1.00 59.94 331 GLY A N 1
ATOM 2645 C CA . GLY A 1 331 ? -5.530 -28.854 -7.007 1.00 59.94 331 GLY A CA 1
ATOM 2646 C C . GLY A 1 331 ? -6.423 -28.654 -8.238 1.00 59.94 331 GLY A C 1
ATOM 2647 O O . GLY A 1 331 ? -7.637 -28.576 -8.092 1.00 59.94 331 GLY A O 1
ATOM 2648 N N . GLY A 1 332 ? -5.837 -28.544 -9.437 1.00 50.62 332 GLY A N 1
ATOM 2649 C CA . GLY A 1 332 ? -6.573 -28.340 -10.695 1.00 50.62 332 GLY A CA 1
ATOM 2650 C C . GLY A 1 332 ? -6.765 -26.875 -11.102 1.00 50.62 332 GLY A C 1
ATOM 2651 O O . GLY A 1 332 ? -7.373 -26.613 -12.137 1.00 50.62 332 GLY A O 1
ATOM 2652 N N . ARG A 1 333 ? -6.233 -25.920 -10.328 1.00 61.09 333 ARG A N 1
ATOM 2653 C CA . ARG A 1 333 ? -6.159 -24.506 -10.722 1.00 61.09 333 ARG A CA 1
ATOM 2654 C C . ARG A 1 333 ? -4.986 -24.234 -11.656 1.00 61.09 333 ARG A C 1
ATOM 2656 O O . ARG A 1 333 ? -3.913 -24.806 -11.486 1.00 61.09 333 ARG A O 1
ATOM 2663 N N . VAL A 1 334 ? -5.206 -23.330 -12.605 1.00 56.69 334 VAL A N 1
ATOM 2664 C CA . VAL A 1 334 ? -4.189 -22.859 -13.549 1.00 56.69 334 VAL A CA 1
ATOM 2665 C C . VAL A 1 334 ? -3.246 -21.897 -12.827 1.00 56.69 334 VAL A C 1
ATOM 2667 O O . VAL A 1 334 ? -3.702 -21.060 -12.051 1.00 56.69 334 VAL A O 1
ATOM 2670 N N . SER A 1 335 ? -1.940 -22.041 -13.055 1.00 65.69 335 SER A N 1
ATOM 2671 C CA . SER A 1 335 ? -0.960 -21.052 -12.605 1.00 65.69 335 SER A CA 1
ATOM 2672 C C . SER A 1 335 ? -1.092 -19.776 -13.429 1.00 65.69 335 SER A C 1
ATOM 2674 O O . SER A 1 335 ? -1.182 -19.848 -14.654 1.00 65.69 335 SER A O 1
ATOM 2676 N N . THR A 1 336 ? -1.053 -18.624 -12.771 1.00 68.50 336 THR A N 1
ATOM 2677 C CA . THR A 1 336 ? -1.071 -17.321 -13.438 1.00 68.50 336 THR A CA 1
ATOM 2678 C C . THR A 1 336 ? 0.326 -16.733 -13.406 1.00 68.50 336 THR A C 1
ATOM 2680 O O . THR A 1 336 ? 0.894 -16.557 -12.329 1.00 68.50 336 THR A O 1
ATOM 2683 N N . HIS A 1 337 ? 0.866 -16.439 -14.584 1.00 74.38 337 HIS A N 1
ATOM 2684 C CA . HIS A 1 337 ? 2.128 -15.729 -14.732 1.00 74.38 337 HIS A CA 1
ATOM 2685 C C . HIS A 1 337 ? 1.850 -14.240 -14.930 1.00 74.38 337 HIS A C 1
ATOM 2687 O O . HIS A 1 337 ? 0.953 -13.884 -15.700 1.00 74.38 337 HIS A O 1
ATOM 2693 N N . ILE A 1 338 ? 2.589 -13.386 -14.231 1.00 80.44 338 ILE A N 1
ATOM 2694 C CA . ILE A 1 338 ? 2.513 -11.941 -14.393 1.00 80.44 338 ILE A CA 1
ATOM 2695 C C . ILE A 1 338 ? 3.339 -11.546 -15.615 1.00 80.44 338 ILE A C 1
ATOM 2697 O O . ILE A 1 338 ? 4.535 -11.820 -15.657 1.00 80.44 338 ILE A O 1
ATOM 2701 N N . PRO A 1 339 ? 2.730 -10.865 -16.599 1.00 78.12 339 PRO A N 1
ATOM 2702 C CA . PRO A 1 339 ? 3.473 -10.332 -17.728 1.00 78.12 339 PRO A CA 1
ATOM 2703 C C . PRO A 1 339 ? 4.647 -9.427 -17.288 1.00 78.12 339 PRO A C 1
ATOM 2705 O O . PRO A 1 339 ? 4.423 -8.512 -16.490 1.00 78.12 339 PRO A O 1
ATOM 2708 N N . PRO A 1 340 ? 5.866 -9.605 -17.835 1.00 83.00 340 PRO A N 1
ATOM 2709 C CA . PRO A 1 340 ? 7.055 -8.844 -17.439 1.00 83.00 340 PRO A CA 1
ATOM 2710 C C . PRO A 1 340 ? 6.943 -7.324 -17.583 1.00 83.00 340 PRO A C 1
ATOM 2712 O O . PRO A 1 340 ? 7.626 -6.579 -16.882 1.00 83.00 340 PRO A O 1
ATOM 2715 N N . HIS A 1 341 ? 6.051 -6.821 -18.441 1.00 81.12 341 HIS A N 1
ATOM 2716 C CA . HIS A 1 341 ? 5.799 -5.380 -18.541 1.00 81.12 341 HIS A CA 1
ATOM 2717 C C . HIS A 1 341 ? 5.192 -4.773 -17.262 1.00 81.12 341 HIS A C 1
ATOM 2719 O O . HIS A 1 341 ? 5.246 -3.558 -17.113 1.00 81.12 341 HIS A O 1
ATOM 2725 N N . TYR A 1 342 ? 4.680 -5.593 -16.331 1.00 86.94 342 TYR A N 1
ATOM 2726 C CA . TYR A 1 342 ? 4.217 -5.178 -14.995 1.00 86.94 342 TYR A CA 1
ATOM 2727 C C . TYR A 1 342 ? 5.262 -5.332 -13.881 1.00 86.94 342 TYR A C 1
ATOM 2729 O O . TYR A 1 342 ? 4.976 -5.033 -12.715 1.00 86.94 342 TYR A O 1
ATOM 2737 N N . TYR A 1 343 ? 6.458 -5.832 -14.200 1.00 92.75 343 TYR A N 1
ATOM 2738 C CA . TYR A 1 343 ? 7.552 -5.913 -13.238 1.00 92.75 343 TYR A CA 1
ATOM 2739 C C . TYR A 1 343 ? 8.007 -4.517 -12.801 1.00 92.75 343 TYR A C 1
ATOM 2741 O O . TYR A 1 343 ? 7.914 -3.534 -13.537 1.00 92.75 343 TYR A O 1
ATOM 2749 N N . GLY A 1 344 ? 8.524 -4.427 -11.578 1.00 94.81 344 GLY A N 1
ATOM 2750 C CA . GLY A 1 344 ? 8.964 -3.167 -10.998 1.00 94.81 344 GLY A CA 1
ATOM 2751 C C . GLY A 1 344 ? 10.206 -2.605 -11.683 1.00 94.81 344 GLY A C 1
ATOM 2752 O O . GLY A 1 344 ? 11.071 -3.335 -12.163 1.00 94.81 344 GLY A O 1
ATOM 2753 N N . LEU A 1 345 ? 10.315 -1.280 -11.720 1.00 95.56 345 LEU A N 1
ATOM 2754 C CA . LEU A 1 345 ? 11.417 -0.546 -12.355 1.00 95.56 345 LEU A CA 1
ATOM 2755 C C . LEU A 1 345 ? 11.645 -0.949 -13.826 1.00 95.56 345 LEU A C 1
ATOM 2757 O O . LEU A 1 345 ? 12.765 -0.891 -14.356 1.00 95.56 345 LEU A O 1
ATOM 2761 N N . ASN A 1 346 ? 10.566 -1.355 -14.500 1.00 92.62 346 ASN A N 1
ATOM 2762 C CA . ASN A 1 346 ? 10.584 -1.652 -15.920 1.00 92.62 346 ASN A CA 1
ATOM 2763 C C . ASN A 1 346 ? 10.493 -0.357 -16.755 1.00 92.62 346 ASN A C 1
ATOM 2765 O O . ASN A 1 346 ? 9.901 0.636 -16.338 1.00 92.62 346 ASN A O 1
ATOM 2769 N N . ILE A 1 347 ? 11.121 -0.360 -17.930 1.00 89.25 347 ILE A N 1
ATOM 2770 C CA . ILE A 1 347 ? 10.999 0.697 -18.924 1.00 89.25 347 ILE A CA 1
ATOM 2771 C C . ILE A 1 347 ? 10.075 0.189 -20.017 1.00 89.25 347 ILE A C 1
ATOM 2773 O O . ILE A 1 347 ? 10.439 -0.715 -20.763 1.00 89.25 347 ILE A O 1
ATOM 2777 N N . ILE A 1 348 ? 8.916 0.816 -20.129 1.00 83.88 348 ILE A N 1
ATOM 2778 C CA . ILE A 1 348 ? 7.890 0.480 -21.112 1.00 83.88 348 ILE A CA 1
ATOM 2779 C C . ILE A 1 348 ? 7.778 1.606 -22.140 1.00 83.88 348 ILE A C 1
ATOM 2781 O O . ILE A 1 348 ? 8.214 2.732 -21.899 1.00 83.88 348 ILE A O 1
ATOM 2785 N N . TRP A 1 349 ? 7.204 1.316 -23.304 1.00 70.06 349 TRP A N 1
ATOM 2786 C CA . TRP A 1 349 ? 6.948 2.338 -24.330 1.00 70.06 349 TRP A CA 1
ATOM 2787 C C . TRP A 1 349 ? 5.508 2.872 -24.272 1.00 70.06 349 TRP A C 1
ATOM 2789 O O . TRP A 1 349 ? 5.166 3.832 -24.950 1.00 70.06 349 TRP A O 1
ATOM 2799 N N . GLY A 1 350 ? 4.657 2.259 -23.446 1.00 63.34 350 GLY A N 1
ATOM 2800 C CA . GLY A 1 350 ? 3.309 2.715 -23.134 1.00 63.34 350 GLY A CA 1
ATOM 2801 C C . GLY A 1 350 ? 2.593 1.738 -22.190 1.00 63.34 350 GLY A C 1
ATOM 2802 O O . GLY A 1 350 ? 3.057 0.610 -22.032 1.00 63.34 350 GLY A O 1
ATOM 2803 N N . PRO A 1 351 ? 1.441 2.114 -21.607 1.00 49.75 351 PRO A N 1
ATOM 2804 C CA . PRO A 1 351 ? 0.736 1.322 -20.585 1.00 49.75 351 PRO A CA 1
ATOM 2805 C C . PRO A 1 351 ? 0.312 -0.095 -21.007 1.00 49.75 351 PRO A C 1
ATOM 2807 O O . PRO A 1 351 ? -0.017 -0.914 -20.153 1.00 49.75 351 PRO A O 1
ATOM 2810 N N . ASN A 1 352 ? 0.308 -0.371 -22.316 1.00 51.47 352 ASN A N 1
ATOM 2811 C CA . ASN A 1 352 ? -0.099 -1.643 -22.914 1.00 51.47 352 ASN A CA 1
ATOM 2812 C C . ASN A 1 352 ? 0.982 -2.253 -23.829 1.00 51.47 352 ASN A C 1
ATOM 2814 O O . ASN A 1 352 ? 0.646 -3.119 -24.633 1.00 51.47 352 ASN A O 1
ATOM 2818 N N . SER A 1 353 ? 2.242 -1.792 -23.777 1.00 51.09 353 SER A N 1
ATOM 2819 C CA . SER A 1 353 ? 3.292 -2.275 -24.691 1.00 51.09 353 SER A CA 1
ATOM 2820 C C . SER A 1 353 ? 3.681 -3.729 -24.405 1.00 51.09 353 SER A C 1
ATOM 2822 O O . SER A 1 353 ? 4.239 -3.975 -23.338 1.00 51.09 353 SER A O 1
ATOM 2824 N N . PRO A 1 354 ? 3.448 -4.678 -25.338 1.00 49.06 354 PRO A N 1
ATOM 2825 C CA . PRO A 1 354 ? 3.877 -6.065 -25.195 1.00 49.06 354 PRO A CA 1
ATOM 2826 C C . PRO A 1 354 ? 5.369 -6.245 -25.523 1.00 49.06 354 PRO A C 1
ATOM 2828 O O . PRO A 1 354 ? 5.904 -7.338 -25.351 1.00 49.06 354 PRO A O 1
ATOM 2831 N N . ASP A 1 355 ? 6.032 -5.193 -26.019 1.00 57.31 355 ASP A N 1
ATOM 2832 C CA . ASP A 1 355 ? 7.437 -5.226 -26.409 1.00 57.31 355 ASP A CA 1
ATOM 2833 C C . ASP A 1 355 ? 8.317 -5.389 -25.170 1.00 57.31 355 ASP A C 1
ATOM 2835 O O . ASP A 1 355 ? 8.532 -4.445 -24.409 1.00 57.31 355 ASP A O 1
ATOM 2839 N N . THR A 1 356 ? 8.841 -6.598 -25.004 1.00 67.19 356 THR A N 1
ATOM 2840 C CA . THR A 1 356 ? 9.836 -6.939 -23.990 1.00 67.19 356 THR A CA 1
ATOM 2841 C C . THR A 1 356 ? 11.180 -7.169 -24.671 1.00 67.19 356 THR A C 1
ATOM 2843 O O . THR A 1 356 ? 11.277 -7.727 -25.767 1.00 67.19 356 THR A O 1
ATOM 2846 N N . PHE A 1 357 ? 12.252 -6.720 -24.038 1.00 78.19 357 PHE A N 1
ATOM 2847 C CA . PHE A 1 357 ? 13.610 -6.836 -24.539 1.00 78.19 357 PHE A CA 1
ATOM 2848 C C . PHE A 1 357 ? 14.433 -7.702 -23.603 1.00 78.19 357 PHE A C 1
ATOM 2850 O O . PHE A 1 357 ? 14.387 -7.563 -22.384 1.00 78.19 357 PHE A O 1
ATOM 2857 N N . LYS A 1 358 ? 15.277 -8.565 -24.167 1.00 83.69 358 LYS A N 1
ATOM 2858 C CA . LYS A 1 358 ? 16.241 -9.309 -23.359 1.00 83.69 358 LYS A CA 1
ATOM 2859 C C . LYS A 1 358 ? 17.408 -8.401 -22.975 1.00 83.69 358 LYS A C 1
ATOM 2861 O O . LYS A 1 358 ? 18.028 -7.760 -23.831 1.00 83.69 358 LYS A O 1
ATOM 2866 N N . TYR A 1 359 ? 17.725 -8.373 -21.689 1.00 90.62 359 TYR A N 1
ATOM 2867 C CA . TYR A 1 359 ? 18.899 -7.715 -21.137 1.00 90.62 359 TYR A CA 1
ATOM 2868 C C . TYR A 1 359 ? 19.948 -8.759 -20.765 1.00 90.62 359 TYR A C 1
ATOM 2870 O O . TYR A 1 359 ? 19.639 -9.891 -20.393 1.00 90.62 359 TYR A O 1
ATOM 2878 N N . LYS A 1 360 ? 21.216 -8.368 -20.871 1.00 91.69 360 LYS A N 1
ATOM 2879 C CA . LYS A 1 360 ? 22.347 -9.161 -20.388 1.00 91.69 360 LYS A CA 1
ATOM 2880 C C . LYS A 1 360 ? 22.925 -8.505 -19.147 1.00 91.69 360 LYS A C 1
ATOM 2882 O O . LYS A 1 360 ? 23.127 -7.291 -19.141 1.00 91.69 360 LYS A O 1
ATOM 2887 N N . VAL A 1 361 ? 23.233 -9.309 -18.137 1.00 93.19 361 VAL A N 1
ATOM 2888 C CA . VAL A 1 361 ? 24.023 -8.859 -16.989 1.00 93.19 361 VAL A CA 1
ATOM 2889 C C . VAL A 1 361 ? 25.469 -8.680 -17.444 1.00 93.19 361 VAL A C 1
ATOM 2891 O O . VAL A 1 361 ? 26.063 -9.603 -18.001 1.00 93.19 361 VAL A O 1
ATOM 2894 N N . THR A 1 362 ? 26.029 -7.486 -17.260 1.00 92.12 362 THR A N 1
ATOM 2895 C CA . THR A 1 362 ? 27.398 -7.162 -17.708 1.00 92.12 362 THR A CA 1
ATOM 2896 C C . THR A 1 362 ? 28.372 -6.935 -16.566 1.00 92.12 362 THR A C 1
ATOM 2898 O O . THR A 1 362 ? 29.565 -7.165 -16.739 1.00 92.12 362 THR A O 1
ATOM 2901 N N . ASN A 1 363 ? 27.885 -6.438 -15.430 1.00 91.94 363 ASN A N 1
ATOM 2902 C CA . ASN A 1 363 ? 28.703 -6.153 -14.260 1.00 91.94 363 ASN A CA 1
ATOM 2903 C C . ASN A 1 363 ? 27.903 -6.455 -12.992 1.00 91.94 363 ASN A C 1
ATOM 2905 O O . ASN A 1 363 ? 26.706 -6.161 -12.935 1.00 91.94 363 ASN A O 1
ATOM 2909 N N . THR A 1 364 ? 28.572 -7.030 -12.003 1.00 93.69 364 THR A N 1
ATOM 2910 C CA . THR A 1 364 ? 28.008 -7.406 -10.709 1.00 93.69 364 THR A CA 1
ATOM 2911 C C . THR A 1 364 ? 29.026 -7.116 -9.620 1.00 93.69 364 THR A C 1
ATOM 2913 O O . THR A 1 364 ? 30.213 -7.415 -9.747 1.00 93.69 364 THR A O 1
ATOM 2916 N N . THR A 1 365 ? 28.551 -6.531 -8.533 1.00 93.06 365 THR A N 1
ATOM 2917 C CA . THR A 1 365 ? 29.281 -6.393 -7.274 1.00 93.06 365 THR A CA 1
ATOM 2918 C C . THR A 1 365 ? 28.360 -6.835 -6.144 1.00 93.06 365 THR A C 1
ATOM 2920 O O . THR A 1 365 ? 27.155 -6.957 -6.355 1.00 93.06 365 THR A O 1
ATOM 2923 N N . LYS A 1 366 ? 28.894 -7.022 -4.933 1.00 89.25 366 LYS A N 1
ATOM 2924 C CA . LYS A 1 366 ? 28.090 -7.382 -3.755 1.00 89.25 366 LYS A CA 1
ATOM 2925 C C . LYS A 1 366 ? 26.860 -6.481 -3.545 1.00 89.25 366 LYS A C 1
ATOM 2927 O O . LYS A 1 366 ? 25.853 -6.961 -3.042 1.00 89.25 366 LYS A O 1
ATOM 2932 N N . ASP A 1 367 ? 26.938 -5.213 -3.954 1.00 92.81 367 ASP A N 1
ATOM 2933 C CA . ASP A 1 367 ? 25.892 -4.210 -3.731 1.00 92.81 367 ASP A CA 1
ATOM 2934 C C . ASP A 1 367 ? 25.280 -3.664 -5.031 1.00 92.81 367 ASP A C 1
ATOM 2936 O O . ASP A 1 367 ? 24.478 -2.731 -4.974 1.00 92.81 367 ASP A O 1
ATOM 2940 N N . SER A 1 368 ? 25.647 -4.187 -6.210 1.00 96.06 368 SER A N 1
ATOM 2941 C CA . SER A 1 368 ? 25.133 -3.671 -7.484 1.00 96.06 368 SER A CA 1
ATOM 2942 C C . SER A 1 368 ? 25.061 -4.690 -8.617 1.00 96.06 368 SER A C 1
ATOM 2944 O O . SER A 1 368 ? 25.849 -5.631 -8.705 1.00 96.06 368 SER A O 1
ATOM 2946 N N . ILE A 1 369 ? 24.130 -4.455 -9.539 1.00 96.81 369 ILE A N 1
ATOM 2947 C CA . ILE A 1 369 ? 23.944 -5.243 -10.756 1.00 96.81 369 ILE A CA 1
ATOM 2948 C C . ILE A 1 369 ? 23.645 -4.327 -11.945 1.00 96.81 369 ILE A C 1
ATOM 2950 O O . ILE A 1 369 ? 22.828 -3.407 -11.856 1.00 96.81 369 ILE A O 1
ATOM 2954 N N . THR A 1 370 ? 24.306 -4.582 -13.075 1.00 97.62 370 THR A N 1
ATOM 2955 C CA . THR A 1 370 ? 24.128 -3.819 -14.316 1.00 97.62 370 THR A CA 1
ATOM 2956 C C . THR A 1 370 ? 23.583 -4.695 -15.435 1.00 97.62 370 THR A C 1
ATOM 2958 O O . THR A 1 370 ? 24.198 -5.691 -15.824 1.00 97.62 370 THR A O 1
ATOM 2961 N N . PHE A 1 371 ? 22.472 -4.249 -16.009 1.00 96.69 371 PHE A N 1
ATOM 2962 C CA . PHE A 1 371 ? 21.801 -4.822 -17.164 1.00 96.69 371 PHE A CA 1
ATOM 2963 C C . PHE A 1 371 ? 22.006 -3.936 -18.392 1.00 96.69 371 PHE A C 1
ATOM 2965 O O . PHE A 1 371 ? 21.802 -2.724 -18.338 1.00 96.69 371 PHE A O 1
ATOM 2972 N N . VAL A 1 372 ? 22.347 -4.541 -19.529 1.00 95.38 372 VAL A N 1
ATOM 2973 C CA . VAL A 1 372 ? 22.481 -3.842 -20.814 1.00 95.38 372 VAL A CA 1
ATOM 2974 C C . VAL A 1 372 ? 21.627 -4.530 -21.870 1.00 95.38 372 VAL A C 1
ATOM 2976 O O . VAL A 1 372 ? 21.719 -5.744 -22.062 1.00 95.38 372 VAL A O 1
ATOM 2979 N N . SER A 1 373 ? 20.841 -3.740 -22.599 1.00 91.12 373 SER A N 1
ATOM 2980 C CA . SER A 1 373 ? 20.149 -4.170 -23.812 1.00 91.12 373 SER A CA 1
ATOM 2981 C C . SER A 1 373 ? 20.543 -3.285 -24.987 1.00 91.12 373 SER A C 1
ATOM 2983 O O . SER A 1 373 ? 20.555 -2.055 -24.890 1.00 91.12 373 SER A O 1
ATOM 2985 N N . GLN A 1 374 ? 20.883 -3.929 -26.102 1.00 86.88 374 GLN A N 1
ATOM 2986 C CA . GLN A 1 374 ? 21.159 -3.278 -27.375 1.00 86.88 374 GLN A CA 1
ATOM 2987 C C . GLN A 1 374 ? 19.977 -3.540 -28.307 1.00 86.88 374 GLN A C 1
ATOM 2989 O O . GLN A 1 374 ? 19.777 -4.664 -28.763 1.00 86.88 374 GLN A O 1
ATOM 2994 N N . GLN A 1 375 ? 19.210 -2.496 -28.595 1.00 82.69 375 GLN A N 1
ATOM 2995 C CA . GLN A 1 375 ? 18.086 -2.516 -29.525 1.00 82.69 375 GLN A CA 1
ATOM 2996 C C . GLN A 1 375 ? 18.511 -1.893 -30.864 1.00 82.69 375 GLN A C 1
ATOM 2998 O O . GLN A 1 375 ? 19.600 -1.324 -30.985 1.00 82.69 375 GLN A O 1
ATOM 3003 N N . LYS A 1 376 ? 17.648 -1.984 -31.887 1.00 76.88 376 LYS A N 1
ATOM 3004 C CA . LYS A 1 376 ? 17.944 -1.469 -33.238 1.00 76.88 376 LYS A CA 1
ATOM 3005 C C . LYS A 1 376 ? 18.260 0.034 -33.252 1.00 76.88 376 LYS A C 1
ATOM 3007 O O . LYS A 1 376 ? 19.166 0.449 -33.962 1.00 76.88 376 LYS A O 1
ATOM 3012 N N . SER A 1 377 ? 17.527 0.834 -32.475 1.00 78.12 377 SER A N 1
ATOM 3013 C CA . SER A 1 377 ? 17.615 2.306 -32.464 1.00 78.12 377 SER A CA 1
ATOM 3014 C C . SER A 1 377 ? 18.182 2.900 -31.170 1.00 78.12 377 SER A C 1
ATOM 3016 O O . SER A 1 377 ? 18.330 4.120 -31.072 1.00 78.12 377 SER A O 1
ATOM 3018 N N . ARG A 1 378 ? 18.471 2.066 -30.163 1.00 86.88 378 ARG A N 1
ATOM 3019 C CA . ARG A 1 378 ? 18.938 2.524 -28.852 1.00 86.88 378 ARG A CA 1
ATOM 3020 C C . ARG A 1 378 ? 19.692 1.460 -28.075 1.00 86.88 378 ARG A C 1
ATOM 3022 O O . ARG A 1 378 ? 19.480 0.265 -28.265 1.00 86.88 378 ARG A O 1
ATOM 3029 N N . ARG A 1 379 ? 20.523 1.905 -27.144 1.00 92.25 379 ARG A N 1
ATOM 3030 C CA . ARG A 1 379 ? 21.128 1.088 -26.099 1.00 92.25 379 ARG A CA 1
ATOM 3031 C C . ARG A 1 379 ? 20.638 1.589 -24.751 1.00 92.25 379 ARG A C 1
ATOM 3033 O O . ARG A 1 379 ? 20.690 2.786 -24.480 1.00 92.25 379 ARG A O 1
ATOM 3040 N N . ILE A 1 380 ? 20.174 0.671 -23.913 1.00 93.62 380 ILE A N 1
ATOM 3041 C CA . ILE A 1 380 ? 19.693 0.980 -22.569 1.00 93.62 380 ILE A CA 1
ATOM 3042 C C . ILE A 1 380 ? 20.556 0.226 -21.565 1.00 93.62 380 ILE A C 1
ATOM 3044 O O . ILE A 1 380 ? 20.673 -0.999 -21.635 1.00 93.62 380 ILE A O 1
ATOM 3048 N N . THR A 1 381 ? 21.140 0.963 -20.627 1.00 97.12 381 THR A N 1
ATOM 3049 C CA . THR A 1 381 ? 21.899 0.422 -19.497 1.00 97.12 381 THR A CA 1
ATOM 3050 C C . THR A 1 381 ? 21.175 0.772 -18.205 1.00 97.12 381 THR A C 1
ATOM 3052 O O . THR A 1 381 ? 20.927 1.948 -17.947 1.00 97.12 381 THR A O 1
ATOM 3055 N N . LYS A 1 382 ? 20.842 -0.235 -17.400 1.00 97.50 382 LYS A N 1
ATOM 3056 C CA . LYS A 1 382 ? 20.243 -0.090 -16.070 1.00 97.50 382 LYS A CA 1
ATOM 3057 C C . LYS A 1 382 ? 21.236 -0.596 -15.037 1.00 97.50 382 LYS A C 1
ATOM 3059 O O . LYS A 1 382 ? 21.644 -1.751 -15.108 1.00 97.50 382 LYS A O 1
ATOM 3064 N N . THR A 1 383 ? 21.606 0.239 -14.082 1.00 97.94 383 THR A N 1
ATOM 3065 C CA . THR A 1 383 ? 22.424 -0.159 -12.936 1.00 97.94 383 THR A CA 1
ATOM 3066 C C . THR A 1 383 ? 21.613 0.047 -11.676 1.00 97.94 383 THR A C 1
ATOM 3068 O O . THR A 1 383 ? 21.200 1.170 -11.392 1.00 97.94 383 THR A O 1
ATOM 3071 N N . PHE A 1 384 ? 21.408 -1.035 -10.937 1.00 98.00 384 PHE A N 1
ATOM 3072 C CA . PHE A 1 384 ? 20.774 -1.025 -9.629 1.00 98.00 384 PHE A CA 1
ATOM 3073 C C . PHE A 1 384 ? 21.852 -1.183 -8.569 1.00 98.00 384 PHE A C 1
ATOM 3075 O O . PHE A 1 384 ? 22.731 -2.035 -8.716 1.00 98.00 384 PHE A O 1
ATOM 3082 N N . SER A 1 385 ? 21.787 -0.386 -7.510 1.00 97.06 385 SER A N 1
ATOM 3083 C CA . SER A 1 385 ? 22.714 -0.492 -6.388 1.00 97.06 385 SER A CA 1
ATOM 3084 C C . SER A 1 385 ? 22.053 -0.181 -5.056 1.00 97.06 385 SER A C 1
ATOM 3086 O O . SER A 1 385 ? 21.096 0.590 -4.986 1.00 97.06 385 SER A O 1
ATOM 3088 N N . PHE A 1 386 ? 22.587 -0.756 -3.984 1.00 96.38 386 PHE A N 1
ATOM 3089 C CA . PHE A 1 386 ? 22.293 -0.282 -2.638 1.00 96.38 386 PHE A CA 1
ATOM 3090 C C . PHE A 1 386 ? 23.106 0.980 -2.310 1.00 96.38 386 PHE A C 1
ATOM 3092 O O . PHE A 1 386 ? 24.220 1.139 -2.816 1.00 96.38 386 PHE A O 1
ATOM 3099 N N . PRO A 1 387 ? 22.573 1.872 -1.457 1.00 93.19 387 PRO A N 1
ATOM 3100 C CA . PRO A 1 387 ? 23.311 3.040 -0.995 1.00 93.19 387 PRO A CA 1
ATOM 3101 C C . PRO A 1 387 ? 24.502 2.620 -0.123 1.00 93.19 387 PRO A C 1
ATOM 3103 O O . PRO A 1 387 ? 24.442 1.605 0.572 1.00 93.19 387 PRO A O 1
ATOM 3106 N N . GLU A 1 388 ? 25.555 3.446 -0.086 1.00 87.44 388 GLU A N 1
ATOM 3107 C CA . GLU A 1 388 ? 26.783 3.165 0.683 1.00 87.44 388 GLU A CA 1
ATOM 3108 C C . GLU A 1 388 ? 26.507 2.830 2.159 1.00 87.44 388 GLU A C 1
ATOM 3110 O O . GLU A 1 388 ? 27.153 1.958 2.740 1.00 87.44 388 GLU A O 1
ATOM 3115 N N . ASN A 1 389 ? 25.518 3.498 2.769 1.00 89.38 389 ASN A N 1
ATOM 3116 C CA . ASN A 1 389 ? 25.072 3.219 4.129 1.00 89.38 389 ASN A CA 1
ATOM 3117 C C . ASN A 1 389 ? 23.598 2.802 4.170 1.00 89.38 389 ASN A C 1
ATOM 3119 O O . ASN A 1 389 ? 22.695 3.592 4.452 1.00 89.38 389 ASN A O 1
ATOM 3123 N N . VAL A 1 390 ? 23.363 1.507 3.973 1.00 88.12 390 VAL A N 1
ATOM 3124 C CA . VAL A 1 390 ? 22.027 0.892 4.013 1.00 88.12 390 VAL A CA 1
ATOM 3125 C C . VAL A 1 390 ? 21.301 1.116 5.353 1.00 88.12 390 VAL A C 1
ATOM 3127 O O . VAL A 1 390 ? 20.075 1.102 5.401 1.00 88.12 390 VAL A O 1
ATOM 3130 N N . LYS A 1 391 ? 22.009 1.353 6.469 1.00 88.56 391 LYS A N 1
ATOM 3131 C CA . LYS A 1 391 ? 21.355 1.644 7.763 1.00 88.56 391 LYS A CA 1
ATOM 3132 C C . LYS A 1 391 ? 20.780 3.057 7.839 1.00 88.56 391 LYS A C 1
ATOM 3134 O O . LYS A 1 391 ? 19.791 3.260 8.537 1.00 88.56 391 LYS A O 1
ATOM 3139 N N . GLU A 1 392 ? 21.393 4.013 7.151 1.00 90.81 392 GLU A N 1
ATOM 3140 C CA . GLU A 1 392 ? 20.906 5.396 7.052 1.00 90.81 392 GLU A CA 1
ATOM 3141 C C . GLU A 1 392 ? 19.873 5.559 5.930 1.00 90.81 392 GLU A C 1
ATOM 3143 O O . GLU A 1 392 ? 19.070 6.490 5.955 1.00 90.81 392 GLU A O 1
ATOM 3148 N N . ALA A 1 393 ? 19.837 4.623 4.982 1.00 92.31 393 ALA A N 1
ATOM 3149 C CA . ALA A 1 393 ? 18.868 4.579 3.893 1.00 92.31 393 ALA A CA 1
ATOM 3150 C C . ALA A 1 393 ? 18.231 3.176 3.754 1.00 92.31 393 ALA A C 1
ATOM 3152 O O . ALA A 1 393 ? 18.416 2.499 2.739 1.00 92.31 393 ALA A O 1
ATOM 3153 N N . PRO A 1 394 ? 17.493 2.697 4.775 1.00 95.81 394 PRO A N 1
ATOM 3154 C CA . PRO A 1 394 ? 16.864 1.379 4.731 1.00 95.81 394 PRO A CA 1
ATOM 3155 C C . PRO A 1 394 ? 15.768 1.331 3.657 1.00 95.81 394 PRO A C 1
ATOM 3157 O O . PRO A 1 394 ? 15.027 2.298 3.484 1.00 95.81 394 PRO A O 1
ATOM 3160 N N . TYR A 1 395 ? 15.640 0.187 2.973 1.00 97.25 395 TYR A N 1
ATOM 3161 C CA . TYR A 1 395 ? 14.695 -0.036 1.860 1.00 97.25 395 TYR A CA 1
ATOM 3162 C C . TYR A 1 395 ? 14.895 0.884 0.640 1.00 97.25 395 TYR A C 1
ATOM 3164 O O . TYR A 1 395 ? 13.998 1.013 -0.192 1.00 97.25 395 TYR A O 1
ATOM 3172 N N . VAL A 1 396 ? 16.054 1.540 0.524 1.00 97.69 396 VAL A N 1
ATOM 3173 C CA . VAL A 1 396 ? 16.381 2.402 -0.618 1.00 97.69 396 VAL A CA 1
ATOM 3174 C C . VAL A 1 396 ? 17.217 1.640 -1.645 1.00 97.69 396 VAL A C 1
ATOM 3176 O O . VAL A 1 396 ? 18.079 0.831 -1.297 1.00 97.69 396 VAL A O 1
ATOM 3179 N N . ILE A 1 397 ? 16.932 1.897 -2.917 1.00 97.31 397 ILE A N 1
ATOM 3180 C CA . ILE A 1 397 ? 17.616 1.370 -4.094 1.00 97.31 397 ILE A CA 1
ATOM 3181 C C . ILE A 1 397 ? 17.949 2.566 -4.982 1.00 97.31 397 ILE A C 1
ATOM 3183 O O . ILE A 1 397 ? 17.072 3.377 -5.284 1.00 97.31 397 ILE A O 1
ATOM 3187 N N . ASP A 1 398 ? 19.191 2.658 -5.429 1.00 97.50 398 ASP A N 1
ATOM 3188 C CA . ASP A 1 398 ? 19.593 3.628 -6.437 1.00 97.50 398 ASP A CA 1
ATOM 3189 C C . ASP A 1 398 ? 19.498 2.974 -7.820 1.00 97.50 398 ASP A C 1
ATOM 3191 O O . ASP A 1 398 ? 20.043 1.892 -8.057 1.00 97.50 398 ASP A O 1
ATOM 3195 N N . LEU A 1 399 ? 18.796 3.630 -8.742 1.00 97.56 399 LEU A N 1
ATOM 3196 C CA . LEU A 1 399 ? 18.687 3.224 -10.139 1.00 97.56 399 LEU A CA 1
ATOM 3197 C C . LEU A 1 399 ? 19.338 4.290 -11.019 1.00 97.56 399 LEU A C 1
ATOM 3199 O O . LEU A 1 399 ? 18.863 5.421 -11.121 1.00 97.56 399 LEU A O 1
ATOM 3203 N N . THR A 1 400 ? 20.409 3.905 -11.705 1.00 97.50 400 THR A N 1
ATOM 3204 C CA . THR A 1 400 ? 21.008 4.703 -12.776 1.00 97.50 400 THR A CA 1
ATOM 3205 C C . THR A 1 400 ? 20.623 4.114 -14.124 1.00 97.50 400 THR A C 1
ATOM 3207 O O . THR A 1 400 ? 20.930 2.962 -14.427 1.00 97.50 400 THR A O 1
ATOM 3210 N N . LEU A 1 401 ? 19.971 4.923 -14.948 1.00 95.56 401 LEU A N 1
ATOM 3211 C CA . LEU A 1 401 ? 19.506 4.567 -16.276 1.00 95.56 401 LEU A CA 1
ATOM 3212 C C . LEU A 1 401 ? 20.237 5.408 -17.321 1.00 95.56 401 LEU A C 1
ATOM 3214 O O . LEU A 1 401 ? 20.079 6.622 -17.357 1.00 95.56 401 LEU A O 1
ATOM 3218 N N . THR A 1 402 ? 20.991 4.776 -18.212 1.00 96.00 402 THR A N 1
ATOM 3219 C CA . THR A 1 402 ? 21.635 5.445 -19.349 1.00 96.00 402 THR A CA 1
ATOM 3220 C C . THR A 1 402 ? 20.982 4.992 -20.647 1.00 96.00 402 THR A C 1
ATOM 3222 O O . THR A 1 402 ? 20.978 3.800 -20.960 1.00 96.00 402 THR A O 1
ATOM 3225 N N . ILE A 1 403 ? 20.437 5.948 -21.401 1.00 93.56 403 ILE A N 1
ATOM 3226 C CA . ILE A 1 403 ? 19.803 5.722 -22.703 1.00 93.56 403 ILE A CA 1
ATOM 3227 C C . ILE A 1 403 ? 20.638 6.412 -23.779 1.00 93.56 403 ILE A C 1
ATOM 3229 O O . ILE A 1 403 ? 20.784 7.634 -23.779 1.00 93.56 403 ILE A O 1
ATOM 3233 N N . GLU A 1 404 ? 21.154 5.627 -24.718 1.00 93.31 404 GLU A N 1
ATOM 3234 C CA . GLU A 1 404 ? 21.859 6.095 -25.912 1.00 93.31 404 GLU A CA 1
ATOM 3235 C C . GLU A 1 404 ? 20.964 5.832 -27.132 1.00 93.31 404 GLU A C 1
ATOM 3237 O O . GLU A 1 404 ? 20.554 4.695 -27.346 1.00 93.31 404 GLU A O 1
ATOM 3242 N N . GLY A 1 405 ? 20.651 6.847 -27.942 1.00 88.06 405 GLY A N 1
ATOM 3243 C CA . GLY A 1 405 ? 19.722 6.720 -29.079 1.00 88.06 405 GLY A CA 1
ATOM 3244 C C . GLY A 1 405 ? 18.309 7.230 -28.772 1.00 88.06 405 GLY A C 1
ATOM 3245 O O . GLY A 1 405 ? 18.154 8.208 -28.044 1.00 88.06 405 GLY A O 1
ATOM 3246 N N . ASP A 1 406 ? 17.276 6.615 -29.358 1.00 80.88 406 ASP A N 1
ATOM 3247 C CA . ASP A 1 406 ? 15.889 7.102 -29.244 1.00 80.88 406 ASP A CA 1
ATOM 3248 C C . ASP A 1 406 ? 15.281 6.871 -27.844 1.00 80.88 406 ASP A C 1
ATOM 3250 O O . ASP A 1 406 ? 15.009 5.736 -27.445 1.00 80.88 406 ASP A O 1
ATOM 3254 N N . ALA A 1 407 ? 15.030 7.954 -27.106 1.00 82.62 407 ALA A N 1
ATOM 3255 C CA . ALA A 1 407 ? 14.423 7.920 -25.772 1.00 82.62 407 ALA A CA 1
ATOM 3256 C C . ALA A 1 407 ? 12.934 8.329 -25.760 1.00 82.62 407 ALA A C 1
ATOM 3258 O O . ALA A 1 407 ? 12.325 8.414 -24.694 1.00 82.62 407 ALA A O 1
ATOM 3259 N N . ARG A 1 408 ? 12.320 8.590 -26.922 1.00 79.81 408 ARG A N 1
ATOM 3260 C CA . ARG A 1 408 ? 10.931 9.074 -27.001 1.00 79.81 408 ARG A CA 1
ATOM 3261 C C . ARG A 1 408 ? 9.923 8.009 -26.570 1.00 79.81 408 ARG A C 1
ATOM 3263 O O . ARG A 1 408 ? 10.052 6.841 -26.940 1.00 79.81 408 ARG A O 1
ATOM 3270 N N . GLY A 1 409 ? 8.893 8.446 -25.844 1.00 77.31 409 GLY A N 1
ATOM 3271 C CA . GLY A 1 409 ? 7.769 7.609 -25.408 1.00 77.31 409 GLY A CA 1
ATOM 3272 C C . GLY A 1 409 ? 8.112 6.603 -24.308 1.00 77.31 409 GLY A C 1
ATOM 3273 O O . GLY A 1 409 ? 7.291 5.756 -23.989 1.00 77.31 409 GLY A O 1
ATOM 3274 N N . LEU A 1 410 ? 9.320 6.659 -23.738 1.00 86.56 410 LEU A N 1
ATOM 3275 C CA . LEU A 1 410 ? 9.701 5.760 -22.658 1.00 86.56 410 LEU A CA 1
ATOM 3276 C C . LEU A 1 410 ? 9.071 6.191 -21.335 1.00 86.56 410 LEU A C 1
ATOM 3278 O O . LEU A 1 410 ? 9.119 7.365 -20.970 1.00 86.56 410 LEU A O 1
ATOM 3282 N N . LEU A 1 411 ? 8.535 5.221 -20.607 1.00 89.44 411 LEU A N 1
ATOM 3283 C CA . LEU A 1 411 ? 7.977 5.380 -19.273 1.00 89.44 411 LEU A CA 1
ATOM 3284 C C . LEU A 1 411 ? 8.689 4.426 -18.310 1.00 89.44 411 LEU A C 1
ATOM 3286 O O . LEU A 1 411 ? 9.081 3.330 -18.702 1.00 89.44 411 LEU A O 1
ATOM 3290 N N . LEU A 1 412 ? 8.831 4.826 -17.051 1.00 93.38 412 LEU A N 1
ATOM 3291 C CA . LEU A 1 412 ? 9.356 4.007 -15.963 1.00 93.38 412 LEU A CA 1
ATOM 3292 C C . LEU A 1 412 ? 8.223 3.674 -14.987 1.00 93.38 412 LEU A C 1
ATOM 3294 O O . LEU A 1 412 ? 7.546 4.576 -14.492 1.00 93.38 412 LEU A O 1
ATOM 3298 N N . THR A 1 413 ? 8.026 2.388 -14.708 1.00 93.56 413 THR A N 1
ATOM 3299 C CA . THR A 1 413 ? 7.000 1.899 -13.774 1.00 93.56 413 THR A CA 1
ATOM 3300 C C . THR A 1 413 ? 7.623 1.468 -12.440 1.00 93.56 413 THR A C 1
ATOM 3302 O O . THR A 1 413 ? 8.642 0.778 -12.456 1.00 93.56 413 THR A O 1
ATOM 3305 N N . PRO A 1 414 ? 7.056 1.818 -11.270 1.00 94.38 414 PRO A N 1
ATOM 3306 C CA . PRO A 1 414 ? 7.392 1.183 -9.993 1.00 94.38 414 PRO A CA 1
ATOM 3307 C C . PRO A 1 414 ? 6.955 -0.291 -9.916 1.00 94.38 414 PRO A C 1
ATOM 3309 O O . PRO A 1 414 ? 7.468 -1.027 -9.072 1.00 94.38 414 PRO A O 1
ATOM 3312 N N . GLY A 1 415 ? 6.067 -0.731 -10.814 1.00 93.81 415 GLY A N 1
ATOM 3313 C CA . GLY A 1 415 ? 5.410 -2.038 -10.817 1.00 93.81 415 GLY A CA 1
ATOM 3314 C C . GLY A 1 415 ? 4.085 -2.014 -10.056 1.00 93.81 415 GLY A C 1
ATOM 3315 O O . GLY A 1 415 ? 3.644 -0.973 -9.576 1.00 93.81 415 GLY A O 1
ATOM 3316 N N . ILE A 1 416 ? 3.437 -3.174 -9.928 1.00 95.19 416 ILE A N 1
ATOM 3317 C CA . ILE A 1 416 ? 2.137 -3.288 -9.249 1.00 95.19 416 ILE A CA 1
ATOM 3318 C C . ILE A 1 416 ? 2.333 -3.747 -7.797 1.00 95.19 416 ILE A C 1
ATOM 3320 O O . ILE A 1 416 ? 2.706 -4.906 -7.584 1.00 95.19 416 ILE A O 1
ATOM 3324 N N . PRO A 1 417 ? 2.014 -2.926 -6.779 1.00 95.81 417 PRO A N 1
ATOM 3325 C CA . PRO A 1 417 ? 2.082 -3.366 -5.392 1.00 95.81 417 PRO A CA 1
ATOM 3326 C C . PRO A 1 417 ? 1.109 -4.510 -5.073 1.00 95.81 417 PRO A C 1
ATOM 3328 O O . PRO A 1 417 ? -0.024 -4.581 -5.569 1.00 95.81 417 PRO A O 1
ATOM 3331 N N . GLU A 1 418 ? 1.536 -5.395 -4.177 1.00 94.81 418 GLU A N 1
ATOM 3332 C CA . GLU A 1 418 ? 0.698 -6.446 -3.608 1.00 94.81 418 GLU A CA 1
ATOM 3333 C C . GLU A 1 418 ? -0.404 -5.849 -2.719 1.00 94.81 418 GLU A C 1
ATOM 3335 O O . GLU A 1 418 ? -0.261 -4.769 -2.145 1.00 94.81 418 GLU A O 1
ATOM 3340 N N . VAL A 1 419 ? -1.524 -6.552 -2.573 1.00 92.06 419 VAL A N 1
ATOM 3341 C CA . VAL A 1 419 ? -2.636 -6.120 -1.723 1.00 92.06 419 VAL A CA 1
ATOM 3342 C C . VAL A 1 419 ? -2.366 -6.439 -0.254 1.00 92.06 419 VAL A C 1
ATOM 3344 O O . VAL A 1 419 ? -1.994 -7.556 0.115 1.00 92.06 419 VAL A O 1
ATOM 3347 N N . ASP A 1 420 ? -2.657 -5.463 0.605 1.00 88.00 420 ASP A N 1
ATOM 3348 C CA . ASP A 1 420 ? -2.840 -5.677 2.036 1.00 88.00 420 ASP A CA 1
ATOM 3349 C C . ASP A 1 420 ? -4.250 -5.259 2.468 1.00 88.00 420 ASP A C 1
ATOM 3351 O O . ASP A 1 420 ? -4.845 -4.331 1.911 1.00 88.00 420 ASP A O 1
ATOM 3355 N N . LEU A 1 421 ? -4.812 -5.974 3.443 1.00 82.94 421 LEU A N 1
ATOM 3356 C CA . LEU A 1 421 ? -6.170 -5.724 3.920 1.00 82.94 421 LEU A CA 1
ATOM 3357 C C . LEU A 1 421 ? -6.134 -4.894 5.197 1.00 82.94 421 LEU A C 1
ATOM 3359 O O . LEU A 1 421 ? -5.627 -5.329 6.232 1.00 82.94 421 LEU A O 1
ATOM 3363 N N . ILE A 1 422 ? -6.772 -3.729 5.141 1.00 78.38 422 ILE A N 1
ATOM 3364 C CA . ILE A 1 422 ? -6.918 -2.822 6.278 1.00 78.38 422 ILE A CA 1
ATOM 3365 C C . ILE A 1 422 ? -8.385 -2.837 6.684 1.00 78.38 422 ILE A C 1
ATOM 3367 O O . ILE A 1 422 ? -9.243 -2.394 5.924 1.00 78.38 422 ILE A O 1
ATOM 3371 N N . SER A 1 423 ? -8.701 -3.367 7.869 1.00 72.62 423 SER A N 1
ATOM 3372 C CA . SER A 1 423 ? -10.097 -3.620 8.283 1.00 72.62 423 SER A CA 1
ATOM 3373 C C . SER A 1 423 ? -10.886 -4.516 7.311 1.00 72.62 423 SER A C 1
ATOM 3375 O O . SER A 1 423 ? -12.095 -4.377 7.181 1.00 72.62 423 SER A O 1
ATOM 3377 N N . GLY A 1 424 ? -10.212 -5.416 6.586 1.00 72.25 424 GLY A N 1
ATOM 3378 C CA . GLY A 1 424 ? -10.853 -6.258 5.566 1.00 72.25 424 GLY A CA 1
ATOM 3379 C C . GLY A 1 424 ? -11.111 -5.571 4.218 1.00 72.25 424 GLY A C 1
ATOM 3380 O O . GLY A 1 424 ? -11.568 -6.244 3.297 1.00 72.25 424 GLY A O 1
ATOM 3381 N N . SER A 1 425 ? -10.768 -4.286 4.072 1.00 77.94 425 SER A N 1
ATOM 3382 C CA . SER A 1 425 ? -10.918 -3.527 2.824 1.00 77.94 425 SER A CA 1
ATOM 3383 C C . SER A 1 425 ? -9.582 -3.357 2.090 1.00 77.94 425 SER A C 1
ATOM 3385 O O . SER A 1 425 ? -8.527 -3.172 2.707 1.00 77.94 425 SER A O 1
ATOM 3387 N N . PHE A 1 426 ? -9.646 -3.369 0.758 1.00 81.88 426 PHE A N 1
ATOM 3388 C CA . PHE A 1 426 ? -8.548 -3.006 -0.140 1.00 81.88 426 PHE A CA 1
ATOM 3389 C C . PHE A 1 426 ? -8.430 -1.477 -0.230 1.00 81.88 426 PHE A C 1
ATOM 3391 O O . PHE A 1 426 ? -9.401 -0.804 -0.568 1.00 81.88 426 PHE A O 1
ATOM 3398 N N . ASN A 1 427 ? -7.258 -0.929 0.102 1.00 80.75 427 ASN A N 1
ATOM 3399 C CA . ASN A 1 427 ? -7.011 0.516 0.136 1.00 80.75 427 ASN A CA 1
ATOM 3400 C C . ASN A 1 427 ? -5.680 0.842 -0.576 1.00 80.75 427 ASN A C 1
ATOM 3402 O O . ASN A 1 427 ? -4.664 0.995 0.101 1.00 80.75 427 ASN A O 1
ATOM 3406 N N . PRO A 1 428 ? -5.649 0.913 -1.918 1.00 88.75 428 PRO A N 1
ATOM 3407 C CA . PRO A 1 428 ? -4.446 1.324 -2.638 1.00 88.75 428 PRO A CA 1
ATOM 3408 C C . PRO A 1 428 ? -4.097 2.786 -2.319 1.00 88.75 428 PRO A C 1
ATOM 3410 O O . PRO A 1 428 ? -4.983 3.636 -2.192 1.00 88.75 428 PRO A O 1
ATOM 3413 N N . THR A 1 429 ? -2.803 3.073 -2.217 1.00 89.12 429 THR A N 1
ATOM 3414 C CA . THR A 1 429 ? -2.254 4.414 -2.005 1.00 89.12 429 THR A CA 1
ATOM 3415 C C . THR A 1 429 ? -1.579 4.857 -3.290 1.00 89.12 429 THR A C 1
ATOM 3417 O O . THR A 1 429 ? -0.595 4.254 -3.692 1.00 89.12 429 THR A O 1
ATOM 3420 N N . LEU A 1 430 ? -2.093 5.914 -3.911 1.00 93.12 430 LEU A N 1
ATOM 3421 C CA . LEU A 1 430 ? -1.499 6.524 -5.097 1.00 93.12 430 LEU A CA 1
ATOM 3422 C C . LEU A 1 430 ? -1.254 7.989 -4.778 1.00 93.12 430 LEU A C 1
ATOM 3424 O O . LEU A 1 430 ? -2.196 8.719 -4.459 1.00 93.12 430 LEU A O 1
ATOM 3428 N N . LYS A 1 431 ? 0.003 8.418 -4.794 1.00 93.31 431 LYS A N 1
ATOM 3429 C CA . LYS A 1 431 ? 0.384 9.780 -4.413 1.00 93.31 431 LYS A CA 1
ATOM 3430 C C . LYS A 1 431 ? 1.462 10.301 -5.340 1.00 93.31 431 LYS A C 1
ATOM 3432 O O . LYS A 1 431 ? 2.285 9.551 -5.847 1.00 93.31 431 LYS A O 1
ATOM 3437 N N . TYR A 1 432 ? 1.500 11.611 -5.501 1.00 93.44 432 TYR A N 1
ATOM 3438 C CA . TYR A 1 432 ? 2.642 12.282 -6.098 1.00 93.44 432 TYR A CA 1
ATOM 3439 C C . TYR A 1 432 ? 2.922 13.569 -5.346 1.00 93.44 432 TYR A C 1
ATOM 3441 O O . TYR A 1 432 ? 2.032 14.181 -4.745 1.00 93.44 432 TYR A O 1
ATOM 3449 N N . ARG A 1 433 ? 4.172 14.002 -5.392 1.00 91.44 433 ARG A N 1
ATOM 3450 C CA . ARG A 1 433 ? 4.565 15.308 -4.885 1.00 91.44 433 ARG A CA 1
ATOM 3451 C C . ARG A 1 433 ? 4.810 16.233 -6.044 1.00 91.44 433 ARG A C 1
ATOM 3453 O O . ARG A 1 433 ? 5.476 15.858 -6.996 1.00 91.44 433 ARG A O 1
ATOM 3460 N N . SER A 1 434 ? 4.309 17.455 -5.953 1.00 86.38 434 SER A N 1
ATOM 3461 C CA . SER A 1 434 ? 4.640 18.499 -6.914 1.00 86.38 434 SER A CA 1
ATOM 3462 C C . SER A 1 434 ? 5.056 19.779 -6.206 1.00 86.38 434 SER A C 1
ATOM 3464 O O . SER A 1 434 ? 4.666 20.058 -5.064 1.00 86.38 434 SER A O 1
ATOM 3466 N N . ARG A 1 435 ? 5.858 20.582 -6.903 1.00 77.31 435 ARG A N 1
ATOM 3467 C CA . ARG A 1 435 ? 6.293 21.895 -6.440 1.00 77.31 435 ARG A CA 1
ATOM 3468 C C . ARG A 1 435 ? 5.662 22.979 -7.304 1.00 77.31 435 ARG A C 1
ATOM 3470 O O . ARG A 1 435 ? 5.909 23.056 -8.503 1.00 77.31 435 ARG A O 1
ATOM 3477 N N . ARG A 1 436 ? 4.866 23.861 -6.692 1.00 68.56 436 ARG A N 1
ATOM 3478 C CA . ARG A 1 436 ? 4.362 25.086 -7.338 1.00 68.56 436 ARG A CA 1
ATOM 3479 C C . ARG A 1 436 ? 4.971 26.306 -6.650 1.00 68.56 436 ARG A C 1
ATOM 3481 O O . ARG A 1 436 ? 4.579 26.677 -5.542 1.00 68.56 436 ARG A O 1
ATOM 3488 N N . GLY A 1 437 ? 5.943 26.938 -7.308 1.00 69.19 437 GLY A N 1
ATOM 3489 C CA . GLY A 1 437 ? 6.719 28.035 -6.724 1.00 69.19 437 GLY A CA 1
ATOM 3490 C C . GLY A 1 437 ? 7.591 27.543 -5.563 1.00 69.19 437 GLY A C 1
ATOM 3491 O O . GLY A 1 437 ? 8.357 26.602 -5.727 1.00 69.19 437 GLY A O 1
ATOM 3492 N N . GLN A 1 438 ? 7.465 28.159 -4.382 1.00 62.22 438 GLN A N 1
ATOM 3493 C CA . GLN A 1 438 ? 8.203 27.756 -3.170 1.00 62.22 438 GLN A CA 1
ATOM 3494 C C . GLN A 1 438 ? 7.464 26.742 -2.280 1.00 62.22 438 GLN A C 1
ATOM 3496 O O . GLN A 1 438 ? 7.985 26.351 -1.240 1.00 62.22 438 GLN A O 1
ATOM 3501 N N . LYS A 1 439 ? 6.243 26.330 -2.641 1.00 68.69 439 LYS A N 1
ATOM 3502 C CA . LYS A 1 439 ? 5.458 25.379 -1.844 1.00 68.69 439 LYS A CA 1
ATOM 3503 C C . LYS A 1 439 ? 5.477 24.009 -2.513 1.00 68.69 439 LYS A C 1
ATOM 3505 O O . LYS A 1 439 ? 4.994 23.867 -3.637 1.00 68.69 439 LYS A O 1
ATOM 3510 N N . SER A 1 440 ? 6.025 23.019 -1.817 1.00 78.75 440 SER A N 1
ATOM 3511 C CA . SER A 1 440 ? 5.831 21.609 -2.141 1.00 78.75 440 SER A CA 1
ATOM 3512 C C . SER A 1 440 ? 4.525 21.119 -1.520 1.00 78.75 440 SER A C 1
ATOM 3514 O O . SER A 1 440 ? 4.123 21.560 -0.438 1.00 78.75 440 SER A O 1
ATOM 3516 N N . LYS A 1 441 ? 3.821 20.247 -2.237 1.00 85.12 441 LYS A N 1
ATOM 3517 C CA . LYS A 1 441 ? 2.592 19.621 -1.762 1.00 85.12 441 LYS A CA 1
ATOM 3518 C C . LYS A 1 441 ? 2.536 18.181 -2.256 1.00 85.12 441 LYS A C 1
ATOM 3520 O O . LYS A 1 441 ? 2.793 17.921 -3.429 1.00 85.12 441 LYS A O 1
ATOM 3525 N N . VAL A 1 442 ? 2.178 17.275 -1.354 1.00 88.69 442 VAL A N 1
ATOM 3526 C CA . VAL A 1 442 ? 1.818 15.897 -1.692 1.00 88.69 442 VAL A CA 1
ATOM 3527 C C . VAL A 1 442 ? 0.321 15.837 -1.965 1.00 88.69 442 VAL A C 1
ATOM 3529 O O . VAL A 1 442 ? -0.483 16.391 -1.210 1.00 88.69 442 VAL A O 1
ATOM 3532 N N . GLU A 1 443 ? -0.045 15.213 -3.075 1.00 87.62 443 GLU A N 1
ATOM 3533 C CA . GLU A 1 443 ? -1.416 15.075 -3.549 1.00 87.62 443 GLU A CA 1
ATOM 3534 C C . GLU A 1 443 ? -1.760 13.593 -3.703 1.00 87.62 443 GLU A C 1
ATOM 3536 O O . GLU A 1 443 ? -0.958 12.811 -4.213 1.00 87.62 443 GLU A O 1
ATOM 3541 N N . ASP A 1 444 ? -2.955 13.209 -3.251 1.00 86.69 444 ASP A N 1
ATOM 3542 C CA . ASP A 1 444 ? -3.471 11.857 -3.454 1.00 86.69 444 ASP A CA 1
ATOM 3543 C C . ASP A 1 444 ? -4.195 11.756 -4.791 1.00 86.69 444 ASP A C 1
ATOM 3545 O O . ASP A 1 444 ? -4.969 12.636 -5.185 1.00 86.69 444 ASP A O 1
ATOM 3549 N N . ILE A 1 445 ? -3.992 10.628 -5.452 1.00 88.31 445 ILE A N 1
ATOM 3550 C CA . ILE A 1 445 ? -4.692 10.242 -6.662 1.00 88.31 445 ILE A CA 1
ATOM 3551 C C . ILE A 1 445 ? -5.757 9.229 -6.270 1.00 88.31 445 ILE A C 1
ATOM 3553 O O . ILE A 1 445 ? -5.507 8.244 -5.574 1.00 88.31 445 ILE A O 1
ATOM 3557 N N . LYS A 1 446 ? -6.980 9.464 -6.737 1.00 85.38 446 LYS A N 1
ATOM 3558 C CA . LYS A 1 446 ? -8.033 8.466 -6.597 1.00 85.38 446 LYS A CA 1
ATOM 3559 C C . LYS A 1 446 ? -7.755 7.304 -7.540 1.00 85.38 446 LYS A C 1
ATOM 3561 O O . LYS A 1 446 ? -7.496 7.575 -8.711 1.00 85.38 446 LYS A O 1
ATOM 3566 N N . PRO A 1 447 ? -7.920 6.052 -7.087 1.00 88.69 447 PRO A N 1
ATOM 3567 C CA . PRO A 1 447 ? -7.791 4.893 -7.959 1.00 88.69 447 PRO A CA 1
ATOM 3568 C C . PRO A 1 447 ? -8.756 5.019 -9.152 1.00 88.69 447 PRO A C 1
ATOM 3570 O O . PRO A 1 447 ? -9.978 5.074 -8.943 1.00 88.69 447 PRO A O 1
ATOM 3573 N N . PRO A 1 448 ? -8.248 5.163 -10.388 1.00 86.56 448 PRO A N 1
ATOM 3574 C CA . PRO A 1 448 ? -9.092 5.439 -11.538 1.00 86.56 448 PRO A CA 1
ATOM 3575 C C . PRO A 1 448 ? -9.681 4.144 -12.114 1.00 86.56 448 PRO A C 1
ATOM 3577 O O . PRO A 1 448 ? -9.132 3.063 -11.951 1.00 86.56 448 PRO A O 1
ATOM 3580 N N . LYS A 1 449 ? -10.813 4.236 -12.819 1.00 80.88 449 LYS A N 1
ATOM 3581 C CA . LYS A 1 449 ? -11.422 3.067 -13.495 1.00 80.88 449 LYS A CA 1
ATOM 3582 C C . LYS A 1 449 ? -10.837 2.781 -14.878 1.00 80.88 449 LYS A C 1
ATOM 3584 O O . LYS A 1 449 ? -11.109 1.732 -15.449 1.00 80.88 449 LYS A O 1
ATOM 3589 N N . ARG A 1 450 ? -10.116 3.747 -15.440 1.00 80.56 450 ARG A N 1
ATOM 3590 C CA . ARG A 1 450 ? -9.454 3.702 -16.747 1.00 80.56 450 ARG A CA 1
ATOM 3591 C C . ARG A 1 450 ? -8.096 4.384 -16.615 1.00 80.56 450 ARG A C 1
ATOM 3593 O O . ARG A 1 450 ? -7.843 5.005 -15.586 1.00 80.56 450 ARG A O 1
ATOM 3600 N N . LEU A 1 451 ? -7.252 4.272 -17.634 1.00 81.62 451 LEU A N 1
ATOM 3601 C CA . LEU A 1 451 ? -6.003 5.026 -17.708 1.00 81.62 451 LEU A CA 1
ATOM 3602 C C . LEU A 1 451 ? -6.272 6.530 -17.517 1.00 81.62 451 LEU A C 1
ATOM 3604 O O . LEU A 1 451 ? -7.183 7.079 -18.137 1.00 81.62 451 LEU A O 1
ATOM 3608 N N . VAL A 1 452 ? -5.496 7.182 -16.650 1.00 85.06 452 VAL A N 1
ATOM 3609 C CA . VAL A 1 452 ? -5.535 8.637 -16.431 1.00 85.06 452 VAL A CA 1
ATOM 3610 C C . VAL A 1 452 ? -4.129 9.197 -16.555 1.00 85.06 452 VAL A C 1
ATOM 3612 O O . VAL A 1 452 ? -3.196 8.659 -15.967 1.00 85.06 452 VAL A O 1
ATOM 3615 N N . GLU A 1 453 ? -3.984 10.302 -17.279 1.00 84.62 453 GLU A N 1
ATOM 3616 C CA . GLU A 1 453 ? -2.695 10.934 -17.553 1.00 84.62 453 GLU A CA 1
ATOM 3617 C C . GLU A 1 453 ? -2.637 12.357 -16.989 1.00 84.62 453 GLU A C 1
ATOM 3619 O O . GLU A 1 453 ? -3.592 13.130 -17.070 1.00 84.62 453 GLU A O 1
ATOM 3624 N N . TYR A 1 454 ? -1.482 12.722 -16.440 1.00 86.69 454 TYR A N 1
ATOM 3625 C CA . TYR A 1 454 ? -1.215 14.002 -15.789 1.00 86.69 454 TYR A CA 1
ATOM 3626 C C . TYR A 1 454 ? -0.116 14.767 -16.531 1.00 86.69 454 TYR A C 1
ATOM 3628 O O . TYR A 1 454 ? 0.910 15.122 -15.959 1.00 86.69 454 TYR A O 1
ATOM 3636 N N . THR A 1 455 ? -0.325 15.043 -17.818 1.00 78.31 455 THR A N 1
ATOM 3637 C CA . THR A 1 455 ? 0.704 15.568 -18.743 1.00 78.31 455 THR A CA 1
ATOM 3638 C C . THR A 1 455 ? 1.307 16.926 -18.355 1.00 78.31 455 THR A C 1
ATOM 3640 O O . THR A 1 455 ? 2.438 17.223 -18.725 1.00 78.31 455 THR A O 1
ATOM 3643 N N . MET A 1 456 ? 0.578 17.758 -17.603 1.00 76.38 456 MET A N 1
ATOM 3644 C CA . MET A 1 456 ? 1.029 19.091 -17.160 1.00 76.38 456 MET A CA 1
ATOM 3645 C C . MET A 1 456 ? 1.657 19.098 -15.761 1.00 76.38 456 MET A C 1
ATOM 3647 O O . MET A 1 456 ? 2.065 20.152 -15.268 1.00 76.38 456 MET A O 1
ATOM 3651 N N . SER A 1 457 ? 1.710 17.943 -15.100 1.00 81.81 457 SER A N 1
ATOM 3652 C CA . SER A 1 457 ? 2.310 17.799 -13.778 1.00 81.81 457 SER A CA 1
ATOM 3653 C C . SER A 1 457 ? 3.774 17.404 -13.910 1.00 81.81 457 SER A C 1
ATOM 3655 O O . SER A 1 457 ? 4.107 16.485 -14.647 1.00 81.81 457 SER A O 1
ATOM 3657 N N . ILE A 1 458 ? 4.644 18.074 -13.159 1.00 86.81 458 ILE A N 1
ATOM 3658 C CA . ILE A 1 458 ? 6.058 17.709 -13.032 1.00 86.81 458 ILE A CA 1
ATOM 3659 C C . ILE A 1 458 ? 6.235 17.213 -11.596 1.00 86.81 458 ILE A C 1
ATOM 3661 O O . ILE A 1 458 ? 6.339 18.045 -10.685 1.00 86.81 458 ILE A O 1
ATOM 3665 N N . PRO A 1 459 ? 6.125 15.897 -11.352 1.00 90.50 459 PRO A N 1
ATOM 3666 C CA . PRO A 1 459 ? 6.256 15.370 -10.008 1.00 90.50 459 PRO A CA 1
ATOM 3667 C C . PRO A 1 459 ? 7.721 15.431 -9.549 1.00 90.50 459 PRO A C 1
ATOM 3669 O O . PRO A 1 459 ? 8.630 15.134 -10.318 1.00 90.50 459 PRO A O 1
ATOM 3672 N N . ASP A 1 460 ? 7.935 15.803 -8.285 1.00 91.50 460 ASP A N 1
ATOM 3673 C CA . ASP A 1 460 ? 9.209 15.577 -7.592 1.00 91.50 460 ASP A CA 1
ATOM 3674 C C . ASP A 1 460 ? 9.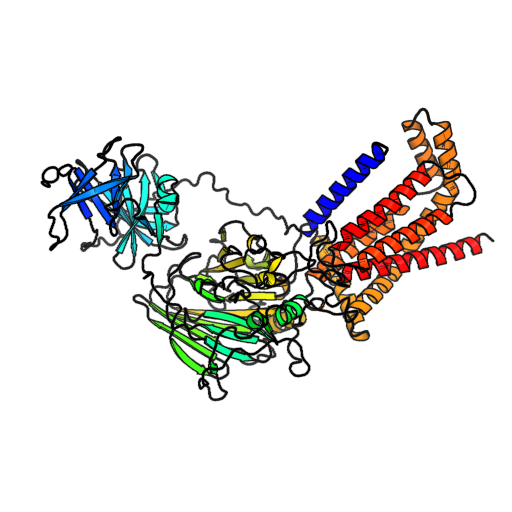395 14.068 -7.360 1.00 91.50 460 ASP A C 1
ATOM 3676 O O . ASP A 1 460 ? 10.494 13.560 -7.490 1.00 91.50 460 ASP A O 1
ATOM 3680 N N . TRP A 1 461 ? 8.309 13.348 -7.058 1.00 94.12 461 TRP A N 1
ATOM 3681 C CA . TRP A 1 461 ? 8.260 11.887 -7.004 1.00 94.12 461 TRP A CA 1
ATOM 3682 C C . TRP A 1 461 ? 6.822 11.384 -7.152 1.00 94.12 461 TRP A C 1
ATOM 3684 O O . TRP A 1 461 ? 5.861 12.129 -6.915 1.00 94.12 461 TRP A O 1
ATOM 3694 N N . ILE A 1 462 ? 6.680 10.108 -7.508 1.00 95.56 462 ILE A N 1
ATOM 3695 C CA . ILE A 1 462 ? 5.411 9.362 -7.520 1.00 95.56 462 ILE A CA 1
ATOM 3696 C C . ILE A 1 462 ? 5.483 8.178 -6.549 1.00 95.56 462 ILE A C 1
ATOM 3698 O O . ILE A 1 462 ? 6.574 7.728 -6.207 1.00 95.56 462 ILE A O 1
ATOM 3702 N N . CYS A 1 463 ? 4.338 7.699 -6.071 1.00 95.62 463 CYS A N 1
ATOM 3703 C CA . CYS A 1 463 ? 4.251 6.660 -5.052 1.00 95.62 463 CYS A CA 1
ATOM 3704 C C . CYS A 1 463 ? 3.067 5.724 -5.309 1.00 95.62 463 CYS A C 1
ATOM 3706 O O . CYS A 1 463 ? 1.913 6.166 -5.292 1.00 95.62 463 CYS A O 1
ATOM 3708 N N . ASP A 1 464 ? 3.389 4.439 -5.459 1.00 94.06 464 ASP A N 1
ATOM 3709 C CA . ASP A 1 464 ? 2.460 3.315 -5.551 1.00 94.06 464 ASP A CA 1
ATOM 3710 C C . ASP A 1 464 ? 2.498 2.508 -4.252 1.00 94.06 464 ASP A C 1
ATOM 3712 O O . ASP A 1 464 ? 3.554 2.053 -3.821 1.00 94.06 464 ASP A O 1
ATOM 3716 N N . GLY A 1 465 ? 1.360 2.281 -3.602 1.00 92.62 465 GLY A N 1
ATOM 3717 C CA . GLY A 1 465 ? 1.324 1.548 -2.339 1.00 92.62 465 GLY A CA 1
ATOM 3718 C C . GLY A 1 465 ? 0.002 0.861 -2.037 1.00 92.62 465 GLY A C 1
ATOM 3719 O O . GLY A 1 465 ? -0.987 0.975 -2.758 1.00 92.62 465 GLY A O 1
ATOM 3720 N N . ASN A 1 466 ? -0.024 0.147 -0.916 1.00 90.00 466 ASN A N 1
ATOM 3721 C CA . ASN A 1 466 ? -1.162 -0.657 -0.455 1.00 90.00 466 ASN A CA 1
ATOM 3722 C C . ASN A 1 466 ? -1.673 -0.239 0.936 1.00 90.00 466 ASN A C 1
ATOM 3724 O O . ASN A 1 466 ? -2.285 -1.029 1.657 1.00 90.00 466 ASN A O 1
ATOM 3728 N N . GLY A 1 467 ? -1.370 1.000 1.326 1.00 86.56 467 GLY A N 1
ATOM 3729 C CA . GLY A 1 467 ? -1.701 1.590 2.620 1.00 86.56 467 GLY A CA 1
ATOM 3730 C C . GLY A 1 467 ? -0.598 1.446 3.669 1.00 86.56 467 GLY A C 1
ATOM 3731 O O . GLY A 1 467 ? -0.303 2.420 4.354 1.00 86.56 467 GLY A O 1
ATOM 3732 N N . PHE A 1 468 ? 0.056 0.284 3.763 1.00 91.00 468 PHE A N 1
ATOM 3733 C CA . PHE A 1 468 ? 1.130 0.045 4.742 1.00 91.00 468 PHE A CA 1
ATOM 3734 C C . PHE A 1 468 ? 2.528 -0.018 4.135 1.00 91.00 468 PHE A C 1
ATOM 3736 O O . PHE A 1 468 ? 3.501 0.285 4.822 1.00 91.00 468 PHE A O 1
ATOM 3743 N N . PHE A 1 469 ? 2.630 -0.411 2.873 1.00 94.62 469 PHE A N 1
ATOM 3744 C CA . PHE A 1 469 ? 3.870 -0.440 2.116 1.00 94.62 469 PHE A CA 1
ATOM 3745 C C . PHE A 1 469 ? 3.689 0.308 0.805 1.00 94.62 469 PHE A C 1
ATOM 3747 O O . PHE A 1 469 ? 2.561 0.502 0.335 1.00 94.62 469 PHE A O 1
ATOM 3754 N N . GLY A 1 470 ? 4.804 0.663 0.185 1.00 95.31 470 GLY A N 1
ATOM 3755 C CA . GLY A 1 470 ? 4.791 1.156 -1.176 1.00 95.31 470 GLY A CA 1
ATOM 3756 C C . GLY A 1 470 ? 6.175 1.352 -1.759 1.00 95.31 470 GLY A C 1
ATOM 3757 O O . GLY A 1 470 ? 7.195 1.085 -1.118 1.00 95.31 470 GLY A O 1
ATOM 3758 N N . ILE A 1 471 ? 6.160 1.811 -3.000 1.00 97.81 471 ILE A N 1
ATOM 3759 C CA . ILE A 1 471 ? 7.313 2.095 -3.827 1.00 97.81 471 ILE A CA 1
ATOM 3760 C C . ILE A 1 471 ? 7.230 3.568 -4.219 1.00 97.81 471 ILE A C 1
ATOM 3762 O O . ILE A 1 471 ? 6.265 3.994 -4.850 1.00 97.81 471 ILE A O 1
ATOM 3766 N N . ILE A 1 472 ? 8.225 4.351 -3.812 1.00 97.44 472 ILE A N 1
ATOM 3767 C CA . ILE A 1 472 ? 8.360 5.768 -4.155 1.00 97.44 472 ILE A CA 1
ATOM 3768 C C . ILE A 1 472 ? 9.464 5.881 -5.195 1.00 97.44 472 ILE A C 1
ATOM 3770 O O . ILE A 1 472 ? 10.592 5.466 -4.933 1.00 97.44 472 ILE A O 1
ATOM 3774 N N . LEU A 1 473 ? 9.143 6.454 -6.350 1.00 96.50 473 LEU A N 1
ATOM 3775 C CA . LEU A 1 473 ? 10.079 6.713 -7.437 1.00 96.50 473 LEU A CA 1
ATOM 3776 C C . LEU A 1 473 ? 10.420 8.209 -7.465 1.00 96.50 473 LEU A C 1
ATOM 3778 O O . LEU A 1 473 ? 9.573 9.033 -7.820 1.00 96.50 473 LEU A O 1
ATOM 3782 N N . ASP A 1 474 ? 11.651 8.542 -7.072 1.00 94.88 474 ASP A N 1
ATOM 3783 C CA . ASP A 1 474 ? 12.167 9.905 -6.878 1.00 94.88 474 ASP A CA 1
ATOM 3784 C C . ASP A 1 474 ? 13.278 10.227 -7.903 1.00 94.88 474 ASP A C 1
ATOM 3786 O O . ASP A 1 474 ? 14.427 9.805 -7.721 1.00 94.88 474 ASP A O 1
ATOM 3790 N N . PRO A 1 475 ? 12.958 10.905 -9.024 1.00 93.81 475 PRO A N 1
ATOM 3791 C CA . PRO A 1 475 ? 13.954 11.396 -9.978 1.00 93.81 475 PRO A CA 1
ATOM 3792 C C . PRO A 1 475 ? 14.875 12.468 -9.367 1.00 93.81 475 PRO A C 1
ATOM 3794 O O . PRO A 1 475 ? 14.424 13.495 -8.875 1.00 93.81 475 PRO A O 1
ATOM 3797 N N . LEU A 1 476 ? 16.195 12.274 -9.467 1.00 90.94 476 LEU A N 1
ATOM 3798 C CA . LEU A 1 476 ? 17.184 13.131 -8.796 1.00 90.94 476 LEU A CA 1
ATOM 3799 C C . LEU A 1 476 ? 17.788 14.224 -9.684 1.00 90.94 476 LEU A C 1
ATOM 3801 O O . LEU A 1 476 ? 18.134 15.298 -9.194 1.00 90.94 476 LEU A O 1
ATOM 3805 N N . ASN A 1 477 ? 17.985 13.950 -10.975 1.00 85.75 477 ASN A N 1
ATOM 3806 C CA . ASN A 1 477 ? 18.734 14.841 -11.869 1.00 85.75 477 ASN A CA 1
ATOM 3807 C C . ASN A 1 477 ? 17.893 15.455 -12.997 1.00 85.75 477 ASN A C 1
ATOM 3809 O O . ASN A 1 477 ? 18.287 16.473 -13.566 1.00 85.75 477 ASN A O 1
ATOM 3813 N N . GLN A 1 478 ? 16.752 14.855 -13.330 1.00 76.62 478 GLN A N 1
ATOM 3814 C CA . GLN A 1 478 ? 15.831 15.342 -14.350 1.00 76.62 478 GLN A CA 1
ATOM 3815 C C . GLN A 1 478 ? 14.402 15.034 -13.911 1.00 76.62 478 GLN A C 1
ATOM 3817 O O . GLN A 1 478 ? 14.085 13.866 -13.723 1.00 76.62 478 GLN A O 1
ATOM 3822 N N . ASN A 1 479 ? 13.542 16.052 -13.799 1.00 75.06 479 ASN A N 1
ATOM 3823 C CA . ASN A 1 479 ? 12.129 15.846 -13.472 1.00 75.06 479 ASN A CA 1
ATOM 3824 C C . ASN A 1 479 ? 11.331 15.768 -14.776 1.00 75.06 479 ASN A C 1
ATOM 3826 O O . ASN A 1 479 ? 11.128 16.805 -15.421 1.00 75.06 479 ASN A O 1
ATOM 3830 N N . PRO A 1 480 ? 10.916 14.569 -15.200 1.00 73.31 480 PRO A N 1
ATOM 3831 C CA . PRO A 1 480 ? 10.193 14.420 -16.446 1.00 73.31 480 PRO A CA 1
ATOM 3832 C C . PRO A 1 480 ? 8.784 15.021 -16.328 1.00 73.31 480 PRO A C 1
ATOM 3834 O O . PRO A 1 480 ? 8.142 14.910 -15.276 1.00 73.31 480 PRO A O 1
ATOM 3837 N N . PRO A 1 481 ? 8.280 15.686 -17.381 1.00 78.88 481 PRO A N 1
ATOM 3838 C CA . PRO A 1 481 ? 6.912 16.166 -17.395 1.00 78.88 481 PRO A CA 1
ATOM 3839 C C . PRO A 1 481 ? 5.959 15.000 -17.652 1.00 78.88 481 PRO A C 1
ATOM 3841 O O . PRO A 1 481 ? 6.058 14.306 -18.661 1.00 78.88 481 PRO A O 1
ATOM 3844 N N . GLY A 1 482 ? 4.985 14.843 -16.768 1.00 85.75 482 GLY A N 1
ATOM 3845 C CA . GLY A 1 482 ? 3.907 13.889 -16.932 1.00 85.75 482 GLY A CA 1
ATOM 3846 C C . GLY A 1 482 ? 4.140 12.549 -16.247 1.00 85.75 482 GLY A C 1
ATOM 3847 O O . GLY A 1 482 ? 5.235 11.993 -16.199 1.00 85.75 482 GLY A O 1
ATOM 3848 N N . PHE A 1 483 ? 3.043 12.022 -15.726 1.00 91.56 483 PHE A N 1
ATOM 3849 C CA . PHE A 1 483 ? 2.923 10.648 -15.272 1.00 91.56 483 PHE A CA 1
ATOM 3850 C C . PHE A 1 483 ? 1.507 10.159 -15.588 1.00 91.56 483 PHE A C 1
ATOM 3852 O O . PHE A 1 483 ? 0.606 10.970 -15.833 1.00 91.56 483 PHE A O 1
ATOM 3859 N N . SER A 1 484 ? 1.286 8.855 -15.574 1.00 90.19 484 SER A N 1
ATOM 3860 C CA . SER A 1 484 ? -0.037 8.258 -15.737 1.00 90.19 484 SER A CA 1
ATOM 3861 C C . SER A 1 484 ? -0.316 7.235 -14.645 1.00 90.19 484 SER A C 1
ATOM 3863 O O . SER A 1 484 ? 0.580 6.830 -13.909 1.00 90.19 484 SER A O 1
ATOM 3865 N N . VAL A 1 485 ? -1.587 6.870 -14.501 1.00 92.19 485 VAL A N 1
ATOM 3866 C CA . VAL A 1 485 ? -2.054 5.823 -13.594 1.00 92.19 485 VAL A CA 1
ATOM 3867 C C . VAL A 1 485 ? -2.914 4.852 -14.386 1.00 92.19 485 VAL A C 1
ATOM 3869 O O . VAL A 1 485 ? -3.954 5.236 -14.932 1.00 92.19 485 VAL A O 1
ATOM 3872 N N . HIS A 1 486 ? -2.495 3.594 -14.420 1.00 86.75 486 HIS A N 1
ATOM 3873 C CA . HIS A 1 486 ? -3.141 2.519 -15.152 1.00 86.75 486 HIS A CA 1
ATOM 3874 C C . HIS A 1 486 ? -3.782 1.513 -14.180 1.00 86.75 486 HIS A C 1
ATOM 3876 O O . HIS A 1 486 ? -3.079 0.902 -13.370 1.00 86.75 486 HIS A O 1
ATOM 3882 N N . PRO A 1 487 ? -5.115 1.326 -14.208 1.00 87.38 487 PRO A N 1
ATOM 3883 C CA . PRO A 1 487 ? -5.747 0.230 -13.487 1.00 87.38 487 PRO A CA 1
ATOM 3884 C C . PRO A 1 487 ? -5.518 -1.091 -14.226 1.00 87.38 487 PRO A C 1
ATOM 3886 O O . PRO A 1 487 ? -5.853 -1.222 -15.401 1.00 87.38 487 PRO A O 1
ATOM 3889 N N . VAL A 1 488 ? -5.011 -2.089 -13.512 1.00 83.81 488 VAL A N 1
ATOM 3890 C CA . VAL A 1 488 ? -4.723 -3.427 -14.036 1.00 83.81 488 VAL A CA 1
ATOM 3891 C C . VAL A 1 488 ? -5.754 -4.409 -13.490 1.00 83.81 488 VAL A C 1
ATOM 3893 O O . VAL A 1 488 ? -6.023 -4.439 -12.286 1.00 83.81 488 VAL A O 1
ATOM 3896 N N . SER A 1 489 ? -6.349 -5.227 -14.363 1.00 78.88 489 SER A N 1
ATOM 3897 C CA . SER A 1 489 ? -7.299 -6.255 -13.924 1.00 78.88 489 SER A CA 1
ATOM 3898 C C . SER A 1 489 ? -6.635 -7.201 -12.926 1.00 78.88 489 SER A C 1
ATOM 3900 O O . SER A 1 489 ? -5.533 -7.701 -13.163 1.00 78.88 489 SER A O 1
ATOM 3902 N N . GLY A 1 490 ? -7.329 -7.487 -11.824 1.00 73.88 490 GLY A N 1
ATOM 3903 C CA . GLY A 1 490 ? -6.867 -8.484 -10.865 1.00 73.88 490 GLY A CA 1
ATOM 3904 C C . GLY A 1 490 ? -6.806 -9.891 -11.460 1.00 73.88 490 GLY A C 1
ATOM 3905 O O . GLY A 1 490 ? -6.089 -10.724 -10.937 1.00 73.88 490 GLY A O 1
ATOM 3906 N N . GLU A 1 491 ? -7.488 -10.178 -12.567 1.00 72.44 491 GLU A N 1
ATOM 3907 C CA . GLU A 1 491 ? -7.348 -11.469 -13.259 1.00 72.44 491 GLU A CA 1
ATOM 3908 C C . GLU A 1 491 ? -6.022 -11.587 -14.021 1.00 72.44 491 GLU A C 1
ATOM 3910 O O . GLU A 1 491 ? -5.475 -12.681 -14.141 1.00 72.44 491 GLU A O 1
ATOM 3915 N N . LEU A 1 492 ? -5.505 -10.457 -14.515 1.00 70.62 492 LEU A N 1
ATOM 3916 C CA . LEU A 1 492 ? -4.269 -10.392 -15.293 1.00 70.62 492 LEU A CA 1
ATOM 3917 C C . LEU A 1 492 ? -3.034 -10.400 -14.390 1.00 70.62 492 LEU A C 1
ATOM 3919 O O . LEU A 1 492 ? -2.062 -11.093 -14.668 1.00 70.62 492 LEU A O 1
ATOM 3923 N N . ALA A 1 493 ? -3.092 -9.645 -13.295 1.00 78.75 493 ALA A N 1
ATOM 3924 C CA . ALA A 1 493 ? -2.057 -9.616 -12.272 1.00 78.75 493 ALA A CA 1
ATOM 3925 C C . ALA A 1 493 ? -2.704 -9.917 -10.914 1.00 78.75 493 ALA A C 1
ATOM 3927 O O . ALA A 1 493 ? -3.004 -8.979 -10.182 1.00 78.75 493 ALA A O 1
ATOM 3928 N N . PRO A 1 494 ? -3.007 -11.176 -10.567 1.00 80.00 494 PRO A N 1
ATOM 3929 C CA . PRO A 1 494 ? -3.727 -11.495 -9.338 1.00 80.00 494 PRO A CA 1
ATOM 3930 C C . PRO A 1 494 ? -2.916 -11.236 -8.074 1.00 80.00 494 PRO A C 1
ATOM 3932 O O . PRO A 1 494 ? -1.699 -11.367 -8.035 1.00 80.00 494 PRO A O 1
ATOM 3935 N N . THR A 1 495 ? -3.627 -10.876 -7.005 1.00 91.81 495 THR A N 1
ATOM 3936 C CA . THR A 1 495 ? -3.051 -10.807 -5.657 1.00 91.81 495 THR A CA 1
ATOM 3937 C C . THR A 1 495 ? -2.879 -12.207 -5.080 1.00 91.81 495 THR A C 1
ATOM 3939 O O . THR A 1 495 ? -3.741 -13.075 -5.262 1.00 91.81 495 THR A O 1
ATOM 3942 N N . ARG A 1 496 ? -1.843 -12.423 -4.263 1.00 91.62 496 ARG A N 1
ATOM 3943 C CA . ARG A 1 496 ? -1.697 -13.670 -3.495 1.00 91.62 496 ARG A CA 1
ATOM 3944 C C . ARG A 1 496 ? -2.865 -13.955 -2.547 1.00 91.62 496 ARG A C 1
ATOM 3946 O O . ARG A 1 496 ? -3.004 -15.083 -2.094 1.00 91.62 496 ARG A O 1
ATOM 3953 N N . LEU A 1 497 ? -3.716 -12.976 -2.219 1.00 89.44 497 LEU A N 1
ATOM 3954 C CA . LEU A 1 497 ? -4.925 -13.240 -1.427 1.00 89.44 497 LEU A CA 1
ATOM 3955 C C . LEU A 1 497 ? -5.850 -14.255 -2.109 1.00 89.44 497 LEU A C 1
ATOM 3957 O O . LEU A 1 497 ? -6.506 -15.018 -1.408 1.00 89.44 497 LEU A O 1
ATOM 3961 N N . THR A 1 498 ? -5.847 -14.323 -3.444 1.00 86.75 498 THR A N 1
ATOM 3962 C CA . THR A 1 498 ? -6.654 -15.284 -4.216 1.00 86.75 498 THR A CA 1
ATOM 3963 C C . THR A 1 498 ? -6.331 -16.748 -3.890 1.00 86.75 498 THR A C 1
ATOM 3965 O O . THR A 1 498 ? -7.180 -17.617 -4.083 1.00 86.75 498 THR A O 1
ATOM 3968 N N . VAL A 1 499 ? -5.139 -17.041 -3.347 1.00 85.62 499 VAL A N 1
ATOM 3969 C CA . VAL A 1 499 ? -4.762 -18.406 -2.941 1.00 85.62 499 VAL A CA 1
ATOM 3970 C C . VAL A 1 499 ? -5.312 -18.796 -1.566 1.00 85.62 499 VAL A C 1
ATOM 3972 O O . VAL A 1 499 ? -5.373 -19.979 -1.239 1.00 85.62 499 VAL A O 1
ATOM 3975 N N . VAL A 1 500 ? -5.733 -17.823 -0.752 1.00 84.25 500 VAL A N 1
ATOM 3976 C CA . VAL A 1 500 ? -6.276 -18.072 0.588 1.00 84.25 500 VAL A CA 1
ATOM 3977 C C . VAL A 1 500 ? -7.718 -18.546 0.468 1.00 84.25 500 VAL A C 1
ATOM 3979 O O . VAL A 1 500 ? -8.564 -17.830 -0.063 1.00 84.25 500 VAL A O 1
ATOM 3982 N N . ASP A 1 501 ? -8.006 -19.739 0.999 1.00 77.44 501 ASP A N 1
ATOM 3983 C CA . ASP A 1 501 ? -9.320 -20.388 0.886 1.00 77.44 501 ASP A CA 1
ATOM 3984 C C . ASP A 1 501 ? -9.829 -20.422 -0.565 1.00 77.44 501 ASP A C 1
ATOM 3986 O O . ASP A 1 501 ? -11.025 -20.266 -0.829 1.00 77.44 501 ASP A O 1
ATOM 3990 N N . ALA A 1 502 ? -8.908 -20.611 -1.517 1.00 73.38 502 ALA A N 1
ATOM 3991 C CA . ALA A 1 502 ? -9.201 -20.475 -2.935 1.00 73.38 502 ALA A CA 1
ATOM 3992 C C . ALA A 1 502 ? -10.391 -21.354 -3.352 1.00 73.38 502 ALA A C 1
ATOM 3994 O O . ALA A 1 502 ? -11.193 -20.936 -4.174 1.00 73.38 502 ALA A O 1
ATOM 3995 N N . GLU A 1 503 ? -10.563 -22.557 -2.778 1.00 72.62 503 GLU A N 1
ATOM 3996 C CA . GLU A 1 503 ? -11.704 -23.463 -3.036 1.00 72.62 503 GLU A CA 1
ATOM 3997 C C . GLU A 1 503 ? -13.092 -22.794 -2.931 1.00 72.62 503 GLU A C 1
ATOM 3999 O O . GLU A 1 503 ? -14.009 -23.219 -3.629 1.00 72.62 503 GLU A O 1
ATOM 4004 N N . TYR A 1 504 ? -13.229 -21.715 -2.151 1.00 72.75 504 TYR A N 1
ATOM 4005 C CA . TYR A 1 504 ? -14.470 -20.944 -1.996 1.00 72.75 504 TYR A CA 1
ATOM 4006 C C . TYR A 1 504 ? -14.447 -19.572 -2.668 1.00 72.75 504 TYR A C 1
ATOM 4008 O O . TYR A 1 504 ? -15.367 -18.787 -2.446 1.00 72.75 504 TYR A O 1
ATOM 4016 N N . ASP A 1 505 ? -13.397 -19.266 -3.429 1.00 71.94 505 ASP A N 1
ATOM 4017 C CA . ASP A 1 505 ? -13.198 -17.965 -4.069 1.00 71.94 505 ASP A CA 1
ATOM 4018 C C . ASP A 1 505 ? -13.373 -16.802 -3.073 1.00 71.94 505 ASP A C 1
ATOM 4020 O O . ASP A 1 505 ? -14.081 -15.822 -3.304 1.00 71.94 505 ASP A O 1
ATOM 4024 N N . ARG A 1 506 ? -12.769 -16.954 -1.882 1.00 77.62 506 ARG A N 1
ATOM 4025 C CA . ARG A 1 506 ? -12.919 -16.003 -0.767 1.00 77.62 506 ARG A CA 1
ATOM 4026 C C . ARG A 1 506 ? -12.477 -14.594 -1.156 1.00 77.62 506 ARG A C 1
ATOM 4028 O O . ARG A 1 506 ? -13.081 -13.611 -0.723 1.00 77.62 506 ARG A O 1
ATOM 4035 N N . PHE A 1 507 ? -11.417 -14.517 -1.950 1.00 83.81 507 PHE A N 1
ATOM 4036 C CA . PHE A 1 507 ? -10.833 -13.286 -2.452 1.00 83.81 507 PHE A CA 1
ATOM 4037 C C . PHE A 1 507 ? -10.842 -13.325 -3.984 1.00 83.81 507 PHE A C 1
ATOM 4039 O O . PHE A 1 507 ? -9.812 -13.637 -4.577 1.00 83.81 507 PHE A O 1
ATOM 4046 N N . PRO A 1 508 ? -11.985 -13.034 -4.632 1.00 77.69 508 PRO A N 1
ATOM 4047 C CA . PRO A 1 508 ? -12.086 -13.098 -6.085 1.00 77.69 508 PRO A CA 1
ATOM 4048 C C . PRO A 1 508 ? -11.201 -12.029 -6.719 1.00 77.69 508 PRO A C 1
ATOM 4050 O O . PRO A 1 508 ? -11.265 -10.859 -6.331 1.00 77.69 508 PRO A O 1
ATOM 4053 N N . ALA A 1 509 ? -10.398 -12.427 -7.705 1.00 77.62 509 ALA A N 1
ATOM 4054 C CA . ALA A 1 509 ? -9.399 -11.580 -8.355 1.00 77.62 509 ALA A CA 1
ATOM 4055 C C . ALA A 1 509 ? -9.984 -10.245 -8.865 1.00 77.62 509 ALA A C 1
ATOM 4057 O O . ALA A 1 509 ? -9.393 -9.186 -8.655 1.00 77.62 509 ALA A O 1
ATOM 4058 N N . GLU A 1 510 ? -11.197 -10.276 -9.425 1.00 76.00 510 GLU A N 1
ATOM 4059 C CA . GLU A 1 510 ? -11.936 -9.108 -9.928 1.00 76.00 510 GLU A CA 1
ATOM 4060 C C . GLU A 1 510 ? -12.120 -7.982 -8.891 1.00 76.00 510 GLU A C 1
ATOM 4062 O O . GLU A 1 510 ? -12.159 -6.803 -9.244 1.00 76.00 510 GLU A O 1
ATOM 4067 N N . LYS A 1 511 ? -12.224 -8.316 -7.595 1.00 83.88 511 LYS A N 1
ATOM 4068 C CA . LYS A 1 511 ? -12.417 -7.324 -6.518 1.00 83.88 511 LYS A CA 1
ATOM 4069 C C . LYS A 1 511 ? -11.123 -6.640 -6.081 1.00 83.88 511 LYS A C 1
ATOM 4071 O O . LYS A 1 511 ? -11.178 -5.703 -5.285 1.00 83.88 511 LYS A O 1
ATOM 4076 N N . TYR A 1 512 ? -9.980 -7.091 -6.593 1.00 89.00 512 TYR A N 1
ATOM 4077 C CA . TYR A 1 512 ? -8.651 -6.631 -6.199 1.00 89.00 512 TYR A CA 1
ATOM 4078 C C . TYR A 1 512 ? -7.824 -6.196 -7.423 1.00 89.00 512 TYR A C 1
ATOM 4080 O O . TYR A 1 512 ? -6.769 -6.781 -7.695 1.00 89.00 512 TYR A O 1
ATOM 4088 N N . PRO A 1 513 ? -8.258 -5.160 -8.172 1.00 88.25 513 PRO A N 1
ATOM 4089 C CA . PRO A 1 513 ? -7.469 -4.629 -9.282 1.00 88.25 513 PRO A CA 1
ATOM 4090 C C . PRO A 1 513 ? -6.120 -4.093 -8.791 1.00 88.25 513 PRO A C 1
ATOM 4092 O O . PRO A 1 513 ? -5.987 -3.662 -7.643 1.00 88.25 513 PRO A O 1
ATOM 4095 N N . GLY A 1 514 ? -5.105 -4.182 -9.643 1.00 90.38 514 GLY A N 1
ATOM 4096 C CA . GLY A 1 514 ? -3.819 -3.521 -9.455 1.00 90.38 514 GLY A CA 1
ATOM 4097 C C . GLY A 1 514 ? -3.889 -2.074 -9.925 1.00 90.38 514 GLY A C 1
ATOM 4098 O O . GLY A 1 514 ? -4.743 -1.721 -10.735 1.00 90.38 514 GLY A O 1
ATOM 4099 N N . TYR A 1 515 ? -2.989 -1.242 -9.421 1.00 92.88 515 TYR A N 1
ATOM 4100 C CA . TYR A 1 515 ? -2.772 0.100 -9.943 1.00 92.88 515 TYR A CA 1
ATOM 4101 C C . TYR A 1 515 ? -1.284 0.272 -10.150 1.00 92.88 515 TYR A C 1
ATOM 4103 O O . TYR A 1 515 ? -0.498 -0.120 -9.290 1.00 92.88 515 TYR A O 1
ATOM 4111 N N . GLU A 1 516 ? -0.938 0.815 -11.302 1.00 92.19 516 GLU A N 1
ATOM 4112 C CA . GLU A 1 516 ? 0.434 1.019 -11.720 1.00 92.19 516 GLU A CA 1
ATOM 4113 C C . GLU A 1 516 ? 0.589 2.475 -12.142 1.00 92.19 516 GLU A C 1
ATOM 4115 O O . GLU A 1 516 ? -0.164 2.948 -13.003 1.00 92.19 516 GLU A O 1
ATOM 4120 N N . MET A 1 517 ? 1.522 3.205 -11.535 1.00 94.25 517 MET A N 1
ATOM 4121 C CA . MET A 1 517 ? 1.886 4.526 -12.025 1.00 94.25 517 MET A CA 1
ATOM 4122 C C . MET A 1 517 ? 3.029 4.427 -13.031 1.00 94.25 517 MET A C 1
ATOM 4124 O O . MET A 1 517 ? 3.956 3.639 -12.885 1.00 94.25 517 MET A O 1
ATOM 4128 N N . HIS A 1 518 ? 3.000 5.276 -14.053 1.00 92.50 518 HIS A N 1
ATOM 4129 C CA . HIS A 1 518 ? 4.088 5.387 -15.019 1.00 92.50 518 HIS A CA 1
ATOM 4130 C C . HIS A 1 518 ? 4.650 6.798 -14.986 1.00 92.50 518 HIS A C 1
ATOM 4132 O O . HIS A 1 518 ? 3.921 7.764 -15.200 1.00 92.50 518 HIS A O 1
ATOM 4138 N N . LEU A 1 519 ? 5.947 6.929 -14.732 1.00 92.75 519 LEU A N 1
ATOM 4139 C CA . LEU A 1 519 ? 6.662 8.195 -14.827 1.00 92.75 519 LEU A CA 1
ATOM 4140 C C . LEU A 1 519 ? 7.222 8.337 -16.242 1.00 92.75 519 LEU A C 1
ATOM 4142 O O . LEU A 1 519 ? 7.944 7.451 -16.698 1.00 92.75 519 LEU A O 1
ATOM 4146 N N . ALA A 1 520 ? 6.919 9.429 -16.945 1.00 89.62 520 ALA A N 1
ATOM 4147 C CA . ALA A 1 520 ? 7.524 9.659 -18.255 1.00 89.62 520 ALA A CA 1
ATOM 4148 C C . ALA A 1 520 ? 9.050 9.778 -18.130 1.00 89.62 520 ALA A C 1
ATOM 4150 O O . ALA A 1 520 ? 9.552 10.195 -17.098 1.00 89.62 520 ALA A O 1
ATOM 4151 N N . LEU A 1 521 ? 9.813 9.423 -19.158 1.00 88.69 521 LEU A N 1
ATOM 4152 C CA . LEU A 1 521 ? 11.233 9.767 -19.257 1.00 88.69 521 LEU A CA 1
ATOM 4153 C C . LEU A 1 521 ? 11.409 10.910 -20.255 1.00 88.69 521 LEU A C 1
ATOM 4155 O O . LEU A 1 521 ? 10.586 11.101 -21.154 1.00 88.69 521 LEU A O 1
ATOM 4159 N N . ASN A 1 522 ? 12.487 11.688 -20.120 1.00 85.31 522 ASN A N 1
ATOM 4160 C CA . ASN A 1 522 ? 12.738 12.744 -21.095 1.00 85.31 522 ASN A CA 1
ATOM 4161 C C . ASN A 1 522 ? 13.057 12.134 -22.473 1.00 85.31 522 ASN A C 1
ATOM 4163 O O . ASN A 1 522 ? 13.750 11.121 -22.571 1.00 85.31 522 ASN A O 1
ATOM 4167 N N . PRO A 1 523 ? 12.604 12.773 -23.566 1.00 80.88 523 PRO A N 1
ATOM 4168 C CA . PRO A 1 523 ? 12.772 12.246 -24.921 1.00 80.88 523 PRO A CA 1
ATOM 4169 C C . PRO A 1 523 ? 14.219 12.326 -25.431 1.00 80.88 523 PRO A C 1
ATOM 4171 O O . PRO A 1 523 ? 14.513 11.870 -26.536 1.00 80.88 523 PRO A O 1
ATOM 4174 N N . THR A 1 524 ? 15.120 12.936 -24.663 1.00 84.19 524 THR A N 1
ATOM 4175 C CA . THR A 1 524 ? 16.532 13.099 -25.006 1.00 84.19 524 THR A CA 1
ATOM 4176 C C . THR A 1 524 ? 17.369 11.933 -24.476 1.00 84.19 524 THR A C 1
ATOM 4178 O O . THR A 1 524 ? 17.189 11.536 -23.326 1.00 84.19 524 THR A O 1
ATOM 4181 N N . PRO A 1 525 ? 18.334 11.405 -25.245 1.00 88.50 525 PRO A N 1
ATOM 4182 C CA . PRO A 1 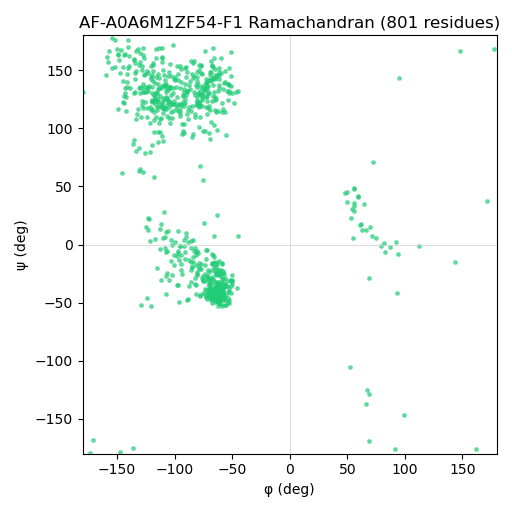525 ? 19.305 10.465 -24.700 1.00 88.50 525 PRO A CA 1
ATOM 4183 C C . PRO A 1 525 ? 20.099 11.096 -23.546 1.00 88.50 525 PRO A C 1
ATOM 4185 O O . PRO A 1 525 ? 20.354 12.303 -23.534 1.00 88.50 525 PRO A O 1
ATOM 4188 N N . GLY A 1 526 ? 20.494 10.282 -22.570 1.00 91.75 526 GLY A N 1
ATOM 4189 C CA . GLY A 1 526 ? 21.201 10.749 -21.383 1.00 91.75 526 GLY A CA 1
ATOM 4190 C C . GLY A 1 526 ? 21.177 9.759 -20.225 1.00 91.75 526 GLY A C 1
ATOM 4191 O O . GLY A 1 526 ? 20.665 8.644 -20.342 1.00 91.75 526 GLY A O 1
ATOM 4192 N N . THR A 1 527 ? 21.746 10.196 -19.101 1.00 94.69 527 THR A N 1
ATOM 4193 C CA . THR A 1 527 ? 21.738 9.449 -17.841 1.00 94.69 527 THR A CA 1
ATOM 4194 C C . THR A 1 527 ? 20.707 10.039 -16.888 1.00 94.69 527 THR A C 1
ATOM 4196 O O . THR A 1 527 ? 20.713 11.239 -16.609 1.00 94.69 527 THR A O 1
ATOM 4199 N N . TYR A 1 528 ? 19.857 9.173 -16.359 1.00 93.38 528 TYR A N 1
ATOM 4200 C CA . TYR A 1 528 ? 18.789 9.443 -15.412 1.00 93.38 528 TYR A CA 1
ATOM 4201 C C . TYR A 1 528 ? 19.115 8.738 -14.104 1.00 93.38 528 TYR A C 1
ATOM 4203 O O . TYR A 1 528 ? 19.511 7.572 -14.110 1.00 93.38 528 TYR A O 1
ATOM 4211 N N . GLN A 1 529 ? 18.972 9.445 -12.993 1.00 95.81 529 GLN A N 1
ATOM 4212 C CA . GLN A 1 529 ? 19.208 8.895 -11.665 1.00 95.81 529 GLN A CA 1
ATOM 4213 C C . GLN A 1 529 ? 17.915 8.942 -10.874 1.00 95.81 529 GLN A C 1
ATOM 4215 O O . GLN A 1 529 ? 17.286 9.996 -10.773 1.00 95.81 529 GLN A O 1
ATOM 4220 N N . PHE A 1 530 ? 17.547 7.802 -10.310 1.00 96.12 530 PHE A N 1
ATOM 4221 C CA . PHE A 1 530 ? 16.371 7.644 -9.479 1.00 96.12 530 PHE A CA 1
ATOM 4222 C C . PHE A 1 530 ? 16.790 7.100 -8.128 1.00 96.12 530 PHE A C 1
ATOM 4224 O O . PHE A 1 530 ? 17.558 6.139 -8.046 1.00 96.12 530 PHE A O 1
ATOM 4231 N N . ARG A 1 531 ? 16.222 7.680 -7.079 1.00 96.81 531 ARG A N 1
ATOM 4232 C CA . ARG A 1 531 ? 16.126 7.028 -5.784 1.00 96.81 531 ARG A CA 1
ATOM 4233 C C . ARG A 1 531 ? 14.793 6.301 -5.726 1.00 96.81 531 ARG A C 1
ATOM 4235 O O . ARG A 1 531 ? 13.752 6.875 -6.037 1.00 96.81 531 ARG A O 1
ATOM 4242 N N . VAL A 1 532 ? 14.822 5.044 -5.315 1.00 97.81 532 VAL A N 1
ATOM 4243 C CA . VAL A 1 532 ? 13.625 4.226 -5.149 1.00 97.81 532 VAL A CA 1
ATOM 4244 C C . VAL A 1 532 ? 13.542 3.789 -3.698 1.00 97.81 532 VAL A C 1
ATOM 4246 O O . VAL A 1 532 ? 14.414 3.073 -3.220 1.00 97.81 532 VAL A O 1
ATOM 4249 N N . PHE A 1 533 ? 12.502 4.207 -2.984 1.00 98.12 533 PHE A N 1
ATOM 4250 C CA . PHE A 1 533 ? 12.169 3.620 -1.685 1.00 98.12 533 PHE A CA 1
ATOM 4251 C C . PHE A 1 533 ? 11.161 2.498 -1.915 1.00 98.12 533 PHE A C 1
ATOM 4253 O O . PHE A 1 533 ? 10.103 2.777 -2.460 1.00 98.12 533 PHE A O 1
ATOM 4260 N N . ALA A 1 534 ? 11.450 1.265 -1.506 1.00 97.81 534 ALA A N 1
ATOM 4261 C CA . ALA A 1 534 ? 10.582 0.106 -1.719 1.00 97.81 534 ALA A CA 1
ATOM 4262 C C . ALA A 1 534 ? 10.394 -0.667 -0.406 1.00 97.81 534 ALA A C 1
ATOM 4264 O O . ALA A 1 534 ? 11.095 -1.635 -0.117 1.00 97.81 534 ALA A O 1
ATOM 4265 N N . GLY A 1 535 ? 9.461 -0.220 0.433 1.00 96.50 535 GLY A N 1
ATOM 4266 C CA . GLY A 1 535 ? 9.410 -0.701 1.809 1.00 96.50 535 GLY A CA 1
ATOM 4267 C C . GLY A 1 535 ? 8.181 -0.281 2.610 1.00 96.50 535 GLY A C 1
ATOM 4268 O O . GLY A 1 535 ? 7.186 0.201 2.061 1.00 96.50 535 GLY A O 1
ATOM 4269 N N . PRO A 1 536 ? 8.217 -0.505 3.934 1.00 96.00 536 PRO A N 1
ATOM 4270 C CA . PRO A 1 536 ? 7.120 -0.157 4.821 1.00 96.00 536 PRO A CA 1
ATOM 4271 C C . PRO A 1 536 ? 7.027 1.354 5.006 1.00 96.00 536 PRO A C 1
ATOM 4273 O O . PRO A 1 536 ? 8.029 2.029 5.239 1.00 96.00 536 PRO A O 1
ATOM 4276 N N . PHE A 1 537 ? 5.808 1.885 5.030 1.00 94.19 537 PHE A N 1
ATOM 4277 C CA . PHE A 1 537 ? 5.547 3.248 5.477 1.00 94.19 537 PHE A CA 1
ATOM 4278 C C . PHE A 1 537 ? 5.620 3.335 7.007 1.00 94.19 537 PHE A C 1
ATOM 4280 O O . PHE A 1 537 ? 4.674 3.759 7.666 1.00 94.19 537 PHE A O 1
ATOM 4287 N N . ASP A 1 538 ? 6.746 2.924 7.588 1.00 93.75 538 ASP A N 1
ATOM 4288 C CA . ASP A 1 538 ? 7.078 3.075 9.004 1.00 93.75 538 ASP A CA 1
ATOM 4289 C C . ASP A 1 538 ? 7.614 4.480 9.283 1.00 93.75 538 ASP A C 1
ATOM 4291 O O . ASP A 1 538 ? 8.412 5.035 8.523 1.00 93.75 538 ASP A O 1
ATOM 4295 N N . ARG A 1 539 ? 7.176 5.090 10.389 1.00 90.44 539 ARG A N 1
ATOM 4296 C CA . ARG A 1 539 ? 7.468 6.504 10.638 1.00 90.44 539 ARG A CA 1
ATOM 4297 C C . ARG A 1 539 ? 8.931 6.753 10.957 1.00 90.44 539 ARG A C 1
ATOM 4299 O O . ARG A 1 539 ? 9.439 7.833 10.657 1.00 90.44 539 ARG A O 1
ATOM 4306 N N . THR A 1 540 ? 9.579 5.807 11.622 1.00 91.88 540 THR A N 1
ATOM 4307 C CA . THR A 1 540 ? 10.986 5.922 12.000 1.00 91.88 540 THR A CA 1
ATOM 4308 C C . THR A 1 540 ? 11.846 5.782 10.756 1.00 91.88 540 THR A C 1
ATOM 4310 O O . THR A 1 540 ? 12.683 6.644 10.511 1.00 91.88 540 THR A O 1
ATOM 4313 N N . ILE A 1 541 ? 11.570 4.773 9.929 1.00 94.88 541 ILE A N 1
ATOM 4314 C CA . ILE A 1 541 ? 12.270 4.529 8.662 1.00 94.88 541 ILE A CA 1
ATOM 4315 C C . ILE A 1 541 ? 12.143 5.718 7.714 1.00 94.88 541 ILE A C 1
ATOM 4317 O O . ILE A 1 541 ? 13.164 6.250 7.286 1.00 94.88 541 ILE A O 1
ATOM 4321 N N . LEU A 1 542 ? 10.923 6.189 7.441 1.00 94.69 542 LEU A N 1
ATOM 4322 C CA . LEU A 1 542 ? 10.721 7.301 6.510 1.00 94.69 542 LEU A CA 1
ATOM 4323 C C . LEU A 1 542 ? 11.396 8.585 6.998 1.00 94.69 542 LEU A C 1
ATOM 4325 O O . LEU A 1 542 ? 12.014 9.282 6.205 1.00 94.69 542 LEU A O 1
ATOM 4329 N N . LYS A 1 543 ? 11.361 8.872 8.307 1.00 93.94 543 LYS A N 1
ATOM 4330 C CA . LYS A 1 543 ? 12.092 10.014 8.877 1.00 93.94 543 LYS A CA 1
ATOM 4331 C C . LYS A 1 543 ? 13.602 9.879 8.746 1.00 93.94 543 LYS A C 1
ATOM 4333 O O . LYS A 1 543 ? 14.262 10.889 8.529 1.00 93.94 543 LYS A O 1
ATOM 4338 N N . THR A 1 544 ? 14.137 8.675 8.936 1.00 95.00 544 THR A N 1
ATOM 4339 C CA . THR A 1 544 ? 15.565 8.410 8.756 1.00 95.00 544 THR A CA 1
ATOM 4340 C C . THR A 1 544 ? 15.954 8.665 7.303 1.00 95.00 544 THR A C 1
ATOM 4342 O O . THR A 1 544 ? 16.852 9.461 7.066 1.00 95.00 544 THR A O 1
ATOM 4345 N N . VAL A 1 545 ? 15.214 8.108 6.339 1.00 95.62 545 VAL A N 1
ATOM 4346 C CA . VAL A 1 545 ? 15.452 8.323 4.901 1.00 95.62 545 VAL A CA 1
ATOM 4347 C C . VAL A 1 545 ? 15.315 9.805 4.524 1.00 95.62 545 VAL A C 1
ATOM 4349 O O . VAL A 1 545 ? 16.209 10.363 3.888 1.00 95.62 545 VAL A O 1
ATOM 4352 N N . ASP A 1 546 ? 14.246 10.472 4.967 1.00 94.81 546 ASP A N 1
ATOM 4353 C CA . ASP A 1 546 ? 14.028 11.903 4.729 1.00 94.81 546 ASP A CA 1
ATOM 4354 C C . ASP A 1 546 ? 15.168 12.751 5.307 1.00 94.81 546 ASP A C 1
ATOM 4356 O O . ASP A 1 546 ? 15.586 13.717 4.674 1.00 94.81 546 ASP A O 1
ATOM 4360 N N . ALA A 1 547 ? 15.687 12.409 6.492 1.00 94.50 547 ALA A N 1
ATOM 4361 C CA . ALA A 1 547 ? 16.802 13.117 7.118 1.00 94.50 547 ALA A CA 1
ATOM 4362 C C . ALA A 1 547 ? 18.125 12.890 6.373 1.00 94.50 547 ALA A C 1
ATOM 4364 O O . ALA A 1 547 ? 18.847 13.857 6.140 1.00 94.50 547 ALA A O 1
ATOM 4365 N N . THR A 1 548 ? 18.411 11.650 5.966 1.00 94.31 548 THR A N 1
ATOM 4366 C CA . THR A 1 548 ? 19.619 11.267 5.216 1.00 94.31 548 THR A CA 1
ATOM 4367 C C . THR A 1 548 ? 19.734 12.020 3.895 1.00 94.31 548 THR A C 1
ATOM 4369 O O . THR A 1 548 ? 20.825 12.431 3.510 1.00 94.31 548 THR A O 1
ATOM 4372 N N . TYR A 1 549 ? 18.608 12.247 3.217 1.00 93.25 549 TYR A N 1
ATOM 4373 C CA . TYR A 1 549 ? 18.580 12.893 1.904 1.00 93.25 549 TYR A CA 1
ATOM 4374 C C . TYR A 1 549 ? 18.032 14.323 1.911 1.00 93.25 549 TYR A C 1
ATOM 4376 O O . TYR A 1 549 ? 17.783 14.897 0.847 1.00 93.25 549 TYR A O 1
ATOM 4384 N N . SER A 1 550 ? 17.843 14.912 3.092 1.00 91.44 550 SER A N 1
ATOM 4385 C CA . SER A 1 550 ? 17.583 16.343 3.207 1.00 91.44 550 SER A CA 1
ATOM 4386 C C . SER A 1 550 ? 18.873 17.116 2.979 1.00 91.44 550 SER A C 1
ATOM 4388 O O . SER A 1 550 ? 19.879 16.862 3.636 1.00 91.44 550 SER A O 1
ATOM 4390 N N . ASP A 1 551 ? 18.827 18.114 2.107 1.00 85.62 551 ASP A N 1
ATOM 4391 C CA . ASP A 1 551 ? 19.944 19.015 1.865 1.00 85.62 551 ASP A CA 1
ATOM 4392 C C . ASP A 1 551 ? 19.590 20.433 2.349 1.00 85.62 551 ASP A C 1
ATOM 4394 O O . ASP A 1 551 ? 18.790 21.134 1.719 1.00 85.62 551 ASP A O 1
ATOM 4398 N N . PRO A 1 552 ? 20.192 20.894 3.463 1.00 82.00 552 PRO A N 1
ATOM 4399 C CA . PRO A 1 552 ? 19.983 22.241 3.983 1.00 82.00 552 PRO A CA 1
ATOM 4400 C C . PRO A 1 552 ? 20.426 23.360 3.031 1.00 82.00 552 PRO A C 1
ATOM 4402 O O . PRO A 1 552 ? 19.931 24.478 3.165 1.00 82.00 552 PRO A O 1
ATOM 4405 N N . GLN A 1 553 ? 21.356 23.100 2.103 1.00 78.44 553 GLN A N 1
ATOM 4406 C CA . GLN A 1 553 ? 21.882 24.114 1.183 1.00 78.44 553 GLN A CA 1
ATOM 4407 C C . GLN A 1 553 ? 20.913 24.396 0.035 1.00 78.44 553 GLN A C 1
ATOM 4409 O O . GLN A 1 553 ? 20.676 25.555 -0.302 1.00 78.44 553 GLN A O 1
ATOM 4414 N N . THR A 1 554 ? 20.321 23.350 -0.543 1.00 77.69 554 THR A N 1
ATOM 4415 C CA . THR A 1 554 ? 19.282 23.481 -1.578 1.00 77.69 554 THR A CA 1
ATOM 4416 C C . THR A 1 554 ? 17.877 23.649 -0.992 1.00 77.69 554 THR A C 1
ATOM 4418 O O . THR A 1 554 ? 16.952 24.043 -1.705 1.00 77.69 554 THR A O 1
ATOM 4421 N N . GLY A 1 555 ? 17.701 23.363 0.303 1.00 77.88 555 GLY A N 1
ATOM 4422 C CA . GLY A 1 555 ? 16.396 23.298 0.963 1.00 77.88 555 GLY A CA 1
ATOM 4423 C C . GLY A 1 555 ? 15.559 22.099 0.506 1.00 77.88 555 GLY A C 1
ATOM 4424 O O . GLY A 1 555 ? 14.345 22.084 0.721 1.00 77.88 555 GLY A O 1
ATOM 4425 N N . TYR A 1 556 ? 16.177 21.121 -0.163 1.00 83.44 556 TYR A N 1
ATOM 4426 C CA . TYR A 1 556 ? 15.511 19.902 -0.598 1.00 83.44 556 TYR A CA 1
ATOM 4427 C C . TYR A 1 556 ? 15.249 18.987 0.600 1.00 83.44 556 TYR A C 1
ATOM 4429 O O . TYR A 1 556 ? 16.124 18.743 1.424 1.00 83.44 556 TYR A O 1
ATOM 4437 N N . ASN A 1 557 ? 14.033 18.465 0.682 1.00 88.44 557 ASN A N 1
ATOM 4438 C CA . ASN A 1 557 ? 13.643 17.413 1.612 1.00 88.44 557 ASN A CA 1
ATOM 4439 C C . ASN A 1 557 ? 12.680 16.500 0.845 1.00 88.44 557 ASN A C 1
ATOM 4441 O O . ASN A 1 557 ? 11.732 17.058 0.281 1.00 88.44 557 ASN A O 1
ATOM 4445 N N . PRO A 1 558 ? 12.889 15.173 0.784 1.00 90.38 558 PRO A N 1
ATOM 4446 C CA . PRO A 1 558 ? 12.020 14.274 0.020 1.00 90.38 558 PRO A CA 1
ATOM 4447 C C . PRO A 1 558 ? 10.566 14.251 0.519 1.00 90.38 558 PRO A C 1
ATOM 4449 O O . PRO A 1 558 ? 9.649 14.251 -0.298 1.00 90.38 558 PRO A O 1
ATOM 4452 N N . ASP A 1 559 ? 10.341 14.357 1.830 1.00 92.25 559 ASP A N 1
ATOM 4453 C CA . ASP A 1 559 ? 9.027 14.340 2.493 1.00 92.25 559 ASP A CA 1
ATOM 4454 C C . ASP A 1 559 ? 8.241 13.044 2.226 1.00 92.25 559 ASP A C 1
ATOM 4456 O O . ASP A 1 559 ? 7.027 13.056 2.006 1.00 92.25 559 ASP A O 1
ATOM 4460 N N . TYR A 1 560 ? 8.929 11.898 2.237 1.00 94.00 560 TYR A N 1
ATOM 4461 C CA . TYR A 1 560 ? 8.300 10.587 2.075 1.00 94.00 560 TYR A CA 1
ATOM 4462 C C . TYR A 1 560 ? 7.348 10.264 3.225 1.00 94.00 560 TYR A C 1
ATOM 4464 O O . TYR A 1 560 ? 6.376 9.533 3.028 1.00 94.00 560 TYR A O 1
ATOM 4472 N N . LEU A 1 561 ? 7.557 10.850 4.410 1.00 90.31 561 LEU A N 1
ATOM 4473 C CA . LEU A 1 561 ? 6.648 10.723 5.550 1.00 90.31 561 LEU A CA 1
ATOM 4474 C C . LEU A 1 561 ? 5.185 11.070 5.203 1.00 90.31 561 LEU A C 1
ATOM 4476 O O . LEU A 1 561 ? 4.260 10.479 5.767 1.00 90.31 561 LEU A O 1
ATOM 4480 N N . ALA A 1 562 ? 4.952 11.976 4.251 1.00 88.19 562 ALA A N 1
ATOM 4481 C CA . ALA A 1 562 ? 3.617 12.336 3.768 1.00 88.19 562 ALA A CA 1
ATOM 4482 C C . ALA A 1 562 ? 2.886 11.198 3.014 1.00 88.19 562 ALA A C 1
ATOM 4484 O O . ALA A 1 562 ? 1.683 11.295 2.747 1.00 88.19 562 ALA A O 1
ATOM 4485 N N . CYS A 1 563 ? 3.565 10.088 2.703 1.00 87.44 563 CYS A N 1
ATOM 4486 C CA . CYS A 1 563 ? 2.934 8.888 2.149 1.00 87.44 563 CYS A CA 1
ATOM 4487 C C . CYS A 1 563 ? 2.073 8.131 3.174 1.00 87.44 563 CYS A C 1
ATOM 4489 O O . CYS A 1 563 ? 1.138 7.442 2.776 1.00 87.44 563 CYS A O 1
ATOM 4491 N N . GLN A 1 564 ? 2.313 8.308 4.481 1.00 81.12 564 GLN A N 1
ATOM 4492 C CA . GLN A 1 564 ? 1.531 7.662 5.549 1.00 81.12 564 GLN A CA 1
ATOM 4493 C C . GLN A 1 564 ? 0.116 8.226 5.715 1.00 81.12 564 GLN A C 1
ATOM 4495 O O . GLN A 1 564 ? -0.768 7.555 6.247 1.00 81.12 564 GLN A O 1
ATOM 4500 N N . THR A 1 565 ? -0.106 9.491 5.354 1.00 66.25 565 THR A N 1
ATOM 4501 C CA . THR A 1 565 ? -1.340 10.189 5.722 1.00 66.25 565 THR A CA 1
ATOM 4502 C C . THR A 1 565 ? -2.480 9.821 4.782 1.00 66.25 565 THR A C 1
ATOM 4504 O O . THR A 1 565 ? -2.391 10.008 3.570 1.00 66.25 565 THR A O 1
ATOM 4507 N N . SER A 1 566 ? -3.586 9.318 5.331 1.00 57.41 566 SER A N 1
ATOM 4508 C CA . SER A 1 566 ? -4.805 9.109 4.554 1.00 57.41 566 SER A CA 1
ATOM 4509 C C . SER A 1 566 ? -5.609 10.413 4.536 1.00 57.41 566 SER A C 1
ATOM 4511 O O . SER A 1 566 ? -6.045 10.913 5.574 1.00 57.41 566 SER A O 1
ATOM 4513 N N . HIS A 1 567 ? -5.774 11.035 3.366 1.00 55.06 567 HIS A N 1
ATOM 4514 C CA . HIS A 1 567 ? -6.651 12.196 3.258 1.00 55.06 567 HIS A CA 1
ATOM 4515 C C . HIS A 1 567 ? -8.073 11.688 2.983 1.00 55.06 567 HIS A C 1
ATOM 4517 O O . HIS A 1 567 ? -8.326 11.015 1.987 1.00 55.06 567 HIS A O 1
ATOM 4523 N N . GLY A 1 568 ? -8.999 11.986 3.898 1.00 57.62 568 GLY A N 1
ATOM 4524 C CA . GLY A 1 568 ? -10.460 11.908 3.764 1.00 57.62 568 GLY A CA 1
ATOM 4525 C C . GLY A 1 568 ? -11.069 13.319 3.826 1.00 57.62 568 GLY A C 1
ATOM 4526 O O . GLY A 1 568 ? -10.390 14.255 4.227 1.00 57.62 568 GLY A O 1
ATOM 4527 N N . TRP A 1 569 ? -12.356 13.522 3.514 1.00 58.47 569 TRP A N 1
ATOM 4528 C CA . TRP A 1 569 ? -12.977 14.860 3.676 1.00 58.47 569 TRP A CA 1
ATOM 4529 C C . TRP A 1 569 ? -13.013 15.348 5.142 1.00 58.47 569 TRP A C 1
ATOM 4531 O O . TRP A 1 569 ? -13.090 16.547 5.398 1.00 58.47 569 TRP A O 1
ATOM 4541 N N . LEU A 1 570 ? -12.929 14.418 6.104 1.00 66.25 570 LEU A N 1
ATOM 4542 C CA . LEU A 1 570 ? -12.779 14.691 7.538 1.00 66.25 570 LEU A CA 1
ATOM 4543 C C . LEU A 1 570 ? -11.323 14.616 8.022 1.00 66.25 570 LEU A C 1
ATOM 4545 O O . LEU A 1 570 ? -11.113 14.638 9.234 1.00 66.25 570 LEU A O 1
ATOM 4549 N N . SER A 1 571 ? -10.325 14.561 7.131 1.00 71.06 571 SER A N 1
ATOM 4550 C CA . SER A 1 571 ? -8.906 14.532 7.531 1.00 71.06 571 SER A CA 1
ATOM 4551 C C . SER A 1 571 ? -8.536 15.717 8.414 1.00 71.06 571 SER A C 1
ATOM 4553 O O . SER A 1 571 ? -7.801 15.557 9.381 1.00 71.06 571 SER A O 1
ATOM 4555 N N . PHE A 1 572 ? -9.148 16.882 8.177 1.00 77.31 572 PHE A N 1
ATOM 4556 C CA . PHE A 1 572 ? -8.952 18.068 9.011 1.00 77.31 572 PHE A CA 1
ATOM 4557 C C . PHE A 1 572 ? -9.296 17.836 10.496 1.00 77.31 572 PHE A C 1
ATOM 4559 O O . PHE A 1 572 ? -8.767 18.532 11.361 1.00 77.31 572 PHE A O 1
ATOM 4566 N N . ILE A 1 573 ? -10.181 16.873 10.795 1.00 77.62 573 ILE A N 1
ATOM 4567 C CA . ILE A 1 573 ? -10.482 16.414 12.156 1.00 77.62 573 ILE A CA 1
ATOM 4568 C C . ILE A 1 573 ? -9.670 15.164 12.490 1.00 77.62 573 ILE A C 1
ATOM 4570 O O . ILE A 1 573 ? -9.083 15.112 13.562 1.00 77.62 573 ILE A O 1
ATOM 4574 N N . SER A 1 574 ? -9.643 14.138 11.635 1.00 80.88 574 SER A N 1
ATOM 4575 C CA . SER A 1 574 ? -9.030 12.851 11.994 1.00 80.88 574 SER A CA 1
ATOM 4576 C C . SER A 1 574 ? -7.530 12.970 12.226 1.00 80.88 574 SER A C 1
ATOM 4578 O O . SER A 1 574 ? -7.036 12.436 13.213 1.00 80.88 574 SER A O 1
ATOM 4580 N N . GLU A 1 575 ? -6.823 13.735 11.399 1.00 81.81 575 GLU A N 1
ATOM 4581 C CA . GLU A 1 575 ? -5.369 13.845 11.412 1.00 81.81 575 GLU A CA 1
ATOM 4582 C C . GLU A 1 575 ? -4.805 14.418 12.724 1.00 81.81 575 GLU A C 1
ATOM 4584 O O . GLU A 1 575 ? -3.946 13.767 13.328 1.00 81.81 575 GLU A O 1
ATOM 4589 N N . PRO A 1 576 ? -5.251 15.587 13.238 1.00 87.00 576 PRO A N 1
ATOM 4590 C CA . PRO A 1 576 ? -4.718 16.108 14.496 1.00 87.00 576 PRO A CA 1
ATOM 4591 C C . PRO A 1 576 ? -5.002 15.171 15.675 1.00 87.00 576 PRO A C 1
ATOM 4593 O O . PRO A 1 576 ? -4.145 15.004 16.545 1.00 87.00 576 PRO A O 1
ATOM 4596 N N . PHE A 1 577 ? -6.170 14.519 15.693 1.00 88.06 577 PHE A N 1
ATOM 4597 C CA . PHE A 1 577 ? -6.505 13.545 16.729 1.00 88.06 577 PHE A CA 1
ATOM 4598 C C . PHE A 1 577 ? -5.683 12.261 16.583 1.00 88.06 577 PHE A C 1
ATOM 4600 O O . PHE A 1 577 ? -5.150 11.794 17.580 1.00 88.06 577 PHE A O 1
ATOM 4607 N N . SER A 1 578 ? -5.511 11.726 15.375 1.00 88.38 578 SER A N 1
ATOM 4608 C CA . SER A 1 578 ? -4.672 10.555 15.087 1.00 88.38 578 SER A CA 1
ATOM 4609 C C . SER A 1 578 ? -3.226 10.800 15.522 1.00 88.38 578 SER A C 1
ATOM 4611 O O . SER A 1 578 ? -2.675 10.025 16.300 1.00 88.38 578 SER A O 1
ATOM 4613 N N . ARG A 1 579 ? -2.638 11.951 15.160 1.00 88.00 579 ARG A N 1
ATOM 4614 C CA . ARG A 1 579 ? -1.287 12.352 15.595 1.00 88.00 579 ARG A CA 1
ATOM 4615 C C . ARG A 1 579 ? -1.171 12.460 17.117 1.00 88.00 579 ARG A C 1
ATOM 4617 O O . ARG A 1 579 ? -0.179 12.009 17.688 1.00 88.00 579 ARG A O 1
ATOM 4624 N N . PHE A 1 580 ? -2.171 13.049 17.773 1.00 91.88 580 PHE A N 1
ATOM 4625 C CA . PHE A 1 580 ? -2.221 13.146 19.233 1.00 91.88 580 PHE A CA 1
ATOM 4626 C C . PHE A 1 580 ? -2.321 11.767 19.900 1.00 91.88 580 PHE A C 1
ATOM 4628 O O . PHE A 1 580 ? -1.590 11.480 20.849 1.00 91.88 580 PHE A O 1
ATOM 4635 N N . LEU A 1 581 ? -3.195 10.898 19.388 1.00 92.94 581 LEU A N 1
ATOM 4636 C CA . LEU A 1 581 ? -3.371 9.535 19.880 1.00 92.94 581 LEU A CA 1
ATOM 4637 C C . LEU A 1 581 ? -2.111 8.702 19.664 1.00 92.94 581 LEU A C 1
ATOM 4639 O O . LEU A 1 581 ? -1.705 8.016 20.594 1.00 92.94 581 LEU A O 1
ATOM 4643 N N . TYR A 1 582 ? -1.462 8.811 18.500 1.00 91.56 582 TYR A N 1
ATOM 4644 C CA . TYR A 1 582 ? -0.185 8.157 18.215 1.00 91.56 582 TYR A CA 1
ATOM 4645 C C . TYR A 1 582 ? 0.874 8.548 19.241 1.00 91.56 582 TYR A C 1
ATOM 4647 O O . TYR A 1 582 ? 1.526 7.672 19.789 1.00 91.56 582 TYR A O 1
ATOM 4655 N N . LEU A 1 583 ? 1.018 9.843 19.549 1.00 92.75 583 LEU A N 1
ATOM 4656 C CA . LEU A 1 583 ? 2.008 10.329 20.517 1.00 92.75 583 LEU A CA 1
ATOM 4657 C C . LEU A 1 583 ? 1.813 9.692 21.899 1.00 92.75 583 LEU A C 1
ATOM 4659 O O . LEU A 1 583 ? 2.770 9.223 22.518 1.00 92.75 583 LEU A O 1
ATOM 4663 N N . LEU A 1 584 ? 0.569 9.654 22.380 1.00 94.44 584 LEU A N 1
ATOM 4664 C CA . LEU A 1 584 ? 0.246 9.002 23.648 1.00 94.44 584 LEU A CA 1
ATOM 4665 C C . LEU A 1 584 ? 0.441 7.484 23.568 1.00 94.44 584 LEU A C 1
ATOM 4667 O O . LEU A 1 584 ? 0.972 6.881 24.499 1.00 94.44 584 LEU A O 1
ATOM 4671 N N . LEU A 1 585 ? 0.034 6.865 22.461 1.00 94.75 585 LEU A N 1
ATOM 4672 C CA . LEU A 1 585 ? 0.147 5.429 22.248 1.00 94.75 585 LEU A CA 1
ATOM 4673 C C . LEU A 1 585 ? 1.612 4.987 22.211 1.00 94.75 585 LEU A C 1
ATOM 4675 O O . LEU A 1 585 ? 1.964 4.037 22.903 1.00 94.75 585 LEU A O 1
ATOM 4679 N N . SER A 1 586 ? 2.474 5.707 21.487 1.00 91.88 586 SER A N 1
ATOM 4680 C CA . SER A 1 586 ? 3.912 5.444 21.429 1.00 91.88 586 SER A CA 1
ATOM 4681 C C . SER A 1 586 ? 4.560 5.597 22.801 1.00 91.88 586 SER A C 1
ATOM 4683 O O . SER A 1 586 ? 5.385 4.772 23.174 1.00 91.88 586 SER A O 1
ATOM 4685 N N . PHE A 1 587 ? 4.143 6.592 23.595 1.00 94.75 587 PHE A N 1
ATOM 4686 C CA . PHE A 1 587 ? 4.621 6.755 24.971 1.00 94.75 587 PHE A CA 1
ATOM 4687 C C . PHE A 1 587 ? 4.226 5.574 25.871 1.00 94.75 587 PHE A C 1
ATOM 4689 O O . PHE A 1 587 ? 5.037 5.092 26.653 1.00 94.75 587 PHE A O 1
ATOM 4696 N N . PHE A 1 588 ? 2.998 5.064 25.767 1.00 95.88 588 PHE A N 1
ATOM 4697 C CA . PHE A 1 588 ? 2.615 3.867 26.522 1.00 95.88 588 PHE A CA 1
ATOM 4698 C C . PHE A 1 588 ? 3.291 2.598 25.997 1.00 95.88 588 PHE A C 1
ATOM 4700 O O . PHE A 1 588 ? 3.550 1.677 26.776 1.00 95.88 588 PHE A O 1
ATOM 4707 N N . HIS A 1 589 ? 3.625 2.559 24.708 1.00 94.56 589 HIS A N 1
ATOM 4708 C CA . HIS A 1 589 ? 4.327 1.436 24.105 1.00 94.56 589 HIS A CA 1
ATOM 4709 C C . HIS A 1 589 ? 5.764 1.311 24.612 1.00 94.56 589 HIS A C 1
ATOM 4711 O O . HIS A 1 589 ? 6.187 0.198 24.906 1.00 94.56 589 HIS A O 1
ATOM 4717 N N . THR A 1 590 ? 6.486 2.419 24.823 1.00 92.75 590 THR A N 1
ATOM 4718 C CA . THR A 1 590 ? 7.848 2.361 25.394 1.00 92.75 590 THR A CA 1
ATOM 4719 C C . THR A 1 590 ? 7.885 1.764 26.802 1.00 92.75 590 THR A C 1
ATOM 4721 O O . THR A 1 590 ? 8.901 1.210 27.206 1.00 92.75 590 THR A O 1
ATOM 4724 N N . VAL A 1 591 ? 6.782 1.848 27.553 1.00 93.81 591 VAL A N 1
ATOM 4725 C CA . VAL A 1 591 ? 6.673 1.260 28.896 1.00 93.81 591 VAL A CA 1
ATOM 4726 C C . VAL A 1 591 ? 6.161 -0.179 28.830 1.00 93.81 591 VAL A C 1
ATOM 4728 O O . VAL A 1 591 ? 6.720 -1.075 29.458 1.00 93.81 591 VAL A O 1
ATOM 4731 N N . THR A 1 592 ? 5.086 -0.422 28.079 1.00 93.88 592 THR A N 1
ATOM 4732 C CA . THR A 1 592 ? 4.389 -1.721 28.085 1.00 93.88 592 THR A CA 1
ATOM 4733 C C . THR A 1 592 ? 4.971 -2.750 27.126 1.00 93.88 592 THR A C 1
ATOM 4735 O O . THR A 1 592 ? 4.708 -3.935 27.316 1.00 93.88 592 THR A O 1
ATOM 4738 N N . HIS A 1 593 ? 5.705 -2.317 26.096 1.00 91.31 593 HIS A N 1
ATOM 4739 C CA . HIS A 1 593 ? 6.199 -3.153 24.994 1.00 91.31 593 HIS A CA 1
ATOM 4740 C C . HIS A 1 593 ? 5.081 -3.966 24.302 1.00 91.31 593 HIS A C 1
ATOM 4742 O O . HIS A 1 593 ? 5.325 -5.007 23.699 1.00 91.31 593 HIS A O 1
ATOM 4748 N N . SER A 1 594 ? 3.826 -3.511 24.421 1.00 93.12 594 SER A N 1
ATOM 4749 C CA . SER A 1 594 ? 2.639 -4.166 23.871 1.00 93.12 594 SER A CA 1
ATOM 4750 C C . SER A 1 594 ? 1.661 -3.119 23.356 1.00 93.12 594 SER A C 1
ATOM 4752 O O . SER A 1 594 ? 1.086 -2.338 24.125 1.00 93.12 594 SER A O 1
ATOM 4754 N N . TRP A 1 595 ? 1.427 -3.113 22.043 1.00 93.62 595 TRP A N 1
ATOM 4755 C CA . TRP A 1 595 ? 0.497 -2.176 21.411 1.00 93.62 595 TRP A CA 1
ATOM 4756 C C . TRP A 1 595 ? -0.931 -2.318 21.951 1.00 93.62 595 TRP A C 1
ATOM 4758 O O . TRP A 1 595 ? -1.590 -1.314 22.209 1.00 93.62 595 TRP A O 1
ATOM 4768 N N . GLY A 1 596 ? -1.396 -3.540 22.227 1.00 93.50 596 GLY A N 1
ATOM 4769 C CA . GLY A 1 596 ? -2.734 -3.762 22.787 1.00 93.50 596 GLY A CA 1
ATOM 4770 C C . GLY A 1 596 ? -2.899 -3.206 24.208 1.00 93.50 596 GLY A C 1
ATOM 4771 O O . GLY A 1 596 ? -3.884 -2.521 24.486 1.00 93.50 596 GLY A O 1
ATOM 4772 N N . LEU A 1 597 ? -1.914 -3.404 25.096 1.00 95.12 597 LEU A N 1
ATOM 4773 C CA . LEU A 1 597 ? -1.926 -2.782 26.431 1.00 95.12 597 LEU A CA 1
ATOM 4774 C C . LEU A 1 597 ? -1.820 -1.257 26.348 1.00 95.12 597 LEU A C 1
ATOM 4776 O O . LEU A 1 597 ? -2.481 -0.546 27.109 1.00 95.12 597 LEU A O 1
ATOM 4780 N N . SER A 1 598 ? -1.042 -0.754 25.390 1.00 96.62 598 SER A N 1
ATOM 4781 C CA . SER A 1 598 ? -0.909 0.679 25.131 1.00 96.62 598 SER A CA 1
ATOM 4782 C C . SER A 1 598 ? -2.248 1.313 24.758 1.00 96.62 598 SER A C 1
ATOM 4784 O O . SER A 1 598 ? -2.570 2.384 25.267 1.00 96.62 598 SER A O 1
ATOM 4786 N N . ILE A 1 599 ? -3.080 0.634 23.956 1.00 95.81 599 ILE A N 1
ATOM 4787 C CA . ILE A 1 599 ? -4.442 1.092 23.625 1.00 95.81 599 ILE A CA 1
ATOM 4788 C C . ILE A 1 599 ? -5.315 1.185 24.887 1.00 95.81 599 ILE A C 1
ATOM 4790 O O . ILE A 1 599 ? -6.073 2.147 25.058 1.00 95.81 599 ILE A O 1
ATOM 4794 N N . ILE A 1 600 ? -5.207 0.226 25.809 1.00 96.38 600 ILE A N 1
ATOM 4795 C CA . ILE A 1 600 ? -5.966 0.243 27.069 1.00 96.38 600 ILE A CA 1
ATOM 4796 C C . ILE A 1 600 ? -5.523 1.421 27.952 1.00 96.38 600 ILE A C 1
ATOM 4798 O O . ILE A 1 600 ? -6.372 2.165 28.451 1.00 96.38 600 ILE A O 1
ATOM 4802 N N . LEU A 1 601 ? -4.213 1.640 28.109 1.00 96.75 601 LEU A N 1
ATOM 4803 C CA . LEU A 1 601 ? -3.667 2.767 28.878 1.00 96.75 601 LEU A CA 1
ATOM 4804 C C . LEU A 1 601 ? -4.020 4.121 28.257 1.00 96.75 601 LEU A C 1
ATOM 4806 O O . LEU A 1 601 ? -4.452 5.027 28.971 1.00 96.75 601 LEU A O 1
ATOM 4810 N N . LEU A 1 602 ? -3.934 4.232 26.930 1.00 96.19 602 LEU A N 1
ATOM 4811 C CA . LEU A 1 602 ? -4.410 5.386 26.171 1.00 96.19 602 LEU A CA 1
ATOM 4812 C C . LEU A 1 602 ? -5.874 5.685 26.499 1.00 96.19 602 LEU A C 1
ATOM 4814 O O . LEU A 1 602 ? -6.240 6.824 26.791 1.00 96.19 602 LEU A O 1
ATOM 4818 N N . THR A 1 603 ? -6.713 4.651 26.517 1.00 95.19 603 THR A N 1
ATOM 4819 C CA . THR A 1 603 ? -8.136 4.788 26.837 1.00 95.19 603 THR A CA 1
ATOM 4820 C C . THR A 1 603 ? -8.354 5.292 28.266 1.00 95.19 603 THR A C 1
ATOM 4822 O O . THR A 1 603 ? -9.207 6.155 28.493 1.00 95.19 603 THR A O 1
ATOM 4825 N N . ILE A 1 604 ? -7.573 4.802 29.233 1.00 95.75 604 ILE A N 1
ATOM 4826 C CA . ILE A 1 604 ? -7.598 5.283 30.622 1.00 95.75 604 ILE A CA 1
ATOM 4827 C C . ILE A 1 604 ? -7.197 6.761 30.682 1.00 95.75 604 ILE A C 1
ATOM 4829 O O . ILE A 1 604 ? -7.915 7.559 31.286 1.00 95.75 604 ILE A O 1
ATOM 4833 N N . ALA A 1 605 ? -6.107 7.148 30.017 1.00 95.31 605 ALA A N 1
ATOM 4834 C CA . ALA A 1 605 ? -5.623 8.527 29.987 1.00 95.31 605 ALA A CA 1
ATOM 4835 C C . ALA A 1 605 ? -6.666 9.491 29.402 1.00 95.31 605 ALA A C 1
ATOM 4837 O O . ALA A 1 605 ? -6.984 10.513 30.015 1.00 95.31 605 ALA A O 1
ATOM 4838 N N . LEU A 1 606 ? -7.286 9.129 28.275 1.00 93.56 606 LEU A N 1
ATOM 4839 C CA . LEU A 1 606 ? -8.367 9.914 27.675 1.00 93.56 606 LEU A CA 1
ATOM 4840 C C . LEU A 1 606 ? -9.582 10.027 28.601 1.00 93.56 606 LEU A C 1
ATOM 4842 O O . LEU A 1 606 ? -10.170 11.100 28.738 1.00 93.56 606 LEU A O 1
ATOM 4846 N N . ARG A 1 607 ? -9.960 8.939 29.282 1.00 90.38 607 ARG A N 1
ATOM 4847 C CA . ARG A 1 607 ? -11.069 8.953 30.247 1.00 90.38 607 ARG A CA 1
ATOM 4848 C C . ARG A 1 607 ? -10.786 9.854 31.445 1.00 90.38 607 ARG A C 1
ATOM 4850 O O . ARG A 1 607 ? -11.719 10.504 31.918 1.00 90.38 607 ARG A O 1
ATOM 4857 N N . LEU A 1 608 ? -9.540 9.914 31.912 1.00 92.88 608 LEU A N 1
ATOM 4858 C CA . LEU A 1 608 ? -9.107 10.824 32.974 1.00 92.88 608 LEU A CA 1
ATOM 4859 C C . LEU A 1 608 ? -9.127 12.281 32.504 1.00 92.88 608 LEU A C 1
ATOM 4861 O O . LEU A 1 608 ? -9.690 13.129 33.194 1.00 92.88 608 LEU A O 1
ATOM 4865 N N . MET A 1 609 ? -8.613 12.563 31.305 1.00 92.12 609 MET A N 1
ATOM 4866 C CA . MET A 1 609 ? -8.652 13.899 30.700 1.00 92.12 609 MET A CA 1
ATOM 4867 C C . MET A 1 609 ? -10.094 14.406 30.535 1.00 92.12 609 MET A C 1
ATOM 4869 O O . MET A 1 609 ? -10.411 15.542 30.881 1.00 92.12 609 MET A O 1
ATOM 4873 N N . LEU A 1 610 ? -10.999 13.541 30.072 1.00 90.69 610 LEU A N 1
ATOM 4874 C CA . LEU A 1 610 ? -12.417 13.854 29.873 1.00 90.69 610 LEU A CA 1
ATOM 4875 C C . LEU A 1 610 ? -13.267 13.658 31.140 1.00 90.69 610 LEU A C 1
ATOM 4877 O O . LEU A 1 610 ? -14.488 13.842 31.105 1.00 90.69 610 LEU A O 1
ATOM 4881 N N . TYR A 1 611 ? -12.664 13.296 32.277 1.00 90.38 611 TYR A N 1
ATOM 4882 C CA . TYR A 1 611 ? -13.372 13.019 33.525 1.00 90.38 611 TYR A CA 1
ATOM 4883 C C . TYR A 1 611 ? -14.314 14.144 33.984 1.00 90.38 611 TYR A C 1
ATOM 4885 O O . TYR A 1 611 ? -15.472 13.824 34.281 1.00 90.38 611 TYR A O 1
ATOM 4893 N N . PRO A 1 612 ? -13.907 15.434 34.053 1.00 88.69 612 PRO A N 1
ATOM 4894 C CA . PRO A 1 612 ? -14.795 16.494 34.542 1.00 88.69 612 PRO A CA 1
ATOM 4895 C C . PRO A 1 612 ? -16.052 16.631 33.678 1.00 88.69 612 PRO A C 1
ATOM 4897 O O . PRO A 1 612 ? -17.163 16.778 34.195 1.00 88.69 612 PRO A O 1
ATOM 4900 N N . LEU A 1 613 ? -15.883 16.495 32.367 1.00 86.94 613 LEU A N 1
ATOM 4901 C CA . LEU A 1 613 ? -16.941 16.619 31.378 1.00 86.94 613 LEU A CA 1
ATOM 4902 C C . LEU A 1 613 ? -17.889 15.415 31.387 1.00 86.94 613 LEU A C 1
ATOM 4904 O O . LEU A 1 613 ? -19.110 15.575 31.444 1.00 86.94 613 LEU A O 1
ATOM 4908 N N . ASN A 1 614 ? -17.333 14.203 31.447 1.00 85.75 614 ASN A N 1
ATOM 4909 C CA . ASN A 1 614 ? -18.101 12.972 31.625 1.00 85.75 614 ASN A CA 1
ATOM 4910 C C . ASN A 1 614 ? -18.900 13.004 32.935 1.00 85.75 614 ASN A C 1
ATOM 4912 O O . ASN A 1 614 ? -20.080 12.656 32.961 1.00 85.75 614 ASN A O 1
ATOM 4916 N N . ASN A 1 615 ? -18.298 13.491 34.022 1.00 86.56 615 ASN A N 1
ATOM 4917 C CA . ASN A 1 615 ? -18.971 13.635 35.309 1.00 86.56 615 ASN A CA 1
ATOM 4918 C C . ASN A 1 615 ? -20.123 14.652 35.247 1.00 86.56 615 ASN A C 1
ATOM 4920 O O . ASN A 1 615 ? -21.180 14.414 35.834 1.00 86.56 615 ASN A O 1
ATOM 4924 N N . TRP A 1 616 ? -19.955 15.760 34.518 1.00 85.19 616 TRP A N 1
ATOM 4925 C CA . TRP A 1 616 ? -21.029 16.725 34.265 1.00 85.19 616 TRP A CA 1
ATOM 4926 C C . TRP A 1 616 ? -22.202 16.084 33.511 1.00 85.19 616 TRP A C 1
ATOM 4928 O O . TRP A 1 616 ? -23.350 16.200 33.948 1.00 85.19 616 TRP A O 1
ATOM 4938 N N . SER A 1 617 ? -21.926 15.327 32.447 1.00 83.69 617 SER A N 1
ATOM 4939 C CA . SER A 1 617 ? -22.969 14.623 31.691 1.00 83.69 617 SER A CA 1
ATOM 4940 C C . SER A 1 617 ? -23.684 13.554 32.530 1.00 83.69 617 SER A C 1
ATOM 4942 O O . SER A 1 617 ? -24.918 13.477 32.522 1.00 83.69 617 SER A O 1
ATOM 4944 N N . ILE A 1 618 ? -22.946 12.779 33.334 1.00 82.31 618 ILE A N 1
ATOM 4945 C CA . ILE A 1 618 ? -23.525 11.784 34.251 1.00 82.31 618 ILE A CA 1
ATOM 4946 C C . ILE A 1 618 ? -24.450 12.468 35.266 1.00 82.31 618 ILE A C 1
ATOM 4948 O O . ILE A 1 618 ? -25.573 12.008 35.479 1.00 82.31 618 ILE A O 1
ATOM 4952 N N . LYS A 1 619 ? -24.025 13.588 35.867 1.00 83.81 619 LYS A N 1
ATOM 4953 C CA . LYS A 1 619 ? -24.862 14.379 36.786 1.00 83.81 619 LYS A CA 1
ATOM 4954 C C . LYS A 1 619 ? -26.130 14.895 36.102 1.00 83.81 619 LYS A C 1
ATOM 4956 O O . LYS A 1 619 ? -27.209 14.773 36.681 1.00 83.81 619 LYS A O 1
ATOM 4961 N N . SER A 1 620 ? -26.017 15.419 34.880 1.00 82.94 620 SER A N 1
ATOM 4962 C CA . SER A 1 620 ? -27.163 15.883 34.084 1.00 82.94 620 SER A CA 1
ATOM 4963 C C . SER A 1 620 ? -28.162 14.749 33.823 1.00 82.94 620 SER A C 1
ATOM 4965 O O . SER A 1 620 ? -29.357 14.890 34.083 1.00 82.94 620 SER A O 1
ATOM 4967 N N . THR A 1 621 ? -27.661 13.574 33.434 1.00 80.88 621 THR A N 1
ATOM 4968 C CA . THR A 1 621 ? -28.480 12.379 33.188 1.00 80.88 621 THR A CA 1
ATOM 4969 C C . THR A 1 621 ? -29.201 11.913 34.455 1.00 80.88 621 THR A C 1
ATOM 4971 O O . THR A 1 621 ? -30.397 11.633 34.417 1.00 80.88 621 THR A O 1
ATOM 4974 N N . LEU A 1 622 ? -28.517 11.885 35.604 1.00 80.12 622 LEU A N 1
ATOM 4975 C CA . LEU A 1 622 ? -29.133 11.529 36.889 1.00 80.12 622 LEU A CA 1
ATOM 4976 C C . LEU A 1 622 ? -30.200 12.547 37.326 1.00 80.12 622 LEU A C 1
ATOM 4978 O O . LEU A 1 622 ? -31.241 12.159 37.859 1.00 80.12 622 LEU A O 1
ATOM 4982 N N . LYS A 1 623 ? -29.984 13.845 37.076 1.00 81.62 623 LYS A N 1
ATOM 4983 C CA . LYS A 1 623 ? -30.985 14.894 37.330 1.00 81.62 623 LYS A CA 1
ATOM 4984 C C . LYS A 1 623 ? -32.210 14.711 36.431 1.00 81.62 623 LYS A C 1
ATOM 4986 O O . LYS A 1 623 ? -33.331 14.751 36.931 1.00 81.62 623 LYS A O 1
ATOM 4991 N N . MET A 1 624 ? -32.010 14.403 35.150 1.00 80.00 624 MET A N 1
ATOM 4992 C CA . MET A 1 624 ? -33.091 14.097 34.209 1.00 80.00 624 MET A CA 1
ATOM 4993 C C . MET A 1 624 ? -33.910 12.872 34.647 1.00 80.00 624 MET A C 1
ATOM 4995 O O . MET A 1 624 ? -35.138 12.916 34.644 1.00 80.00 624 MET A O 1
ATOM 4999 N N . GLN A 1 625 ? -33.246 11.811 35.119 1.00 78.38 625 GLN A N 1
ATOM 5000 C CA . GLN A 1 625 ? -33.922 10.638 35.687 1.00 78.38 625 GLN A CA 1
ATOM 5001 C C . GLN A 1 625 ? -34.783 10.996 36.908 1.00 78.38 625 GLN A C 1
ATOM 5003 O O . GLN A 1 625 ? -35.881 10.465 37.053 1.00 78.38 625 GLN A O 1
ATOM 5008 N N . SER A 1 626 ? -34.330 11.926 37.758 1.00 79.81 626 SER A N 1
ATOM 5009 C CA . SER A 1 626 ? -35.090 12.343 38.946 1.00 79.81 626 SER A CA 1
ATOM 5010 C C . SER A 1 626 ? -36.373 13.125 38.627 1.00 79.81 626 SER A C 1
ATOM 5012 O O . SER A 1 626 ? -37.345 13.025 39.373 1.00 79.81 626 SER A O 1
ATOM 5014 N N . ILE A 1 627 ? -36.409 13.861 37.509 1.00 82.75 627 ILE A N 1
ATOM 5015 C CA . ILE A 1 627 ? -37.577 14.656 37.089 1.00 82.75 627 ILE A CA 1
ATOM 5016 C C . ILE A 1 627 ? -38.504 13.922 36.106 1.00 82.75 627 ILE A C 1
ATOM 5018 O O . ILE A 1 627 ? -39.618 14.384 35.852 1.00 82.75 627 ILE A O 1
ATOM 5022 N N . ALA A 1 628 ? -38.089 12.759 35.593 1.00 80.38 628 ALA A N 1
ATOM 5023 C CA . ALA A 1 628 ? -38.847 11.945 34.638 1.00 80.38 628 ALA A CA 1
ATOM 5024 C C . ALA A 1 628 ? -40.315 11.644 35.036 1.00 80.38 628 ALA A C 1
ATOM 5026 O O . ALA A 1 628 ? -41.174 11.650 34.147 1.00 80.38 628 ALA A O 1
ATOM 5027 N N . PRO A 1 629 ? -40.672 11.436 36.324 1.00 80.81 629 PRO A N 1
ATOM 5028 C CA . PRO A 1 629 ? -42.069 11.230 36.716 1.00 80.81 629 PRO A CA 1
ATOM 5029 C C . PRO A 1 629 ? -42.959 12.446 36.429 1.00 80.81 629 PRO A C 1
ATOM 5031 O O . PRO A 1 629 ? -44.085 12.295 35.961 1.00 80.81 629 PRO A O 1
ATOM 5034 N N . LYS A 1 630 ? -42.442 13.661 36.655 1.00 83.19 630 LYS A N 1
ATOM 5035 C CA . LYS A 1 630 ? -43.175 14.909 36.388 1.00 83.19 630 LYS A CA 1
ATOM 5036 C C . LYS A 1 630 ? -43.326 15.154 34.887 1.00 83.19 630 LYS A C 1
ATOM 5038 O O . LYS A 1 630 ? -44.404 15.529 34.441 1.00 83.19 630 LYS A O 1
ATOM 5043 N N . VAL A 1 631 ? -42.284 14.854 34.109 1.00 83.75 631 VAL A N 1
ATOM 5044 C CA . VAL A 1 631 ? -42.339 14.884 32.635 1.00 83.75 631 VAL A CA 1
ATOM 5045 C C . VAL A 1 631 ? -43.433 13.951 32.112 1.00 83.75 631 VAL A C 1
ATOM 5047 O O . VAL A 1 631 ? -44.204 14.330 31.234 1.00 83.75 631 VAL A O 1
ATOM 5050 N N . SER A 1 632 ? -43.553 12.761 32.700 1.00 81.69 632 SER A N 1
ATOM 5051 C CA . SER A 1 632 ? -44.582 11.791 32.317 1.00 81.69 632 SER A CA 1
ATOM 5052 C C . SER A 1 632 ? -45.989 12.298 32.641 1.00 81.69 632 SER A C 1
ATOM 5054 O O . SER A 1 632 ? -46.873 12.207 31.799 1.00 81.69 632 SER A O 1
ATOM 5056 N N . ALA A 1 633 ? -46.189 12.934 33.800 1.00 85.06 633 ALA A N 1
ATOM 5057 C CA . ALA A 1 633 ? -47.471 13.551 34.149 1.00 85.06 633 ALA A CA 1
ATOM 5058 C C . ALA A 1 633 ? -47.879 14.679 33.175 1.00 85.06 633 ALA A C 1
ATOM 5060 O O . ALA A 1 633 ? -49.052 14.790 32.816 1.00 85.06 633 ALA A O 1
ATOM 5061 N N . ILE A 1 634 ? -46.923 15.487 32.694 1.00 84.50 634 ILE A N 1
ATOM 5062 C CA . ILE A 1 634 ? -47.169 16.514 31.662 1.00 84.50 634 ILE A CA 1
ATOM 5063 C C . ILE A 1 634 ? -47.600 15.858 30.342 1.00 84.50 634 ILE A C 1
ATOM 5065 O O . ILE A 1 634 ? -48.561 16.300 29.710 1.00 84.50 634 ILE A O 1
ATOM 5069 N N . GLN A 1 635 ? -46.922 14.784 29.931 1.00 82.69 635 GLN A N 1
ATOM 5070 C CA . GLN A 1 635 ? -47.279 14.028 28.727 1.00 82.69 635 GLN A CA 1
ATOM 5071 C C . GLN A 1 635 ? -48.663 13.387 28.838 1.00 82.69 635 GLN A C 1
ATOM 5073 O O . GLN A 1 635 ? -49.417 13.399 27.866 1.00 82.69 635 GLN A O 1
ATOM 5078 N N . GLU A 1 636 ? -49.034 12.886 30.019 1.00 84.81 636 GLU A N 1
ATOM 5079 C CA . GLU A 1 636 ? -50.368 12.338 30.251 1.00 84.81 636 GLU A CA 1
ATOM 5080 C C . GLU A 1 636 ? -51.463 13.406 30.206 1.00 84.81 636 GLU A C 1
ATOM 5082 O O . GLU A 1 636 ? -52.505 13.186 29.584 1.00 84.81 636 GLU A O 1
ATOM 5087 N N . LYS A 1 637 ? -51.205 14.585 30.786 1.00 87.75 637 LYS A N 1
ATOM 5088 C CA . LYS A 1 637 ? -52.133 15.725 30.778 1.00 87.75 637 LYS A CA 1
ATOM 5089 C C . LYS A 1 637 ? -52.445 16.217 29.362 1.00 87.75 637 LYS A C 1
ATOM 5091 O O . LYS A 1 637 ? -53.583 16.581 29.080 1.00 87.75 637 LYS A O 1
ATOM 5096 N N . TYR A 1 638 ? -51.458 16.202 28.467 1.00 88.25 638 TYR A N 1
ATOM 5097 C CA . TYR A 1 638 ? -51.581 16.714 27.098 1.00 88.25 638 TYR A CA 1
ATOM 5098 C C . TYR A 1 638 ? -51.585 15.611 26.020 1.00 88.25 638 TYR A C 1
ATOM 5100 O O . TYR A 1 638 ? -51.224 15.882 24.878 1.00 88.25 638 TYR A O 1
ATOM 5108 N N . LYS A 1 639 ? -52.043 14.379 26.321 1.00 81.94 639 LYS A N 1
ATOM 5109 C CA . LYS A 1 639 ? -52.092 13.261 25.340 1.00 81.94 639 LYS A CA 1
ATOM 5110 C C . LYS A 1 639 ? -52.786 13.614 24.016 1.00 81.94 639 LYS A C 1
ATOM 5112 O O . LYS A 1 639 ? -52.423 13.071 22.978 1.00 81.94 639 LYS A O 1
ATOM 5117 N N . LYS A 1 640 ? -53.781 14.507 24.053 1.00 87.44 640 LYS A N 1
ATOM 5118 C CA . LYS A 1 640 ? -54.559 14.941 22.879 1.00 87.44 640 LYS A CA 1
ATOM 5119 C C . LYS A 1 640 ? -53.897 16.071 22.071 1.00 87.44 640 LYS A C 1
ATOM 5121 O O . LYS A 1 640 ? -54.355 16.349 20.971 1.00 87.44 640 LYS A O 1
ATOM 5126 N N . ASP A 1 641 ? -52.831 16.695 22.583 1.00 90.19 641 ASP A N 1
ATOM 5127 C CA . ASP A 1 641 ? -52.098 17.785 21.920 1.00 90.19 641 ASP A CA 1
ATOM 5128 C C . ASP A 1 641 ? -50.569 17.582 22.043 1.00 90.19 641 ASP A C 1
ATOM 5130 O O . ASP A 1 641 ? -49.920 18.095 22.964 1.00 90.19 641 ASP A O 1
ATOM 5134 N N . PRO A 1 642 ? -49.961 16.825 21.107 1.00 82.50 642 PRO A N 1
ATOM 5135 C CA . PRO A 1 642 ? -48.537 16.501 21.143 1.00 82.50 642 PRO A CA 1
ATOM 5136 C C . PRO A 1 642 ? -47.621 17.725 21.032 1.00 82.50 642 PRO A C 1
ATOM 5138 O O . PRO A 1 642 ? -46.534 17.721 21.610 1.00 82.50 642 PRO A O 1
ATOM 5141 N N . LYS A 1 643 ? -48.042 18.772 20.305 1.00 88.38 643 LYS A N 1
ATOM 5142 C CA . LYS A 1 643 ? -47.243 19.996 20.138 1.00 88.38 643 LYS A CA 1
ATOM 5143 C C . LYS A 1 643 ? -47.163 20.757 21.456 1.00 88.38 643 LYS A C 1
ATOM 5145 O O . LYS A 1 643 ? -46.071 21.137 21.880 1.00 88.38 643 LYS A O 1
ATOM 5150 N N . ARG A 1 644 ? -48.297 20.918 22.143 1.00 88.88 644 ARG A N 1
ATOM 5151 C CA . ARG A 1 644 ? -48.335 21.551 23.466 1.00 88.88 644 ARG A CA 1
ATOM 5152 C C . ARG A 1 644 ? -47.600 20.726 24.515 1.00 88.88 644 ARG A C 1
ATOM 5154 O O . ARG A 1 644 ? -46.842 21.290 25.296 1.00 88.88 644 ARG A O 1
ATOM 5161 N N . SER A 1 645 ? -47.731 19.400 24.473 1.00 86.81 645 SER A N 1
ATOM 5162 C CA . SER A 1 645 ? -46.963 18.498 25.337 1.00 86.81 645 SER A CA 1
ATOM 5163 C C . SER A 1 645 ? -45.447 18.703 25.195 1.00 86.81 645 SER A C 1
ATOM 5165 O O . SER A 1 645 ? -44.757 18.845 26.201 1.00 86.81 645 SER A O 1
ATOM 5167 N N . GLN A 1 646 ? -44.922 18.785 23.966 1.00 85.19 646 GLN A N 1
ATOM 5168 C CA . GLN A 1 646 ? -43.491 19.016 23.729 1.00 85.19 646 GLN A CA 1
ATOM 5169 C C . GLN A 1 646 ? -43.012 20.382 24.242 1.00 85.19 646 GLN A C 1
ATOM 5171 O O . GLN A 1 646 ? -41.942 20.453 24.848 1.00 85.19 646 GLN A O 1
ATOM 5176 N N . MET A 1 647 ? -43.797 21.448 24.042 1.00 89.44 647 MET A N 1
ATOM 5177 C CA . MET A 1 647 ? -43.459 22.788 24.543 1.00 89.44 647 MET A CA 1
ATOM 5178 C C . MET A 1 647 ? -43.412 22.837 26.073 1.00 89.44 647 MET A C 1
ATOM 5180 O O . MET A 1 647 ? -42.438 23.332 26.633 1.00 89.44 647 MET A O 1
ATOM 5184 N N . GLU A 1 648 ? -44.411 22.269 26.749 1.00 89.94 648 GLU A N 1
ATOM 5185 C CA . GLU A 1 648 ? -44.479 22.251 28.217 1.00 89.94 648 GLU A CA 1
ATOM 5186 C C . GLU A 1 648 ? -43.365 21.400 28.834 1.00 89.94 648 GLU A C 1
ATOM 5188 O O . GLU A 1 648 ? -42.756 21.788 29.828 1.00 89.94 648 GLU A O 1
ATOM 5193 N N . VAL A 1 649 ? -43.023 20.267 28.211 1.00 87.75 649 VAL A N 1
ATOM 5194 C CA . VAL A 1 649 ? -41.868 19.457 28.624 1.00 87.75 649 VAL A CA 1
ATOM 5195 C C . VAL A 1 649 ? -40.561 20.243 28.474 1.00 87.75 649 VAL A C 1
ATOM 5197 O O . VAL A 1 649 ? -39.711 20.186 29.363 1.00 87.75 649 VAL A O 1
ATOM 5200 N N . MET A 1 650 ? -40.391 21.000 27.385 1.00 87.81 650 MET A N 1
ATOM 5201 C CA . MET A 1 650 ? -39.192 21.818 27.177 1.00 87.81 650 MET A CA 1
ATOM 5202 C C . MET A 1 650 ? -39.114 22.997 28.159 1.00 87.81 650 MET A C 1
ATOM 5204 O O . MET A 1 650 ? -38.038 23.273 28.693 1.00 87.81 650 MET A O 1
ATOM 5208 N N . ASN A 1 651 ? -40.236 23.665 28.441 1.00 89.69 651 ASN A N 1
ATOM 5209 C CA . ASN A 1 651 ? -40.309 24.726 29.449 1.00 89.69 651 ASN A CA 1
ATOM 5210 C C . ASN A 1 651 ? -39.966 24.184 30.837 1.00 89.69 651 ASN A C 1
ATOM 5212 O O . ASN A 1 651 ? -39.097 24.730 31.511 1.00 89.69 651 ASN A O 1
ATOM 5216 N N . PHE A 1 652 ? -40.530 23.033 31.202 1.00 89.62 652 PHE A N 1
ATOM 5217 C CA . PHE A 1 652 ? -40.216 22.357 32.454 1.00 89.62 652 PHE A CA 1
ATOM 5218 C C . PHE A 1 652 ? -38.727 21.981 32.566 1.00 89.62 652 PHE A C 1
ATOM 5220 O O . PHE A 1 652 ? -38.124 22.136 33.633 1.00 89.62 652 PHE A O 1
ATOM 5227 N N . TYR A 1 653 ? -38.094 21.528 31.475 1.00 87.38 653 TYR A N 1
ATOM 5228 C CA . TYR A 1 653 ? -36.646 21.293 31.450 1.00 87.38 653 TYR A CA 1
ATOM 5229 C C . TYR A 1 653 ? -35.834 22.577 31.657 1.00 87.38 653 TYR A C 1
ATOM 5231 O O . TYR A 1 653 ? -34.870 22.550 32.429 1.00 87.38 653 TYR A O 1
ATOM 5239 N N . ARG A 1 654 ? -36.231 23.700 31.039 1.00 86.06 654 ARG A N 1
ATOM 5240 C CA . ARG A 1 654 ? -35.586 25.009 31.250 1.00 86.06 654 ARG A CA 1
ATOM 5241 C C . ARG A 1 654 ? -35.721 25.493 32.690 1.00 86.06 654 ARG A C 1
ATOM 5243 O O . ARG A 1 654 ? -34.709 25.840 33.289 1.00 86.06 654 ARG A O 1
ATOM 5250 N N . GLU A 1 655 ? -36.923 25.446 33.260 1.00 89.25 655 GLU A N 1
ATOM 5251 C CA . GLU A 1 655 ? -37.198 25.859 34.646 1.00 89.25 655 GLU A CA 1
ATOM 5252 C C . GLU A 1 655 ? -36.368 25.070 35.662 1.00 89.25 655 GLU A C 1
ATOM 5254 O O . GLU A 1 655 ? -35.876 25.616 36.645 1.00 89.25 655 GLU A O 1
ATOM 5259 N N . ASN A 1 656 ? -36.157 23.777 35.407 1.00 86.06 656 ASN A N 1
ATOM 5260 C CA . ASN A 1 656 ? -35.367 22.919 36.286 1.00 86.06 656 ASN A CA 1
ATOM 5261 C C . ASN A 1 656 ? -33.866 22.935 35.953 1.00 86.06 656 ASN A C 1
ATOM 5263 O O . ASN A 1 656 ? -33.101 22.201 36.588 1.00 86.06 656 ASN A O 1
ATOM 5267 N N . GLY A 1 657 ? -33.417 23.729 34.974 1.00 82.81 657 GLY A N 1
ATOM 5268 C CA . GLY A 1 657 ? -32.021 23.796 34.541 1.00 82.81 657 GLY A CA 1
ATOM 5269 C C . GLY A 1 657 ? -31.476 22.427 34.123 1.00 82.81 657 GLY A C 1
ATOM 5270 O O . GLY A 1 657 ? -30.439 21.988 34.634 1.00 82.81 657 GLY A O 1
ATOM 5271 N N . VAL A 1 658 ? -32.222 21.701 33.286 1.00 81.50 658 VAL A N 1
ATOM 5272 C CA . VAL A 1 658 ? -31.834 20.403 32.715 1.00 81.50 658 VAL A CA 1
ATOM 5273 C C . VAL A 1 658 ? -31.732 20.543 31.202 1.00 81.50 658 VAL A C 1
ATOM 5275 O O . VAL A 1 658 ? -32.676 20.971 30.549 1.00 81.50 658 VAL A O 1
ATOM 5278 N N . ASN A 1 659 ? -30.587 20.162 30.634 1.00 78.31 659 ASN A N 1
ATOM 5279 C CA . ASN A 1 659 ? -30.402 20.146 29.186 1.00 78.31 659 ASN A CA 1
ATOM 5280 C C . ASN A 1 659 ? -30.692 18.732 28.641 1.00 78.31 659 ASN A C 1
ATOM 5282 O O . ASN A 1 659 ? -29.933 17.814 28.971 1.00 78.31 659 ASN A O 1
ATOM 5286 N N . PRO A 1 660 ? -31.723 18.535 27.794 1.00 69.38 660 PRO A N 1
ATOM 5287 C CA . PRO A 1 660 ? -32.044 17.225 27.220 1.00 69.38 660 PRO A CA 1
ATOM 5288 C C . PRO A 1 660 ? -30.914 16.652 26.345 1.00 69.38 660 PRO A C 1
ATOM 5290 O O . PRO A 1 660 ? -30.785 15.434 26.238 1.00 69.38 660 PRO A O 1
ATOM 5293 N N . PHE A 1 661 ? -30.037 17.497 25.790 1.00 68.88 661 PHE A N 1
ATOM 5294 C CA . PHE A 1 661 ? -28.858 17.074 25.019 1.00 68.88 661 PHE A CA 1
ATOM 5295 C C . PHE A 1 661 ? -27.662 16.670 25.895 1.00 68.88 661 PHE A C 1
ATOM 5297 O O . PHE A 1 661 ? -26.690 16.094 25.409 1.00 68.88 661 PHE A O 1
ATOM 5304 N N . GLY A 1 662 ? -27.723 16.907 27.209 1.00 64.81 662 GLY A N 1
ATOM 5305 C CA . GLY A 1 662 ? -26.641 16.548 28.128 1.00 64.81 662 GLY A CA 1
ATOM 5306 C C . GLY A 1 662 ? -26.348 15.043 28.181 1.00 64.81 662 GLY A C 1
ATOM 5307 O O . GLY A 1 662 ? -25.239 14.661 28.549 1.00 64.81 662 GLY A O 1
ATOM 5308 N N . GLY A 1 663 ? -27.310 14.196 27.791 1.00 65.19 663 GLY A N 1
ATOM 5309 C CA . GLY A 1 663 ? -27.164 12.737 27.764 1.00 65.19 663 GLY A CA 1
ATOM 5310 C C . GLY A 1 663 ? -26.421 12.181 26.543 1.00 65.19 663 GLY A C 1
ATOM 5311 O O . GLY A 1 663 ? -25.819 11.117 26.647 1.00 65.19 663 GLY A O 1
ATOM 5312 N N . CYS A 1 664 ? -26.421 12.885 25.404 1.00 72.00 664 CYS A N 1
ATOM 5313 C CA . CYS A 1 664 ? -25.687 12.473 24.198 1.00 72.00 664 CYS A CA 1
ATOM 5314 C C . CYS A 1 664 ? -24.328 13.171 24.048 1.00 72.00 664 CYS A C 1
ATOM 5316 O O . CYS A 1 664 ? -23.517 12.751 23.226 1.00 72.00 664 CYS A O 1
ATOM 5318 N N . LEU A 1 665 ? -24.047 14.195 24.864 1.00 74.50 665 LEU A N 1
ATOM 5319 C CA . LEU A 1 665 ? -22.778 14.925 24.836 1.00 74.50 665 LEU A CA 1
ATOM 5320 C C . LEU A 1 665 ? -21.530 14.022 24.962 1.00 74.50 665 LEU A C 1
ATOM 5322 O O . LEU A 1 665 ? -20.589 14.245 24.203 1.00 74.50 665 LEU A O 1
ATOM 5326 N N . PRO A 1 666 ? -21.492 12.981 25.822 1.00 71.38 666 PRO A N 1
ATOM 5327 C CA . PRO A 1 666 ? -20.327 12.099 25.904 1.00 71.38 666 PRO A CA 1
ATOM 5328 C C . PRO A 1 666 ? -20.029 11.383 24.589 1.00 71.38 666 PRO A C 1
ATOM 5330 O O . PRO A 1 666 ? -18.868 11.218 24.237 1.00 71.38 666 PRO A O 1
ATOM 5333 N N . LEU A 1 667 ? -21.069 10.985 23.850 1.00 73.81 667 LEU A N 1
ATOM 5334 C CA . LEU A 1 667 ? -20.912 10.308 22.566 1.00 73.81 667 LEU A CA 1
ATOM 5335 C C . LEU A 1 667 ? -20.341 11.259 21.506 1.00 73.81 667 LEU A C 1
ATOM 5337 O O . LEU A 1 667 ? -19.428 10.883 20.780 1.00 73.81 667 LEU A O 1
ATOM 5341 N N . LEU A 1 668 ? -20.840 12.499 21.456 1.00 79.38 668 LEU A N 1
ATOM 5342 C CA . LEU A 1 668 ? -20.376 13.510 20.499 1.00 79.38 668 LEU A CA 1
ATOM 5343 C C . LEU A 1 668 ? -18.908 13.879 20.709 1.00 79.38 668 LEU A C 1
ATOM 5345 O O . LEU A 1 668 ? -18.176 14.053 19.744 1.00 79.38 668 LEU A O 1
ATOM 5349 N N . ILE A 1 669 ? -18.473 13.972 21.963 1.00 82.81 669 ILE A N 1
ATOM 5350 C CA . ILE A 1 669 ? -17.085 14.311 22.291 1.00 82.81 669 ILE A CA 1
ATOM 5351 C C . ILE A 1 669 ? -16.154 13.125 22.061 1.00 82.81 669 ILE A C 1
ATOM 5353 O O . ILE A 1 669 ? -14.993 13.324 21.725 1.00 82.81 669 ILE A O 1
ATOM 5357 N N . GLN A 1 670 ? -16.658 11.898 22.196 1.00 83.06 670 GLN A N 1
ATOM 5358 C CA . GLN A 1 670 ? -15.897 10.695 21.879 1.00 83.06 670 GLN A CA 1
ATOM 5359 C C . GLN A 1 670 ? -15.691 10.523 20.368 1.00 83.06 670 GLN A C 1
ATOM 5361 O O . GLN A 1 670 ? -14.687 9.943 19.964 1.00 83.06 670 GLN A O 1
ATOM 5366 N N . LEU A 1 671 ? -16.622 11.008 19.538 1.00 85.62 671 LEU A N 1
ATOM 5367 C CA . LEU A 1 671 ? -16.627 10.756 18.096 1.00 85.62 671 LEU A CA 1
ATOM 5368 C C . LEU A 1 671 ? -15.330 11.210 17.386 1.00 85.62 671 LEU A C 1
ATOM 5370 O O . LEU A 1 671 ? -14.778 10.388 16.658 1.00 85.62 671 LEU A O 1
ATOM 5374 N N . PRO A 1 672 ? -14.765 12.413 17.630 1.00 84.94 672 PRO A N 1
ATOM 5375 C CA . PRO A 1 672 ? -13.462 12.794 17.072 1.00 84.94 672 PRO A CA 1
ATOM 5376 C C . PRO A 1 672 ? -12.317 11.852 17.462 1.00 84.94 672 PRO A C 1
ATOM 5378 O O . PRO A 1 672 ? -11.495 11.508 16.620 1.00 84.94 672 PRO A O 1
ATOM 5381 N N . PHE A 1 673 ? -12.281 11.380 18.714 1.00 89.00 673 PHE A N 1
ATOM 5382 C CA . PHE A 1 673 ? -11.259 10.427 19.159 1.00 89.00 673 PHE A CA 1
ATOM 5383 C C . PHE A 1 673 ? -11.454 9.041 18.541 1.00 89.00 673 PHE A C 1
ATOM 5385 O O . PHE A 1 673 ? -10.470 8.377 18.240 1.00 89.00 673 PHE A O 1
ATOM 5392 N N . LEU A 1 674 ? -12.700 8.605 18.329 1.00 86.94 674 LEU A N 1
ATOM 5393 C CA . LEU A 1 674 ? -12.996 7.357 17.624 1.00 86.94 674 LEU A CA 1
ATOM 5394 C C . LEU A 1 674 ? -12.509 7.425 16.172 1.00 86.94 674 LEU A C 1
ATOM 5396 O O . LEU A 1 674 ? -11.833 6.510 15.715 1.00 86.94 674 LEU A O 1
ATOM 5400 N N . ILE A 1 675 ? -12.829 8.518 15.474 1.00 85.12 675 ILE A N 1
ATOM 5401 C CA . ILE A 1 675 ? -12.396 8.758 14.093 1.00 85.12 675 ILE A CA 1
ATOM 5402 C C . ILE A 1 675 ? -10.866 8.811 14.017 1.00 85.12 675 ILE A C 1
ATOM 5404 O O . ILE A 1 675 ? -10.279 8.140 13.175 1.00 85.12 675 ILE A O 1
ATOM 5408 N N . GLY A 1 676 ? -10.221 9.544 14.929 1.00 89.25 676 GLY A N 1
ATOM 5409 C CA . GLY A 1 676 ? -8.763 9.606 15.011 1.00 89.25 676 GLY A CA 1
ATOM 5410 C C . GLY A 1 676 ? -8.122 8.250 15.311 1.00 89.25 676 GLY A C 1
ATOM 5411 O O . GLY A 1 676 ? -7.091 7.936 14.736 1.00 89.25 676 GLY A O 1
ATOM 5412 N N . MET A 1 677 ? -8.730 7.421 16.167 1.00 90.44 677 MET A N 1
ATOM 5413 C CA . MET A 1 677 ? -8.228 6.076 16.476 1.00 90.44 677 MET A CA 1
ATOM 5414 C C . MET A 1 677 ? -8.358 5.127 15.281 1.00 90.44 677 MET A C 1
ATOM 5416 O O . MET A 1 677 ? -7.482 4.298 15.053 1.00 90.44 677 MET A O 1
ATOM 5420 N N . TYR A 1 678 ? -9.451 5.229 14.523 1.00 87.75 678 TYR A N 1
ATOM 5421 C CA . TYR A 1 678 ? -9.624 4.445 13.305 1.00 87.75 678 TYR A CA 1
ATOM 5422 C C . TYR A 1 678 ? -8.585 4.825 12.246 1.00 87.75 678 TYR A C 1
ATOM 5424 O O . TYR A 1 678 ? -7.906 3.946 11.728 1.00 87.75 678 TYR A O 1
ATOM 5432 N N . ASP A 1 679 ? -8.418 6.123 11.982 1.00 86.00 679 ASP A N 1
ATOM 5433 C CA . ASP A 1 679 ? -7.408 6.640 11.051 1.00 86.00 679 ASP A CA 1
ATOM 5434 C C . ASP A 1 679 ? -5.995 6.217 11.479 1.00 86.00 679 ASP A C 1
ATOM 5436 O O . ASP A 1 679 ? -5.260 5.646 10.683 1.00 86.00 679 ASP A O 1
ATOM 5440 N N . LEU A 1 680 ? -5.674 6.345 12.772 1.00 88.81 680 LEU A N 1
ATOM 5441 C CA . LEU A 1 680 ? -4.421 5.874 13.366 1.00 88.81 680 LEU A CA 1
ATOM 5442 C C . LEU A 1 680 ? -4.130 4.399 13.055 1.00 88.81 680 LEU A C 1
ATOM 5444 O O . LEU A 1 680 ? -3.026 4.058 12.644 1.00 88.81 680 LEU A O 1
ATOM 5448 N N . LEU A 1 681 ? -5.115 3.518 13.241 1.00 88.56 681 LEU A N 1
ATOM 5449 C CA . LEU A 1 681 ? -4.967 2.086 12.960 1.00 88.56 681 LEU A CA 1
ATOM 5450 C C . LEU A 1 681 ? -4.805 1.790 11.464 1.00 88.56 681 LEU A C 1
ATOM 5452 O O . LEU A 1 681 ? -4.196 0.781 11.119 1.00 88.56 681 LEU A O 1
ATOM 5456 N N . LYS A 1 682 ? -5.344 2.639 10.581 1.00 83.75 682 LYS A N 1
ATOM 5457 C CA . LYS A 1 682 ? -5.180 2.499 9.129 1.00 83.75 682 LYS A CA 1
ATOM 5458 C C . LYS A 1 682 ? -3.843 3.048 8.628 1.00 83.75 682 LYS A C 1
ATOM 5460 O O . LYS A 1 682 ? -3.303 2.487 7.686 1.00 83.75 682 LYS A O 1
ATOM 5465 N N . SER A 1 683 ? -3.335 4.126 9.224 1.00 82.75 683 SER A N 1
ATOM 5466 C CA . SER A 1 683 ? -2.140 4.835 8.747 1.00 82.75 683 SER A CA 1
ATOM 5467 C C . SER A 1 683 ? -0.834 4.380 9.399 1.00 82.75 683 SER A C 1
ATOM 5469 O O . SER A 1 683 ? 0.234 4.582 8.832 1.00 82.75 683 SER A O 1
ATOM 5471 N N . SER A 1 684 ? -0.880 3.822 10.614 1.00 88.62 684 SER A N 1
ATOM 5472 C CA . SER A 1 684 ? 0.331 3.437 11.348 1.00 88.62 684 SER A CA 1
ATOM 5473 C C . SER A 1 684 ? 0.773 2.021 11.012 1.00 88.62 684 SER A C 1
ATOM 5475 O O . SER A 1 684 ? 0.177 1.042 11.473 1.00 88.62 684 SER A O 1
ATOM 5477 N N . PHE A 1 685 ? 1.875 1.922 10.272 1.00 90.62 685 PHE A N 1
ATOM 5478 C CA . PHE A 1 685 ? 2.546 0.660 9.984 1.00 90.62 685 PHE A CA 1
ATOM 5479 C C . PHE A 1 685 ? 2.910 -0.117 11.254 1.00 90.62 685 PHE A C 1
ATOM 5481 O O . PHE A 1 685 ? 2.784 -1.336 11.294 1.00 90.62 685 PHE A O 1
ATOM 5488 N N . GLU A 1 686 ? 3.288 0.567 12.333 1.00 90.31 686 GLU A N 1
ATOM 5489 C CA . GLU A 1 686 ? 3.752 -0.057 13.573 1.00 90.31 686 GLU A CA 1
ATOM 5490 C C . GLU A 1 686 ? 2.684 -0.951 14.225 1.00 90.31 686 GLU A C 1
ATOM 5492 O O . GLU A 1 686 ? 3.015 -1.900 14.943 1.00 90.31 686 GLU A O 1
ATOM 5497 N N . LEU A 1 687 ? 1.403 -0.661 13.962 1.00 90.69 687 LEU A N 1
ATOM 5498 C CA . LEU A 1 687 ? 0.250 -1.422 14.445 1.00 90.69 687 LEU A CA 1
ATOM 5499 C C . LEU A 1 687 ? -0.082 -2.615 13.541 1.00 90.69 687 LEU A C 1
ATOM 5501 O O . LEU A 1 687 ? -0.746 -3.556 13.988 1.00 90.69 687 LEU A O 1
ATOM 5505 N N . ARG A 1 688 ? 0.389 -2.610 12.291 1.00 91.50 688 ARG A N 1
ATOM 5506 C CA . ARG A 1 688 ? 0.188 -3.702 11.341 1.00 91.50 688 ARG A CA 1
ATOM 5507 C C . ARG A 1 688 ? 0.908 -4.958 11.826 1.00 91.50 688 ARG A C 1
ATOM 5509 O O . ARG A 1 688 ? 2.111 -4.965 12.080 1.00 91.50 688 ARG A O 1
ATOM 5516 N N . GLY A 1 689 ? 0.157 -6.049 11.947 1.00 88.19 689 GLY A N 1
ATOM 5517 C CA . GLY A 1 689 ? 0.680 -7.321 12.451 1.00 88.19 689 GLY A CA 1
ATOM 5518 C C . GLY A 1 689 ? 1.094 -7.268 13.925 1.00 88.19 689 GLY A C 1
ATOM 5519 O O . GLY A 1 689 ? 1.758 -8.183 14.404 1.00 88.19 689 GLY A O 1
ATOM 5520 N N . ALA A 1 690 ? 0.725 -6.212 14.661 1.00 91.56 690 ALA A N 1
ATOM 5521 C CA . ALA A 1 690 ? 0.924 -6.169 16.100 1.00 91.56 690 ALA A CA 1
ATOM 5522 C C . ALA A 1 690 ? -0.048 -7.147 16.775 1.00 91.56 690 ALA A C 1
ATOM 5524 O O . ALA A 1 690 ? -1.268 -6.994 16.683 1.00 91.56 690 ALA A O 1
ATOM 5525 N N . SER A 1 691 ? 0.504 -8.149 17.457 1.00 90.75 691 SER A N 1
ATOM 5526 C CA . SER A 1 691 ? -0.258 -9.134 18.226 1.00 90.75 691 SER A CA 1
ATOM 5527 C C . SER A 1 691 ? -0.557 -8.613 19.635 1.00 90.75 691 SER A C 1
ATOM 5529 O O . SER A 1 691 ? 0.247 -7.891 20.228 1.00 90.75 691 SER A O 1
ATOM 5531 N N . PHE A 1 692 ? -1.712 -8.982 20.191 1.00 92.00 692 PHE A N 1
ATOM 5532 C CA . PHE A 1 692 ? -2.078 -8.676 21.578 1.00 92.00 692 PHE A CA 1
ATOM 5533 C C . PHE A 1 692 ? -2.336 -9.937 22.403 1.00 92.00 692 PHE A C 1
ATOM 5535 O O . PHE A 1 692 ? -1.733 -10.106 23.459 1.00 92.00 692 PHE A O 1
ATOM 5542 N N . ILE A 1 693 ? -3.208 -10.827 21.920 1.00 89.81 693 ILE A N 1
ATOM 5543 C CA . ILE A 1 693 ? -3.517 -12.101 22.579 1.00 89.81 693 ILE A CA 1
ATOM 5544 C C . ILE A 1 693 ? -3.106 -13.220 21.619 1.00 89.81 693 ILE A C 1
ATOM 5546 O O . ILE A 1 693 ? -3.791 -13.411 20.608 1.00 89.81 693 ILE A O 1
ATOM 5550 N N . PRO A 1 694 ? -2.011 -13.952 21.901 1.00 82.38 694 PRO A N 1
ATOM 5551 C CA . PRO A 1 694 ? -1.554 -15.044 21.049 1.00 82.38 694 PRO A CA 1
ATOM 5552 C C . PRO A 1 694 ? -2.680 -16.046 20.767 1.00 82.38 694 PRO A C 1
ATOM 5554 O O . PRO A 1 694 ? -3.372 -16.482 21.683 1.00 82.38 694 PRO A O 1
ATOM 5557 N N . GLY A 1 695 ? -2.883 -16.383 19.492 1.00 79.56 695 GLY A N 1
ATOM 5558 C CA . GLY A 1 695 ? -3.931 -17.311 19.052 1.00 79.56 695 GLY A CA 1
ATOM 5559 C C . GLY A 1 695 ? -5.334 -16.714 18.875 1.00 79.56 695 GLY A C 1
ATOM 5560 O O . GLY A 1 695 ? -6.197 -17.413 18.362 1.00 79.56 695 GLY A O 1
ATOM 5561 N N . TRP A 1 696 ? -5.574 -15.446 19.239 1.00 87.00 696 TRP A N 1
ATOM 5562 C CA . TRP A 1 696 ? -6.859 -14.764 18.997 1.00 87.00 696 TRP A CA 1
ATOM 5563 C C . TRP A 1 696 ? -6.688 -13.402 18.308 1.00 87.00 696 TRP A C 1
ATOM 5565 O O . TRP A 1 696 ? -7.299 -13.137 17.276 1.00 87.00 696 TRP A O 1
ATOM 5575 N N . ILE A 1 697 ? -5.841 -12.522 18.845 1.00 89.81 697 ILE A N 1
ATOM 5576 C CA . ILE A 1 697 ? -5.627 -11.171 18.307 1.00 89.81 697 ILE A CA 1
ATOM 5577 C C . ILE A 1 697 ? -4.195 -11.085 17.799 1.00 89.81 697 ILE A C 1
ATOM 5579 O O . ILE A 1 697 ? -3.291 -10.707 18.541 1.00 89.81 697 ILE A O 1
ATOM 5583 N N . THR A 1 698 ? -4.004 -11.463 16.536 1.00 86.44 698 THR A N 1
ATOM 5584 C CA . THR A 1 698 ? -2.693 -11.507 15.864 1.00 86.44 698 THR A CA 1
ATOM 5585 C C . THR A 1 698 ? -2.382 -10.253 15.045 1.00 86.44 698 THR A C 1
ATOM 5587 O O . THR A 1 698 ? -1.237 -10.057 14.652 1.00 86.44 698 THR A O 1
ATOM 5590 N N . ASN A 1 699 ? -3.375 -9.395 14.792 1.00 89.69 699 ASN A N 1
ATOM 5591 C CA . ASN A 1 699 ? -3.197 -8.132 14.083 1.00 89.69 699 ASN A CA 1
ATOM 5592 C C . ASN A 1 699 ? -4.208 -7.078 14.569 1.00 89.69 699 ASN A C 1
ATOM 5594 O O . ASN A 1 699 ? -5.414 -7.234 14.369 1.00 89.69 699 ASN A O 1
ATOM 5598 N N . LEU A 1 700 ? -3.720 -5.986 15.164 1.00 91.75 700 LEU A N 1
ATOM 5599 C CA . LEU A 1 700 ? -4.557 -4.887 15.662 1.00 91.75 700 LEU A CA 1
ATOM 5600 C C . LEU A 1 700 ? -5.263 -4.078 14.563 1.00 91.75 700 LEU A C 1
ATOM 5602 O O . LEU A 1 700 ? -6.285 -3.452 14.854 1.00 91.75 700 LEU A O 1
ATOM 5606 N N . THR A 1 701 ? -4.761 -4.099 13.323 1.00 90.00 701 THR A N 1
ATOM 5607 C CA . THR A 1 701 ? -5.330 -3.355 12.178 1.00 90.00 701 THR A CA 1
ATOM 5608 C C . THR A 1 701 ? -6.364 -4.157 11.380 1.00 90.00 701 THR A C 1
ATOM 5610 O O . THR A 1 701 ? -7.037 -3.614 10.503 1.00 90.00 701 THR A O 1
ATOM 5613 N N . ALA A 1 702 ? -6.533 -5.441 11.709 1.00 87.88 702 ALA A N 1
ATOM 5614 C CA . ALA A 1 702 ? -7.537 -6.328 11.131 1.00 87.88 702 ALA A CA 1
ATOM 5615 C C . ALA A 1 702 ? -8.628 -6.685 12.163 1.00 87.88 702 ALA A C 1
ATOM 5617 O O . ALA A 1 702 ? -8.407 -6.521 13.371 1.00 87.88 702 ALA A O 1
ATOM 5618 N N . PRO A 1 703 ? -9.804 -7.169 11.718 1.00 88.88 703 PRO A N 1
ATOM 5619 C CA . PRO A 1 703 ? -10.820 -7.725 12.614 1.00 88.88 703 PRO A CA 1
ATOM 5620 C C . PRO A 1 703 ? -10.260 -8.867 13.478 1.00 88.88 703 PRO A C 1
ATOM 5622 O O . PRO A 1 703 ? -9.346 -9.577 13.054 1.00 88.88 703 PRO A O 1
ATOM 5625 N N . ASP A 1 704 ? -10.781 -9.046 14.697 1.00 90.06 704 ASP A N 1
ATOM 5626 C CA . ASP A 1 704 ? -10.327 -10.130 15.578 1.00 90.06 704 ASP A CA 1
ATOM 5627 C C . ASP A 1 704 ? -10.861 -11.482 15.110 1.00 90.06 704 ASP A C 1
ATOM 5629 O O . ASP A 1 704 ? -12.046 -11.603 14.844 1.00 90.06 704 ASP A O 1
ATOM 5633 N N . ILE A 1 705 ? -10.020 -12.516 15.055 1.00 87.69 705 ILE A N 1
ATOM 5634 C CA . ILE A 1 705 ? -10.422 -13.845 14.577 1.00 87.69 705 ILE A CA 1
ATOM 5635 C C . ILE A 1 705 ? -10.161 -14.848 15.695 1.00 87.69 705 ILE A C 1
ATOM 5637 O O . ILE A 1 705 ? -9.017 -15.212 15.951 1.00 87.69 705 ILE A O 1
ATOM 5641 N N . LEU A 1 706 ? -11.216 -15.294 16.379 1.00 87.00 706 LEU A N 1
ATOM 5642 C CA . LEU A 1 706 ? -11.086 -16.313 17.426 1.00 87.00 706 LEU A CA 1
ATOM 5643 C C . LEU A 1 706 ? -10.935 -17.715 16.828 1.00 87.00 706 LEU A C 1
ATOM 5645 O O . LEU A 1 706 ? -10.113 -18.504 17.277 1.00 87.00 706 LEU A O 1
ATOM 5649 N N . PHE A 1 707 ? -11.746 -18.021 15.820 1.00 84.56 707 PHE A N 1
ATOM 5650 C CA . PHE A 1 707 ? -11.636 -19.223 15.003 1.00 84.56 707 PHE A CA 1
ATOM 5651 C C . PHE A 1 707 ? -12.262 -18.954 13.635 1.00 84.56 707 PHE A C 1
ATOM 5653 O O . PHE A 1 707 ? -13.168 -18.125 13.508 1.00 84.56 707 PHE A O 1
ATOM 5660 N N . SER A 1 708 ? -11.774 -19.652 12.616 1.00 79.56 708 SER A N 1
ATOM 5661 C CA . SER A 1 708 ? -12.310 -19.623 11.257 1.00 79.56 708 SER A CA 1
ATOM 5662 C C . SER A 1 708 ? -12.849 -20.991 10.859 1.00 79.56 708 SER A C 1
ATOM 5664 O O . SER A 1 708 ? -12.527 -22.017 11.462 1.00 79.56 708 SER A O 1
ATOM 5666 N N . TRP A 1 709 ? -13.706 -21.007 9.849 1.00 79.31 709 TRP A N 1
ATOM 5667 C CA . TRP A 1 709 ? -14.239 -22.221 9.251 1.00 79.31 709 TRP A CA 1
ATOM 5668 C C . TRP A 1 709 ? -14.303 -22.075 7.736 1.00 79.31 709 TRP A C 1
ATOM 5670 O O . TRP A 1 709 ? -14.292 -20.978 7.180 1.00 79.31 709 TRP A O 1
ATOM 5680 N N . LYS A 1 710 ? -14.407 -23.220 7.068 1.00 66.56 710 LYS A N 1
ATOM 5681 C CA . LYS A 1 710 ? -14.367 -23.300 5.610 1.00 66.56 710 LYS A CA 1
ATOM 5682 C C . LYS A 1 710 ? -15.609 -22.711 4.926 1.00 66.56 710 LYS A C 1
ATOM 5684 O O . LYS A 1 710 ? -15.480 -21.970 3.964 1.00 66.56 710 LYS A O 1
ATOM 5689 N N . TYR A 1 711 ? -16.810 -22.982 5.441 1.00 69.25 711 TYR A N 1
ATOM 5690 C CA . TYR A 1 711 ? -18.071 -22.619 4.772 1.00 69.25 711 TYR A CA 1
ATOM 5691 C C . TYR A 1 711 ? -18.626 -21.242 5.181 1.00 69.25 711 TYR A C 1
ATOM 5693 O O . TYR A 1 711 ? -18.998 -21.086 6.340 1.00 69.25 711 TYR A O 1
ATOM 5701 N N . PRO A 1 712 ? -18.793 -20.258 4.280 1.00 70.12 712 PRO A N 1
ATOM 5702 C CA . PRO A 1 712 ? -19.328 -18.949 4.660 1.00 70.12 712 PRO A CA 1
ATOM 5703 C C . PRO A 1 712 ? -20.725 -19.074 5.287 1.00 70.12 712 PRO A C 1
ATOM 5705 O O . PRO A 1 712 ? -21.663 -19.568 4.660 1.00 70.12 712 PRO A O 1
ATOM 5708 N N . PHE A 1 713 ? -20.882 -18.597 6.522 1.00 72.19 713 PHE A N 1
ATOM 5709 C CA . PHE A 1 713 ? -22.187 -18.465 7.162 1.00 72.19 713 PHE A CA 1
ATOM 5710 C C . PHE A 1 713 ? -22.798 -17.100 6.812 1.00 72.19 713 PHE A C 1
ATOM 5712 O O . PHE A 1 713 ? -22.097 -16.084 6.882 1.00 72.19 713 PHE A O 1
ATOM 5719 N N . PRO A 1 714 ? -24.106 -17.027 6.495 1.00 68.62 714 PRO A N 1
ATOM 5720 C CA . PRO A 1 714 ? -24.789 -15.750 6.313 1.00 68.62 714 PRO A CA 1
ATOM 5721 C C . PRO A 1 714 ? -24.547 -14.818 7.511 1.00 68.62 714 PRO A C 1
ATOM 5723 O O . PRO A 1 714 ? -24.621 -15.258 8.657 1.00 68.62 714 PRO A O 1
ATOM 5726 N N . PHE A 1 715 ? -24.264 -13.539 7.245 1.00 64.75 715 PHE A N 1
ATOM 5727 C CA . PHE A 1 715 ? -23.933 -12.476 8.217 1.00 64.75 715 PHE A CA 1
ATOM 5728 C C . PHE A 1 715 ? -22.592 -12.584 8.962 1.00 64.75 715 PHE A C 1
ATOM 5730 O O . PHE A 1 715 ? -22.048 -11.543 9.318 1.00 64.75 715 PHE A O 1
ATOM 5737 N N . PHE A 1 716 ? -22.055 -13.785 9.194 1.00 66.38 716 PHE A N 1
ATOM 5738 C CA . PHE A 1 716 ? -20.813 -13.988 9.960 1.00 66.38 716 PHE A CA 1
ATOM 5739 C C . PHE A 1 716 ? -19.584 -14.284 9.085 1.00 66.38 716 PHE A C 1
ATOM 5741 O O . PHE A 1 716 ? -18.457 -14.204 9.560 1.00 66.38 716 PHE A O 1
ATOM 5748 N N . GLY A 1 717 ? -19.774 -14.609 7.805 1.00 75.00 717 GLY A N 1
ATOM 5749 C CA . GLY A 1 717 ? -18.671 -14.947 6.907 1.00 75.00 717 GLY A CA 1
ATOM 5750 C C . GLY A 1 717 ? -17.980 -16.251 7.315 1.00 75.00 717 GLY A C 1
ATOM 5751 O O . GLY A 1 717 ? -18.649 -17.230 7.647 1.00 75.00 717 GLY A O 1
ATOM 5752 N N . ASN A 1 718 ? -16.648 -16.268 7.268 1.00 75.25 718 ASN A N 1
ATOM 5753 C CA . ASN A 1 718 ? -15.807 -17.457 7.486 1.00 75.25 718 ASN A CA 1
ATOM 5754 C C . ASN A 1 718 ? -15.006 -17.398 8.798 1.00 75.25 718 ASN A C 1
ATOM 5756 O O . ASN A 1 718 ? -14.154 -18.251 9.044 1.00 75.25 718 ASN A O 1
ATOM 5760 N N . SER A 1 719 ? -15.238 -16.377 9.621 1.00 80.50 719 SER A N 1
ATOM 5761 C CA . SER A 1 719 ? -14.461 -16.096 10.827 1.00 80.50 719 SER A CA 1
ATOM 5762 C C . SER A 1 719 ? -15.383 -15.623 11.939 1.00 80.50 719 SER A C 1
ATOM 5764 O O . SER A 1 719 ? -16.285 -14.833 11.693 1.00 80.50 719 SER A O 1
ATOM 5766 N N . PHE A 1 720 ? -15.145 -16.064 13.175 1.00 86.94 720 PHE A N 1
ATOM 5767 C CA . PHE A 1 720 ? -15.878 -15.569 14.338 1.00 86.94 720 PHE A CA 1
ATOM 5768 C C . PHE A 1 720 ? -15.090 -14.493 15.076 1.00 86.94 720 PHE A C 1
ATOM 5770 O O . PHE A 1 720 ? -14.005 -14.753 15.606 1.00 86.94 720 PHE A O 1
ATOM 5777 N N . HIS A 1 721 ? -15.679 -13.299 15.144 1.00 90.50 721 HIS A N 1
ATOM 5778 C CA . HIS A 1 721 ? -15.122 -12.141 15.837 1.00 90.50 721 HIS A CA 1
ATOM 5779 C C . HIS A 1 721 ? -15.811 -11.969 17.200 1.00 90.50 721 HIS A C 1
ATOM 5781 O O . HIS A 1 721 ? -17.021 -11.728 17.288 1.00 90.50 721 HIS A O 1
ATOM 5787 N N . LEU A 1 722 ? -15.050 -12.123 18.285 1.00 92.62 722 LEU A N 1
ATOM 5788 C CA . LEU A 1 722 ? -15.553 -12.141 19.660 1.00 92.62 722 LEU A CA 1
ATOM 5789 C C . LEU A 1 722 ? -15.643 -10.731 20.265 1.00 92.62 722 LEU A C 1
ATOM 5791 O O . LEU A 1 722 ? -16.590 -10.456 21.010 1.00 92.62 722 LEU A O 1
ATOM 5795 N N . LEU A 1 723 ? -14.713 -9.818 19.956 1.00 93.38 723 LEU A N 1
ATOM 5796 C CA . LEU A 1 723 ? -14.731 -8.460 20.527 1.00 93.38 723 LEU A CA 1
ATOM 5797 C C . LEU A 1 723 ? -16.046 -7.698 20.257 1.00 93.38 723 LEU A C 1
ATOM 5799 O O . LEU A 1 723 ? -16.582 -7.132 21.211 1.00 93.38 723 LEU A O 1
ATOM 5803 N N . PRO A 1 724 ? -16.629 -7.702 19.041 1.00 91.81 724 PRO A N 1
ATOM 5804 C CA . PRO A 1 724 ? -17.907 -7.040 18.754 1.00 91.81 724 PRO A CA 1
ATOM 5805 C C . PRO A 1 724 ? -19.079 -7.603 19.568 1.00 91.81 724 PRO A C 1
ATOM 5807 O O . PRO A 1 724 ? -19.989 -6.871 19.964 1.00 91.81 724 PRO A O 1
ATOM 5810 N N . ILE A 1 725 ? -19.046 -8.898 19.883 1.00 92.00 725 ILE A N 1
ATOM 5811 C CA . ILE A 1 725 ? -20.069 -9.544 20.711 1.00 92.00 725 ILE A CA 1
ATOM 5812 C C . ILE A 1 725 ? -19.918 -9.107 22.168 1.00 92.00 725 ILE A C 1
ATOM 5814 O O . ILE A 1 725 ? -20.902 -8.720 22.802 1.00 92.00 725 ILE A O 1
ATOM 5818 N N . LEU A 1 726 ? -18.689 -9.091 22.693 1.00 94.50 726 LEU A N 1
ATOM 5819 C CA . LEU A 1 726 ? -18.402 -8.564 24.030 1.00 94.50 726 LEU A CA 1
ATOM 5820 C C . LEU A 1 726 ? -18.801 -7.089 24.144 1.00 94.50 726 LEU A C 1
ATOM 5822 O O . LEU A 1 726 ? -19.402 -6.689 25.141 1.00 94.50 726 LEU A O 1
ATOM 5826 N N . LEU A 1 727 ? -18.538 -6.299 23.104 1.00 91.94 727 LEU A N 1
ATOM 5827 C CA . LEU A 1 727 ? -18.986 -4.917 22.974 1.00 91.94 727 LEU A CA 1
ATOM 5828 C C . LEU A 1 727 ? -20.512 -4.806 23.102 1.00 91.94 727 LEU A C 1
ATOM 5830 O O . LEU A 1 727 ? -20.996 -4.055 23.952 1.00 91.94 727 LEU A O 1
ATOM 5834 N N . GLY A 1 728 ? -21.270 -5.596 22.337 1.00 91.06 728 GLY A N 1
ATOM 5835 C CA . GLY A 1 728 ? -22.733 -5.643 22.422 1.00 91.06 728 GLY A CA 1
ATOM 5836 C C . GLY A 1 728 ? -23.244 -6.044 23.811 1.00 91.06 728 GLY A C 1
ATOM 5837 O O . GLY A 1 728 ? -24.165 -5.416 24.343 1.00 91.06 728 GLY A O 1
ATOM 5838 N N . ILE A 1 729 ? -22.612 -7.035 24.449 1.00 92.62 729 ILE A N 1
ATOM 5839 C CA . ILE A 1 729 ? -22.942 -7.475 25.814 1.00 92.62 729 ILE A CA 1
ATOM 5840 C C . ILE A 1 729 ? -22.689 -6.350 26.825 1.00 92.62 729 ILE A C 1
ATOM 5842 O O . ILE A 1 729 ? -23.556 -6.057 27.652 1.00 92.62 729 ILE A O 1
ATOM 5846 N N . VAL A 1 730 ? -21.537 -5.681 26.757 1.00 92.50 730 VAL A N 1
ATOM 5847 C CA . VAL A 1 730 ? -21.200 -4.568 27.656 1.00 92.50 730 VAL A CA 1
ATOM 5848 C C . VAL A 1 730 ? -22.150 -3.390 27.445 1.00 92.50 730 VAL A C 1
ATOM 5850 O O . VAL A 1 730 ? -22.637 -2.832 28.430 1.00 92.50 730 VAL A O 1
ATOM 5853 N N . MET A 1 731 ? -22.499 -3.055 26.199 1.00 88.81 731 MET A N 1
ATOM 5854 C CA . MET A 1 731 ? -23.510 -2.034 25.893 1.00 88.81 731 MET A CA 1
ATOM 5855 C C . MET A 1 731 ? -24.871 -2.387 26.498 1.00 88.81 731 MET A C 1
ATOM 5857 O O . MET A 1 731 ? -25.519 -1.539 27.119 1.00 88.81 731 MET A O 1
ATOM 5861 N N . TYR A 1 732 ? -25.296 -3.644 26.374 1.00 88.44 732 TYR A N 1
ATOM 5862 C CA . TYR A 1 732 ? -26.541 -4.125 26.966 1.00 88.44 732 TYR A CA 1
ATOM 5863 C C . TYR A 1 732 ? -26.523 -4.021 28.501 1.00 88.44 732 TYR A C 1
ATOM 5865 O O . TYR A 1 732 ? -27.473 -3.518 29.113 1.00 88.44 732 TYR A O 1
ATOM 5873 N N . ILE A 1 733 ? -25.420 -4.421 29.143 1.00 88.38 733 ILE A N 1
ATOM 5874 C CA . ILE A 1 733 ? -25.224 -4.281 30.594 1.00 88.38 733 ILE A CA 1
ATOM 5875 C C . ILE A 1 733 ? -25.258 -2.804 31.002 1.00 88.38 733 ILE A C 1
ATOM 5877 O O . ILE A 1 733 ? -25.944 -2.455 31.966 1.00 88.38 733 ILE A O 1
ATOM 5881 N N . GLN A 1 734 ? -24.584 -1.920 30.264 1.00 84.06 734 GLN A N 1
ATOM 5882 C CA . GLN A 1 734 ? -24.550 -0.480 30.526 1.00 84.06 734 GLN A CA 1
ATOM 5883 C C . GLN A 1 734 ? -25.952 0.144 30.483 1.00 84.06 734 GLN A C 1
ATOM 5885 O O . GLN A 1 734 ? -26.312 0.960 31.342 1.00 84.06 734 GLN A O 1
ATOM 5890 N N . GLN A 1 735 ? -26.775 -0.258 29.515 1.00 81.06 735 GLN A N 1
ATOM 5891 C CA . GLN A 1 735 ? -28.156 0.206 29.392 1.00 81.06 735 GLN A CA 1
ATOM 5892 C C . GLN A 1 735 ? -29.035 -0.324 30.517 1.00 81.06 735 GLN A C 1
ATOM 5894 O O . GLN A 1 735 ? -29.789 0.444 31.119 1.00 81.06 735 GLN A O 1
ATOM 5899 N N . LYS A 1 736 ? -28.901 -1.610 30.864 1.00 79.69 736 LYS A N 1
ATOM 5900 C CA . LYS A 1 736 ? -29.613 -2.209 31.998 1.00 79.69 736 LYS A CA 1
ATOM 5901 C C . LYS A 1 736 ? -29.234 -1.523 33.308 1.00 79.69 736 LYS A C 1
ATOM 5903 O O . LYS A 1 736 ? -30.117 -1.201 34.098 1.00 79.69 736 LYS A O 1
ATOM 5908 N N . TYR A 1 737 ? -27.954 -1.231 33.512 1.00 77.12 737 TYR A N 1
ATOM 5909 C CA . TYR A 1 737 ? -27.461 -0.508 34.681 1.00 77.12 737 TYR A CA 1
ATOM 5910 C C . TYR A 1 737 ? -28.006 0.927 34.751 1.00 77.12 737 TYR A C 1
ATOM 5912 O O . TYR A 1 737 ? -28.432 1.387 35.813 1.00 77.12 737 TYR A O 1
ATOM 5920 N N . SER A 1 738 ? -28.070 1.616 33.612 1.00 71.88 738 SER A N 1
ATOM 5921 C CA . SER A 1 738 ? -28.635 2.966 33.521 1.00 71.88 738 SER A CA 1
ATOM 5922 C C . SER A 1 738 ? -30.150 2.991 33.760 1.00 71.88 738 SER A C 1
ATOM 5924 O O . SER A 1 738 ? -30.645 3.936 34.375 1.00 71.88 738 SER A O 1
ATOM 5926 N N . ALA A 1 739 ? -30.871 1.946 33.339 1.00 64.94 739 ALA A N 1
ATOM 5927 C CA . ALA A 1 739 ? -32.313 1.781 33.539 1.00 64.94 739 ALA A CA 1
ATOM 5928 C C . ALA A 1 739 ? -32.690 1.260 34.942 1.00 64.94 739 ALA A C 1
ATOM 5930 O O . ALA A 1 739 ? -33.777 1.550 35.440 1.00 64.94 739 ALA A O 1
ATOM 5931 N N . ALA A 1 740 ? -31.806 0.524 35.620 1.00 56.44 740 ALA A N 1
ATOM 5932 C CA . ALA A 1 740 ? -32.053 -0.012 36.963 1.00 56.44 740 ALA A CA 1
ATOM 5933 C C . ALA A 1 740 ? -32.143 1.077 38.053 1.00 56.44 740 ALA A C 1
ATOM 5935 O O . ALA A 1 740 ? -32.650 0.822 39.142 1.00 56.44 740 ALA A O 1
ATOM 5936 N N . LYS A 1 741 ? -31.681 2.304 37.775 1.00 56.16 741 LYS A N 1
ATOM 5937 C CA . LYS A 1 741 ? -31.774 3.449 38.701 1.00 56.16 741 LYS A CA 1
ATOM 5938 C C . LYS A 1 741 ? -33.128 4.174 38.679 1.00 56.16 741 LYS A C 1
ATOM 5940 O O . LYS A 1 741 ? -33.330 5.075 39.488 1.00 56.16 741 LYS A O 1
ATOM 5945 N N . THR A 1 742 ? -34.059 3.774 37.813 1.00 53.34 742 THR A N 1
ATOM 5946 C CA . THR A 1 742 ? -35.453 4.248 37.824 1.00 53.34 742 THR A CA 1
ATOM 5947 C C . THR A 1 742 ? -36.265 3.411 38.815 1.00 53.34 742 THR A C 1
ATOM 5949 O O . THR A 1 742 ? -36.741 2.325 38.504 1.00 53.34 742 THR A O 1
ATOM 5952 N N . THR A 1 743 ? -36.349 3.882 40.056 1.00 44.69 743 THR A N 1
ATOM 5953 C CA . THR A 1 743 ? -36.966 3.184 41.190 1.00 44.69 743 THR A CA 1
ATOM 5954 C C . THR A 1 743 ? -38.490 3.032 41.055 1.00 44.69 743 THR A C 1
ATOM 5956 O O . THR A 1 743 ? -39.223 4.015 40.990 1.00 44.69 743 THR A O 1
ATOM 5959 N N . GLY A 1 744 ? -38.972 1.784 41.108 1.00 49.56 744 GLY A N 1
ATOM 5960 C CA . GLY A 1 744 ? -40.223 1.395 41.784 1.00 49.56 744 GLY A CA 1
ATOM 5961 C C . GLY A 1 744 ? -41.584 1.721 41.151 1.00 49.56 744 GLY A C 1
ATOM 5962 O O . GLY A 1 744 ? -42.594 1.459 41.797 1.00 49.56 744 GLY A O 1
ATOM 5963 N N . ARG A 1 745 ? -41.671 2.264 39.931 1.00 54.34 745 ARG A N 1
ATOM 5964 C CA . ARG A 1 745 ? -42.957 2.505 39.238 1.00 54.34 745 ARG A CA 1
ATOM 5965 C C . ARG A 1 745 ? -42.964 1.929 37.827 1.00 54.34 745 ARG A C 1
ATOM 5967 O O . ARG A 1 745 ? -41.910 1.773 37.214 1.00 54.34 745 ARG A O 1
ATOM 5974 N N . THR A 1 746 ? -44.159 1.608 37.331 1.00 56.78 746 THR A N 1
ATOM 5975 C CA . THR A 1 746 ? -44.409 1.102 35.977 1.00 56.78 746 THR A CA 1
ATOM 5976 C C . THR A 1 746 ? -43.675 1.985 34.960 1.00 56.78 746 THR A C 1
ATOM 5978 O O . THR A 1 746 ? -43.897 3.198 34.959 1.00 56.78 746 THR A O 1
ATOM 5981 N N . PRO A 1 747 ? -42.776 1.426 34.129 1.00 58.53 747 PRO A N 1
ATOM 5982 C CA . PRO A 1 747 ? -41.980 2.227 33.208 1.00 58.53 747 PRO A CA 1
ATOM 5983 C C . PRO A 1 747 ? -42.894 2.948 32.218 1.00 58.53 747 PRO A C 1
ATOM 5985 O O . PRO A 1 747 ? -43.790 2.331 31.634 1.00 58.53 747 PRO A O 1
ATOM 5988 N N . THR A 1 748 ? -42.666 4.246 32.032 1.00 65.25 748 THR A N 1
ATOM 5989 C CA . THR A 1 748 ? -43.444 5.067 31.097 1.00 65.25 748 THR A CA 1
ATOM 5990 C C . THR A 1 748 ? -43.156 4.648 29.657 1.00 65.25 748 THR A C 1
ATOM 5992 O O . THR A 1 748 ? -42.116 4.046 29.374 1.00 65.25 748 THR A O 1
ATOM 5995 N N . ASP A 1 749 ? -44.056 4.945 28.718 1.00 67.56 749 ASP A N 1
ATOM 5996 C CA . ASP A 1 749 ? -43.882 4.518 27.321 1.00 67.56 749 ASP A CA 1
ATOM 5997 C C . ASP A 1 749 ? -42.594 5.078 26.698 1.00 67.56 749 ASP A C 1
ATOM 5999 O O . ASP A 1 749 ? -41.901 4.376 25.963 1.00 67.56 749 ASP A O 1
ATOM 6003 N N . GLN A 1 750 ? -42.182 6.284 27.102 1.00 65.06 750 GLN A N 1
ATOM 6004 C CA . GLN A 1 750 ? -40.896 6.867 26.716 1.00 65.06 750 GLN A CA 1
ATOM 6005 C C . GLN A 1 750 ? -39.695 6.083 27.279 1.00 65.06 750 GLN A C 1
ATOM 6007 O O . GLN A 1 750 ? -38.705 5.883 26.578 1.00 65.06 750 GLN A O 1
ATOM 6012 N N . GLN A 1 751 ? -39.772 5.590 28.519 1.00 68.25 751 GLN A N 1
ATOM 6013 C CA . GLN A 1 751 ? -38.717 4.764 29.123 1.00 68.25 751 GLN A CA 1
ATOM 6014 C C . GLN A 1 751 ? -38.637 3.380 28.472 1.00 68.25 751 GLN A C 1
ATOM 6016 O O . GLN A 1 751 ? -37.540 2.869 28.236 1.00 68.25 751 GLN A O 1
ATOM 6021 N N . LYS A 1 752 ? -39.786 2.781 28.135 1.00 72.56 752 LYS A N 1
ATOM 6022 C CA . LYS A 1 752 ? -39.842 1.533 27.359 1.00 72.56 752 LYS A CA 1
ATOM 6023 C C . LYS A 1 752 ? -39.234 1.728 25.973 1.00 72.56 752 LYS A C 1
ATOM 6025 O O . LYS A 1 752 ? -38.416 0.909 25.562 1.00 72.56 752 LYS A O 1
ATOM 6030 N N . GLN A 1 753 ? -39.563 2.830 25.297 1.00 73.00 753 GLN A N 1
ATOM 6031 C CA . GLN A 1 753 ? -38.985 3.182 24.003 1.00 73.00 753 GLN A CA 1
ATOM 6032 C C . GLN A 1 753 ? -37.470 3.388 24.104 1.00 73.00 753 GLN A C 1
ATOM 6034 O O . GLN A 1 753 ? -36.744 2.837 23.288 1.00 73.00 753 GLN A O 1
ATOM 6039 N N . GLN A 1 754 ? -36.970 4.108 25.113 1.00 72.06 754 GLN A N 1
ATOM 6040 C CA . GLN A 1 754 ? -35.533 4.329 25.306 1.00 72.06 754 GLN A CA 1
ATOM 6041 C C . GLN A 1 754 ? -34.777 3.026 25.604 1.00 72.06 754 GLN A C 1
ATOM 6043 O O . GLN A 1 754 ? -33.689 2.814 25.074 1.00 72.06 754 GLN A O 1
ATOM 6048 N N . LYS A 1 755 ? -35.362 2.129 26.408 1.00 74.56 755 LYS A N 1
ATOM 6049 C CA . LYS A 1 755 ? -34.802 0.798 26.685 1.00 74.56 755 LYS A CA 1
ATOM 6050 C C . LYS A 1 755 ? -34.768 -0.072 25.429 1.00 74.56 755 LYS A C 1
ATOM 6052 O O . LYS A 1 755 ? -33.748 -0.686 25.142 1.00 74.56 755 LYS A O 1
ATOM 6057 N N . MET A 1 756 ? -35.869 -0.113 24.679 1.00 79.94 756 MET A N 1
ATOM 6058 C CA . MET A 1 756 ? -35.939 -0.831 23.406 1.00 79.94 756 MET A CA 1
ATOM 6059 C C . MET A 1 756 ? -34.911 -0.276 22.417 1.00 79.94 756 MET A C 1
ATOM 6061 O O . MET A 1 756 ? -34.186 -1.044 21.795 1.00 79.94 756 MET A O 1
ATOM 6065 N N . MET A 1 757 ? -34.809 1.051 22.333 1.00 78.56 757 MET A N 1
ATOM 6066 C CA . MET A 1 757 ? -33.860 1.728 21.463 1.00 78.56 757 MET A CA 1
ATOM 6067 C C . MET A 1 757 ? -32.423 1.381 21.814 1.00 78.56 757 MET A C 1
ATOM 6069 O O . MET A 1 757 ? -31.647 1.036 20.933 1.00 78.56 757 MET A O 1
ATOM 6073 N N . GLY A 1 758 ? -32.085 1.423 23.102 1.00 79.19 758 GLY A N 1
ATOM 6074 C CA . GLY A 1 758 ? -30.784 0.992 23.580 1.00 79.19 758 GLY A CA 1
ATOM 6075 C C . GLY A 1 758 ? -30.481 -0.443 23.150 1.00 79.19 758 GLY A C 1
ATOM 6076 O O . GLY A 1 758 ? -29.438 -0.692 22.548 1.00 79.19 758 GLY A O 1
ATOM 6077 N N . ASN A 1 759 ? -31.386 -1.383 23.420 1.00 83.12 759 ASN A N 1
ATOM 6078 C CA . ASN A 1 759 ? -31.127 -2.788 23.113 1.00 83.12 759 ASN A CA 1
ATOM 6079 C C . ASN A 1 759 ? -30.885 -2.996 21.608 1.00 83.12 759 ASN A C 1
ATOM 6081 O O . ASN A 1 759 ? -29.983 -3.739 21.231 1.00 83.12 759 ASN A O 1
ATOM 6085 N N . ILE A 1 760 ? -31.643 -2.297 20.756 1.00 85.00 760 ILE A N 1
ATOM 6086 C CA . ILE A 1 760 ? -31.431 -2.301 19.303 1.00 85.00 760 ILE A CA 1
ATOM 6087 C C . ILE A 1 760 ? -30.070 -1.682 18.954 1.00 85.00 760 ILE A C 1
ATOM 6089 O O . ILE A 1 760 ? -29.332 -2.272 18.173 1.00 85.00 760 ILE A O 1
ATOM 6093 N N . MET A 1 761 ? -29.695 -0.548 19.562 1.00 82.50 761 MET A N 1
ATOM 6094 C CA . MET A 1 761 ? -28.367 0.057 19.378 1.00 82.50 761 MET A CA 1
ATOM 6095 C C . MET A 1 761 ? -27.243 -0.917 19.714 1.00 82.50 761 MET A C 1
ATOM 6097 O O . MET A 1 761 ? -26.276 -0.982 18.971 1.00 82.50 761 MET A O 1
ATOM 6101 N N . ALA A 1 762 ? -27.353 -1.677 20.805 1.00 86.25 762 ALA A N 1
ATOM 6102 C CA . ALA A 1 762 ? -26.313 -2.625 21.200 1.00 86.25 762 ALA A CA 1
ATOM 6103 C C . ALA A 1 762 ? -26.089 -3.706 20.129 1.00 86.25 762 ALA A C 1
ATOM 6105 O O . ALA A 1 762 ? -24.946 -4.019 19.810 1.00 86.25 762 ALA A O 1
ATOM 6106 N N . ILE A 1 763 ? -27.169 -4.219 19.531 1.00 87.12 763 ILE A N 1
ATOM 6107 C CA . ILE A 1 763 ? -27.095 -5.197 18.437 1.00 87.12 763 ILE A CA 1
ATOM 6108 C C . ILE A 1 763 ? -26.511 -4.548 17.177 1.00 87.12 763 ILE A C 1
ATOM 6110 O O . ILE A 1 763 ? -25.596 -5.096 16.573 1.00 87.12 763 ILE A O 1
ATOM 6114 N N . VAL A 1 764 ? -26.997 -3.363 16.799 1.00 84.94 764 VAL A N 1
ATOM 6115 C CA . VAL A 1 764 ? -26.534 -2.664 15.590 1.00 84.94 764 VAL A CA 1
ATOM 6116 C C . VAL A 1 764 ? -25.053 -2.301 15.683 1.00 84.94 764 VAL A C 1
ATOM 6118 O O . VAL A 1 764 ? -24.318 -2.526 14.729 1.00 84.94 764 VAL A O 1
ATOM 6121 N N . PHE A 1 765 ? -24.591 -1.792 16.826 1.00 82.31 765 PHE A N 1
ATOM 6122 C CA . PHE A 1 765 ? -23.174 -1.494 17.035 1.00 82.31 765 PHE A CA 1
ATOM 6123 C C . PHE A 1 765 ? -22.316 -2.761 17.034 1.00 82.31 765 PHE A C 1
ATOM 6125 O O . PHE A 1 765 ? -21.232 -2.728 16.465 1.00 82.31 765 PHE A O 1
ATOM 6132 N N . ALA A 1 766 ? -22.791 -3.875 17.599 1.00 87.38 766 ALA A N 1
ATOM 6133 C CA . ALA A 1 766 ? -22.072 -5.148 17.530 1.00 87.38 766 ALA A CA 1
ATOM 6134 C C . ALA A 1 766 ? -21.905 -5.643 16.081 1.00 87.38 766 ALA A C 1
ATOM 6136 O O . ALA A 1 766 ? -20.829 -6.103 15.716 1.00 87.38 766 ALA A O 1
ATOM 6137 N N . VAL A 1 767 ? -22.936 -5.499 15.240 1.00 85.50 767 VAL A N 1
ATOM 6138 C CA . VAL A 1 767 ? -22.862 -5.838 13.807 1.00 85.50 767 VAL A CA 1
ATOM 6139 C C . VAL A 1 767 ? -21.953 -4.866 13.047 1.00 85.50 767 VAL A C 1
ATOM 6141 O O . VAL A 1 767 ? -21.166 -5.287 12.206 1.00 85.50 767 VAL A O 1
ATOM 6144 N N . LEU A 1 768 ? -22.017 -3.569 13.359 1.00 83.12 768 LEU A N 1
ATOM 6145 C CA . LEU A 1 768 ? -21.191 -2.542 12.718 1.00 83.12 768 LEU A CA 1
ATOM 6146 C C . LEU A 1 768 ? -19.701 -2.735 13.034 1.00 83.12 768 LEU A C 1
ATOM 6148 O O . LEU A 1 768 ? -18.879 -2.754 12.125 1.00 83.12 768 LEU A O 1
ATOM 6152 N N . PHE A 1 769 ? -19.360 -2.938 14.308 1.00 86.81 769 PHE A N 1
ATOM 6153 C CA . PHE A 1 769 ? -17.981 -3.140 14.767 1.00 86.81 769 PHE A CA 1
ATOM 6154 C C . PHE A 1 769 ? -17.431 -4.524 14.383 1.00 86.81 769 PHE A C 1
ATOM 6156 O O . PHE A 1 769 ? -16.249 -4.793 14.597 1.00 86.81 769 PHE A O 1
ATOM 6163 N N . TYR A 1 770 ? -18.257 -5.396 13.790 1.00 86.81 770 TYR A N 1
ATOM 6164 C CA . TYR A 1 770 ? -17.845 -6.732 13.368 1.00 86.81 770 TYR A CA 1
ATOM 6165 C C . TYR A 1 770 ? -16.723 -6.715 12.331 1.00 86.81 770 TYR A C 1
ATOM 6167 O O . TYR A 1 770 ? -15.849 -7.570 12.370 1.00 86.81 770 TYR A O 1
ATOM 6175 N N . HIS A 1 771 ? -16.710 -5.723 11.443 1.00 82.81 771 HIS A N 1
ATOM 6176 C CA . HIS A 1 771 ? -15.707 -5.601 10.379 1.00 82.81 771 HIS A CA 1
ATOM 6177 C C . HIS A 1 771 ? -14.600 -4.597 10.721 1.00 82.81 771 HIS A C 1
ATOM 6179 O O . HIS A 1 771 ? -13.715 -4.340 9.913 1.00 82.81 771 HIS A O 1
ATOM 6185 N N . PHE A 1 772 ? -14.641 -4.001 11.913 1.00 87.06 772 PHE A N 1
ATOM 6186 C CA . PHE A 1 772 ? -13.672 -2.988 12.314 1.00 87.06 772 PHE A CA 1
ATOM 6187 C C . PHE A 1 772 ? -12.402 -3.607 12.906 1.00 87.06 772 PHE A C 1
ATOM 6189 O O . PHE A 1 772 ? -12.440 -4.735 13.404 1.00 87.06 772 PHE A O 1
ATOM 6196 N N . PRO A 1 773 ? -11.275 -2.867 12.888 1.00 90.75 773 PRO A N 1
ATOM 6197 C CA . PRO A 1 773 ? -10.031 -3.312 13.496 1.00 90.75 773 PRO A CA 1
ATOM 6198 C C . PRO A 1 773 ? -10.215 -3.730 14.951 1.00 90.75 773 PRO A C 1
ATOM 6200 O O . PRO A 1 773 ? -10.835 -3.018 15.750 1.00 90.75 773 PRO A O 1
ATOM 6203 N N . SER A 1 774 ? -9.592 -4.840 15.332 1.00 92.81 774 SER A N 1
ATOM 6204 C CA . SER A 1 774 ? -9.584 -5.321 16.713 1.00 92.81 774 SER A CA 1
ATOM 6205 C C . SER A 1 774 ? -9.045 -4.267 17.688 1.00 92.81 774 SER A C 1
ATOM 6207 O O . SER A 1 774 ? -9.594 -4.114 18.779 1.00 92.81 774 SER A O 1
ATOM 6209 N N . GLY A 1 775 ? -8.058 -3.455 17.285 1.00 93.56 775 GLY A N 1
ATOM 6210 C CA . GLY A 1 775 ? -7.554 -2.331 18.082 1.00 93.56 775 GLY A CA 1
ATOM 6211 C C . GLY A 1 775 ? -8.619 -1.273 18.395 1.00 93.56 775 GLY A C 1
ATOM 6212 O O . GLY A 1 775 ? -8.684 -0.772 19.521 1.00 93.56 775 GLY A O 1
ATOM 6213 N N . LEU A 1 776 ? -9.511 -0.982 17.441 1.00 92.62 776 LEU A N 1
ATOM 6214 C CA . LEU A 1 776 ? -10.631 -0.059 17.645 1.00 92.62 776 LEU A CA 1
ATOM 6215 C C . LEU A 1 776 ? -11.673 -0.669 18.590 1.00 92.62 776 LEU A C 1
ATOM 6217 O O . LEU A 1 776 ? -12.197 0.013 19.478 1.00 92.62 776 LEU A O 1
ATOM 6221 N N . ASN A 1 777 ? -11.933 -1.968 18.437 1.00 93.38 777 ASN A N 1
ATOM 6222 C CA . ASN A 1 777 ? -12.850 -2.708 19.296 1.00 93.38 777 ASN A CA 1
ATOM 6223 C C . ASN A 1 777 ? -12.345 -2.756 20.749 1.00 93.38 777 ASN A C 1
ATOM 6225 O O . ASN A 1 777 ? -13.128 -2.519 21.671 1.00 93.38 777 ASN A O 1
ATOM 6229 N N . ILE A 1 778 ? -11.041 -2.980 20.964 1.00 95.38 778 ILE A N 1
ATOM 6230 C CA . ILE A 1 778 ? -10.392 -2.933 22.288 1.00 95.38 778 ILE A CA 1
ATOM 6231 C C . ILE A 1 778 ? -10.563 -1.547 22.909 1.00 95.38 778 ILE A C 1
ATOM 6233 O O . ILE A 1 778 ? -11.055 -1.437 24.032 1.00 95.38 778 ILE A O 1
ATOM 6237 N N . TYR A 1 779 ? -10.218 -0.491 22.168 1.00 94.75 779 TYR A N 1
ATOM 6238 C CA . TYR A 1 779 ? -10.376 0.893 22.616 1.00 94.75 779 TYR A CA 1
ATOM 6239 C C . TYR A 1 779 ? -11.806 1.180 23.097 1.00 94.75 779 TYR A C 1
ATOM 6241 O O . TYR A 1 779 ? -12.025 1.682 24.206 1.00 94.75 779 TYR A O 1
ATOM 6249 N N . TRP A 1 780 ? -12.805 0.824 22.287 1.00 92.12 780 TRP A N 1
ATOM 6250 C CA . TRP A 1 780 ? -14.201 1.089 22.620 1.00 92.12 780 TRP A CA 1
ATOM 6251 C C . TRP A 1 780 ? -14.677 0.252 23.812 1.00 92.12 780 TRP A C 1
ATOM 6253 O O . TRP A 1 780 ? -15.344 0.779 24.709 1.00 92.12 780 TRP A O 1
ATOM 6263 N N . LEU A 1 781 ? -14.286 -1.024 23.879 1.00 93.75 781 LEU A N 1
ATOM 6264 C CA . LEU A 1 781 ? -14.629 -1.931 24.974 1.00 93.75 781 LEU A CA 1
ATOM 6265 C C . LEU A 1 781 ? -14.068 -1.420 26.303 1.00 93.75 781 LEU A C 1
ATOM 6267 O O . LEU A 1 781 ? -14.819 -1.256 27.268 1.00 93.75 781 LEU A O 1
ATOM 6271 N N . SER A 1 782 ? -12.776 -1.087 26.339 1.00 94.56 782 SER A N 1
ATOM 6272 C CA . SER A 1 782 ? -12.121 -0.490 27.505 1.00 94.56 782 SER A CA 1
ATOM 6273 C C . SER A 1 782 ? -12.798 0.816 27.914 1.00 94.56 782 SER A C 1
ATOM 6275 O O . SER A 1 782 ? -13.069 1.037 29.097 1.00 94.56 782 SER A O 1
ATOM 6277 N N . SER A 1 783 ? -13.153 1.661 26.943 1.00 91.50 783 SER A N 1
ATOM 6278 C CA . SER A 1 783 ? -13.821 2.935 27.196 1.00 91.50 783 SER A CA 1
ATOM 6279 C C . SER A 1 783 ? -15.188 2.735 27.855 1.00 91.50 783 SER A C 1
ATOM 6281 O O . SER A 1 783 ? -15.511 3.438 28.816 1.00 91.50 783 SER A O 1
ATOM 6283 N N . MET A 1 784 ? -15.987 1.769 27.396 1.00 90.12 784 MET A N 1
ATOM 6284 C CA . MET A 1 784 ? -17.297 1.470 27.984 1.00 90.12 784 MET A CA 1
ATOM 6285 C C . MET A 1 784 ? -17.194 0.891 29.394 1.00 90.12 784 MET A C 1
ATOM 6287 O O . MET A 1 784 ? -17.932 1.328 30.280 1.00 90.12 784 MET A O 1
ATOM 6291 N N . LEU A 1 785 ? -16.259 -0.032 29.635 1.00 93.25 785 LEU A N 1
ATOM 6292 C CA . LEU A 1 785 ? -16.026 -0.605 30.965 1.00 93.25 785 LEU A CA 1
ATOM 6293 C C . LEU A 1 785 ? -15.647 0.482 31.983 1.00 93.25 785 LEU A C 1
ATOM 6295 O O . LEU A 1 785 ? -16.240 0.563 33.063 1.00 93.25 785 LEU A O 1
ATOM 6299 N N . LEU A 1 786 ? -14.737 1.385 31.607 1.00 92.12 786 LEU A N 1
ATOM 6300 C CA . LEU A 1 786 ? -14.369 2.545 32.424 1.00 92.12 786 LEU A CA 1
ATOM 6301 C C . LEU A 1 786 ? -15.549 3.505 32.627 1.00 92.12 786 LEU A C 1
ATOM 6303 O O . LEU A 1 786 ? -15.727 4.048 33.716 1.00 92.12 786 LEU A O 1
ATOM 6307 N N . GLY A 1 787 ? -16.391 3.691 31.608 1.00 88.44 787 GLY A N 1
ATOM 6308 C CA . GLY A 1 787 ? -17.610 4.492 31.708 1.00 88.44 787 GLY A CA 1
ATOM 6309 C C . GLY A 1 787 ? -18.606 3.937 32.734 1.00 88.44 787 GLY A C 1
ATOM 6310 O O . GLY A 1 787 ? -19.137 4.697 33.549 1.00 88.44 787 GLY A O 1
ATOM 6311 N N . ILE A 1 788 ? -18.825 2.617 32.749 1.00 88.81 788 ILE A N 1
ATOM 6312 C CA . ILE A 1 788 ? -19.665 1.941 33.753 1.00 88.81 788 ILE A CA 1
ATOM 6313 C C . ILE A 1 788 ? -19.078 2.142 35.155 1.00 88.81 788 ILE A C 1
ATOM 6315 O O . ILE A 1 788 ? -19.807 2.518 36.079 1.00 88.81 788 ILE A O 1
ATOM 6319 N N . LEU A 1 789 ? -17.762 1.957 35.308 1.00 90.25 789 LEU A N 1
ATOM 6320 C CA . LEU A 1 789 ? -17.052 2.173 36.570 1.00 90.25 789 LEU A CA 1
ATOM 6321 C C . LEU A 1 789 ? -17.222 3.618 37.069 1.00 90.25 789 LEU A C 1
ATOM 6323 O O . LEU A 1 789 ? -17.576 3.840 38.230 1.00 90.25 789 LEU A O 1
ATOM 6327 N N . GLN A 1 790 ? -17.058 4.604 36.184 1.00 88.69 790 GLN A N 1
ATOM 6328 C CA . GLN A 1 790 ? -17.252 6.019 36.499 1.00 88.69 790 GLN A CA 1
ATOM 6329 C C . GLN A 1 790 ? -18.701 6.310 36.918 1.00 88.69 790 GLN A C 1
ATOM 6331 O O . GLN A 1 790 ? -18.939 6.953 37.942 1.00 88.69 790 GLN A O 1
ATOM 6336 N N . GLN A 1 791 ? -19.692 5.799 36.180 1.00 85.88 791 GLN A N 1
ATOM 6337 C CA . GLN A 1 791 ? -21.114 5.973 36.499 1.00 85.88 791 GLN A CA 1
ATOM 6338 C C . GLN A 1 791 ? -21.492 5.322 37.841 1.00 85.88 791 GLN A C 1
ATOM 6340 O O . GLN A 1 791 ? -22.373 5.813 38.563 1.00 85.88 791 GLN A O 1
ATOM 6345 N N . TRP A 1 792 ? -20.849 4.208 38.191 1.00 87.00 792 TRP A N 1
ATOM 6346 C CA . TRP A 1 792 ? -20.967 3.569 39.498 1.00 87.00 792 TRP A CA 1
ATOM 6347 C C . TRP A 1 792 ? -20.362 4.409 40.617 1.00 87.00 792 TRP A C 1
ATOM 6349 O O . TRP A 1 792 ? -21.066 4.707 41.587 1.00 87.00 792 TRP A O 1
ATOM 6359 N N . TYR A 1 793 ? -19.131 4.880 40.448 1.00 88.50 793 TYR A N 1
ATOM 6360 C CA . TYR A 1 793 ? -18.440 5.708 41.432 1.00 88.50 793 TYR A CA 1
ATOM 6361 C C . TYR A 1 793 ? -19.170 7.037 41.695 1.00 88.50 793 TYR A C 1
ATOM 6363 O O . TYR A 1 793 ? -19.506 7.351 42.841 1.00 88.50 793 TYR A O 1
ATOM 6371 N N . THR A 1 794 ? -19.523 7.784 40.642 1.00 85.69 794 THR A N 1
ATOM 6372 C CA . THR A 1 794 ? -20.284 9.042 40.760 1.00 85.69 794 THR A CA 1
ATOM 6373 C C . THR A 1 794 ? -21.657 8.809 41.388 1.00 85.69 794 THR A C 1
ATOM 6375 O O . THR A 1 794 ? -22.098 9.585 42.235 1.00 85.69 794 THR A O 1
ATOM 6378 N N . GLY A 1 795 ? -22.331 7.715 41.020 1.00 83.25 795 GLY A N 1
ATOM 6379 C CA . GLY A 1 795 ? -23.623 7.348 41.594 1.00 83.25 795 GLY A CA 1
ATOM 6380 C C . GLY A 1 795 ? -23.561 7.086 43.101 1.00 83.25 795 GLY A C 1
ATOM 6381 O O . GLY A 1 795 ? -24.452 7.531 43.821 1.00 83.25 795 GLY A O 1
ATOM 6382 N N . LYS A 1 796 ? -22.516 6.398 43.584 1.00 84.56 796 LYS A N 1
ATOM 6383 C CA . LYS A 1 796 ? -22.288 6.189 45.022 1.00 84.56 796 LYS A CA 1
ATOM 6384 C C . LYS A 1 796 ? -22.032 7.509 45.752 1.00 84.56 796 LYS A C 1
ATOM 6386 O O . LYS A 1 796 ? -22.688 7.768 46.755 1.00 84.56 796 LYS A O 1
ATOM 6391 N N . ARG A 1 797 ? -21.160 8.372 45.218 1.00 85.56 797 ARG A N 1
ATOM 6392 C CA . ARG A 1 797 ? -20.852 9.681 45.826 1.00 85.56 797 ARG A CA 1
ATOM 6393 C C . ARG A 1 797 ? -22.077 10.581 45.961 1.00 85.56 797 ARG A C 1
ATOM 6395 O O . ARG A 1 797 ? -22.264 11.190 47.003 1.00 85.56 797 ARG A O 1
ATOM 6402 N N . LEU A 1 798 ? -22.926 10.644 44.936 1.00 81.56 798 LEU A N 1
ATOM 6403 C CA . LEU A 1 798 ? -24.139 11.469 44.976 1.00 81.56 798 LEU A CA 1
ATOM 6404 C C . LEU A 1 798 ? -25.191 10.942 45.960 1.00 81.56 798 LEU A C 1
ATOM 6406 O O . LEU A 1 798 ? -25.945 11.736 46.510 1.00 81.56 798 LEU A O 1
ATOM 6410 N N . LYS A 1 799 ? -25.262 9.621 46.179 1.00 78.12 799 LYS A N 1
ATOM 6411 C CA . LYS A 1 799 ? -26.115 9.045 47.230 1.00 78.12 799 LYS A CA 1
ATOM 6412 C C . LYS A 1 799 ? -25.592 9.404 48.620 1.00 78.12 799 LYS A C 1
ATOM 6414 O O . LYS A 1 799 ? -26.382 9.846 49.441 1.00 78.12 799 LYS A O 1
ATOM 6419 N N . ALA A 1 800 ? -24.282 9.292 48.833 1.00 76.94 800 ALA A N 1
ATOM 6420 C CA . ALA A 1 800 ? -23.631 9.648 50.095 1.00 76.94 800 ALA A CA 1
ATOM 6421 C C . ALA A 1 800 ? -23.684 11.152 50.426 1.00 76.94 800 ALA A C 1
ATOM 6423 O O . ALA A 1 800 ? -23.492 11.513 51.571 1.00 76.94 800 ALA A O 1
ATOM 6424 N N . GLN A 1 801 ? -23.920 12.027 49.441 1.00 72.25 801 GLN A N 1
ATOM 6425 C CA . GLN A 1 801 ? -24.140 13.468 49.656 1.00 72.25 801 GLN A CA 1
ATOM 6426 C C . GLN A 1 801 ? -25.606 13.836 49.941 1.00 72.25 801 GLN A C 1
ATOM 6428 O O . GLN A 1 801 ? -25.891 14.981 50.276 1.00 72.25 801 GLN A O 1
ATOM 6433 N N . LYS A 1 802 ? -26.543 12.912 49.693 1.00 59.53 802 LYS A N 1
ATOM 6434 C CA . LYS A 1 802 ? -27.985 13.100 49.932 1.00 59.53 802 LYS A CA 1
ATOM 6435 C C . LYS A 1 802 ? -28.464 12.440 51.228 1.00 59.53 802 LYS A C 1
ATOM 6437 O O . LYS A 1 802 ? -29.581 12.730 51.647 1.00 59.53 802 LYS A O 1
ATOM 6442 N N . GLN A 1 803 ? -27.671 11.515 51.763 1.00 43.34 803 GLN A N 1
ATOM 6443 C CA . GLN A 1 803 ? -27.756 11.015 53.135 1.00 43.34 803 GLN A CA 1
ATOM 6444 C C . GLN A 1 803 ? -26.942 11.947 54.020 1.00 43.34 803 GLN A C 1
ATOM 6446 O O . GLN A 1 803 ? -27.380 12.149 55.169 1.00 43.34 803 GLN A O 1
#